Protein 9A4J (pdb70)

Solvent-accessible surface area: 54870 Å² total; per-residue (Å²): 197,85,93,121,141,164,42,72,82,139,23,72,22,156,0,64,99,72,22,100,22,65,79,89,70,11,33,13,18,3,4,136,10,0,51,101,70,68,30,17,142,4,71,72,5,0,13,0,0,15,6,0,0,2,3,1,6,52,41,13,82,53,164,32,1,89,90,76,16,0,66,10,2,1,61,17,44,71,118,112,59,135,144,50,28,2,0,0,47,8,10,7,0,2,0,7,0,19,4,0,2,3,0,0,5,3,0,1,3,0,0,88,15,0,35,88,83,73,19,69,25,80,78,0,20,3,95,34,63,1,14,0,0,1,1,17,8,5,47,1,38,72,22,35,56,125,62,0,52,54,50,0,60,66,51,6,21,140,86,5,58,62,2,0,111,0,0,9,6,0,67,113,13,7,102,76,9,89,0,1,0,0,14,7,0,3,4,9,0,0,0,1,6,64,28,3,25,4,1,24,39,70,126,93,136,63,64,50,8,0,16,9,0,4,0,4,0,2,22,11,15,0,2,0,3,0,1,1,4,0,0,0,3,3,0,0,0,0,10,0,0,3,8,0,5,18,26,7,19,43,24,57,28,8,76,0,6,0,0,60,0,29,39,126,51,48,127,28,8,12,5,5,1,0,2,2,60,0,0,48,37,0,72,148,78,40,1,109,42,46,2,0,2,0,10,8,87,0,4,75,81,4,34,1,4,11,2,0,0,0,0,0,4,0,35,8,1,18,8,17,0,0,3,0,7,9,13,83,46,0,0,67,15,1,103,62,4,11,35,86,91,75,45,7,58,4,0,48,26,0,3,123,48,5,38,8,19,20,42,106,133,37,133,75,13,103,25,65,67,71,20,108,8,55,0,56,130,6,93,20,3,0,0,0,0,23,63,1,43,15,30,6,47,4,55,31,0,44,133,35,0,75,151,13,1,76,26,118,86,37,78,101,0,23,42,52,118,74,150,38,56,128,56,86,13,140,28,129,16,155,106,45,80,122,12,57,0,116,1,0,2,0,0,3,0,0,1,1,0,11,2,0,1,5,0,17,53,5,0,0,0,0,0,9,0,0,63,46,0,25,85,62,30,11,173,20,39,96,23,11,30,7,3,0,1,0,0,3,50,3,2,22,13,5,0,85,95,22,35,4,12,82,58,0,61,123,6,15,0,6,20,0,3,18,0,5,1,2,4,33,28,20,3,14,73,8,41,95,32,5,53,126,13,4,63,177,60,87,2,4,0,0,0,0,0,0,3,3,11,0,82,55,39,58,0,7,113,52,2,71,0,0,0,0,0,0,0,3,1,0,0,0,0,0,8,19,0,31,0,35,17,31,3,140,89,46,56,12,21,92,7,158,110,55,124,76,6,92,17,128,71,0,38,8,53,66,117,72,14,64,64,36,12,182,140,8,8,43,40,113,16,10,120,143,39,14,147,78,3,51,89,50,12,167,105,8,81,116,35,150,28,72,120,92,28,70,47,159,52,79,122,112,7,18,29,2,29,33,5,39,18,22,123,184,48,62,99,115,50,43,156,5,115,58,20,138,33,4,46,0,1,1,17,10,32,87,51,10,41,4,44,47,0,1,12,14,43,96,12,34,129,106,29,22,0,0,120,21,0,78,153,92,69,23,48,76,227,83,5,34,18,5,2,3,1,10,2,0,21,47,0,3,13,35,2,2,1,15,26,137,124,6,133,6,88,10,1,111,91,47,91,4,13,83,0,11,13,46,87,102,45,79,70,19,15,2,25,55,0,0,46,69,4,102,152,92,192,36,17,1,0,1,0,4,8,104,58,1,1,55,33,21,5,20,2,7,0,0,1,0,0,36,14,0,16,2,124,0,0,0,0,41,33,22,44,72,22,2,15,6,2,0,0,13,7,12,0,0,0,0,43,4,70,190,74,57,37,10,101,91,37,52,5,86,0,82,8,38,0,34,1,66,3,68,72,109,15,162,41,127,50,85,10,51,0,77,1,50,50,130,121,48,98,79,56,82,12,66,0,31,0,38,0,26,9,130,40,6,11,52,5,28,68,27,38,0,2,5,20,13,2,2,16,68,24,33,161,124,99,236,111,157,19,106,88,1,74,42,72,158,42,99,33,67,37,27,87,27,0,28,0,0,22,4,33,4,7,22,1,0,61,18,0,18,66,2,0,14,104,0,0,70,22,0,1,115,98,27,30,190,53,139,49,131,6,46,45,73,58,10,58,1,0,83,58,0,106,114,121,75,48,96,45,35,10,67,123,3,20,79,15,0,100,88,22,41,0,1,1,4,0,4,17,45,48,31,157,81,56,78,72,121,42,4,38,17,29,3,18,62,103,12,56,0,2,0,1,13,20,27,6,108,42,14,99,31,4,26,37,110,44,198,145,10,105,45,5,70,1,4,0,0,4,4,2,27,26,1,70,64,26,17,74,107,90,74,144,58,31,149,93,3,116,165,38,13,52,102,36,68,108,120,98,122,44,135,188,36,199,135,37,150,94,25,46,30,43,66,40,46,23,38,100,144,5,1,18,44,0,0,75,9,0,0,63,40,0,58,148,99,64,50,165,7,0,0,0,0,7,47,8,79,126,72,136,182,32,5,9,12,0,54,72,57,0,12,97,10,0,58,177,76,18,40,113,94,2,6,0,93,26,66,42,88,117,27,26,162,138,120,31,150,124,28,0,74,136,26,37,67,97,6,97,94,79,64,53,10,9,0,26,33,13,38,10,70,80,0,63,112,45,2,102,90,129,11,113,83,20,14,0,0,0,0,2,1,57,18,0,34,124,2,3,91,29,0,7,42,19,6,11,2,137,16,7,12,17,0,0,2,4,3,84,112,65,5,26,0,2,1,5,4,34,41,51,21,37,99,151,59,40,65,102,39,88,25,8,0,0,0,0,0,9,0,0,5,22,0,0,70,47,10,48,3,85,101,0,0,70,25,0,37,127,0,0,55,100,0,1,61,62,89,29,0,0,70,32,8,14,150,117,34,134,76,31,78,94,23,104,0,29,68,0,2,93,33,0,58,131,21,4,143

B-factor: mean 0.92, std 0.07, range [0.31, 0.99]

Foldseek 3Di:
DVVVVVVVVLQPLVQWDWDDDPNAIAIAGFLVSCVVVVLADLLQADLLLLQLLRQLNNPDPCPLRNPCLNSLSRHPPHPPRDFFWRWDQAQEEEEELLLVLLLLLLLLLLLVLCVVVVHHSLLSAFPHAYEYEYFAQFFQQDFLDQCLQVVRVVVSCVLQVVSLLSLLLCCQQHPNYAYFDFQFFERQLCCQLPVALQKDFDQDPNHTYIGGHEYEYCWQLNLLNLLLAHHYGYFFSLQSSCSRLVGTDIDTDAAEEEEEEDAEADWPDDLLLVLLVLLLVLLVVPQAAHHYEYDYDHSVRDASLSSSLNQSLCLQSRHRHHHYFHEVNSLVSCVLSQHDPSSSSVSVRVCVSRVRYDDNPRDHHDGPYYDYDYNHPGAFWKAKQAGSNRIDHLQCLQVQLLVQDCPCPDRSHPNHDNVQQADKFWDADPVGDIDIDHAQFAQEQEAFASRALSPLLLLLQLLLLLVLCVVQPFEFPPNYRAEYAHRRCLSVQLCVVLVSQVSCSRRRHHYNGRHGYLQQQSHHDGPPRSVCRCVVVVGAYEHEYQHNGNHAPRRDVSHGTYMHGGSNVSNLCRRQRGSNDNLQPAFSDAGPVRDGHGNVSSGDTSVVSVVSCVVRSGSVSSCVSCVCSSPPDPVSVPNDHDSDNNDDDDPLDQAAHNDCLCPPADLDFFWKAWFFQAAELFEAEADAALCQQFNWAADDCPFQLNVVCVVSVHDSVSSGTSSRRSNPLSNRLSRGSQDQQTDGLQQPPGGGQWHALLVVRDIDGSQVSLVVCVVVVHAYEYFYEYAHHRDILHLSSQVSCVVSRHQEYEYQYYRDSSLLSNLQQLRWYWHAPVPDGCVNLPPSSRWGKIWPDTNVDAAQDWIWIWTQHPVRDIRIGIITTHPNHPVSSVQNRLSHDSSVSSSVSVVVD/DPDEDAWDDDQLDIDADLEAEAEEECAFFQSVLLVVLQQLLLQLLSCVLPVNSHGYHYDYDYAAPRCCVPPVDRDDPVRLVVLLRRQEYEYEFHDDDPPPPDDDPVLVSLAVNVLQWKKWWFAFQPQQDFPADCSRLATAIETAGRHFFLSVVAKDAQPDPVLLVVLCCCCPVVVDPPPPDSRGDIDTDGDADLVSLLQSLVVLVVVCVVVLNAAEELEFQCVPVVVHRVVSLVSSVVSCCPPPVVQADEVVNLVVCCVVPNNVRSVVVVVVCVVVSHYYYYYDYLVVVLVCCRVPNNVHYYYYYYHPSSLVVNCSSCNRSSNNQAIWIKRADSSSSHIYTYQPHHSPNVCGPVQFGASNHSNLSSLVVCVSSVNPSSSVLLVQLVSVCSVVLAEGPSRVVSDPPHNHDGNNVSSVSSSVSRD

Secondary structure (DSSP, 8-state):
-HHHHHHHHH-TTS-EEEEEETTEEEEEE-HHHHHHTTS--GGGS-HHHHHHHHHHHHT--SSSS-HHHHHHHHTTTSTT--S--EEE--SEEEEEHHHHHHHHHHHHHHHHHHHHTT--GGG-S-SS-EEEE--SS---SS-SSTTHHHHHHHHHHHHHHHHHHHHHHHHHHSTTEEEEPTTSB-HHHHIIIII--SEEEEEETTEEEEEE-EEEESSGGGGGGGGGT-EEEE--HHHHHHHHTTPPEEEPPPPEEEEEEES-PPTT--HHHHHHHHHHHHHHHT-TTSEEEEESGGGGGS-HHHHHHHHHTHHHHT-SEEE--B-HHHHHHHHHTT--HHHHHHHHHHHHHTT-B--TTSPPPPPSEEEEEEGGG---EEE-SS-TT-EEEGGGHHHHHHHHHHSPSBTTB----GGGGG-EEEEE-TTS-EEEEETTBEEEEEE-HHHHTT-HHHHHHHHHHHHHHHHHT----TTSEEEE--SBHHHHHHHHHTT-HHHHHHTT--B--SS-GGGGT---PPPHHHHHHHHHHT---EEEESSS---TTTS-TT--EEEE--HHHHHHHHHH-BSSS-TTTS-SEE-TTSPEE-HHHHPPPHHHHHHHHHHH--HHHHHHHHTTTTT--HHHHT------SS----TT-SS----GGGTT--SS------EEEEEEEEE--S--BHHHHS--SBPPTTSHHHHHHHHTT--GGG--BTTTTTT-HHHHHHHTT--TT---TTSTT--SSEEEETTTTEEEEHHHHHHHHHHTT--EEEE--SSBTBSS--THHHHHHHHTTEEEEEES-B-HHHHHHHHHTT-EEEEEPTT--TTTTT--S-SEEEEE--TT--TT-EEEEEEE-TTS-EEEEEEEE---SHHHHHHHHTTSHHHHHHHHHHHT-/----B--EEETTEEE--SSBEEEEE--STTHHHHHHHHHHHHHHHHHHHHTTS---EEEE---SHHHHHHHS-SS-HHHHHHHHHHSEEEE------SSSS---HHHHHHHHTT--EEEEEEE--TT---SSS-GGG-EEEEEEE-SSSGGG-EEE-TT-HHHHHHHHHHHHTS-----S-TTT--EEE----HHHHHHHHHHHHHHHHHTT--EEEEEE-TTTSTTTHHHHHHHHHHHHHHHHTTTEEEHHHHHHHHHHH-HHHHHHHHHHHHHTTPEEEEEEEHHHHHHHHHH-GGG--EEEE-HHHHHHHHHHHHHHTT-TTT-EEEEEETTTTEEEEEE-S---GGGTTSS-S--HHHHHHHHHHHHHTT-HHHHHHHHHHHHHHHHTTEE-HHHHTTSTT-EE--HHHHHHHHHHH--

Sequence (1332 aa):
MANEQKTAAKDVFQARKTFTTNGKTYHYYSLKALEDSGIGKVSKLPYSIKVLLESVLRQVDGFVIKKEHVENLAKWGTAELKDIDVPFKPSRVILQDFTGVPAVVDLASLRKAMAAVGGDPDKINPEIPVDLVIDHSVQVDKAGTEDALAVNMDLEFERNAERYKFLSWAKKAFNNYQAVPPATGIVHQVNLEFLASVVHAIEEDGELVTYPDTLVGTDSHTTMINGIGVLGWGVGGIEAEAGMLGQPSYFPVPEVIGAKLVGKLPNGTTATDLALKVTQVLREKGVVGKFVEFFGPGIAELPLADRATIANMAPEYGATCGFFPVDEEALNYLRLTGRDPEHIDVVEAYCRSNGLFYTPDAEDPQFTDVVEIDLSQIEANLSGPKRPQDLIPLSAMQETFKKQLVSPAGNQGFGLNAEEENKEIKFKLLNGEETVMKTGAIAIAAITSCTNTSNPYVLIGAGLVAKKAVELGLKVPNYVKTSLAPGSKVVTGYLVNSGLLPYMKELGFNLVGYGCTTCIGNSGPLSPEIEEAVAKNDLLITSVLSGNRNFEGRIHPLVKGNYLASPPLVVAYALAGTVNINLKTDPIGVGKDGQNVYFNDIWPSMDEINALVKQTVTPELFRKEYETVFDDNKRWNEIETTDEALYKWDNDSTYIQNPPFFEEMSVEPGKVEPLKGLRVVGKFGDSVTTDHISPAGAIGKDTPAGKYLQEKGVSPRDFNSYGSRRGNHEVMMRGTFANIRIKNQIAPGTEGGFTTYWPTGEVTSIYDACMKYKEDKTGLVVLAGKDYGMGSSRDWAAKGTNLLGIRTVIAESFERIHRSNLVFMGVLPLQFKQGENADTLGLTGKEVIEVDVDETVRPRDLVTVRAINEDGNVTTFEAVVRFDSEVEIDYYRHGGILQMVLREKMKQSMAQGEKITVSNGVLNVPNNPIIPFIEGDGTGPDIWNAASKVLEAAVEKAYKGEKKITWKEVYAGEKAYNKTGEWLPAETLDVIREYFIAIKGPLTTPVGGGIRSLNVALRQELDLFVCLRPVRYFTGVPSPVKRPEDTDMVIFRENTEDIYAGIEYAKGSEEVQKLISFLQNELNVNKIRFPETSGIGIKPVSEEGTSRLVRAAIDYAIEHGRKSVTLVHKGNIMKFTEGAFKNWGYELAEKEYGDKVFTWAQYDRIAEEQGKDAANKAQSEAEAAGKIIIKDSIADIFLQQILTRPNEFDVVATMNLNGDYISDALAAQVGGIGIAPGANINYETGHAIFEATHGTAPKYAGLDKVNPSSVILSGVLLLEHLGWNEAADLVIKSMEKTIASKVVTYDFARLMDGATEVKCSEFGEELIKNMD

Structure (mmCIF, N/CA/C/O backbone):
data_9A4J
#
_entry.id   9A4J
#
loop_
_entity.id
_entity.type
_entity.pdbx_description
1 POLYMER ACNA_BACSU
2 POLYMER IDH_BACSU
#
loop_
_atom_site.group_PDB
_atom_site.id
_atom_site.type_symbol
_atom_site.label_atom_id
_atom_site.label_alt_id
_atom_site.label_comp_id
_atom_site.label_asym_id
_atom_site.label_entity_id
_atom_site.label_seq_id
_atom_site.pdbx_PDB_ins_code
_atom_site.Cartn_x
_atom_site.Cartn_y
_atom_site.Cartn_z
_atom_site.occupancy
_atom_site.B_iso_or_equiv
_atom_site.auth_seq_id
_atom_site.auth_comp_id
_atom_site.auth_asym_id
_atom_site.auth_atom_id
_atom_site.pdbx_PDB_model_num
ATOM 1 N N . MET A 1 1 ? 18.119 1.363 -47.979 1.000 0.310 1 MET A N 1
ATOM 2 C CA . MET A 1 1 ? 19.401 0.657 -48.198 1.000 0.310 1 MET A CA 1
ATOM 3 C C . MET A 1 1 ? 20.111 0.263 -46.913 1.000 0.310 1 MET A C 1
ATOM 4 O O . MET A 1 1 ? 20.162 -0.925 -46.645 1.000 0.310 1 MET A O 1
ATOM 20 N N . ALA A 1 2 ? 20.664 1.191 -46.119 1.000 0.330 2 ALA A N 1
ATOM 21 C CA . ALA A 1 2 ? 21.391 0.801 -44.900 1.000 0.330 2 ALA A CA 1
ATOM 22 C C . ALA A 1 2 ? 20.472 0.152 -43.840 1.000 0.330 2 ALA A C 1
ATOM 23 O O . ALA A 1 2 ? 20.804 -0.913 -43.328 1.000 0.330 2 ALA A O 1
ATOM 30 N N . ASN A 1 3 ? 19.291 0.735 -43.576 1.000 0.380 3 ASN A N 1
ATOM 31 C CA . ASN A 1 3 ? 18.302 0.141 -42.660 1.000 0.380 3 ASN A CA 1
ATOM 32 C C . ASN A 1 3 ? 17.830 -1.242 -43.127 1.000 0.380 3 ASN A C 1
ATOM 33 O O . ASN A 1 3 ? 17.857 -2.179 -42.340 1.000 0.380 3 ASN A O 1
ATOM 44 N N . GLU A 1 4 ? 17.510 -1.408 -44.415 1.000 0.370 4 GLU A N 1
ATOM 45 C CA . GLU A 1 4 ? 17.123 -2.715 -44.977 1.000 0.370 4 GLU A CA 1
ATOM 46 C C . GLU A 1 4 ? 18.167 -3.812 -44.709 1.000 0.370 4 GLU A C 1
ATOM 47 O O . GLU A 1 4 ? 17.789 -4.947 -44.433 1.000 0.370 4 GLU A O 1
ATOM 59 N N . GLN A 1 5 ? 19.472 -3.498 -44.740 1.000 0.380 5 GLN A N 1
ATOM 60 C CA . GLN A 1 5 ? 20.523 -4.479 -44.433 1.000 0.380 5 GLN A CA 1
ATOM 61 C C . GLN A 1 5 ? 20.555 -4.891 -42.953 1.000 0.380 5 GLN A C 1
ATOM 62 O O . GLN A 1 5 ? 20.773 -6.068 -42.669 1.000 0.380 5 GLN A O 1
ATOM 76 N N . LYS A 1 6 ? 20.327 -3.964 -42.008 1.000 0.480 6 LYS A N 1
ATOM 77 C CA . LYS A 1 6 ? 20.272 -4.288 -40.568 1.000 0.480 6 LYS A CA 1
ATOM 78 C C . LYS A 1 6 ? 19.078 -5.181 -40.246 1.000 0.480 6 LYS A C 1
ATOM 79 O O . LYS A 1 6 ? 19.226 -6.157 -39.516 1.000 0.480 6 LYS A O 1
ATOM 98 N N . THR A 1 7 ? 17.914 -4.869 -40.805 1.000 0.520 7 THR A N 1
ATOM 99 C CA . THR A 1 7 ? 16.690 -5.620 -40.515 1.000 0.520 7 THR A CA 1
ATOM 100 C C . THR A 1 7 ? 16.692 -6.987 -41.191 1.000 0.520 7 THR A C 1
ATOM 101 O O . THR A 1 7 ? 16.353 -7.979 -40.553 1.000 0.520 7 THR A O 1
ATOM 112 N N . ALA A 1 8 ? 17.173 -7.085 -42.435 1.000 0.480 8 ALA A N 1
ATOM 113 C CA . ALA A 1 8 ? 17.338 -8.372 -43.113 1.000 0.480 8 ALA A CA 1
ATOM 114 C C . ALA A 1 8 ? 18.319 -9.303 -42.382 1.000 0.480 8 ALA A C 1
ATOM 115 O O . ALA A 1 8 ? 18.128 -10.515 -42.386 1.000 0.480 8 ALA A O 1
ATOM 122 N N . ALA A 1 9 ? 19.344 -8.752 -41.722 1.000 0.490 9 ALA A N 1
ATOM 123 C CA . ALA A 1 9 ? 20.267 -9.545 -40.915 1.000 0.490 9 ALA A CA 1
ATOM 124 C C . ALA A 1 9 ? 19.608 -10.157 -39.660 1.000 0.490 9 ALA A C 1
ATOM 125 O O . ALA A 1 9 ? 20.102 -11.173 -39.173 1.000 0.490 9 ALA A O 1
ATOM 132 N N . LYS A 1 10 ? 18.504 -9.580 -39.155 1.000 0.620 10 LYS A N 1
ATOM 133 C CA . LYS A 1 10 ? 17.722 -10.128 -38.030 1.000 0.620 10 LYS A CA 1
ATOM 134 C C . LYS A 1 10 ? 16.622 -11.107 -38.465 1.000 0.620 10 LYS A C 1
ATOM 135 O O . LYS A 1 10 ? 16.257 -11.976 -37.681 1.000 0.620 10 LYS A O 1
ATOM 154 N N . ASP A 1 11 ? 16.116 -11.024 -39.699 1.000 0.800 11 ASP A N 1
ATOM 155 C CA . ASP A 1 11 ? 15.037 -11.898 -40.194 1.000 0.800 11 ASP A CA 1
ATOM 156 C C . ASP A 1 11 ? 15.554 -13.241 -40.750 1.000 0.800 11 ASP A C 1
ATOM 157 O O . ASP A 1 11 ? 15.434 -13.562 -41.935 1.000 0.800 11 ASP A O 1
ATOM 166 N N . VAL A 1 12 ? 16.155 -14.045 -39.867 1.000 0.820 12 VAL A N 1
ATOM 167 C CA . VAL A 1 12 ? 16.878 -15.288 -40.211 1.000 0.820 12 VAL A CA 1
ATOM 168 C C . VAL A 1 12 ? 15.995 -16.340 -40.908 1.000 0.820 12 VAL A C 1
ATOM 169 O O . VAL A 1 12 ? 16.512 -17.214 -41.609 1.000 0.820 12 VAL A O 1
ATOM 182 N N . PHE A 1 13 ? 14.674 -16.272 -40.723 1.000 0.900 13 PHE A N 1
ATOM 183 C CA . PHE A 1 13 ? 13.693 -17.198 -41.300 1.000 0.900 13 PHE A CA 1
ATOM 184 C C . PHE A 1 13 ? 12.851 -16.586 -42.432 1.000 0.900 13 PHE A C 1
ATOM 185 O O . PHE A 1 13 ? 11.950 -17.260 -42.925 1.000 0.900 13 PHE A O 1
ATOM 202 N N . GLN A 1 14 ? 13.125 -15.342 -42.855 1.000 0.880 14 GLN A N 1
ATOM 203 C CA . GLN A 1 14 ? 12.260 -14.583 -43.775 1.000 0.880 14 GLN A CA 1
ATOM 204 C C . GLN A 1 14 ? 10.787 -14.556 -43.314 1.000 0.880 14 GLN A C 1
ATOM 205 O O . GLN A 1 14 ? 9.854 -14.708 -44.108 1.000 0.880 14 GLN A O 1
ATOM 219 N N . ALA A 1 15 ? 10.576 -14.420 -42.002 1.000 0.930 15 ALA A N 1
ATOM 220 C CA . ALA A 1 15 ? 9.265 -14.436 -41.371 1.000 0.930 15 ALA A CA 1
ATOM 221 C C . ALA A 1 15 ? 8.612 -13.050 -41.319 1.000 0.930 15 ALA A C 1
ATOM 222 O O . ALA A 1 15 ? 7.403 -12.964 -41.088 1.000 0.930 15 ALA A O 1
ATOM 229 N N . ARG A 1 16 ? 9.360 -11.962 -41.543 1.000 0.920 16 ARG A N 1
ATOM 230 C CA . ARG A 1 16 ? 8.829 -10.600 -41.428 1.000 0.920 16 ARG A CA 1
ATOM 231 C C . ARG A 1 16 ? 7.810 -10.323 -42.539 1.000 0.920 16 ARG A C 1
ATOM 232 O O . ARG A 1 16 ? 8.122 -10.374 -43.727 1.000 0.920 16 ARG A O 1
ATOM 253 N N . LYS A 1 17 ? 6.571 -10.020 -42.147 1.000 0.950 17 LYS A N 1
ATOM 254 C CA . LYS A 1 17 ? 5.435 -9.700 -43.024 1.000 0.950 17 LYS A CA 1
ATOM 255 C C . LYS A 1 17 ? 4.739 -8.421 -42.571 1.000 0.950 17 LYS A C 1
ATOM 256 O O . LYS A 1 17 ? 5.111 -7.816 -41.568 1.000 0.950 17 LYS A O 1
ATOM 275 N N . THR A 1 18 ? 3.737 -8.005 -43.337 1.000 0.960 18 THR A N 1
ATOM 276 C CA . THR A 1 18 ? 2.928 -6.823 -43.051 1.000 0.960 18 THR A CA 1
ATOM 277 C C . THR A 1 18 ? 1.436 -7.105 -43.185 1.000 0.960 18 THR A C 1
ATOM 278 O O . THR A 1 18 ? 1.027 -8.040 -43.879 1.000 0.960 18 THR A O 1
ATOM 289 N N . PHE A 1 19 ? 0.623 -6.286 -42.524 1.000 0.960 19 PHE A N 1
ATOM 290 C CA . PHE A 1 19 ? -0.812 -6.147 -42.771 1.000 0.960 19 PHE A CA 1
ATOM 291 C C . PHE A 1 19 ? -1.190 -4.659 -42.782 1.000 0.960 19 PHE A C 1
ATOM 292 O O . PHE A 1 19 ? -0.422 -3.811 -42.324 1.000 0.960 19 PHE A O 1
ATOM 309 N N . THR A 1 20 ? -2.360 -4.326 -43.330 1.000 0.950 20 THR A N 1
ATOM 310 C CA . THR A 1 20 ? -2.868 -2.946 -43.378 1.000 0.950 20 THR A CA 1
ATOM 311 C C . THR A 1 20 ? -4.221 -2.884 -42.675 1.000 0.950 20 THR A C 1
ATOM 312 O O . THR A 1 20 ? -5.124 -3.637 -43.032 1.000 0.950 20 THR A O 1
ATOM 323 N N . THR A 1 21 ? -4.364 -1.993 -41.693 1.000 0.940 21 THR A N 1
ATOM 324 C CA . THR A 1 21 ? -5.638 -1.668 -41.025 1.000 0.940 21 THR A CA 1
ATOM 325 C C . THR A 1 21 ? -5.678 -0.171 -40.709 1.000 0.940 21 THR A C 1
ATOM 326 O O . THR A 1 21 ? -4.623 0.443 -40.561 1.000 0.940 21 THR A O 1
ATOM 337 N N . ASN A 1 22 ? -6.860 0.453 -40.693 1.000 0.930 22 ASN A N 1
ATOM 338 C CA . ASN A 1 22 ? -7.034 1.902 -40.467 1.000 0.930 22 ASN A CA 1
ATOM 339 C C . ASN A 1 22 ? -6.078 2.809 -41.276 1.000 0.930 22 ASN A C 1
ATOM 340 O O . ASN A 1 22 ? -5.590 3.831 -40.804 1.000 0.930 22 ASN A O 1
ATOM 351 N N . GLY A 1 23 ? -5.772 2.416 -42.521 1.000 0.930 23 GLY A N 1
ATOM 352 C CA . GLY A 1 23 ? -4.867 3.151 -43.417 1.000 0.930 23 GLY A CA 1
ATOM 353 C C . GLY A 1 23 ? -3.381 3.123 -43.025 1.000 0.930 23 GLY A C 1
ATOM 354 O O . GLY A 1 23 ? -2.571 3.730 -43.725 1.000 0.930 23 GLY A O 1
ATOM 358 N N . LYS A 1 24 ? -3.007 2.413 -41.954 1.000 0.950 24 LYS A N 1
ATOM 359 C CA . LYS A 1 24 ? -1.629 2.244 -41.474 1.000 0.950 24 LYS A CA 1
ATOM 360 C C . LYS A 1 24 ? -1.118 0.841 -41.822 1.000 0.950 24 LYS A C 1
ATOM 361 O O . LYS A 1 24 ? -1.865 -0.140 -41.782 1.000 0.950 24 LYS A O 1
ATOM 380 N N . THR A 1 25 ? 0.159 0.746 -42.188 1.000 0.960 25 THR A N 1
ATOM 381 C CA . THR A 1 25 ? 0.844 -0.531 -42.447 1.000 0.960 25 THR A CA 1
ATOM 382 C C . THR A 1 25 ? 1.605 -0.947 -41.197 1.000 0.960 25 THR A C 1
ATOM 383 O O . THR A 1 25 ? 2.423 -0.179 -40.699 1.000 0.960 25 THR A O 1
ATOM 394 N N . TYR A 1 26 ? 1.357 -2.164 -40.722 1.000 0.970 26 TYR A N 1
ATOM 395 C CA . TYR A 1 26 ? 2.001 -2.748 -39.549 1.000 0.970 26 TYR A CA 1
ATOM 396 C C . TYR A 1 26 ? 2.869 -3.932 -39.966 1.000 0.970 26 TYR A C 1
ATOM 397 O O . TYR A 1 26 ? 2.485 -4.711 -40.841 1.000 0.970 26 TYR A O 1
ATOM 415 N N . HIS A 1 27 ? 4.029 -4.074 -39.336 1.000 0.950 27 HIS A N 1
ATOM 416 C CA . HIS A 1 27 ? 4.977 -5.166 -39.523 1.000 0.950 27 HIS A CA 1
ATOM 417 C C . HIS A 1 27 ? 4.831 -6.195 -38.403 1.000 0.950 27 HIS A C 1
ATOM 418 O O . HIS A 1 27 ? 4.590 -5.833 -37.256 1.000 0.950 27 HIS A O 1
ATOM 432 N N . TYR A 1 28 ? 5.013 -7.476 -38.707 1.000 0.960 28 TYR A N 1
ATOM 433 C CA . TYR A 1 28 ? 5.015 -8.558 -37.719 1.000 0.960 28 TYR A CA 1
ATOM 434 C C . TYR A 1 28 ? 5.880 -9.732 -38.184 1.000 0.960 28 TYR A C 1
ATOM 435 O O . TYR A 1 28 ? 6.216 -9.830 -39.366 1.000 0.960 28 TYR A O 1
ATOM 453 N N . TYR A 1 29 ? 6.222 -10.643 -37.274 1.000 0.960 29 TYR A N 1
ATOM 454 C CA . TYR A 1 29 ? 6.886 -11.903 -37.609 1.000 0.960 29 TYR A CA 1
ATOM 455 C C . TYR A 1 29 ? 5.847 -13.016 -37.736 1.000 0.960 29 TYR A C 1
ATOM 456 O O . TYR A 1 29 ? 5.161 -13.374 -36.779 1.000 0.960 29 TYR A O 1
ATOM 474 N N . SER A 1 30 ? 5.708 -13.538 -38.950 1.000 0.970 30 SER A N 1
ATOM 475 C CA . SER A 1 30 ? 4.697 -14.524 -39.296 1.000 0.970 30 SER A CA 1
ATOM 476 C C . SER A 1 30 ? 5.097 -15.917 -38.828 1.000 0.970 30 SER A C 1
ATOM 477 O O . SER A 1 30 ? 6.033 -16.520 -39.354 1.000 0.970 30 SER A O 1
ATOM 485 N N . LEU A 1 31 ? 4.308 -16.478 -37.915 1.000 0.970 31 LEU A N 1
ATOM 486 C CA . LEU A 1 31 ? 4.415 -17.872 -37.485 1.000 0.970 31 LEU A CA 1
ATOM 487 C C . LEU A 1 31 ? 4.220 -18.853 -38.658 1.000 0.970 31 LEU A C 1
ATOM 488 O O . LEU A 1 31 ? 4.870 -19.895 -38.719 1.000 0.970 31 LEU A O 1
ATOM 504 N N . LYS A 1 32 ? 3.385 -18.495 -39.645 1.000 0.950 32 LYS A N 1
ATOM 505 C CA . LYS A 1 32 ? 3.124 -19.316 -40.839 1.000 0.950 32 LYS A CA 1
ATOM 506 C C . LYS A 1 32 ? 4.348 -19.461 -41.747 1.000 0.950 32 LYS A C 1
ATOM 507 O O . LYS A 1 32 ? 4.471 -20.472 -42.427 1.000 0.950 32 LYS A O 1
ATOM 526 N N . ALA A 1 33 ? 5.287 -18.513 -41.715 1.000 0.950 33 ALA A N 1
ATOM 527 C CA . ALA A 1 33 ? 6.524 -18.622 -42.486 1.000 0.950 33 ALA A CA 1
ATOM 528 C C . ALA A 1 33 ? 7.367 -19.839 -42.065 1.000 0.950 33 ALA A C 1
ATOM 529 O O . ALA A 1 33 ? 7.991 -20.463 -42.920 1.000 0.950 33 ALA A O 1
ATOM 536 N N . LEU A 1 34 ? 7.342 -20.221 -40.780 1.000 0.950 34 LEU A N 1
ATOM 537 C CA . LEU A 1 34 ? 8.026 -21.418 -40.273 1.000 0.950 34 LEU A CA 1
ATOM 538 C C . LEU A 1 34 ? 7.376 -22.716 -40.788 1.000 0.950 34 LEU A C 1
ATOM 539 O O . LEU A 1 34 ? 8.076 -23.675 -41.108 1.000 0.950 34 LEU A O 1
ATOM 555 N N . GLU A 1 35 ? 6.045 -22.748 -40.906 1.000 0.940 35 GLU A N 1
ATOM 556 C CA . GLU A 1 35 ? 5.318 -23.891 -41.479 1.000 0.940 35 GLU A CA 1
ATOM 557 C C . GLU A 1 35 ? 5.515 -23.975 -42.996 1.000 0.940 35 GLU A C 1
ATOM 558 O O . GLU A 1 35 ? 5.812 -25.047 -43.524 1.000 0.940 35 GLU A O 1
ATOM 570 N N . ASP A 1 36 ? 5.447 -22.833 -43.684 1.000 0.930 36 ASP A N 1
ATOM 571 C CA . ASP A 1 36 ? 5.671 -22.722 -45.127 1.000 0.930 36 ASP A CA 1
ATOM 572 C C . ASP A 1 36 ? 7.103 -23.144 -45.519 1.000 0.930 36 ASP A C 1
ATOM 573 O O . ASP A 1 36 ? 7.313 -23.694 -46.599 1.000 0.930 36 ASP A O 1
ATOM 582 N N . SER A 1 37 ? 8.090 -22.942 -44.638 1.000 0.930 37 SER A N 1
ATOM 583 C CA . SER A 1 37 ? 9.475 -23.409 -44.825 1.000 0.930 37 SER A CA 1
ATOM 584 C C . SER A 1 37 ? 9.731 -24.829 -44.298 1.000 0.930 37 SER A C 1
ATOM 585 O O . SER A 1 37 ? 10.856 -25.326 -44.369 1.000 0.930 37 SER A O 1
ATOM 593 N N . GLY A 1 38 ? 8.687 -25.521 -43.832 1.000 0.920 38 GLY A N 1
ATOM 594 C CA . GLY A 1 38 ? 8.744 -26.928 -43.439 1.000 0.920 38 GLY A CA 1
ATOM 595 C C . GLY A 1 38 ? 9.455 -27.197 -42.111 1.000 0.920 38 GLY A C 1
ATOM 596 O O . GLY A 1 38 ? 9.888 -28.325 -41.886 1.000 0.920 38 GLY A O 1
ATOM 600 N N . ILE A 1 39 ? 9.590 -26.193 -41.238 1.000 0.920 39 ILE A N 1
ATOM 601 C CA . ILE A 1 39 ? 10.299 -26.316 -39.952 1.000 0.920 39 ILE A CA 1
ATOM 602 C C . ILE A 1 39 ? 9.451 -27.063 -38.911 1.000 0.920 39 ILE A C 1
ATOM 603 O O . ILE A 1 39 ? 9.984 -27.863 -38.142 1.000 0.920 39 ILE A O 1
ATOM 619 N N . GLY A 1 40 ? 8.135 -26.839 -38.902 1.000 0.920 40 GLY A N 1
ATOM 620 C CA . GLY A 1 40 ? 7.193 -27.477 -37.981 1.000 0.920 40 GLY A CA 1
ATOM 621 C C . GLY A 1 40 ? 5.736 -27.155 -38.324 1.000 0.920 40 GLY A C 1
ATOM 622 O O . GLY A 1 40 ? 5.462 -26.237 -39.093 1.000 0.920 40 GLY A O 1
ATOM 626 N N . LYS A 1 41 ? 4.782 -27.912 -37.768 1.000 0.910 41 LYS A N 1
ATOM 627 C CA . LYS A 1 41 ? 3.337 -27.711 -38.001 1.000 0.910 41 LYS A CA 1
ATOM 628 C C . LYS A 1 41 ? 2.762 -26.663 -37.055 1.000 0.910 41 LYS A C 1
ATOM 629 O O . LYS A 1 41 ? 2.034 -26.974 -36.113 1.000 0.910 41 LYS A O 1
ATOM 648 N N . VAL A 1 42 ? 3.101 -25.410 -37.326 1.000 0.940 42 VAL A N 1
ATOM 649 C CA . VAL A 1 42 ? 2.792 -24.285 -36.437 1.000 0.940 42 VAL A CA 1
ATOM 650 C C . VAL A 1 42 ? 1.284 -24.096 -36.235 1.000 0.940 42 VAL A C 1
ATOM 651 O O . VAL A 1 42 ? 0.841 -23.755 -35.140 1.000 0.940 42 VAL A O 1
ATOM 664 N N . SER A 1 43 ? 0.475 -24.401 -37.251 1.000 0.930 43 SER A N 1
ATOM 665 C CA . SER A 1 43 ? -0.990 -24.405 -37.173 1.000 0.930 43 SER A CA 1
ATOM 666 C C . SER A 1 43 ? -1.580 -25.310 -36.076 1.000 0.930 43 SER A C 1
ATOM 667 O O . SER A 1 43 ? -2.603 -24.942 -35.499 1.000 0.930 43 SER A O 1
ATOM 675 N N . LYS A 1 44 ? -0.928 -26.439 -35.749 1.000 0.930 44 LYS A N 1
ATOM 676 C CA . LYS A 1 44 ? -1.382 -27.437 -34.754 1.000 0.930 44 LYS A CA 1
ATOM 677 C C . LYS A 1 44 ? -0.928 -27.149 -33.315 1.000 0.930 44 LYS A C 1
ATOM 678 O O . LYS A 1 44 ? -1.337 -27.872 -32.407 1.000 0.930 44 LYS A O 1
ATOM 697 N N . LEU A 1 45 ? -0.086 -26.136 -33.097 1.000 0.970 45 LEU A N 1
ATOM 698 C CA . LEU A 1 45 ? 0.429 -25.795 -31.767 1.000 0.970 45 LEU A CA 1
ATOM 699 C C . LEU A 1 45 ? -0.662 -25.177 -30.872 1.000 0.970 45 LEU A C 1
ATOM 700 O O . LEU A 1 45 ? -1.478 -24.400 -31.383 1.000 0.970 45 LEU A O 1
ATOM 716 N N . PRO A 1 46 ? -0.648 -25.443 -29.549 1.000 0.980 46 PRO A N 1
ATOM 717 C CA . PRO A 1 46 ? -1.423 -24.668 -28.581 1.000 0.980 46 PRO A CA 1
ATOM 718 C C . PRO A 1 46 ? -1.152 -23.168 -28.727 1.000 0.980 46 PRO A C 1
ATOM 719 O O . PRO A 1 46 ? -0.031 -22.758 -29.042 1.000 0.980 46 PRO A O 1
ATOM 730 N N . TYR A 1 47 ? -2.159 -22.330 -28.498 1.000 0.980 47 TYR A N 1
ATOM 731 C CA . TYR A 1 47 ? -2.052 -20.883 -28.695 1.000 0.980 47 TYR A CA 1
ATOM 732 C C . TYR A 1 47 ? -1.015 -20.247 -27.762 1.000 0.980 47 TYR A C 1
ATOM 733 O O . TYR A 1 47 ? -0.252 -19.383 -28.191 1.000 0.980 47 TYR A O 1
ATOM 751 N N . SER A 1 48 ? -0.917 -20.718 -26.522 1.000 0.980 48 SER A N 1
ATOM 752 C CA . SER A 1 48 ? 0.133 -20.320 -25.578 1.000 0.980 48 SER A CA 1
ATOM 753 C C . SER A 1 48 ? 1.542 -20.625 -26.109 1.000 0.980 48 SER A C 1
ATOM 754 O O . SER A 1 48 ? 2.428 -19.774 -26.014 1.000 0.980 48 SER A O 1
ATOM 762 N N . ILE A 1 49 ? 1.743 -21.788 -26.748 1.000 0.980 49 ILE A N 1
ATOM 763 C CA . ILE A 1 49 ? 3.007 -22.160 -27.411 1.000 0.980 49 ILE A CA 1
ATOM 764 C C . ILE A 1 49 ? 3.252 -21.301 -28.657 1.000 0.980 49 ILE A C 1
ATOM 765 O O . ILE A 1 49 ? 4.395 -20.933 -28.910 1.000 0.980 49 ILE A O 1
ATOM 781 N N . LYS A 1 50 ? 2.211 -20.918 -29.411 1.000 0.980 50 LYS A N 1
ATOM 782 C CA . LYS A 1 50 ? 2.337 -19.980 -30.544 1.000 0.980 50 LYS A CA 1
ATOM 783 C C . LYS A 1 50 ? 2.820 -18.596 -30.101 1.000 0.980 50 LYS A C 1
ATOM 784 O O . LYS A 1 50 ? 3.710 -18.046 -30.741 1.000 0.980 50 LYS A O 1
ATOM 803 N N . VAL A 1 51 ? 2.276 -18.041 -29.015 1.000 0.980 51 VAL A N 1
ATOM 804 C CA . VAL A 1 51 ? 2.733 -16.755 -28.448 1.000 0.980 51 VAL A CA 1
ATOM 805 C C . VAL A 1 51 ? 4.197 -16.845 -28.010 1.000 0.980 51 VAL A C 1
ATOM 806 O O . VAL A 1 51 ? 4.996 -15.958 -28.303 1.000 0.980 51 VAL A O 1
ATOM 819 N N . LEU A 1 52 ? 4.574 -17.953 -27.368 1.000 0.960 52 LEU A N 1
ATOM 820 C CA . LEU A 1 52 ? 5.961 -18.236 -26.996 1.000 0.960 52 LEU A CA 1
ATOM 821 C C . LEU A 1 52 ? 6.879 -18.329 -28.225 1.000 0.960 52 LEU A C 1
ATOM 822 O O . LEU A 1 52 ? 7.938 -17.702 -28.236 1.000 0.960 52 LEU A O 1
ATOM 838 N N . LEU A 1 53 ? 6.447 -19.047 -29.271 1.000 0.970 53 LEU A N 1
ATOM 839 C CA . LEU A 1 53 ? 7.157 -19.178 -30.547 1.000 0.970 53 LEU A CA 1
ATOM 840 C C . LEU A 1 53 ? 7.340 -17.823 -31.236 1.000 0.970 53 LEU A C 1
ATOM 841 O O . LEU A 1 53 ? 8.404 -17.571 -31.791 1.000 0.970 53 LEU A O 1
ATOM 857 N N . GLU A 1 54 ? 6.337 -16.945 -31.182 1.000 0.970 54 GLU A N 1
ATOM 858 C CA . GLU A 1 54 ? 6.429 -15.585 -31.720 1.000 0.970 54 GLU A CA 1
ATOM 859 C C . GLU A 1 54 ? 7.518 -14.789 -31.000 1.000 0.970 54 GLU A C 1
ATOM 860 O O . GLU A 1 54 ? 8.372 -14.201 -31.664 1.000 0.970 54 GLU A O 1
ATOM 872 N N . SER A 1 55 ? 7.555 -14.851 -29.663 1.000 0.950 55 SER A N 1
ATOM 873 C CA . SER A 1 55 ? 8.550 -14.129 -28.867 1.000 0.950 55 SER A CA 1
ATOM 874 C C . SER A 1 55 ? 9.980 -14.559 -29.211 1.000 0.950 55 SER A C 1
ATOM 875 O O . SER A 1 55 ? 10.825 -13.695 -29.464 1.000 0.950 55 SER A O 1
ATOM 883 N N . VAL A 1 56 ? 10.254 -15.871 -29.309 1.000 0.930 56 VAL A N 1
ATOM 884 C CA . VAL A 1 56 ? 11.588 -16.352 -29.722 1.000 0.930 56 VAL A CA 1
ATOM 885 C C . VAL A 1 56 ? 11.884 -16.077 -31.193 1.000 0.930 56 VAL A C 1
ATOM 886 O O . VAL A 1 56 ? 13.027 -15.778 -31.515 1.000 0.930 56 VAL A O 1
ATOM 899 N N . LEU A 1 57 ? 10.894 -16.123 -32.089 1.000 0.950 57 LEU A N 1
ATOM 900 C CA . LEU A 1 57 ? 11.079 -15.808 -33.508 1.000 0.950 57 LEU A CA 1
ATOM 901 C C . LEU A 1 57 ? 11.440 -14.329 -33.724 1.000 0.950 57 LEU A C 1
ATOM 902 O O . LEU A 1 57 ? 12.357 -14.036 -34.490 1.000 0.950 57 LEU A O 1
ATOM 918 N N . ARG A 1 58 ? 10.749 -13.407 -33.039 1.000 0.930 58 ARG A N 1
ATOM 919 C CA . ARG A 1 58 ? 10.959 -11.952 -33.142 1.000 0.930 58 ARG A CA 1
ATOM 920 C C . ARG A 1 58 ? 12.291 -11.508 -32.543 1.000 0.930 58 ARG A C 1
ATOM 921 O O . ARG A 1 58 ? 12.878 -10.535 -33.015 1.000 0.930 58 ARG A O 1
ATOM 942 N N . GLN A 1 59 ? 12.749 -12.195 -31.500 1.000 0.900 59 GLN A N 1
ATOM 943 C CA . GLN A 1 59 ? 13.892 -11.771 -30.692 1.000 0.900 59 GLN A CA 1
ATOM 944 C C . GLN A 1 59 ? 15.177 -12.579 -30.942 1.000 0.900 59 GLN A C 1
ATOM 945 O O . GLN A 1 59 ? 16.124 -12.439 -30.172 1.000 0.900 59 GLN A O 1
ATOM 959 N N . VAL A 1 60 ? 15.253 -13.391 -32.008 1.000 0.890 60 VAL A N 1
ATOM 960 C CA . VAL A 1 60 ? 16.502 -14.073 -32.402 1.000 0.890 60 VAL A CA 1
ATOM 961 C C . VAL A 1 60 ? 17.638 -13.057 -32.561 1.000 0.890 60 VAL A C 1
ATOM 962 O O . VAL A 1 60 ? 17.585 -12.168 -33.409 1.000 0.890 60 VAL A O 1
ATOM 975 N N . ASP A 1 61 ? 18.703 -13.234 -31.783 1.000 0.810 61 ASP A N 1
ATOM 976 C CA . ASP A 1 61 ? 19.926 -12.424 -31.834 1.000 0.810 61 ASP A CA 1
ATOM 977 C C . ASP A 1 61 ? 21.189 -13.267 -32.096 1.000 0.810 61 ASP A C 1
ATOM 978 O O . ASP A 1 61 ? 22.271 -12.722 -32.309 1.000 0.810 61 ASP A O 1
ATOM 987 N N . GLY A 1 62 ? 21.056 -14.599 -32.116 1.000 0.770 62 GLY A N 1
ATOM 988 C CA . GLY A 1 62 ? 22.151 -15.543 -32.340 1.000 0.770 62 GLY A CA 1
ATOM 989 C C . GLY A 1 62 ? 23.017 -15.824 -31.110 1.000 0.770 62 GLY A C 1
ATOM 990 O O . GLY A 1 62 ? 23.903 -16.674 -31.194 1.000 0.770 62 GLY A O 1
ATOM 994 N N . PHE A 1 63 ? 22.754 -15.167 -29.980 1.000 0.730 63 PHE A N 1
ATOM 995 C CA . PHE A 1 63 ? 23.500 -15.336 -28.737 1.000 0.730 63 PHE A CA 1
ATOM 996 C C . PHE A 1 63 ? 22.584 -15.823 -27.612 1.000 0.730 63 PHE A C 1
ATOM 997 O O . PHE A 1 63 ? 22.685 -16.983 -27.212 1.000 0.730 63 PHE A O 1
ATOM 1014 N N . VAL A 1 64 ? 21.651 -14.974 -27.175 1.000 0.720 64 VAL A N 1
ATOM 1015 C CA . VAL A 1 64 ? 20.649 -15.280 -26.147 1.000 0.720 64 VAL A CA 1
ATOM 1016 C C . VAL A 1 64 ? 19.524 -16.119 -26.747 1.000 0.720 64 VAL A C 1
ATOM 1017 O O . VAL A 1 64 ? 19.121 -17.141 -26.197 1.000 0.720 64 VAL A O 1
ATOM 1030 N N . ILE A 1 65 ? 19.042 -15.720 -27.925 1.000 0.850 65 ILE A N 1
ATOM 1031 C CA . ILE A 1 65 ? 17.998 -16.430 -28.657 1.000 0.850 65 ILE A CA 1
ATOM 1032 C C . ILE A 1 65 ? 18.581 -16.883 -29.989 1.000 0.850 65 ILE A C 1
ATOM 1033 O O . ILE A 1 65 ? 18.762 -16.117 -30.936 1.000 0.850 65 ILE A O 1
ATOM 1049 N N . LYS A 1 66 ? 18.905 -18.171 -30.043 1.000 0.850 66 LYS A N 1
ATOM 1050 C CA . LYS A 1 66 ? 19.483 -18.840 -31.201 1.000 0.850 66 LYS A CA 1
ATOM 1051 C C . LYS A 1 66 ? 18.406 -19.432 -32.098 1.000 0.850 66 LYS A C 1
ATOM 1052 O O . LYS A 1 66 ? 17.270 -19.679 -31.698 1.000 0.850 66 LYS A O 1
ATOM 1071 N N . LYS A 1 67 ? 18.832 -19.766 -33.312 1.000 0.900 67 LYS A N 1
ATOM 1072 C CA . LYS A 1 67 ? 18.003 -20.428 -34.321 1.000 0.900 67 LYS A CA 1
ATOM 1073 C C . LYS A 1 67 ? 17.422 -21.763 -33.835 1.000 0.900 67 LYS A C 1
ATOM 1074 O O . LYS A 1 67 ? 16.273 -22.075 -34.135 1.000 0.900 67 LYS A O 1
ATOM 1093 N N . GLU A 1 68 ? 18.194 -22.504 -33.040 1.000 0.890 68 GLU A N 1
ATOM 1094 C CA . GLU A 1 68 ? 17.779 -23.798 -32.489 1.000 0.890 68 GLU A CA 1
ATOM 1095 C C . GLU A 1 68 ? 16.576 -23.689 -31.551 1.000 0.890 68 GLU A C 1
ATOM 1096 O O . GLU A 1 68 ? 15.737 -24.581 -31.561 1.000 0.890 68 GLU A O 1
ATOM 1108 N N . HIS A 1 69 ? 16.431 -22.589 -30.804 1.000 0.910 69 HIS A N 1
ATOM 1109 C CA . HIS A 1 69 ? 15.278 -22.402 -29.923 1.000 0.910 69 HIS A CA 1
ATOM 1110 C C . HIS A 1 69 ? 13.980 -22.295 -30.733 1.000 0.910 69 HIS A C 1
ATOM 1111 O O . HIS A 1 69 ? 12.981 -22.913 -30.378 1.000 0.910 69 HIS A O 1
ATOM 1125 N N . VAL A 1 70 ? 14.007 -21.575 -31.862 1.000 0.950 70 VAL A N 1
ATOM 1126 C CA . VAL A 1 70 ? 12.847 -21.423 -32.756 1.000 0.950 70 VAL A CA 1
ATOM 1127 C C . VAL A 1 70 ? 12.510 -22.743 -33.454 1.000 0.950 70 VAL A C 1
ATOM 1128 O O . VAL A 1 70 ? 11.354 -23.160 -33.452 1.000 0.950 70 VAL A O 1
ATOM 1141 N N . GLU A 1 71 ? 13.507 -23.429 -34.022 1.000 0.950 71 GLU A N 1
ATOM 1142 C CA . GLU A 1 71 ? 13.305 -24.726 -34.686 1.000 0.950 71 GLU A CA 1
ATOM 1143 C C . GLU A 1 71 ? 12.825 -25.807 -33.702 1.000 0.950 71 GLU A C 1
ATOM 1144 O O . GLU A 1 71 ? 11.968 -26.614 -34.062 1.000 0.950 71 GLU A O 1
ATOM 1156 N N . ASN A 1 72 ? 13.335 -25.813 -32.462 1.000 0.930 72 ASN A N 1
ATOM 1157 C CA . ASN A 1 72 ? 12.915 -26.752 -31.420 1.000 0.930 72 ASN A CA 1
ATOM 1158 C C . ASN A 1 72 ? 11.460 -26.502 -31.002 1.000 0.930 72 ASN A C 1
ATOM 1159 O O . ASN A 1 72 ? 10.652 -27.429 -30.996 1.000 0.930 72 ASN A O 1
ATOM 1170 N N . LEU A 1 73 ? 11.098 -25.244 -30.725 1.000 0.940 73 LEU A N 1
ATOM 1171 C CA . LEU A 1 73 ? 9.754 -24.887 -30.267 1.000 0.940 73 LEU A CA 1
ATOM 1172 C C . LEU A 1 73 ? 8.691 -25.043 -31.369 1.000 0.940 73 LEU A C 1
ATOM 1173 O O . LEU A 1 73 ? 7.571 -25.468 -31.095 1.000 0.940 73 LEU A O 1
ATOM 1189 N N . ALA A 1 74 ? 9.043 -24.787 -32.633 1.000 0.960 74 ALA A N 1
ATOM 1190 C CA . ALA A 1 74 ? 8.160 -25.034 -33.777 1.000 0.960 74 ALA A CA 1
ATOM 1191 C C . ALA A 1 74 ? 7.806 -26.526 -33.959 1.000 0.960 74 ALA A C 1
ATOM 1192 O O . ALA A 1 74 ? 6.788 -26.849 -34.576 1.000 0.960 74 ALA A O 1
ATOM 1199 N N . LYS A 1 75 ? 8.625 -27.438 -33.417 1.000 0.950 75 LYS A N 1
ATOM 1200 C CA . LYS A 1 75 ? 8.419 -28.897 -33.422 1.000 0.950 75 LYS A CA 1
ATOM 1201 C C . LYS A 1 75 ? 7.759 -29.427 -32.145 1.000 0.950 75 LYS A C 1
ATOM 1202 O O . LYS A 1 75 ? 7.719 -30.646 -31.946 1.000 0.950 75 LYS A O 1
ATOM 1221 N N . TRP A 1 76 ? 7.250 -28.547 -31.282 1.000 0.950 76 TRP A N 1
ATOM 1222 C CA . TRP A 1 76 ? 6.551 -28.921 -30.052 1.000 0.950 76 TRP A CA 1
ATOM 1223 C C . TRP A 1 76 ? 5.459 -29.975 -30.311 1.000 0.950 76 TRP A C 1
ATOM 1224 O O . TRP A 1 76 ? 4.783 -29.963 -31.341 1.000 0.950 76 TRP A O 1
ATOM 1245 N N . GLY A 1 77 ? 5.324 -30.932 -29.388 1.000 0.910 77 GLY A N 1
ATOM 1246 C CA . GLY A 1 77 ? 4.371 -32.046 -29.491 1.000 0.910 77 GLY A CA 1
ATOM 1247 C C . GLY A 1 77 ? 4.795 -33.198 -30.419 1.000 0.910 77 GLY A C 1
ATOM 1248 O O . GLY A 1 77 ? 4.071 -34.188 -30.525 1.000 0.910 77 GLY A O 1
ATOM 1252 N N . THR A 1 78 ? 5.957 -33.116 -31.079 1.000 0.910 78 THR A N 1
ATOM 1253 C CA . THR A 1 78 ? 6.499 -34.190 -31.933 1.000 0.910 78 THR A CA 1
ATOM 1254 C C . THR A 1 78 ? 7.643 -34.950 -31.255 1.000 0.910 78 THR A C 1
ATOM 1255 O O . THR A 1 78 ? 8.264 -34.456 -30.319 1.000 0.910 78 THR A O 1
ATOM 1266 N N . ALA A 1 79 ? 7.985 -36.138 -31.767 1.000 0.900 79 ALA A N 1
ATOM 1267 C CA . ALA A 1 79 ? 9.137 -36.911 -31.288 1.000 0.900 79 ALA A CA 1
ATOM 1268 C C . ALA A 1 79 ? 10.505 -36.264 -31.610 1.000 0.900 79 ALA A C 1
ATOM 1269 O O . ALA A 1 79 ? 11.526 -36.732 -31.112 1.000 0.900 79 ALA A O 1
ATOM 1276 N N . GLU A 1 80 ? 10.542 -35.223 -32.455 1.000 0.900 80 GLU A N 1
ATOM 1277 C CA . GLU A 1 80 ? 11.760 -34.464 -32.772 1.000 0.900 80 GLU A CA 1
ATOM 1278 C C . GLU A 1 80 ? 12.056 -33.341 -31.764 1.000 0.900 80 GLU A C 1
ATOM 1279 O O . GLU A 1 80 ? 13.144 -32.763 -31.829 1.000 0.900 80 GLU A O 1
ATOM 1291 N N . LEU A 1 81 ? 11.115 -33.022 -30.861 1.000 0.890 81 LEU A N 1
ATOM 1292 C CA . LEU A 1 81 ? 11.309 -32.029 -29.803 1.000 0.890 81 LEU A CA 1
ATOM 1293 C C . LEU A 1 81 ? 12.478 -32.457 -28.908 1.000 0.890 81 LEU A C 1
ATOM 1294 O O . LEU A 1 81 ? 12.475 -33.543 -28.332 1.000 0.890 81 LEU A O 1
ATOM 1310 N N . LYS A 1 82 ? 13.484 -31.596 -28.798 1.000 0.820 82 LYS A N 1
ATOM 1311 C CA . LYS A 1 82 ? 14.652 -31.804 -27.945 1.000 0.820 82 LYS A CA 1
ATOM 1312 C C . LYS A 1 82 ? 14.445 -31.147 -26.589 1.000 0.820 82 LYS A C 1
ATOM 1313 O O . LYS A 1 82 ? 13.729 -30.152 -26.472 1.000 0.820 82 LYS A O 1
ATOM 1332 N N . ASP A 1 83 ? 15.151 -31.677 -25.599 1.000 0.740 83 ASP A N 1
ATOM 1333 C CA . ASP A 1 83 ? 15.202 -31.131 -24.244 1.000 0.740 83 ASP A CA 1
ATOM 1334 C C . ASP A 1 83 ? 16.165 -29.930 -24.210 1.000 0.740 83 ASP A C 1
ATOM 1335 O O . ASP A 1 83 ? 17.329 -30.041 -23.832 1.000 0.740 83 ASP A O 1
ATOM 1344 N N . ILE A 1 84 ? 15.705 -28.805 -24.764 1.000 0.730 84 ILE A N 1
ATOM 1345 C CA . ILE A 1 84 ? 16.421 -27.525 -24.821 1.000 0.730 84 ILE A CA 1
ATOM 1346 C C . ILE A 1 84 ? 15.492 -26.476 -24.230 1.000 0.730 84 ILE A C 1
ATOM 1347 O O . ILE A 1 84 ? 14.357 -26.342 -24.693 1.000 0.730 84 ILE A O 1
ATOM 1363 N N . ASP A 1 85 ? 15.979 -25.731 -23.243 1.000 0.750 85 ASP A N 1
ATOM 1364 C CA . ASP A 1 85 ? 15.202 -24.683 -22.592 1.000 0.750 85 ASP A CA 1
ATOM 1365 C C . ASP A 1 85 ? 14.775 -23.573 -23.554 1.000 0.750 85 ASP A C 1
ATOM 1366 O O . ASP A 1 85 ? 15.413 -23.283 -24.572 1.000 0.750 85 ASP A O 1
ATOM 1375 N N . VAL A 1 86 ? 13.679 -22.917 -23.188 1.000 0.830 86 VAL A N 1
ATOM 1376 C CA . VAL A 1 86 ? 13.104 -21.803 -23.925 1.000 0.830 86 VAL A CA 1
ATOM 1377 C C . VAL A 1 86 ? 13.545 -20.483 -23.295 1.000 0.830 86 VAL A C 1
ATOM 1378 O O . VAL A 1 86 ? 13.191 -20.222 -22.145 1.000 0.830 86 VAL A O 1
ATOM 1391 N N . PRO A 1 87 ? 14.275 -19.621 -24.025 1.000 0.860 87 PRO A N 1
ATOM 1392 C CA . PRO A 1 87 ? 14.571 -18.270 -23.564 1.000 0.860 87 PRO A CA 1
ATOM 1393 C C . PRO A 1 87 ? 13.364 -17.351 -23.765 1.000 0.860 87 PRO A C 1
ATOM 1394 O O . PRO A 1 87 ? 13.041 -16.964 -24.890 1.000 0.860 87 PRO A O 1
ATOM 1405 N N . PHE A 1 88 ? 12.714 -16.953 -22.675 1.000 0.900 88 PHE A N 1
ATOM 1406 C CA . PHE A 1 88 ? 11.573 -16.044 -22.714 1.000 0.900 88 PHE A CA 1
ATOM 1407 C C . PHE A 1 88 ? 11.949 -14.639 -22.247 1.000 0.900 88 PHE A C 1
ATOM 1408 O O . PHE A 1 88 ? 12.307 -14.422 -21.089 1.000 0.900 88 PHE A O 1
ATOM 1425 N N . LYS A 1 89 ? 11.815 -13.667 -23.154 1.000 0.910 89 LYS A N 1
ATOM 1426 C CA . LYS A 1 89 ? 11.836 -12.234 -22.844 1.000 0.910 89 LYS A CA 1
ATOM 1427 C C . LYS A 1 89 ? 10.411 -11.680 -22.946 1.000 0.910 89 LYS A C 1
ATOM 1428 O O . LYS A 1 89 ? 9.906 -11.588 -24.072 1.000 0.910 89 LYS A O 1
ATOM 1447 N N . PRO A 1 90 ? 9.749 -11.349 -21.825 1.000 0.950 90 PRO A N 1
ATOM 1448 C CA . PRO A 1 90 ? 8.414 -10.760 -21.848 1.000 0.950 90 PRO A CA 1
ATOM 1449 C C . PRO A 1 90 ? 8.434 -9.362 -22.480 1.000 0.950 90 PRO A C 1
ATOM 1450 O O . PRO A 1 90 ? 9.471 -8.704 -22.519 1.000 0.950 90 PRO A O 1
ATOM 1461 N N . SER A 1 91 ? 7.280 -8.887 -22.951 1.000 0.960 91 SER A N 1
ATOM 1462 C CA . SER A 1 91 ? 7.158 -7.526 -23.495 1.000 0.960 91 SER A CA 1
ATOM 1463 C C . SER A 1 91 ? 7.099 -6.428 -22.427 1.000 0.960 91 SER A C 1
ATOM 1464 O O . SER A 1 91 ? 7.379 -5.276 -22.743 1.000 0.960 91 SER A O 1
ATOM 1472 N N . ARG A 1 92 ? 6.740 -6.766 -21.181 1.000 0.970 92 ARG A N 1
ATOM 1473 C CA . ARG A 1 92 ? 6.660 -5.837 -20.041 1.000 0.970 92 ARG A CA 1
ATOM 1474 C C . ARG A 1 92 ? 6.732 -6.563 -18.696 1.000 0.970 92 ARG A C 1
ATOM 1475 O O . ARG A 1 92 ? 6.627 -7.791 -18.635 1.000 0.970 92 ARG A O 1
ATOM 1496 N N . VAL A 1 93 ? 6.868 -5.800 -17.616 1.000 0.970 93 VAL A N 1
ATOM 1497 C CA . VAL A 1 93 ? 6.838 -6.298 -16.233 1.000 0.970 93 VAL A CA 1
ATOM 1498 C C . VAL A 1 93 ? 5.766 -5.560 -15.438 1.000 0.970 93 VAL A C 1
ATOM 1499 O O . VAL A 1 93 ? 5.590 -4.358 -15.599 1.000 0.970 93 VAL A O 1
ATOM 1512 N N . ILE A 1 94 ? 5.056 -6.269 -14.558 1.000 0.970 94 ILE A N 1
ATOM 1513 C CA . ILE A 1 94 ? 4.120 -5.645 -13.614 1.000 0.970 94 ILE A CA 1
ATOM 1514 C C . ILE A 1 94 ? 4.526 -5.914 -12.161 1.000 0.970 94 ILE A C 1
ATOM 1515 O O . ILE A 1 94 ? 4.947 -7.014 -11.793 1.000 0.970 94 ILE A O 1
ATOM 1531 N N . LEU A 1 95 ? 4.415 -4.900 -11.313 1.000 0.950 95 LEU A N 1
ATOM 1532 C CA . LEU A 1 95 ? 4.825 -4.934 -9.916 1.000 0.950 95 LEU A CA 1
ATOM 1533 C C . LEU A 1 95 ? 3.674 -4.491 -9.008 1.000 0.950 95 LEU A C 1
ATOM 1534 O O . LEU A 1 95 ? 2.834 -3.681 -9.393 1.000 0.950 95 LEU A O 1
ATOM 1550 N N . GLN A 1 96 ? 3.683 -4.982 -7.772 1.000 0.920 96 GLN A N 1
ATOM 1551 C CA . GLN A 1 96 ? 2.896 -4.426 -6.668 1.000 0.920 96 GLN A CA 1
ATOM 1552 C C . GLN A 1 96 ? 3.832 -3.953 -5.548 1.000 0.920 96 GLN A C 1
ATOM 1553 O O . GLN A 1 96 ? 4.986 -4.373 -5.499 1.000 0.920 96 GLN A O 1
ATOM 1567 N N . ASP A 1 97 ? 3.405 -3.063 -4.656 1.000 0.860 97 ASP A N 1
ATOM 1568 C CA . ASP A 1 97 ? 4.305 -2.319 -3.758 1.000 0.860 97 ASP A CA 1
ATOM 1569 C C . ASP A 1 97 ? 5.100 -3.152 -2.728 1.000 0.860 97 ASP A C 1
ATOM 1570 O O . ASP A 1 97 ? 6.169 -2.716 -2.290 1.000 0.860 97 ASP A O 1
ATOM 1579 N N . PHE A 1 98 ? 4.655 -4.352 -2.342 1.000 0.830 98 PHE A N 1
ATOM 1580 C CA . PHE A 1 98 ? 5.425 -5.250 -1.463 1.000 0.830 98 PHE A CA 1
ATOM 1581 C C . PHE A 1 98 ? 6.620 -5.903 -2.163 1.000 0.830 98 PHE A C 1
ATOM 1582 O O . PHE A 1 98 ? 7.556 -6.341 -1.493 1.000 0.830 98 PHE A O 1
ATOM 1599 N N . THR A 1 99 ? 6.603 -6.047 -3.482 1.000 0.860 99 THR A N 1
ATOM 1600 C CA . THR A 1 99 ? 7.743 -6.567 -4.264 1.000 0.860 99 THR A CA 1
ATOM 1601 C C . THR A 1 99 ? 8.420 -5.479 -5.083 1.000 0.860 99 THR A C 1
ATOM 1602 O O . THR A 1 99 ? 9.607 -5.570 -5.366 1.000 0.860 99 THR A O 1
ATOM 1613 N N . GLY A 1 100 ? 7.705 -4.402 -5.379 1.000 0.900 100 GLY A N 1
ATOM 1614 C CA . GLY A 1 100 ? 8.230 -3.238 -6.063 1.000 0.900 100 GLY A CA 1
ATOM 1615 C C . GLY A 1 100 ? 9.215 -2.441 -5.223 1.000 0.900 100 GLY A C 1
ATOM 1616 O O . GLY A 1 100 ? 10.249 -2.047 -5.743 1.000 0.900 100 GLY A O 1
ATOM 1620 N N . VAL A 1 101 ? 8.969 -2.260 -3.917 1.000 0.920 101 VAL A N 1
ATOM 1621 C CA . VAL A 1 101 ? 9.954 -1.603 -3.035 1.000 0.920 101 VAL A CA 1
ATOM 1622 C C . VAL A 1 101 ? 11.314 -2.319 -3.063 1.000 0.920 101 VAL A C 1
ATOM 1623 O O . VAL A 1 101 ? 12.291 -1.650 -3.385 1.000 0.920 101 VAL A O 1
ATOM 1636 N N . PRO A 1 102 ? 11.434 -3.634 -2.776 1.000 0.920 102 PRO A N 1
ATOM 1637 C CA . PRO A 1 102 ? 12.730 -4.310 -2.856 1.000 0.920 102 PRO A CA 1
ATOM 1638 C C . PRO A 1 102 ? 13.328 -4.314 -4.272 1.000 0.920 102 PRO A C 1
ATOM 1639 O O . PRO A 1 102 ? 14.529 -4.110 -4.386 1.000 0.920 102 PRO A O 1
ATOM 1650 N N . ALA A 1 103 ? 12.525 -4.446 -5.335 1.000 0.910 103 ALA A N 1
ATOM 1651 C CA . ALA A 1 103 ? 13.042 -4.380 -6.706 1.000 0.910 103 ALA A CA 1
ATOM 1652 C C . ALA A 1 103 ? 13.666 -3.017 -7.046 1.000 0.910 103 ALA A C 1
ATOM 1653 O O . ALA A 1 103 ? 14.749 -2.931 -7.623 1.000 0.910 103 ALA A O 1
ATOM 1660 N N . VAL A 1 104 ? 13.017 -1.927 -6.627 1.000 0.930 104 VAL A N 1
ATOM 1661 C CA . VAL A 1 104 ? 13.553 -0.570 -6.784 1.000 0.930 104 VAL A CA 1
ATOM 1662 C C . VAL A 1 104 ? 14.770 -0.344 -5.873 1.000 0.930 104 VAL A C 1
ATOM 1663 O O . VAL A 1 104 ? 15.713 0.326 -6.293 1.000 0.930 104 VAL A O 1
ATOM 1676 N N . VAL A 1 105 ? 14.798 -0.908 -4.654 1.000 0.950 105 VAL A N 1
ATOM 1677 C CA . VAL A 1 105 ? 15.985 -0.874 -3.770 1.000 0.950 105 VAL A CA 1
ATOM 1678 C C . VAL A 1 105 ? 17.184 -1.532 -4.447 1.000 0.950 105 VAL A C 1
ATOM 1679 O O . VAL A 1 105 ? 18.277 -0.965 -4.415 1.000 0.950 105 VAL A O 1
ATOM 1692 N N . ASP A 1 106 ? 16.985 -2.665 -5.113 1.000 0.940 106 ASP A N 1
ATOM 1693 C CA . ASP A 1 106 ? 18.059 -3.393 -5.788 1.000 0.940 106 ASP A CA 1
ATOM 1694 C C . ASP A 1 106 ? 18.558 -2.645 -7.029 1.000 0.940 106 ASP A C 1
ATOM 1695 O O . ASP A 1 106 ? 19.769 -2.515 -7.217 1.000 0.940 106 ASP A O 1
ATOM 1704 N N . LEU A 1 107 ? 17.663 -2.033 -7.813 1.000 0.930 107 LEU A N 1
ATOM 1705 C CA . LEU A 1 107 ? 18.044 -1.135 -8.913 1.000 0.930 107 LEU A CA 1
ATOM 1706 C C . LEU A 1 107 ? 18.813 0.101 -8.422 1.000 0.930 107 LEU A C 1
ATOM 1707 O O . LEU A 1 107 ? 19.828 0.482 -9.011 1.000 0.930 107 LEU A O 1
ATOM 1723 N N . ALA A 1 108 ? 18.370 0.721 -7.326 1.000 0.940 108 ALA A N 1
ATOM 1724 C CA . ALA A 1 108 ? 19.079 1.841 -6.709 1.000 0.940 108 ALA A CA 1
ATOM 1725 C C . ALA A 1 108 ? 20.464 1.415 -6.183 1.000 0.940 108 ALA A C 1
ATOM 1726 O O . ALA A 1 108 ? 21.438 2.165 -6.300 1.000 0.940 108 ALA A O 1
ATOM 1733 N N . SER A 1 109 ? 20.574 0.198 -5.642 1.000 0.940 109 SER A N 1
ATOM 1734 C CA . SER A 1 109 ? 21.834 -0.386 -5.177 1.000 0.940 109 SER A CA 1
ATOM 1735 C C . SER A 1 109 ? 22.785 -0.706 -6.341 1.000 0.940 109 SER A C 1
ATOM 1736 O O . SER A 1 109 ? 23.967 -0.361 -6.274 1.000 0.940 109 SER A O 1
ATOM 1744 N N . LEU A 1 110 ? 22.270 -1.232 -7.461 1.000 0.930 110 LEU A N 1
ATOM 1745 C CA . LEU A 1 110 ? 23.008 -1.413 -8.719 1.000 0.930 110 LEU A CA 1
ATOM 1746 C C . LEU A 1 110 ? 23.564 -0.086 -9.248 1.000 0.930 110 LEU A C 1
ATOM 1747 O O . LEU A 1 110 ? 24.735 -0.023 -9.625 1.000 0.930 110 LEU A O 1
ATOM 1763 N N . ARG A 1 111 ? 22.765 0.992 -9.233 1.000 0.920 111 ARG A N 1
ATOM 1764 C CA . ARG A 1 111 ? 23.234 2.337 -9.619 1.000 0.920 111 ARG A CA 1
ATOM 1765 C C . ARG A 1 111 ? 24.393 2.812 -8.745 1.000 0.920 111 ARG A C 1
ATOM 1766 O O . ARG A 1 111 ? 25.385 3.312 -9.271 1.000 0.920 111 ARG A O 1
ATOM 1787 N N . LYS A 1 112 ? 24.316 2.619 -7.424 1.000 0.930 112 LYS A N 1
ATOM 1788 C CA . LYS A 1 112 ? 25.412 2.953 -6.496 1.000 0.930 112 LYS A CA 1
ATOM 1789 C C . LYS A 1 112 ? 26.667 2.124 -6.776 1.000 0.930 112 LYS A C 1
ATOM 1790 O O . LYS A 1 112 ? 27.761 2.682 -6.787 1.000 0.930 112 LYS A O 1
ATOM 1809 N N . ALA A 1 113 ? 26.517 0.822 -7.013 1.000 0.910 113 ALA A N 1
ATOM 1810 C CA . ALA A 1 113 ? 27.633 -0.065 -7.328 1.000 0.910 113 ALA A CA 1
ATOM 1811 C C . ALA A 1 113 ? 28.304 0.315 -8.661 1.000 0.910 113 ALA A C 1
ATOM 1812 O O . ALA A 1 113 ? 29.530 0.370 -8.732 1.000 0.910 113 ALA A O 1
ATOM 1819 N N . MET A 1 114 ? 27.512 0.670 -9.681 1.000 0.900 114 MET A N 1
ATOM 1820 C CA . MET A 1 114 ? 28.005 1.188 -10.962 1.000 0.900 114 MET A CA 1
ATOM 1821 C C . MET A 1 114 ? 28.769 2.507 -10.780 1.000 0.900 114 MET A C 1
ATOM 1822 O O . MET A 1 114 ? 29.885 2.648 -11.271 1.000 0.900 114 MET A O 1
ATOM 1836 N N . ALA A 1 115 ? 28.225 3.452 -10.010 1.000 0.890 115 ALA A N 1
ATOM 1837 C CA . ALA A 1 115 ? 28.902 4.717 -9.731 1.000 0.890 115 ALA A CA 1
ATOM 1838 C C . ALA A 1 115 ? 30.207 4.530 -8.928 1.000 0.890 115 ALA A C 1
ATOM 1839 O O . ALA A 1 115 ? 31.192 5.220 -9.185 1.000 0.890 115 ALA A O 1
ATOM 1846 N N . ALA A 1 116 ? 30.256 3.579 -7.986 1.000 0.870 116 ALA A N 1
ATOM 1847 C CA . ALA A 1 116 ? 31.426 3.323 -7.137 1.000 0.870 116 ALA A CA 1
ATOM 1848 C C . ALA A 1 116 ? 32.660 2.820 -7.910 1.000 0.870 116 ALA A C 1
ATOM 1849 O O . ALA A 1 116 ? 33.790 3.042 -7.474 1.000 0.870 116 ALA A O 1
ATOM 1856 N N . VAL A 1 117 ? 32.459 2.183 -9.065 1.000 0.840 117 VAL A N 1
ATOM 1857 C CA . VAL A 1 117 ? 33.543 1.763 -9.970 1.000 0.840 117 VAL A CA 1
ATOM 1858 C C . VAL A 1 117 ? 33.819 2.770 -11.094 1.000 0.840 117 VAL A C 1
ATOM 1859 O O . VAL A 1 117 ? 34.624 2.491 -11.980 1.000 0.840 117 VAL A O 1
ATOM 1872 N N . GLY A 1 118 ? 33.150 3.928 -11.082 1.000 0.820 118 GLY A N 1
ATOM 1873 C CA . GLY A 1 118 ? 33.285 4.968 -12.105 1.000 0.820 118 GLY A CA 1
ATOM 1874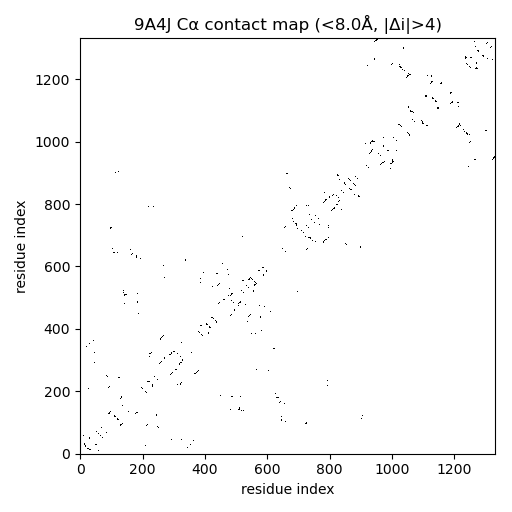 C C . GLY A 1 118 ? 32.485 4.722 -13.389 1.000 0.820 118 GLY A C 1
ATOM 1875 O O . GLY A 1 118 ? 32.760 5.372 -14.395 1.000 0.820 118 GLY A O 1
ATOM 1879 N N . GLY A 1 119 ? 31.524 3.795 -13.371 1.000 0.850 119 GLY A N 1
ATOM 1880 C CA . GLY A 1 119 ? 30.568 3.603 -14.457 1.000 0.850 119 GLY A CA 1
ATOM 1881 C C . GLY A 1 119 ? 29.420 4.613 -14.403 1.000 0.850 119 GLY A C 1
ATOM 1882 O O . GLY A 1 119 ? 29.216 5.299 -13.402 1.000 0.850 119 GLY A O 1
ATOM 1886 N N . ASP A 1 120 ? 28.649 4.684 -15.485 1.000 0.870 120 ASP A N 1
ATOM 1887 C CA . ASP A 1 120 ? 27.494 5.578 -15.596 1.000 0.870 120 ASP A CA 1
ATOM 1888 C C . ASP A 1 120 ? 26.234 4.950 -14.954 1.000 0.870 120 ASP A C 1
ATOM 1889 O O . ASP A 1 120 ? 25.736 3.938 -15.465 1.000 0.870 120 ASP A O 1
ATOM 1898 N N . PRO A 1 121 ? 25.694 5.509 -13.851 1.000 0.910 121 PRO A N 1
ATOM 1899 C CA . PRO A 1 121 ? 24.497 4.976 -13.204 1.000 0.910 121 PRO A CA 1
ATOM 1900 C C . PRO A 1 121 ? 23.235 5.062 -14.080 1.000 0.910 121 PRO A C 1
ATOM 1901 O O . PRO A 1 121 ? 22.349 4.221 -13.911 1.000 0.910 121 PRO A O 1
ATOM 1912 N N . ASP A 1 122 ? 23.147 5.980 -15.053 1.000 0.870 122 ASP A N 1
ATOM 1913 C CA . ASP A 1 122 ? 21.972 6.098 -15.936 1.000 0.870 122 ASP A CA 1
ATOM 1914 C C . ASP A 1 122 ? 21.830 4.920 -16.915 1.000 0.870 122 ASP A C 1
ATOM 1915 O O . ASP A 1 122 ? 20.753 4.686 -17.472 1.000 0.870 122 ASP A O 1
ATOM 1924 N N . LYS A 1 123 ? 22.873 4.093 -17.072 1.000 0.880 123 LYS A N 1
ATOM 1925 C CA . LYS A 1 123 ? 22.778 2.828 -17.818 1.000 0.880 123 LYS A CA 1
ATOM 1926 C C . LYS A 1 123 ? 22.001 1.731 -17.093 1.000 0.880 123 LYS A C 1
ATOM 1927 O O . LYS A 1 123 ? 21.614 0.747 -17.730 1.000 0.880 123 LYS A O 1
ATOM 1946 N N . ILE A 1 124 ? 21.781 1.867 -15.785 1.000 0.900 124 ILE A N 1
ATOM 1947 C CA . ILE A 1 124 ? 20.900 0.973 -15.030 1.000 0.900 124 ILE A CA 1
ATOM 1948 C C . ILE A 1 124 ? 19.478 1.534 -15.126 1.000 0.900 124 ILE A C 1
ATOM 1949 O O . ILE A 1 124 ? 19.088 2.443 -14.385 1.000 0.900 124 ILE A O 1
ATOM 1965 N N . ASN A 1 125 ? 18.716 0.993 -16.072 1.000 0.890 125 ASN A N 1
ATOM 1966 C CA . ASN A 1 125 ? 17.329 1.350 -16.345 1.000 0.890 125 ASN A CA 1
ATOM 1967 C C . ASN A 1 125 ? 16.555 0.135 -16.884 1.000 0.890 125 ASN A C 1
ATOM 1968 O O . ASN A 1 125 ? 17.170 -0.703 -17.550 1.000 0.890 125 ASN A O 1
ATOM 1979 N N . PRO A 1 126 ? 15.231 0.051 -16.649 1.000 0.930 126 PRO A N 1
ATOM 1980 C CA . PRO A 1 126 ? 14.377 -0.919 -17.324 1.000 0.930 126 PRO A CA 1
ATOM 1981 C C . PRO A 1 126 ? 14.417 -0.765 -18.855 1.000 0.930 126 PRO A C 1
ATOM 1982 O O . PRO A 1 126 ? 14.172 0.314 -19.396 1.000 0.930 126 PRO A O 1
ATOM 1993 N N . GLU A 1 127 ? 14.701 -1.851 -19.570 1.000 0.900 127 GLU A N 1
ATOM 1994 C CA . GLU A 1 127 ? 14.739 -1.897 -21.041 1.000 0.900 127 GLU A CA 1
ATOM 1995 C C . GLU A 1 127 ? 13.347 -2.109 -21.662 1.000 0.900 127 GLU A C 1
ATOM 1996 O O . GLU A 1 127 ? 13.155 -1.856 -22.849 1.000 0.900 127 GLU A O 1
ATOM 2008 N N . ILE A 1 128 ? 12.372 -2.527 -20.850 1.000 0.930 128 ILE A N 1
ATOM 2009 C CA . ILE A 1 128 ? 10.968 -2.757 -21.217 1.000 0.930 128 ILE A CA 1
ATOM 2010 C C . ILE A 1 128 ? 10.029 -2.011 -20.256 1.000 0.930 128 ILE A C 1
ATOM 2011 O O . ILE A 1 128 ? 10.460 -1.683 -19.149 1.000 0.930 128 ILE A O 1
ATOM 2027 N N . PRO A 1 129 ? 8.764 -1.746 -20.642 1.000 0.950 129 PRO A N 1
ATOM 2028 C CA . PRO A 1 129 ? 7.784 -1.093 -19.777 1.000 0.950 129 PRO A CA 1
ATOM 2029 C C . PRO A 1 129 ? 7.579 -1.830 -18.450 1.000 0.950 129 PRO A C 1
ATOM 2030 O O . PRO A 1 129 ? 7.454 -3.059 -18.420 1.000 0.950 129 PRO A O 1
ATOM 2041 N N . VAL A 1 130 ? 7.522 -1.062 -17.363 1.000 0.970 130 VAL A N 1
ATOM 2042 C CA . VAL A 1 130 ? 7.302 -1.542 -16.000 1.000 0.970 130 VAL A CA 1
ATOM 2043 C C . VAL A 1 130 ? 6.217 -0.715 -15.329 1.000 0.970 130 VAL A C 1
ATOM 2044 O O . VAL A 1 130 ? 6.396 0.478 -15.086 1.000 0.970 130 VAL A O 1
ATOM 2057 N N . ASP A 1 131 ? 5.125 -1.378 -14.967 1.000 0.960 131 ASP A N 1
ATOM 2058 C CA . ASP A 1 131 ? 4.012 -0.767 -14.245 1.000 0.960 131 ASP A CA 1
ATOM 2059 C C . ASP A 1 131 ? 4.009 -1.245 -12.789 1.000 0.960 131 ASP A C 1
ATOM 2060 O O . ASP A 1 131 ? 3.910 -2.444 -12.526 1.000 0.960 131 ASP A O 1
ATOM 2069 N N . LEU A 1 132 ? 4.090 -0.328 -11.825 1.000 0.960 132 LEU A N 1
ATOM 2070 C CA . LEU A 1 132 ? 3.908 -0.621 -10.403 1.000 0.960 132 LEU A CA 1
ATOM 2071 C C . LEU A 1 132 ? 2.530 -0.154 -9.923 1.000 0.960 132 LEU A C 1
ATOM 2072 O O . LEU A 1 132 ? 2.195 1.014 -10.073 1.000 0.960 132 LEU A O 1
ATOM 2088 N N . VAL A 1 133 ? 1.755 -1.022 -9.273 1.000 0.960 133 VAL A N 1
ATOM 2089 C CA . VAL A 1 133 ? 0.470 -0.662 -8.650 1.000 0.960 133 VAL A CA 1
ATOM 2090 C C . VAL A 1 133 ? 0.574 -0.757 -7.129 1.000 0.960 133 VAL A C 1
ATOM 2091 O O . VAL A 1 133 ? 0.968 -1.790 -6.597 1.000 0.960 133 VAL A O 1
ATOM 2104 N N . ILE A 1 134 ? 0.249 0.323 -6.412 1.000 0.940 134 ILE A N 1
ATOM 2105 C CA . ILE A 1 134 ? 0.296 0.341 -4.941 1.000 0.940 134 ILE A CA 1
ATOM 2106 C C . ILE A 1 134 ? -1.045 -0.133 -4.373 1.000 0.940 134 ILE A C 1
ATOM 2107 O O . ILE A 1 134 ? -2.015 0.624 -4.360 1.000 0.940 134 ILE A O 1
ATOM 2123 N N . ASP A 1 135 ? -1.097 -1.376 -3.892 1.000 0.930 135 ASP A N 1
ATOM 2124 C CA . ASP A 1 135 ? -2.345 -2.034 -3.484 1.000 0.930 135 ASP A CA 1
ATOM 2125 C C . ASP A 1 135 ? -2.234 -2.974 -2.262 1.000 0.930 135 ASP A C 1
ATOM 2126 O O . ASP A 1 135 ? -3.258 -3.394 -1.712 1.000 0.930 135 ASP A O 1
ATOM 2135 N N . HIS A 1 136 ? -1.021 -3.271 -1.783 1.000 0.900 136 HIS A N 1
ATOM 2136 C CA . HIS A 1 136 ? -0.750 -4.133 -0.624 1.000 0.900 136 HIS A CA 1
ATOM 2137 C C . HIS A 1 136 ? -0.571 -3.364 0.697 1.000 0.900 136 HIS A C 1
ATOM 2138 O O . HIS A 1 136 ? -0.398 -3.972 1.758 1.000 0.900 136 HIS A O 1
ATOM 2152 N N . SER A 1 137 ? -0.619 -2.033 0.664 1.000 0.890 137 SER A N 1
ATOM 2153 C CA . SER A 1 137 ? -0.339 -1.184 1.829 1.000 0.890 137 SER A CA 1
ATOM 2154 C C . SER A 1 137 ? -1.557 -0.897 2.718 1.000 0.890 137 SER A C 1
ATOM 2155 O O . SER A 1 137 ? -1.409 -0.839 3.943 1.000 0.890 137 SER A O 1
ATOM 2163 N N . VAL A 1 138 ? -2.757 -0.758 2.141 1.000 0.920 138 VAL A N 1
ATOM 2164 C CA . VAL A 1 138 ? -3.989 -0.449 2.887 1.000 0.920 138 VAL A CA 1
ATOM 2165 C C . VAL A 1 138 ? -4.464 -1.626 3.755 1.000 0.920 138 VAL A C 1
ATOM 2166 O O . VAL A 1 138 ? -4.407 -2.794 3.352 1.000 0.920 138 VAL A O 1
ATOM 2179 N N . GLN A 1 139 ? -4.959 -1.317 4.958 1.000 0.910 139 GLN A N 1
ATOM 2180 C CA . GLN A 1 139 ? -5.516 -2.269 5.927 1.000 0.910 139 GLN A CA 1
ATOM 2181 C C . GLN A 1 139 ? -6.948 -1.892 6.316 1.000 0.910 139 GLN A C 1
ATOM 2182 O O . GLN A 1 139 ? -7.325 -0.724 6.285 1.000 0.910 139 GLN A O 1
ATOM 2196 N N . VAL A 1 140 ? -7.758 -2.884 6.699 1.000 0.960 140 VAL A N 1
ATOM 2197 C CA . VAL A 1 140 ? -9.136 -2.661 7.173 1.000 0.960 140 VAL A CA 1
ATOM 2198 C C . VAL A 1 140 ? -9.134 -2.325 8.669 1.000 0.960 140 VAL A C 1
ATOM 2199 O O . VAL A 1 140 ? -9.691 -3.059 9.489 1.000 0.960 140 VAL A O 1
ATOM 2212 N N . ASP A 1 141 ? -8.468 -1.236 9.050 1.000 0.930 141 ASP A N 1
ATOM 2213 C CA . ASP A 1 141 ? -8.435 -0.760 10.439 1.000 0.930 141 ASP A CA 1
ATOM 2214 C C . ASP A 1 141 ? -9.847 -0.428 10.947 1.000 0.930 141 ASP A C 1
ATOM 2215 O O . ASP A 1 141 ? -10.213 -0.786 12.068 1.000 0.930 141 ASP A O 1
ATOM 2224 N N . LYS A 1 142 ? -10.667 0.181 10.086 1.000 0.950 142 LYS A N 1
ATOM 2225 C CA . LYS A 1 142 ? -12.081 0.487 10.311 1.000 0.950 142 LYS A CA 1
ATOM 2226 C C . LYS A 1 142 ? -12.960 -0.132 9.218 1.000 0.950 142 LYS A C 1
ATOM 2227 O O . LYS A 1 142 ? -12.552 -0.239 8.062 1.000 0.950 142 LYS A O 1
ATOM 2246 N N . ALA A 1 143 ? -14.173 -0.546 9.582 1.000 0.960 143 ALA A N 1
ATOM 2247 C CA . ALA A 1 143 ? -15.162 -1.152 8.686 1.000 0.960 143 ALA A CA 1
ATOM 2248 C C . ALA A 1 143 ? -16.598 -0.858 9.160 1.000 0.960 143 ALA A C 1
ATOM 2249 O O . ALA A 1 143 ? -16.784 -0.391 10.282 1.000 0.960 143 ALA A O 1
ATOM 2256 N N . GLY A 1 144 ? -17.605 -1.135 8.322 1.000 0.920 144 GLY A N 1
ATOM 2257 C CA . GLY A 1 144 ? -19.028 -1.019 8.684 1.000 0.920 144 GLY A CA 1
ATOM 2258 C C . GLY A 1 144 ? -19.585 0.405 8.828 1.000 0.920 144 GLY A C 1
ATOM 2259 O O . GLY A 1 144 ? -20.732 0.569 9.235 1.000 0.920 144 GLY A O 1
ATOM 2263 N N . THR A 1 145 ? -18.802 1.442 8.515 1.000 0.920 145 THR A N 1
ATOM 2264 C CA . THR A 1 145 ? -19.199 2.854 8.654 1.000 0.920 145 THR A CA 1
ATOM 2265 C C . THR A 1 145 ? -18.875 3.666 7.399 1.000 0.920 145 THR A C 1
ATOM 2266 O O . THR A 1 145 ? -18.025 3.283 6.597 1.000 0.920 145 THR A O 1
ATOM 2277 N N . GLU A 1 146 ? -19.552 4.804 7.209 1.000 0.900 146 GLU A N 1
ATOM 2278 C CA . GLU A 1 146 ? -19.338 5.708 6.058 1.000 0.900 146 GLU A CA 1
ATOM 2279 C C . GLU A 1 146 ? -17.912 6.269 5.975 1.000 0.900 146 GLU A C 1
ATOM 2280 O O . GLU A 1 146 ? -17.380 6.454 4.886 1.000 0.900 146 GLU A O 1
ATOM 2292 N N . ASP A 1 147 ? -17.265 6.514 7.113 1.000 0.930 147 ASP A N 1
ATOM 2293 C CA . ASP A 1 147 ? -15.928 7.108 7.178 1.000 0.930 147 ASP A CA 1
ATOM 2294 C C . ASP A 1 147 ? -14.783 6.084 7.082 1.000 0.930 147 ASP A C 1
ATOM 2295 O O . ASP A 1 147 ? -13.616 6.477 7.070 1.000 0.930 147 ASP A O 1
ATOM 2304 N N . ALA A 1 148 ? -15.092 4.783 6.992 1.000 0.950 148 ALA A N 1
ATOM 2305 C CA . ALA A 1 148 ? -14.094 3.713 6.977 1.000 0.950 148 ALA A CA 1
ATOM 2306 C C . ALA A 1 148 ? -13.054 3.890 5.856 1.000 0.950 148 ALA A C 1
ATOM 2307 O O . ALA A 1 148 ? -11.859 3.775 6.118 1.000 0.950 148 ALA A O 1
ATOM 2314 N N . LEU A 1 149 ? -13.490 4.242 4.639 1.000 0.940 149 LEU A N 1
ATOM 2315 C CA . LEU A 1 149 ? -12.603 4.519 3.503 1.000 0.940 149 LEU A CA 1
ATOM 2316 C C . LEU A 1 149 ? -11.577 5.621 3.818 1.000 0.940 149 LEU A C 1
ATOM 2317 O O . LEU A 1 149 ? -10.388 5.438 3.572 1.000 0.940 149 LEU A O 1
ATOM 2333 N N . ALA A 1 150 ? -12.032 6.753 4.364 1.000 0.920 150 ALA A N 1
ATOM 2334 C CA . ALA A 1 150 ? -11.166 7.893 4.660 1.000 0.920 150 ALA A CA 1
ATOM 2335 C C . ALA A 1 150 ? -10.173 7.565 5.785 1.000 0.920 150 ALA A C 1
ATOM 2336 O O . ALA A 1 150 ? -8.979 7.805 5.633 1.000 0.920 150 ALA A O 1
ATOM 2343 N N . VAL A 1 151 ? -10.651 6.939 6.868 1.000 0.940 151 VAL A N 1
ATOM 2344 C CA . VAL A 1 151 ? -9.814 6.552 8.017 1.000 0.940 151 VAL A CA 1
ATOM 2345 C C . VAL A 1 151 ? -8.729 5.550 7.615 1.000 0.940 151 VAL A C 1
ATOM 2346 O O . VAL A 1 151 ? -7.572 5.711 8.000 1.000 0.940 151 VAL A O 1
ATOM 2359 N N . ASN A 1 152 ? -9.075 4.531 6.823 1.000 0.950 152 ASN A N 1
ATOM 2360 C CA . ASN A 1 152 ? -8.107 3.524 6.383 1.000 0.950 152 ASN A CA 1
ATOM 2361 C C . ASN A 1 152 ? -7.049 4.124 5.440 1.000 0.950 152 ASN A C 1
ATOM 2362 O O . ASN A 1 152 ? -5.876 3.770 5.537 1.000 0.950 152 ASN A O 1
ATOM 2373 N N . MET A 1 153 ? -7.442 5.057 4.565 1.000 0.920 153 MET A N 1
ATOM 2374 C CA . MET A 1 153 ? -6.524 5.748 3.651 1.000 0.920 153 MET A CA 1
ATOM 2375 C C . MET A 1 153 ? -5.596 6.732 4.389 1.000 0.920 153 MET A C 1
ATOM 2376 O O . MET A 1 153 ? -4.423 6.860 4.036 1.000 0.920 153 MET A O 1
ATOM 2390 N N . ASP A 1 154 ? -6.087 7.404 5.437 1.000 0.910 154 ASP A N 1
ATOM 2391 C CA . ASP A 1 154 ? -5.258 8.237 6.317 1.000 0.910 154 ASP A CA 1
ATOM 2392 C C . ASP A 1 154 ? -4.164 7.413 7.004 1.000 0.910 154 ASP A C 1
ATOM 2393 O O . ASP A 1 154 ? -2.981 7.744 6.895 1.000 0.910 154 ASP A O 1
ATOM 2402 N N . LEU A 1 155 ? -4.545 6.295 7.628 1.000 0.910 155 LEU A N 1
ATOM 2403 C CA . LEU A 1 155 ? -3.608 5.383 8.290 1.000 0.910 155 LEU A CA 1
ATOM 2404 C C . LEU A 1 155 ? -2.609 4.746 7.313 1.000 0.910 155 LEU A C 1
ATOM 2405 O O . LEU A 1 155 ? -1.453 4.518 7.672 1.000 0.910 155 LEU A O 1
ATOM 2421 N N . GLU A 1 156 ? -3.028 4.458 6.079 1.000 0.900 156 GLU A N 1
ATOM 2422 C CA . GLU A 1 156 ? -2.148 3.937 5.033 1.000 0.900 156 GLU A CA 1
ATOM 2423 C C . GLU A 1 156 ? -1.021 4.923 4.692 1.000 0.900 156 GLU A C 1
ATOM 2424 O O . GLU A 1 156 ? 0.148 4.527 4.689 1.000 0.900 156 GLU A O 1
ATOM 2436 N N . PHE A 1 157 ? -1.352 6.190 4.419 1.000 0.890 157 PHE A N 1
ATOM 2437 C CA . PHE A 1 157 ? -0.356 7.213 4.080 1.000 0.890 157 PHE A CA 1
ATOM 2438 C C . PHE A 1 157 ? 0.591 7.496 5.246 1.000 0.890 157 PHE A C 1
ATOM 2439 O O . PHE A 1 157 ? 1.797 7.622 5.035 1.000 0.890 157 PHE A O 1
ATOM 2456 N N . GLU A 1 158 ? 0.066 7.548 6.471 1.000 0.880 158 GLU A N 1
ATOM 2457 C CA . GLU A 1 158 ? 0.866 7.804 7.669 1.000 0.880 158 GLU A CA 1
ATOM 2458 C C . GLU A 1 158 ? 1.885 6.674 7.915 1.000 0.880 158 GLU A C 1
ATOM 2459 O O . GLU A 1 158 ? 3.070 6.933 8.125 1.000 0.880 158 GLU A O 1
ATOM 2471 N N . ARG A 1 159 ? 1.464 5.405 7.787 1.000 0.860 159 ARG A N 1
ATOM 2472 C CA . ARG A 1 159 ? 2.334 4.229 7.996 1.000 0.860 159 ARG A CA 1
ATOM 2473 C C . ARG A 1 159 ? 3.366 4.002 6.888 1.000 0.860 159 ARG A C 1
ATOM 2474 O O . ARG A 1 159 ? 4.378 3.351 7.146 1.000 0.860 159 ARG A O 1
ATOM 2495 N N . ASN A 1 160 ? 3.110 4.468 5.663 1.000 0.910 160 ASN A N 1
ATOM 2496 C CA . ASN A 1 160 ? 3.913 4.130 4.478 1.000 0.910 160 ASN A CA 1
ATOM 2497 C C . ASN A 1 160 ? 4.633 5.327 3.835 1.000 0.910 160 ASN A C 1
ATOM 2498 O O . ASN A 1 160 ? 5.221 5.168 2.765 1.000 0.910 160 ASN A O 1
ATOM 2509 N N . ALA A 1 161 ? 4.644 6.494 4.488 1.000 0.890 161 ALA A N 1
ATOM 2510 C CA . ALA A 1 161 ? 5.202 7.738 3.953 1.000 0.890 161 ALA A CA 1
ATOM 2511 C C . ALA A 1 161 ? 6.612 7.584 3.346 1.000 0.890 161 ALA A C 1
ATOM 2512 O O . ALA A 1 161 ? 6.856 8.027 2.225 1.000 0.890 161 ALA A O 1
ATOM 2519 N N . GLU A 1 162 ? 7.531 6.908 4.042 1.000 0.900 162 GLU A N 1
ATOM 2520 C CA . GLU A 1 162 ? 8.916 6.728 3.583 1.000 0.900 162 GLU A CA 1
ATOM 2521 C C . GLU A 1 162 ? 9.009 5.828 2.334 1.000 0.900 162 GLU A C 1
ATOM 2522 O O . GLU A 1 162 ? 9.714 6.149 1.376 1.000 0.900 162 GLU A O 1
ATOM 2534 N N . ARG A 1 163 ? 8.220 4.743 2.290 1.000 0.930 163 ARG A N 1
ATOM 2535 C CA . ARG A 1 163 ? 8.113 3.850 1.121 1.000 0.930 163 ARG A CA 1
ATOM 2536 C C . ARG A 1 163 ? 7.508 4.581 -0.078 1.000 0.930 163 ARG A C 1
ATOM 2537 O O . ARG A 1 163 ? 7.980 4.411 -1.197 1.000 0.930 163 ARG A O 1
ATOM 2558 N N . TYR A 1 164 ? 6.479 5.397 0.146 1.000 0.920 164 TYR A N 1
ATOM 2559 C CA . TYR A 1 164 ? 5.814 6.161 -0.914 1.000 0.920 164 TYR A CA 1
ATOM 2560 C C . TYR A 1 164 ? 6.721 7.251 -1.472 1.000 0.920 164 TYR A C 1
ATOM 2561 O O . TYR A 1 164 ? 6.785 7.429 -2.685 1.000 0.920 164 TYR A O 1
ATOM 2579 N N . LYS A 1 165 ? 7.511 7.902 -0.613 1.000 0.910 165 LYS A N 1
ATOM 2580 C CA . LYS A 1 165 ? 8.564 8.826 -1.040 1.000 0.910 165 LYS A CA 1
ATOM 2581 C C . LYS A 1 165 ? 9.613 8.136 -1.911 1.000 0.910 165 LYS A C 1
ATOM 2582 O O . LYS A 1 165 ? 9.990 8.671 -2.950 1.000 0.910 165 LYS A O 1
ATOM 2601 N N . PHE A 1 166 ? 10.023 6.926 -1.541 1.000 0.940 166 PHE A N 1
ATOM 2602 C CA . PHE A 1 166 ? 10.957 6.126 -2.330 1.000 0.940 166 PHE A CA 1
ATOM 2603 C C . PHE A 1 166 ? 10.389 5.705 -3.700 1.000 0.940 166 PHE A C 1
ATOM 2604 O O . PHE A 1 166 ? 11.044 5.892 -4.724 1.000 0.940 166 PHE A O 1
ATOM 2621 N N . LEU A 1 167 ? 9.149 5.204 -3.748 1.000 0.940 167 LEU A N 1
ATOM 2622 C CA . LEU A 1 167 ? 8.483 4.829 -5.004 1.000 0.940 167 LEU A CA 1
ATOM 2623 C C . LEU A 1 167 ? 8.198 6.045 -5.905 1.000 0.940 167 LEU A C 1
ATOM 2624 O O . LEU A 1 167 ? 8.296 5.939 -7.127 1.000 0.940 167 LEU A O 1
ATOM 2640 N N . SER A 1 168 ? 7.895 7.205 -5.313 1.000 0.900 168 SER A N 1
ATOM 2641 C CA . SER A 1 168 ? 7.725 8.471 -6.037 1.000 0.900 168 SER A CA 1
ATOM 2642 C C . SER A 1 168 ? 9.044 8.957 -6.662 1.000 0.900 168 SER A C 1
ATOM 2643 O O . SER A 1 168 ? 9.050 9.394 -7.812 1.000 0.900 168 SER A O 1
ATOM 2651 N N . TRP A 1 169 ? 10.185 8.793 -5.974 1.000 0.930 169 TRP A N 1
ATOM 2652 C CA . TRP A 1 169 ? 11.512 9.045 -6.561 1.000 0.930 169 TRP A CA 1
ATOM 2653 C C . TRP A 1 169 ? 11.772 8.130 -7.766 1.000 0.930 169 TRP A C 1
ATOM 2654 O O . TRP A 1 169 ? 12.168 8.611 -8.827 1.000 0.930 169 TRP A O 1
ATOM 2675 N N . ALA A 1 170 ? 11.473 6.834 -7.646 1.000 0.930 170 ALA A N 1
ATOM 2676 C CA . ALA A 1 170 ? 11.678 5.870 -8.726 1.000 0.930 170 ALA A CA 1
ATOM 2677 C C . ALA A 1 170 ? 10.885 6.207 -10.003 1.000 0.930 170 ALA A C 1
ATOM 2678 O O . ALA A 1 170 ? 11.434 6.079 -11.096 1.000 0.930 170 ALA A O 1
ATOM 2685 N N . LYS A 1 171 ? 9.646 6.721 -9.866 1.000 0.890 171 LYS A N 1
ATOM 2686 C CA . LYS A 1 171 ? 8.808 7.217 -10.985 1.000 0.890 171 LYS A CA 1
ATOM 2687 C C . LYS A 1 171 ? 9.499 8.312 -11.809 1.000 0.890 171 LYS A C 1
ATOM 2688 O O . LYS A 1 171 ? 9.208 8.445 -12.990 1.000 0.890 171 LYS A O 1
ATOM 2707 N N . LYS A 1 172 ? 10.388 9.105 -11.203 1.000 0.870 172 LYS A N 1
ATOM 2708 C CA . LYS A 1 172 ? 11.121 10.186 -11.886 1.000 0.870 172 LYS A CA 1
ATOM 2709 C C . LYS A 1 172 ? 12.505 9.757 -12.362 1.000 0.870 172 LYS A C 1
ATOM 2710 O O . LYS A 1 172 ? 12.966 10.221 -13.398 1.000 0.870 172 LYS A O 1
ATOM 2729 N N . ALA A 1 173 ? 13.175 8.914 -11.582 1.000 0.900 173 ALA A N 1
ATOM 2730 C CA . ALA A 1 173 ? 14.578 8.573 -11.788 1.000 0.900 173 ALA A CA 1
ATOM 2731 C C . ALA A 1 173 ? 14.812 7.444 -12.809 1.000 0.900 173 ALA A C 1
ATOM 2732 O O . ALA A 1 173 ? 15.919 7.344 -13.350 1.000 0.900 173 ALA A O 1
ATOM 2739 N N . PHE A 1 174 ? 13.827 6.570 -13.047 1.000 0.930 174 PHE A N 1
ATOM 2740 C CA . PHE A 1 174 ? 13.942 5.460 -13.997 1.000 0.930 174 PHE A CA 1
ATOM 2741 C C . PHE A 1 174 ? 13.109 5.696 -15.260 1.000 0.930 174 PHE A C 1
ATOM 2742 O O . PHE A 1 174 ? 11.958 6.120 -15.200 1.000 0.930 174 PHE A O 1
ATOM 2759 N N . ASN A 1 175 ? 13.683 5.354 -16.411 1.000 0.910 175 ASN A N 1
ATOM 2760 C CA . ASN A 1 175 ? 12.971 5.293 -17.686 1.000 0.910 175 ASN A CA 1
ATOM 2761 C C . ASN A 1 175 ? 12.097 4.029 -17.746 1.000 0.910 175 ASN A C 1
ATOM 2762 O O . ASN A 1 175 ? 12.372 3.054 -17.050 1.000 0.910 175 ASN A O 1
ATOM 2773 N N . ASN A 1 176 ? 11.060 4.026 -18.594 1.000 0.910 176 ASN A N 1
ATOM 2774 C CA . ASN A 1 176 ? 10.116 2.905 -18.750 1.000 0.910 176 ASN A CA 1
ATOM 2775 C C . ASN A 1 176 ? 9.424 2.456 -17.448 1.000 0.910 176 ASN A C 1
ATOM 2776 O O . ASN A 1 176 ? 8.905 1.346 -17.392 1.000 0.910 176 ASN A O 1
ATOM 2787 N N . TYR A 1 177 ? 9.398 3.294 -16.410 1.000 0.920 177 TYR A N 1
ATOM 2788 C CA . TYR A 1 177 ? 8.823 2.959 -15.112 1.000 0.920 177 TYR A CA 1
ATOM 2789 C C . TYR A 1 177 ? 7.652 3.889 -14.781 1.000 0.920 177 TYR A C 1
ATOM 2790 O O . TYR A 1 177 ? 7.806 5.109 -14.734 1.000 0.920 177 TYR A O 1
ATOM 2808 N N . GLN A 1 178 ? 6.480 3.314 -14.524 1.000 0.920 178 GLN A N 1
ATOM 2809 C CA . GLN A 1 178 ? 5.280 4.039 -14.107 1.000 0.920 178 GLN A CA 1
ATOM 2810 C C . GLN A 1 178 ? 4.750 3.493 -12.779 1.000 0.920 178 GLN A C 1
ATOM 2811 O O . GLN A 1 178 ? 4.977 2.339 -12.423 1.000 0.920 178 GLN A O 1
ATOM 2825 N N . ALA A 1 179 ? 4.039 4.337 -12.027 1.000 0.930 179 ALA A N 1
ATOM 2826 C CA . ALA A 1 179 ? 3.435 3.958 -10.754 1.000 0.930 179 ALA A CA 1
ATOM 2827 C C . ALA A 1 179 ? 1.979 4.436 -10.678 1.000 0.930 179 ALA A C 1
ATOM 2828 O O . ALA A 1 179 ? 1.719 5.639 -10.769 1.000 0.930 179 ALA A O 1
ATOM 2835 N N . VAL A 1 180 ? 1.050 3.496 -10.488 1.000 0.930 180 VAL A N 1
ATOM 2836 C CA . VAL A 1 180 ? -0.354 3.747 -10.150 1.000 0.930 180 VAL A CA 1
ATOM 2837 C C . VAL A 1 180 ? -0.446 3.997 -8.636 1.000 0.930 180 VAL A C 1
ATOM 2838 O O . VAL A 1 180 ? -0.036 3.132 -7.851 1.000 0.930 180 VAL A O 1
ATOM 2851 N N . PRO A 1 181 ? -0.951 5.168 -8.208 1.000 0.920 181 PRO A N 1
ATOM 2852 C CA . PRO A 1 181 ? -0.922 5.598 -6.815 1.000 0.920 181 PRO A CA 1
ATOM 2853 C C . PRO A 1 181 ? -1.890 4.812 -5.907 1.000 0.920 181 PRO A C 1
ATOM 2854 O O . PRO A 1 181 ? -2.784 4.117 -6.405 1.000 0.920 181 PRO A O 1
ATOM 2865 N N . PRO A 1 182 ? -1.763 4.947 -4.568 1.000 0.910 182 PRO A N 1
ATOM 2866 C CA . PRO A 1 182 ? -2.659 4.298 -3.611 1.000 0.910 182 PRO A CA 1
ATOM 2867 C C . PRO A 1 182 ? -4.116 4.742 -3.799 1.000 0.910 182 PRO A C 1
ATOM 2868 O O . PRO A 1 182 ? -4.380 5.841 -4.291 1.000 0.910 182 PRO A O 1
ATOM 2879 N N . ALA A 1 183 ? -5.061 3.925 -3.327 1.000 0.830 183 ALA A N 1
ATOM 2880 C CA . ALA A 1 183 ? -6.507 4.169 -3.416 1.000 0.830 183 ALA A CA 1
ATOM 2881 C C . ALA A 1 183 ? -7.085 4.224 -4.851 1.000 0.830 183 ALA A C 1
ATOM 2882 O O . ALA A 1 183 ? -8.160 4.792 -5.069 1.000 0.830 183 ALA A O 1
ATOM 2889 N N . THR A 1 184 ? -6.408 3.588 -5.811 1.000 0.860 184 THR A N 1
ATOM 2890 C CA . THR A 1 184 ? -6.845 3.510 -7.217 1.000 0.860 184 THR A CA 1
ATOM 2891 C C . THR A 1 184 ? -7.468 2.152 -7.554 1.000 0.860 184 THR A C 1
ATOM 2892 O O . THR A 1 184 ? -8.564 2.080 -8.112 1.000 0.860 184 THR A O 1
ATOM 2903 N N . GLY A 1 185 ? -6.796 1.059 -7.185 1.000 0.910 185 GLY A N 1
ATOM 2904 C CA . GLY A 1 185 ? -7.224 -0.302 -7.499 1.000 0.910 185 GLY A CA 1
ATOM 2905 C C . GLY A 1 185 ? -6.168 -1.346 -7.141 1.000 0.910 185 GLY A C 1
ATOM 2906 O O . GLY A 1 185 ? -5.157 -1.012 -6.534 1.000 0.910 185 GLY A O 1
ATOM 2910 N N . ILE A 1 186 ? -6.407 -2.602 -7.523 1.000 0.940 186 ILE A N 1
ATOM 2911 C CA . ILE A 1 186 ? -5.430 -3.699 -7.392 1.000 0.940 186 ILE A CA 1
ATOM 2912 C C . ILE A 1 186 ? -4.727 -3.993 -8.714 1.000 0.940 186 ILE A C 1
ATOM 2913 O O . ILE A 1 186 ? -5.311 -3.838 -9.789 1.000 0.940 186 ILE A O 1
ATOM 2929 N N . VAL A 1 187 ? -3.505 -4.511 -8.624 1.000 0.940 187 VAL A N 1
ATOM 2930 C CA . VAL A 1 187 ? -2.600 -4.742 -9.752 1.000 0.940 187 VAL A CA 1
ATOM 2931 C C . VAL A 1 187 ? -3.256 -5.517 -10.899 1.000 0.940 187 VAL A C 1
ATOM 2932 O O . VAL A 1 187 ? -3.234 -5.055 -12.036 1.000 0.940 187 VAL A O 1
ATOM 2945 N N . HIS A 1 188 ? -3.937 -6.634 -10.624 1.000 0.940 188 HIS A N 1
ATOM 2946 C CA . HIS A 1 188 ? -4.484 -7.503 -11.677 1.000 0.940 188 HIS A CA 1
ATOM 2947 C C . HIS A 1 188 ? -5.777 -6.977 -12.299 1.000 0.940 188 HIS A C 1
ATOM 2948 O O . HIS A 1 188 ? -6.000 -7.179 -13.491 1.000 0.940 188 HIS A O 1
ATOM 2962 N N . GLN A 1 189 ? -6.605 -6.266 -11.528 1.000 0.950 189 GLN A N 1
ATOM 2963 C CA . GLN A 1 189 ? -7.819 -5.642 -12.058 1.000 0.950 189 GLN A CA 1
ATOM 2964 C C . GLN A 1 189 ? -7.463 -4.411 -12.895 1.000 0.950 189 GLN A C 1
ATOM 2965 O O . GLN A 1 189 ? -7.941 -4.297 -14.015 1.000 0.950 189 GLN A O 1
ATOM 2979 N N . VAL A 1 190 ? -6.544 -3.558 -12.425 1.000 0.950 190 VAL A N 1
ATOM 2980 C CA . VAL A 1 190 ? -6.009 -2.432 -13.212 1.000 0.950 190 VAL A CA 1
ATOM 2981 C C . VAL A 1 190 ? -5.278 -2.927 -14.467 1.000 0.950 190 VAL A C 1
ATOM 2982 O O . VAL A 1 190 ? -5.398 -2.318 -15.527 1.000 0.950 190 VAL A O 1
ATOM 2995 N N . ASN A 1 191 ? -4.583 -4.067 -14.401 1.000 0.960 191 ASN A N 1
ATOM 2996 C CA . ASN A 1 191 ? -3.955 -4.676 -15.574 1.000 0.960 191 ASN A CA 1
ATOM 2997 C C . ASN A 1 191 ? -4.988 -5.114 -16.624 1.000 0.960 191 ASN A C 1
ATOM 2998 O O . ASN A 1 191 ? -4.872 -4.746 -17.791 1.000 0.960 191 ASN A O 1
ATOM 3009 N N . LEU A 1 192 ? -6.020 -5.854 -16.204 1.000 0.970 192 LEU A N 1
ATOM 3010 C CA . LEU A 1 192 ? -7.087 -6.351 -17.080 1.000 0.970 192 LEU A CA 1
ATOM 3011 C C . LEU A 1 192 ? -7.932 -5.202 -17.655 1.000 0.970 192 LEU A C 1
ATOM 3012 O O . LEU A 1 192 ? -8.263 -5.190 -18.837 1.000 0.970 192 LEU A O 1
ATOM 3028 N N . GLU A 1 193 ? -8.300 -4.240 -16.808 1.000 0.960 193 GLU A N 1
ATOM 3029 C CA . GLU A 1 193 ? -9.212 -3.143 -17.134 1.000 0.960 193 GLU A CA 1
ATOM 3030 C C . GLU A 1 193 ? -8.523 -1.950 -17.782 1.000 0.960 193 GLU A C 1
ATOM 3031 O O . GLU A 1 193 ? -9.227 -1.186 -18.432 1.000 0.960 193 GLU A O 1
ATOM 3043 N N . PHE A 1 194 ? -7.192 -1.800 -17.711 1.000 0.960 194 PHE A N 1
ATOM 3044 C CA . PHE A 1 194 ? -6.478 -0.645 -18.284 1.000 0.960 194 PHE A CA 1
ATOM 3045 C C . PHE A 1 194 ? -5.120 -0.960 -18.941 1.000 0.960 194 PHE A C 1
ATOM 3046 O O . PHE A 1 194 ? -4.963 -0.679 -20.128 1.000 0.960 194 PHE A O 1
ATOM 3063 N N . LEU A 1 195 ? -4.158 -1.551 -18.218 1.000 0.960 195 LEU A N 1
ATOM 3064 C CA . LEU A 1 195 ? -2.748 -1.602 -18.666 1.000 0.960 195 LEU A CA 1
ATOM 3065 C C . LEU A 1 195 ? -2.476 -2.568 -19.834 1.000 0.960 195 LEU A C 1
ATOM 3066 O O . LEU A 1 195 ? -1.550 -2.343 -20.609 1.000 0.960 195 LEU A O 1
ATOM 3082 N N . ALA A 1 196 ? -3.233 -3.659 -19.966 1.000 0.970 196 ALA A N 1
ATOM 3083 C CA . ALA A 1 196 ? -3.005 -4.639 -21.027 1.000 0.970 196 ALA A CA 1
ATOM 3084 C C . ALA A 1 196 ? -3.425 -4.120 -22.411 1.000 0.970 196 ALA A C 1
ATOM 3085 O O . ALA A 1 196 ? -4.560 -3.674 -22.607 1.000 0.970 196 ALA A O 1
ATOM 3092 N N . SER A 1 197 ? -2.523 -4.258 -23.388 1.000 0.970 197 SER A N 1
ATOM 3093 C CA . SER A 1 197 ? -2.765 -3.917 -24.795 1.000 0.970 197 SER A CA 1
ATOM 3094 C C . SER A 1 197 ? -3.251 -5.114 -25.618 1.000 0.970 197 SER A C 1
ATOM 3095 O O . SER A 1 197 ? -3.821 -4.907 -26.688 1.000 0.970 197 SER A O 1
ATOM 3103 N N . VAL A 1 198 ? -3.067 -6.353 -25.130 1.000 0.980 198 VAL A N 1
ATOM 3104 C CA . VAL A 1 198 ? -3.306 -7.641 -25.832 1.000 0.980 198 VAL A CA 1
ATOM 3105 C C . VAL A 1 198 ? -2.371 -7.858 -27.030 1.000 0.980 198 VAL A C 1
ATOM 3106 O O . VAL A 1 198 ? -1.772 -8.923 -27.173 1.000 0.980 198 VAL A O 1
ATOM 3119 N N . VAL A 1 199 ? -2.188 -6.834 -27.858 1.000 0.990 199 VAL A N 1
ATOM 3120 C CA . VAL A 1 199 ? -1.201 -6.742 -28.933 1.000 0.990 199 VAL A CA 1
ATOM 3121 C C . VAL A 1 199 ? -0.511 -5.392 -28.801 1.000 0.990 199 VAL A C 1
ATOM 3122 O O . VAL A 1 199 ? -1.174 -4.363 -28.710 1.000 0.990 199 VAL A O 1
ATOM 3135 N N . HIS A 1 200 ? 0.817 -5.378 -28.812 1.000 0.970 200 HIS A N 1
ATOM 3136 C CA . HIS A 1 200 ? 1.597 -4.145 -28.894 1.000 0.970 200 HIS A CA 1
ATOM 3137 C C . HIS A 1 200 ? 1.675 -3.657 -30.339 1.000 0.970 200 HIS A C 1
ATOM 3138 O O . HIS A 1 200 ? 1.778 -4.468 -31.256 1.000 0.970 200 HIS A O 1
ATOM 3152 N N . ALA A 1 201 ? 1.669 -2.339 -30.538 1.000 0.960 201 ALA A N 1
ATOM 3153 C CA . ALA A 1 201 ? 1.903 -1.686 -31.824 1.000 0.960 201 ALA A CA 1
ATOM 3154 C C . ALA A 1 201 ? 2.860 -0.506 -31.610 1.000 0.960 201 ALA A C 1
ATOM 3155 O O . ALA A 1 201 ? 2.432 0.586 -31.242 1.000 0.960 201 ALA A O 1
ATOM 3162 N N . ILE A 1 202 ? 4.160 -0.748 -31.776 1.000 0.920 202 ILE A N 1
ATOM 3163 C CA . ILE A 1 202 ? 5.218 0.183 -31.360 1.000 0.920 202 ILE A CA 1
ATOM 3164 C C . ILE A 1 202 ? 5.960 0.705 -32.581 1.000 0.920 202 ILE A C 1
ATOM 3165 O O . ILE A 1 202 ? 6.212 -0.042 -33.524 1.000 0.920 202 ILE A O 1
ATOM 3181 N N . GLU A 1 203 ? 6.309 1.986 -32.563 1.000 0.890 203 GLU A N 1
ATOM 3182 C CA . GLU A 1 203 ? 7.152 2.583 -33.589 1.000 0.890 203 GLU A CA 1
ATOM 3183 C C . GLU A 1 203 ? 8.630 2.298 -33.280 1.000 0.890 203 GLU A C 1
ATOM 3184 O O . GLU A 1 203 ? 9.190 2.810 -32.312 1.000 0.890 203 GLU A O 1
ATOM 3196 N N . GLU A 1 204 ? 9.263 1.467 -34.105 1.000 0.830 204 GLU A N 1
ATOM 3197 C CA . GLU A 1 204 ? 10.695 1.163 -34.052 1.000 0.830 204 GLU A CA 1
ATOM 3198 C C . GLU A 1 204 ? 11.330 1.554 -35.388 1.000 0.830 204 GLU A C 1
ATOM 3199 O O . GLU A 1 204 ? 10.885 1.114 -36.447 1.000 0.830 204 GLU A O 1
ATOM 3211 N N . ASP A 1 205 ? 12.367 2.399 -35.359 1.000 0.810 205 ASP A N 1
ATOM 3212 C CA . ASP A 1 205 ? 13.076 2.880 -36.559 1.000 0.810 205 ASP A CA 1
ATOM 3213 C C . ASP A 1 205 ? 12.147 3.467 -37.659 1.000 0.810 205 ASP A C 1
ATOM 3214 O O . ASP A 1 205 ? 12.466 3.419 -38.850 1.000 0.810 205 ASP A O 1
ATOM 3223 N N . GLY A 1 206 ? 11.006 4.052 -37.265 1.000 0.850 206 GLY A N 1
ATOM 3224 C CA . GLY A 1 206 ? 10.004 4.654 -38.159 1.000 0.850 206 GLY A CA 1
ATOM 3225 C C . GLY A 1 206 ? 9.024 3.664 -38.805 1.000 0.850 206 GLY A C 1
ATOM 3226 O O . GLY A 1 206 ? 8.231 4.060 -39.660 1.000 0.850 206 GLY A O 1
ATOM 3230 N N . GLU A 1 207 ? 9.069 2.384 -38.428 1.000 0.900 207 GLU A N 1
ATOM 3231 C CA . GLU A 1 207 ? 8.093 1.364 -38.822 1.000 0.900 207 GLU A CA 1
ATOM 3232 C C . GLU A 1 207 ? 7.231 0.968 -37.612 1.000 0.900 207 GLU A C 1
ATOM 3233 O O . GLU A 1 207 ? 7.731 0.810 -36.500 1.000 0.900 207 GLU A O 1
ATOM 3245 N N . LEU A 1 208 ? 5.928 0.760 -37.822 1.000 0.940 208 LEU A N 1
ATOM 3246 C CA . LEU A 1 208 ? 5.042 0.220 -36.788 1.000 0.940 208 LEU A CA 1
ATOM 3247 C C . LEU A 1 208 ? 5.183 -1.302 -36.743 1.000 0.940 208 LEU A C 1
ATOM 3248 O O . LEU A 1 208 ? 4.816 -1.986 -37.698 1.000 0.940 208 LEU A O 1
ATOM 3264 N N . VAL A 1 209 ? 5.692 -1.839 -35.639 1.000 0.950 209 VAL A N 1
ATOM 3265 C CA . VAL A 1 209 ? 5.876 -3.276 -35.411 1.000 0.950 209 VAL A CA 1
ATOM 3266 C C . VAL A 1 209 ? 4.826 -3.780 -34.422 1.000 0.950 209 VAL A C 1
ATOM 3267 O O . VAL A 1 209 ? 4.528 -3.126 -33.427 1.000 0.950 209 VAL A O 1
ATOM 3280 N N . THR A 1 210 ? 4.265 -4.957 -34.699 1.000 0.970 210 THR A N 1
ATOM 3281 C CA . THR A 1 210 ? 3.191 -5.592 -33.928 1.000 0.970 210 THR A CA 1
ATOM 3282 C C . THR A 1 210 ? 3.568 -6.990 -33.463 1.000 0.970 210 THR A C 1
ATOM 3283 O O . THR A 1 210 ? 4.157 -7.768 -34.220 1.000 0.970 210 THR A O 1
ATOM 3294 N N . TYR A 1 211 ? 3.239 -7.290 -32.206 1.000 0.980 211 TYR A N 1
ATOM 3295 C CA . TYR A 1 211 ? 3.508 -8.562 -31.528 1.000 0.980 211 TYR A CA 1
ATOM 3296 C C . TYR A 1 211 ? 2.610 -8.713 -30.282 1.000 0.980 211 TYR A C 1
ATOM 3297 O O . TYR A 1 211 ? 2.021 -7.724 -29.841 1.000 0.980 211 TYR A O 1
ATOM 3315 N N . PRO A 1 212 ? 2.457 -9.915 -29.699 1.000 0.990 212 PRO A N 1
ATOM 3316 C CA . PRO A 1 212 ? 1.530 -10.149 -28.597 1.000 0.990 212 PRO A CA 1
ATOM 3317 C C . PRO A 1 212 ? 1.999 -9.465 -27.308 1.000 0.990 212 PRO A C 1
ATOM 3318 O O . PRO A 1 212 ? 3.198 -9.435 -27.013 1.000 0.990 212 PRO A O 1
ATOM 3329 N N . ASP A 1 213 ? 1.053 -8.979 -26.505 1.000 0.980 213 ASP A N 1
ATOM 3330 C CA . ASP A 1 213 ? 1.338 -8.593 -25.124 1.000 0.980 213 ASP A CA 1
ATOM 3331 C C . ASP A 1 213 ? 1.651 -9.848 -24.299 1.000 0.980 213 ASP A C 1
ATOM 3332 O O . ASP A 1 213 ? 0.942 -10.859 -24.331 1.000 0.980 213 ASP A O 1
ATOM 3341 N N . THR A 1 214 ? 2.763 -9.781 -23.578 1.000 0.980 214 THR A N 1
ATOM 3342 C CA . THR A 1 214 ? 3.268 -10.821 -22.687 1.000 0.980 214 THR A CA 1
ATOM 3343 C C . THR A 1 214 ? 3.980 -10.187 -21.505 1.000 0.980 214 THR A C 1
ATOM 3344 O O . THR A 1 214 ? 4.639 -9.152 -21.643 1.000 0.980 214 THR A O 1
ATOM 3355 N N . LEU A 1 215 ? 3.895 -10.806 -20.334 1.000 0.970 215 LEU A N 1
ATOM 3356 C CA . LEU A 1 215 ? 4.460 -10.214 -19.128 1.000 0.970 215 LEU A CA 1
ATOM 3357 C C . LEU A 1 215 ? 4.923 -11.248 -18.112 1.000 0.970 215 LEU A C 1
ATOM 3358 O O . LEU A 1 215 ? 4.460 -12.386 -18.080 1.000 0.970 215 LEU A O 1
ATOM 3374 N N . VAL A 1 216 ? 5.780 -10.791 -17.213 1.000 0.950 216 VAL A N 1
ATOM 3375 C CA . VAL A 1 216 ? 5.957 -11.413 -15.903 1.000 0.950 216 VAL A CA 1
ATOM 3376 C C . VAL A 1 216 ? 5.551 -10.415 -14.832 1.000 0.950 216 VAL A C 1
ATOM 3377 O O . VAL A 1 216 ? 5.672 -9.204 -15.024 1.000 0.950 216 VAL A O 1
ATOM 3390 N N . GLY A 1 217 ? 5.053 -10.911 -13.706 1.000 0.940 217 GLY A N 1
ATOM 3391 C CA . GLY A 1 217 ? 4.688 -10.053 -12.588 1.000 0.940 217 GLY A CA 1
ATOM 3392 C C . GLY A 1 217 ? 5.240 -10.554 -11.271 1.000 0.940 217 GLY A C 1
ATOM 3393 O O . GLY A 1 217 ? 5.359 -11.756 -11.052 1.000 0.940 217 GLY A O 1
ATOM 3397 N N . THR A 1 218 ? 5.548 -9.640 -10.356 1.000 0.920 218 THR A N 1
ATOM 3398 C CA . THR A 1 218 ? 6.048 -10.001 -9.013 1.000 0.920 218 THR A CA 1
ATOM 3399 C C . THR A 1 218 ? 4.932 -10.383 -8.040 1.000 0.920 218 THR A C 1
ATOM 3400 O O . THR A 1 218 ? 5.040 -10.236 -6.823 1.000 0.920 218 THR A O 1
ATOM 3411 N N . ASP A 1 219 ? 3.854 -10.931 -8.584 1.000 0.890 219 ASP A N 1
ATOM 3412 C CA . ASP A 1 219 ? 2.722 -11.465 -7.855 1.000 0.890 219 ASP A CA 1
ATOM 3413 C C . ASP A 1 219 ? 2.307 -12.800 -8.483 1.000 0.890 219 ASP A C 1
ATOM 3414 O O . ASP A 1 219 ? 2.249 -12.937 -9.709 1.000 0.890 219 ASP A O 1
ATOM 3423 N N . SER A 1 220 ? 2.032 -13.804 -7.648 1.000 0.850 220 SER A N 1
ATOM 3424 C CA . SER A 1 220 ? 1.676 -15.151 -8.108 1.000 0.850 220 SER A CA 1
ATOM 3425 C C . SER A 1 220 ? 0.434 -15.165 -9.001 1.000 0.850 220 SER A C 1
ATOM 3426 O O . SER A 1 220 ? 0.352 -15.980 -9.912 1.000 0.850 220 SER A O 1
ATOM 3434 N N . HIS A 1 221 ? -0.496 -14.241 -8.777 1.000 0.930 221 HIS A N 1
ATOM 3435 C CA . HIS A 1 221 ? -1.791 -14.155 -9.445 1.000 0.930 221 HIS A CA 1
ATOM 3436 C C . HIS A 1 221 ? -1.753 -13.351 -10.751 1.000 0.930 221 HIS A C 1
ATOM 3437 O O . HIS A 1 221 ? -2.788 -13.129 -11.373 1.000 0.930 221 HIS A O 1
ATOM 3451 N N . THR A 1 222 ? -0.555 -12.990 -11.234 1.000 0.960 222 THR A N 1
ATOM 3452 C CA . THR A 1 222 ? -0.357 -12.356 -12.557 1.000 0.960 222 THR A CA 1
ATOM 3453 C C . THR A 1 222 ? -1.020 -13.149 -13.691 1.000 0.960 222 THR A C 1
ATOM 3454 O O . THR A 1 222 ? -1.415 -12.574 -14.702 1.000 0.960 222 THR A O 1
ATOM 3465 N N . THR A 1 223 ? -1.220 -14.457 -13.507 1.000 0.970 223 THR A N 1
ATOM 3466 C CA . THR A 1 223 ? -1.933 -15.341 -14.439 1.000 0.970 223 THR A CA 1
ATOM 3467 C C . THR A 1 223 ? -3.384 -14.929 -14.706 1.000 0.970 223 THR A C 1
ATOM 3468 O O . THR A 1 223 ? -3.949 -15.349 -15.708 1.000 0.970 223 THR A O 1
ATOM 3479 N N . MET A 1 224 ? -3.996 -14.062 -13.891 1.000 0.980 224 MET A N 1
ATOM 3480 C CA . MET A 1 224 ? -5.331 -13.506 -14.156 1.000 0.980 224 MET A CA 1
ATOM 3481 C C . MET A 1 224 ? -5.462 -12.900 -15.561 1.000 0.980 224 MET A C 1
ATOM 3482 O O . MET A 1 224 ? -6.489 -13.066 -16.221 1.000 0.980 224 MET A O 1
ATOM 3496 N N . ILE A 1 225 ? -4.401 -12.251 -16.049 1.000 0.980 225 ILE A N 1
ATOM 3497 C CA . ILE A 1 225 ? -4.360 -11.619 -17.373 1.000 0.980 225 ILE A CA 1
ATOM 3498 C C . ILE A 1 225 ? -4.386 -12.641 -18.523 1.000 0.980 225 ILE A C 1
ATOM 3499 O O . ILE A 1 225 ? -4.718 -12.296 -19.652 1.000 0.980 225 ILE A O 1
ATOM 3515 N N . ASN A 1 226 ? -4.132 -13.927 -18.252 1.000 0.990 226 ASN A N 1
ATOM 3516 C CA . ASN A 1 226 ? -4.289 -14.975 -19.258 1.000 0.990 226 ASN A CA 1
ATOM 3517 C C . ASN A 1 226 ? -5.750 -15.143 -19.706 1.000 0.990 226 ASN A C 1
ATOM 3518 O O . ASN A 1 226 ? -5.988 -15.681 -20.784 1.000 0.990 226 ASN A O 1
ATOM 3529 N N . GLY A 1 227 ? -6.716 -14.648 -18.918 1.000 0.980 227 GLY A N 1
ATOM 3530 C CA . GLY A 1 227 ? -8.134 -14.630 -19.276 1.000 0.980 227 GLY A CA 1
ATOM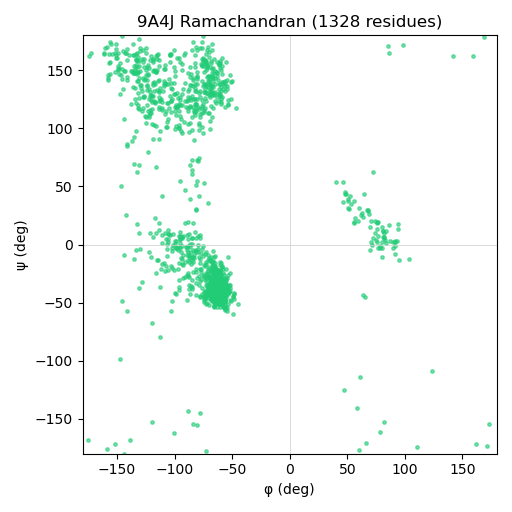 3531 C C . GLY A 1 227 ? -8.474 -13.762 -20.495 1.000 0.980 227 GLY A C 1
ATOM 3532 O O . GLY A 1 227 ? -9.510 -14.001 -21.110 1.000 0.980 227 GLY A O 1
ATOM 3536 N N . ILE A 1 228 ? -7.612 -12.795 -20.859 1.000 0.980 228 ILE A N 1
ATOM 3537 C CA . ILE A 1 228 ? -7.750 -11.948 -22.064 1.000 0.980 228 ILE A CA 1
ATOM 3538 C C . ILE A 1 228 ? -6.787 -12.344 -23.199 1.000 0.980 228 ILE A C 1
ATOM 3539 O O . ILE A 1 228 ? -6.653 -11.626 -24.186 1.000 0.980 228 ILE A O 1
ATOM 3555 N N . GLY A 1 229 ? -6.092 -13.477 -23.073 1.000 0.980 229 GLY A N 1
ATOM 3556 C CA . GLY A 1 229 ? -5.143 -13.946 -24.089 1.000 0.980 229 GLY A CA 1
ATOM 3557 C C . GLY A 1 229 ? -3.744 -13.343 -24.015 1.000 0.980 229 GLY A C 1
ATOM 3558 O O . GLY A 1 229 ? -2.940 -13.577 -24.913 1.000 0.980 229 GLY A O 1
ATOM 3562 N N . VAL A 1 230 ? -3.409 -12.634 -22.934 1.000 0.990 230 VAL A N 1
ATOM 3563 C CA . VAL A 1 230 ? -2.037 -12.187 -22.650 1.000 0.990 230 VAL A CA 1
ATOM 3564 C C . VAL A 1 230 ? -1.297 -13.289 -21.903 1.000 0.990 230 VAL A C 1
ATOM 3565 O O . VAL A 1 230 ? -1.690 -13.690 -20.803 1.000 0.990 230 VAL A O 1
ATOM 3578 N N . LEU A 1 231 ? -0.212 -13.799 -22.484 1.000 0.980 231 LEU A N 1
ATOM 3579 C CA . LEU A 1 231 ? 0.584 -14.840 -21.840 1.000 0.980 231 LEU A CA 1
ATOM 3580 C C . LEU A 1 231 ? 1.500 -14.215 -20.782 1.000 0.980 231 LEU A C 1
ATOM 3581 O O . LEU A 1 231 ? 2.385 -13.418 -21.091 1.000 0.980 231 LEU A O 1
ATOM 3597 N N . GLY A 1 232 ? 1.310 -14.609 -19.529 1.000 0.960 232 GLY A N 1
ATOM 3598 C CA . GLY A 1 232 ? 2.149 -14.158 -18.428 1.000 0.960 232 GLY A CA 1
ATOM 3599 C C . GLY A 1 232 ? 1.836 -14.830 -17.103 1.000 0.960 232 GLY A C 1
ATOM 3600 O O . GLY A 1 232 ? 0.783 -15.444 -16.939 1.000 0.960 232 GLY A O 1
ATOM 3604 N N . TRP A 1 233 ? 2.770 -14.746 -16.164 1.000 0.940 233 TRP A N 1
ATOM 3605 C CA . TRP A 1 233 ? 2.705 -15.463 -14.890 1.000 0.940 233 TRP A CA 1
ATOM 3606 C C . TRP A 1 233 ? 3.519 -14.769 -13.799 1.000 0.940 233 TRP A C 1
ATOM 3607 O O . TRP A 1 233 ? 4.252 -13.809 -14.047 1.000 0.940 233 TRP A O 1
ATOM 3628 N N . GLY A 1 234 ? 3.379 -15.269 -12.571 1.000 0.900 234 GLY A N 1
ATOM 3629 C CA . GLY A 1 234 ? 4.134 -14.785 -11.422 1.000 0.900 234 GLY A CA 1
ATOM 3630 C C . GLY A 1 234 ? 5.592 -15.255 -11.413 1.000 0.900 234 GLY A C 1
ATOM 3631 O O . GLY A 1 234 ? 5.871 -16.437 -11.639 1.000 0.900 234 GLY A O 1
ATOM 3635 N N . VAL A 1 235 ? 6.509 -14.344 -11.092 1.000 0.880 235 VAL A N 1
ATOM 3636 C CA . VAL A 1 235 ? 7.947 -14.591 -10.895 1.000 0.880 235 VAL A CA 1
ATOM 3637 C C . VAL A 1 235 ? 8.442 -13.936 -9.603 1.000 0.880 235 VAL A C 1
ATOM 3638 O O . VAL A 1 235 ? 7.755 -13.098 -9.012 1.000 0.880 235 VAL A O 1
ATOM 3651 N N . GLY A 1 236 ? 9.629 -14.332 -9.136 1.000 0.830 236 GLY A N 1
ATOM 3652 C CA . GLY A 1 236 ? 10.291 -13.657 -8.018 1.000 0.830 236 GLY A CA 1
ATOM 3653 C C . GLY A 1 236 ? 10.769 -12.248 -8.380 1.000 0.830 236 GLY A C 1
ATOM 3654 O O . GLY A 1 236 ? 10.990 -11.961 -9.552 1.000 0.830 236 GLY A O 1
ATOM 3658 N N . GLY A 1 237 ? 10.962 -11.383 -7.376 1.000 0.860 237 GLY A N 1
ATOM 3659 C CA . GLY A 1 237 ? 11.478 -10.016 -7.571 1.000 0.860 237 GLY A CA 1
ATOM 3660 C C . GLY A 1 237 ? 12.772 -9.978 -8.385 1.000 0.860 237 GLY A C 1
ATOM 3661 O O . GLY A 1 237 ? 12.826 -9.300 -9.400 1.000 0.860 237 GLY A O 1
ATOM 3665 N N . ILE A 1 238 ? 13.738 -10.827 -8.041 1.000 0.850 238 ILE A N 1
ATOM 3666 C CA . ILE A 1 238 ? 15.017 -10.947 -8.760 1.000 0.850 238 ILE A CA 1
ATOM 3667 C C . ILE A 1 238 ? 14.844 -11.363 -10.231 1.000 0.850 238 ILE A C 1
ATOM 3668 O O . ILE A 1 238 ? 15.533 -10.855 -11.112 1.000 0.850 238 ILE A O 1
ATOM 3684 N N . GLU A 1 239 ? 13.938 -12.300 -10.518 1.000 0.840 239 GLU A N 1
ATOM 3685 C CA . GLU A 1 239 ? 13.669 -12.731 -11.897 1.000 0.840 239 GLU A CA 1
ATOM 3686 C C . GLU A 1 239 ? 12.987 -11.612 -12.696 1.000 0.840 239 GLU A C 1
ATOM 3687 O O . GLU A 1 239 ? 13.313 -11.390 -13.861 1.000 0.840 239 GLU A O 1
ATOM 3699 N N . ALA A 1 240 ? 12.081 -10.863 -12.057 1.000 0.900 240 ALA A N 1
ATOM 3700 C CA . ALA A 1 240 ? 11.487 -9.672 -12.650 1.000 0.900 240 ALA A CA 1
ATOM 3701 C C . ALA A 1 240 ? 12.536 -8.580 -12.900 1.000 0.900 240 ALA A C 1
ATOM 3702 O O . ALA A 1 240 ? 12.566 -8.038 -13.996 1.000 0.900 240 ALA A O 1
ATOM 3709 N N . GLU A 1 241 ? 13.421 -8.293 -11.942 1.000 0.880 241 GLU A N 1
ATOM 3710 C CA . GLU A 1 241 ? 14.534 -7.344 -12.087 1.000 0.880 241 GLU A CA 1
ATOM 3711 C C . GLU A 1 241 ? 15.454 -7.733 -13.251 1.000 0.880 241 GLU A C 1
ATOM 3712 O O . GLU A 1 241 ? 15.832 -6.886 -14.059 1.000 0.880 241 GLU A O 1
ATOM 3724 N N . ALA A 1 242 ? 15.772 -9.020 -13.390 1.000 0.830 242 ALA A N 1
ATOM 3725 C CA . ALA A 1 242 ? 16.537 -9.523 -14.523 1.000 0.830 242 ALA A CA 1
ATOM 3726 C C . ALA A 1 242 ? 15.798 -9.287 -15.852 1.000 0.830 242 ALA A C 1
ATOM 3727 O O . ALA A 1 242 ? 16.387 -8.754 -16.795 1.000 0.830 242 ALA A O 1
ATOM 3734 N N . GLY A 1 243 ? 14.497 -9.594 -15.903 1.000 0.870 243 GLY A N 1
ATOM 3735 C CA . GLY A 1 243 ? 13.636 -9.294 -17.050 1.000 0.870 243 GLY A CA 1
ATOM 3736 C C . GLY A 1 243 ? 13.597 -7.802 -17.395 1.000 0.870 243 GLY A C 1
ATOM 3737 O O . GLY A 1 243 ? 13.719 -7.436 -18.563 1.000 0.870 243 GLY A O 1
ATOM 3741 N N . MET A 1 244 ? 13.512 -6.933 -16.382 1.000 0.920 244 MET A N 1
ATOM 3742 C CA . MET A 1 244 ? 13.575 -5.475 -16.537 1.000 0.920 244 MET A CA 1
ATOM 3743 C C . MET A 1 244 ? 14.906 -5.037 -17.151 1.000 0.920 244 MET A C 1
ATOM 3744 O O . MET A 1 244 ? 14.931 -4.109 -17.949 1.000 0.920 244 MET A O 1
ATOM 3758 N N . LEU A 1 245 ? 16.007 -5.706 -16.815 1.000 0.860 245 LEU A N 1
ATOM 3759 C CA . LEU A 1 245 ? 17.356 -5.387 -17.289 1.000 0.860 245 LEU A CA 1
ATOM 3760 C C . LEU A 1 245 ? 17.744 -6.141 -18.575 1.000 0.860 245 LEU A C 1
ATOM 3761 O O . LEU A 1 245 ? 18.929 -6.248 -18.891 1.000 0.860 245 LEU A O 1
ATOM 3777 N N . GLY A 1 246 ? 16.763 -6.665 -19.316 1.000 0.810 246 GLY A N 1
ATOM 3778 C CA . GLY A 1 246 ? 16.977 -7.270 -20.631 1.000 0.810 246 GLY A CA 1
ATOM 3779 C C . GLY A 1 246 ? 17.485 -8.714 -20.599 1.000 0.810 246 GLY A C 1
ATOM 3780 O O . GLY A 1 246 ? 17.875 -9.239 -21.648 1.000 0.810 246 GLY A O 1
ATOM 3784 N N . GLN A 1 247 ? 17.468 -9.381 -19.441 1.000 0.780 247 GLN A N 1
ATOM 3785 C CA . GLN A 1 247 ? 17.795 -10.804 -19.334 1.000 0.780 247 GLN A CA 1
ATOM 3786 C C . GLN A 1 247 ? 16.556 -11.677 -19.594 1.000 0.780 247 GLN A C 1
ATOM 3787 O O . GLN A 1 247 ? 15.463 -11.359 -19.125 1.000 0.780 247 GLN A O 1
ATOM 3801 N N . PRO A 1 248 ? 16.684 -12.774 -20.359 1.000 0.800 248 PRO A N 1
ATOM 3802 C CA . PRO A 1 248 ? 15.602 -13.743 -20.515 1.000 0.800 248 PRO A CA 1
ATOM 3803 C C . PRO A 1 248 ? 15.406 -14.564 -19.232 1.000 0.800 248 PRO A C 1
ATOM 3804 O O . PRO A 1 248 ? 16.351 -14.809 -18.482 1.000 0.800 248 PRO A O 1
ATOM 3815 N N . SER A 1 249 ? 14.201 -15.095 -19.050 1.000 0.780 249 SER A N 1
ATOM 3816 C CA . SER A 1 249 ? 13.976 -16.238 -18.167 1.000 0.780 249 SER A CA 1
ATOM 3817 C C . SER A 1 249 ? 14.031 -17.522 -18.999 1.000 0.780 249 SER A C 1
ATOM 3818 O O . SER A 1 249 ? 13.269 -17.676 -19.955 1.000 0.780 249 SER A O 1
ATOM 3826 N N . TYR A 1 250 ? 14.963 -18.419 -18.679 1.000 0.740 250 TYR A N 1
ATOM 3827 C CA . TYR A 1 250 ? 15.058 -19.741 -19.302 1.000 0.740 250 TYR A CA 1
ATOM 3828 C C . TYR A 1 250 ? 14.193 -20.736 -18.531 1.000 0.740 250 TYR A C 1
ATOM 3829 O O . TYR A 1 250 ? 14.289 -20.820 -17.306 1.000 0.740 250 TYR A O 1
ATOM 3847 N N . PHE A 1 251 ? 13.371 -21.515 -19.230 1.000 0.750 251 PHE A N 1
ATOM 3848 C CA . PHE A 1 251 ? 12.617 -22.606 -18.614 1.000 0.750 251 PHE A CA 1
ATOM 3849 C C . PHE A 1 251 ? 12.409 -23.779 -19.580 1.000 0.750 251 PHE A C 1
ATOM 3850 O O . PHE A 1 251 ? 12.401 -23.567 -20.795 1.000 0.750 251 PHE A O 1
ATOM 3867 N N . PRO A 1 252 ? 12.192 -25.004 -19.066 1.000 0.740 252 PRO A N 1
ATOM 3868 C CA . PRO A 1 252 ? 11.951 -26.170 -19.904 1.000 0.740 252 PRO A CA 1
ATOM 3869 C C . PRO A 1 252 ? 10.732 -25.967 -20.792 1.000 0.740 252 PRO A C 1
ATOM 3870 O O . PRO A 1 252 ? 9.749 -25.349 -20.377 1.000 0.740 252 PRO A O 1
ATOM 3881 N N . VAL A 1 253 ? 10.760 -26.535 -21.994 1.000 0.840 253 VAL A N 1
ATOM 3882 C CA . VAL A 1 253 ? 9.602 -26.504 -22.891 1.000 0.840 253 VAL A CA 1
ATOM 3883 C C . VAL A 1 253 ? 8.372 -27.060 -22.154 1.000 0.840 253 VAL A C 1
ATOM 3884 O O . VAL A 1 253 ? 8.394 -28.216 -21.725 1.000 0.840 253 VAL A O 1
ATOM 3897 N N . PRO A 1 254 ? 7.295 -26.274 -21.988 1.000 0.890 254 PRO A N 1
ATOM 3898 C CA . PRO A 1 254 ? 6.191 -26.687 -21.140 1.000 0.890 254 PRO A CA 1
ATOM 3899 C C . PRO A 1 254 ? 5.317 -27.735 -21.832 1.000 0.890 254 PRO A C 1
ATOM 3900 O O . PRO A 1 254 ? 4.997 -27.636 -23.021 1.000 0.890 254 PRO A O 1
ATOM 3911 N N . GLU A 1 255 ? 4.864 -28.713 -21.051 1.000 0.940 255 GLU A N 1
ATOM 3912 C CA . GLU A 1 255 ? 3.679 -29.496 -21.397 1.000 0.940 255 GLU A CA 1
ATOM 3913 C C . GLU A 1 255 ? 2.438 -28.593 -21.328 1.000 0.940 255 GLU A C 1
ATOM 3914 O O . GLU A 1 255 ? 2.344 -27.728 -20.452 1.000 0.940 255 GLU A O 1
ATOM 3926 N N . VAL A 1 256 ? 1.466 -28.821 -22.213 1.000 0.980 256 VAL A N 1
ATOM 3927 C CA . VAL A 1 256 ? 0.203 -28.072 -22.241 1.000 0.980 256 VAL A CA 1
ATOM 3928 C C . VAL A 1 256 ? -0.954 -29.046 -22.069 1.000 0.980 256 VAL A C 1
ATOM 3929 O O . VAL A 1 256 ? -1.210 -29.882 -22.938 1.000 0.980 256 VAL A O 1
ATOM 3942 N N . ILE A 1 257 ? -1.654 -28.943 -20.941 1.000 0.980 257 ILE A N 1
ATOM 3943 C CA . ILE A 1 257 ? -2.872 -29.703 -20.662 1.000 0.980 257 ILE A CA 1
ATOM 3944 C C . ILE A 1 257 ? -4.061 -28.913 -21.204 1.000 0.980 257 ILE A C 1
ATOM 3945 O O . ILE A 1 257 ? -4.339 -27.806 -20.743 1.000 0.980 257 ILE A O 1
ATOM 3961 N N . GLY A 1 258 ? -4.770 -29.487 -22.172 1.000 0.980 258 GLY A N 1
ATOM 3962 C CA . GLY A 1 258 ? -5.994 -28.898 -22.699 1.000 0.980 258 GLY A CA 1
ATOM 3963 C C . GLY A 1 258 ? -7.141 -29.088 -21.710 1.000 0.980 258 GLY A C 1
ATOM 3964 O O . GLY A 1 258 ? -7.506 -30.223 -21.403 1.000 0.980 258 GLY A O 1
ATOM 3968 N N . ALA A 1 259 ? -7.745 -28.000 -21.240 1.000 0.980 259 ALA A N 1
ATOM 3969 C CA . ALA A 1 259 ? -8.942 -28.033 -20.405 1.000 0.980 259 ALA A CA 1
ATOM 3970 C C . ALA A 1 259 ? -10.188 -27.745 -21.257 1.000 0.980 259 ALA A C 1
ATOM 3971 O O . ALA A 1 259 ? -10.491 -26.594 -21.576 1.000 0.980 259 ALA A O 1
ATOM 3978 N N . LYS A 1 260 ? -10.910 -28.801 -21.641 1.000 0.970 260 LYS A N 1
ATOM 3979 C CA . LYS A 1 260 ? -12.097 -28.713 -22.490 1.000 0.970 260 LYS A CA 1
ATOM 3980 C C . LYS A 1 260 ? -13.328 -28.362 -21.665 1.000 0.970 260 LYS A C 1
ATOM 3981 O O . LYS A 1 260 ? -13.784 -29.172 -20.861 1.000 0.970 260 LYS A O 1
ATOM 4000 N N . LEU A 1 261 ? -13.894 -27.184 -21.890 1.000 0.970 261 LEU A N 1
ATOM 4001 C CA . LEU A 1 261 ? -15.144 -26.759 -21.268 1.000 0.970 261 LEU A CA 1
ATOM 4002 C C . LEU A 1 261 ? -16.326 -27.095 -22.179 1.000 0.970 261 LEU A C 1
ATOM 4003 O O . LEU A 1 261 ? -16.335 -26.754 -23.367 1.000 0.970 261 LEU A O 1
ATOM 4019 N N . VAL A 1 262 ? -17.340 -27.750 -21.620 1.000 0.960 262 VAL A N 1
ATOM 4020 C CA . VAL A 1 262 ? -18.569 -28.142 -22.329 1.000 0.960 262 VAL A CA 1
ATOM 4021 C C . VAL A 1 262 ? -19.810 -27.784 -21.508 1.000 0.960 262 VAL A C 1
ATOM 4022 O O . VAL A 1 262 ? -19.725 -27.601 -20.298 1.000 0.960 262 VAL A O 1
ATOM 4035 N N . GLY A 1 263 ? -20.972 -27.680 -22.157 1.000 0.940 263 GLY A N 1
ATOM 4036 C CA . GLY A 1 263 ? -22.234 -27.343 -21.486 1.000 0.940 263 GLY A CA 1
ATOM 4037 C C . GLY A 1 263 ? -22.389 -25.850 -21.169 1.000 0.940 263 GLY A C 1
ATOM 4038 O O . GLY A 1 263 ? -21.731 -25.002 -21.767 1.000 0.940 263 GLY A O 1
ATOM 4042 N N . LYS A 1 264 ? -23.302 -25.535 -20.243 1.000 0.920 264 LYS A N 1
ATOM 4043 C CA . LYS A 1 264 ? -23.566 -24.180 -19.729 1.000 0.920 264 LYS A CA 1
ATOM 4044 C C . LYS A 1 264 ? -23.673 -24.215 -18.210 1.000 0.920 264 LYS A C 1
ATOM 4045 O O . LYS A 1 264 ? -24.179 -25.195 -17.665 1.000 0.920 264 LYS A O 1
ATOM 4064 N N . LEU A 1 265 ? -23.253 -23.132 -17.555 1.000 0.900 265 LEU A N 1
ATOM 4065 C CA . LEU A 1 265 ? -23.429 -22.950 -16.114 1.000 0.900 265 LEU A CA 1
ATOM 4066 C C . LEU A 1 265 ? -24.927 -22.946 -15.740 1.000 0.900 265 LEU A C 1
ATOM 4067 O O . LEU A 1 265 ? -25.721 -22.272 -16.405 1.000 0.900 265 LEU A O 1
ATOM 4083 N N . PRO A 1 266 ? -25.345 -23.674 -14.691 1.000 0.890 266 PRO A N 1
ATOM 4084 C CA . PRO A 1 266 ? -26.722 -23.659 -14.222 1.000 0.890 266 PRO A CA 1
ATOM 4085 C C . PRO A 1 266 ? -27.112 -22.322 -13.603 1.000 0.890 266 PRO A C 1
ATOM 4086 O O . PRO A 1 266 ? -26.293 -21.600 -13.030 1.000 0.890 266 PRO A O 1
ATOM 4097 N N . ASN A 1 267 ? -28.413 -22.045 -13.600 1.000 0.820 267 ASN A N 1
ATOM 4098 C CA . ASN A 1 267 ? -28.951 -20.914 -12.854 1.000 0.820 267 ASN A CA 1
ATOM 4099 C C . ASN A 1 267 ? -28.604 -21.034 -11.356 1.000 0.820 267 ASN A C 1
ATOM 4100 O O . ASN A 1 267 ? -28.790 -22.092 -10.755 1.000 0.820 267 ASN A O 1
ATOM 4111 N N . GLY A 1 268 ? -28.129 -19.938 -10.758 1.000 0.800 268 GLY A N 1
ATOM 4112 C CA . GLY A 1 268 ? -27.727 -19.881 -9.348 1.000 0.800 268 GLY A CA 1
ATOM 4113 C C . GLY A 1 268 ? -26.252 -20.196 -9.076 1.000 0.800 268 GLY A C 1
ATOM 4114 O O . GLY A 1 268 ? -25.841 -20.118 -7.921 1.000 0.800 268 GLY A O 1
ATOM 4118 N N . THR A 1 269 ? -25.462 -20.509 -10.106 1.000 0.880 269 THR A N 1
ATOM 4119 C CA . THR A 1 269 ? -23.999 -20.638 -9.998 1.000 0.880 269 THR A CA 1
ATOM 4120 C C . THR A 1 269 ? -23.287 -19.348 -10.398 1.000 0.880 269 THR A C 1
ATOM 4121 O O . THR A 1 269 ? -23.834 -18.503 -11.106 1.000 0.880 269 THR A O 1
ATOM 4132 N N . THR A 1 270 ? -22.063 -19.180 -9.907 1.000 0.910 270 THR A N 1
ATOM 4133 C CA . THR A 1 270 ? -21.212 -18.007 -10.122 1.000 0.910 270 THR A CA 1
ATOM 4134 C C . THR A 1 270 ? -19.852 -18.398 -10.703 1.000 0.910 270 THR A C 1
ATOM 4135 O O . THR A 1 270 ? -19.425 -19.549 -10.606 1.000 0.910 270 THR A O 1
ATOM 4146 N N . ALA A 1 271 ? -19.115 -17.420 -11.238 1.000 0.920 271 ALA A N 1
ATOM 4147 C CA . ALA A 1 271 ? -17.732 -17.614 -11.683 1.000 0.920 271 ALA A CA 1
ATOM 4148 C C . ALA A 1 271 ? -16.813 -18.151 -10.572 1.000 0.920 271 ALA A C 1
ATOM 4149 O O . ALA A 1 271 ? -15.887 -18.915 -10.843 1.000 0.920 271 ALA A O 1
ATOM 4156 N N . THR A 1 272 ? -17.083 -17.788 -9.312 1.000 0.940 272 THR A N 1
ATOM 4157 C CA . THR A 1 272 ? -16.348 -18.309 -8.156 1.000 0.940 272 THR A CA 1
ATOM 4158 C C . THR A 1 272 ? -16.562 -19.815 -8.001 1.000 0.940 272 THR A C 1
ATOM 4159 O O . THR A 1 272 ? -15.595 -20.544 -7.804 1.000 0.940 272 THR A O 1
ATOM 4170 N N . ASP A 1 273 ? -17.798 -20.304 -8.153 1.000 0.950 273 ASP A N 1
ATOM 4171 C CA . ASP A 1 273 ? -18.119 -21.736 -8.044 1.000 0.950 273 ASP A CA 1
ATOM 4172 C C . ASP A 1 273 ? -17.385 -22.559 -9.107 1.000 0.950 273 ASP A C 1
ATOM 4173 O O . ASP A 1 273 ? -16.826 -23.621 -8.814 1.000 0.950 273 ASP A O 1
ATOM 4182 N N . LEU A 1 274 ? -17.345 -22.028 -10.333 1.000 0.950 274 LEU A N 1
ATOM 4183 C CA . LEU A 1 274 ? -16.608 -22.613 -11.444 1.000 0.950 274 LEU A CA 1
ATOM 4184 C C . LEU A 1 274 ? -15.099 -22.627 -11.176 1.000 0.950 274 LEU A C 1
ATOM 4185 O O . LEU A 1 274 ? -14.475 -23.677 -11.300 1.000 0.950 274 LEU A O 1
ATOM 4201 N N . ALA A 1 275 ? -14.503 -21.499 -10.785 1.000 0.950 275 ALA A N 1
ATOM 4202 C CA . ALA A 1 275 ? -13.062 -21.409 -10.546 1.000 0.950 275 ALA A CA 1
ATOM 4203 C C . ALA A 1 275 ? -12.587 -22.350 -9.425 1.000 0.950 275 ALA A C 1
ATOM 4204 O O . ALA A 1 275 ? -11.555 -23.015 -9.570 1.000 0.950 275 ALA A O 1
ATOM 4211 N N . LEU A 1 276 ? -13.364 -22.481 -8.343 1.000 0.950 276 LEU A N 1
ATOM 4212 C CA . LEU A 1 276 ? -13.084 -23.446 -7.276 1.000 0.950 276 LEU A CA 1
ATOM 4213 C C . LEU A 1 276 ? -13.189 -24.895 -7.784 1.000 0.950 276 LEU A C 1
ATOM 4214 O O . LEU A 1 276 ? -12.333 -25.725 -7.462 1.000 0.950 276 LEU A O 1
ATOM 4230 N N . LYS A 1 277 ? -14.184 -25.204 -8.631 1.000 0.940 277 LYS A N 1
ATOM 4231 C CA . LYS A 1 277 ? -14.316 -26.539 -9.232 1.000 0.940 277 LYS A CA 1
ATOM 4232 C C . LYS A 1 277 ? -13.171 -26.865 -10.193 1.000 0.940 277 LYS A C 1
ATOM 4233 O O . LYS A 1 277 ? -12.608 -27.955 -10.115 1.000 0.940 277 LYS A O 1
ATOM 4252 N N . VAL A 1 278 ? -12.791 -25.926 -11.059 1.000 0.960 278 VAL A N 1
ATOM 4253 C CA . VAL A 1 278 ? -11.629 -26.053 -11.954 1.000 0.960 278 VAL A CA 1
ATOM 4254 C C . VAL A 1 278 ? -10.363 -26.293 -11.134 1.000 0.960 278 VAL A C 1
ATOM 4255 O O . VAL A 1 278 ? -9.575 -27.176 -11.468 1.000 0.960 278 VAL A O 1
ATOM 4268 N N . THR A 1 279 ? -10.205 -25.575 -10.018 1.000 0.930 279 THR A N 1
ATOM 4269 C CA . THR A 1 279 ? -9.056 -25.736 -9.125 1.000 0.930 279 THR A CA 1
ATOM 4270 C C . THR A 1 279 ? -8.995 -27.143 -8.545 1.000 0.930 279 THR A C 1
ATOM 4271 O O . THR A 1 279 ? -7.938 -27.764 -8.602 1.000 0.930 279 THR A O 1
ATOM 4282 N N . GLN A 1 280 ? -10.113 -27.683 -8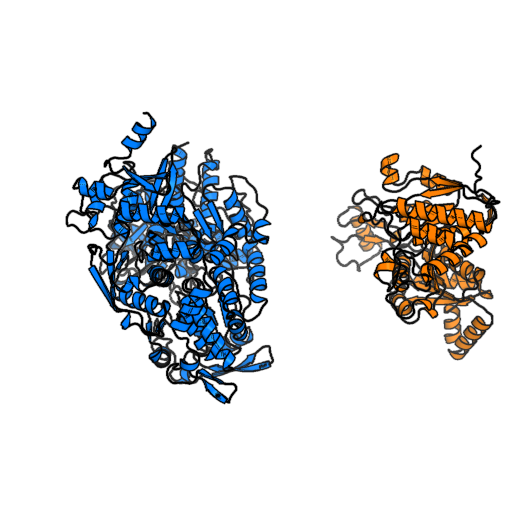.050 1.000 0.910 280 GLN A N 1
ATOM 4283 C CA . GLN A 1 280 ? -10.184 -29.067 -7.572 1.000 0.910 280 GLN A CA 1
ATOM 4284 C C . GLN A 1 280 ? -9.734 -30.067 -8.655 1.000 0.910 280 GLN A C 1
ATOM 4285 O O . GLN A 1 280 ? -8.824 -30.861 -8.413 1.000 0.910 280 GLN A O 1
ATOM 4299 N N . VAL A 1 281 ? -10.339 -30.007 -9.849 1.000 0.940 281 VAL A N 1
ATOM 4300 C CA . VAL A 1 281 ? -10.094 -30.966 -10.945 1.000 0.940 281 VAL A CA 1
ATOM 4301 C C . VAL A 1 281 ? -8.654 -30.887 -11.456 1.000 0.940 281 VAL A C 1
ATOM 4302 O O . VAL A 1 281 ? -7.997 -31.915 -11.624 1.000 0.940 281 VAL A O 1
ATOM 4315 N N . LEU A 1 282 ? -8.130 -29.677 -11.679 1.000 0.950 282 LEU A N 1
ATOM 4316 C CA . LEU A 1 282 ? -6.759 -29.487 -12.159 1.000 0.950 282 LEU A CA 1
ATOM 4317 C C . LEU A 1 282 ? -5.716 -29.872 -11.098 1.000 0.950 282 LEU A C 1
ATOM 4318 O O . LEU A 1 282 ? -4.650 -30.380 -11.452 1.000 0.950 282 LEU A O 1
ATOM 4334 N N . ARG A 1 283 ? -6.025 -29.710 -9.800 1.000 0.850 283 ARG A N 1
ATOM 4335 C CA . ARG A 1 283 ? -5.153 -30.185 -8.713 1.000 0.850 283 ARG A CA 1
ATOM 4336 C C . ARG A 1 283 ? -5.105 -31.717 -8.656 1.000 0.850 283 ARG A C 1
ATOM 4337 O O . ARG A 1 283 ? -4.011 -32.255 -8.532 1.000 0.850 283 ARG A O 1
ATOM 4358 N N . GLU A 1 284 ? -6.241 -32.416 -8.791 1.000 0.890 284 GLU A N 1
ATOM 4359 C CA . GLU A 1 284 ? -6.287 -33.892 -8.887 1.000 0.890 284 GLU A CA 1
ATOM 4360 C C . GLU A 1 284 ? -5.585 -34.417 -10.147 1.000 0.890 284 GLU A C 1
ATOM 4361 O O . GLU A 1 284 ? -4.918 -35.450 -10.094 1.000 0.890 284 GLU A O 1
ATOM 4373 N N . LYS A 1 285 ? -5.676 -33.683 -11.268 1.000 0.910 285 LYS A N 1
ATOM 4374 C CA . LYS A 1 285 ? -4.963 -34.008 -12.514 1.000 0.910 285 LYS A CA 1
ATOM 4375 C C . LYS A 1 285 ? -3.441 -33.865 -12.395 1.000 0.910 285 LYS A C 1
ATOM 4376 O O . LYS A 1 285 ? -2.722 -34.524 -13.142 1.000 0.910 285 LYS A O 1
ATOM 4395 N N . GLY A 1 286 ? -2.944 -33.021 -11.488 1.000 0.880 286 GLY A N 1
ATOM 4396 C CA . GLY A 1 286 ? -1.511 -32.800 -11.293 1.000 0.880 286 GLY A CA 1
ATOM 4397 C C . GLY A 1 286 ? -0.866 -32.000 -12.428 1.000 0.880 286 GLY A C 1
ATOM 4398 O O . GLY A 1 286 ? 0.028 -32.486 -13.117 1.000 0.880 286 GLY A O 1
ATOM 4402 N N . VAL A 1 287 ? -1.300 -30.752 -12.618 1.000 0.900 287 VAL A N 1
ATOM 4403 C CA . VAL A 1 287 ? -0.775 -29.837 -13.656 1.000 0.900 287 VAL A CA 1
ATOM 4404 C C . VAL A 1 287 ? 0.432 -28.998 -13.202 1.000 0.900 287 VAL A C 1
ATOM 4405 O O . VAL A 1 287 ? 0.734 -27.965 -13.796 1.000 0.900 287 VAL A O 1
ATOM 4418 N N . VAL A 1 288 ? 1.127 -29.428 -12.142 1.000 0.770 288 VAL A N 1
ATOM 4419 C CA . VAL A 1 288 ? 2.262 -28.691 -11.561 1.000 0.770 288 VAL A CA 1
ATOM 4420 C C . VAL A 1 288 ? 3.375 -28.504 -12.592 1.000 0.770 288 VAL A C 1
ATOM 4421 O O . VAL A 1 288 ? 3.849 -29.476 -13.175 1.000 0.770 288 VAL A O 1
ATOM 4434 N N . GLY A 1 289 ? 3.790 -27.252 -12.805 1.000 0.740 289 GLY A N 1
ATOM 4435 C CA . GLY A 1 289 ? 4.846 -26.895 -13.761 1.000 0.740 289 GLY A CA 1
ATOM 4436 C C . GLY A 1 289 ? 4.429 -26.942 -15.237 1.000 0.740 289 GLY A C 1
ATOM 4437 O O . GLY A 1 289 ? 5.266 -26.706 -16.104 1.000 0.740 289 GLY A O 1
ATOM 4441 N N . LYS A 1 290 ? 3.153 -27.218 -15.533 1.000 0.910 290 LYS A N 1
ATOM 4442 C CA . LYS A 1 290 ? 2.602 -27.286 -16.893 1.000 0.910 290 LYS A CA 1
ATOM 4443 C C . LYS A 1 290 ? 1.810 -26.027 -17.222 1.000 0.910 290 LYS A C 1
ATOM 4444 O O . LYS A 1 290 ? 1.420 -25.260 -16.338 1.000 0.910 290 LYS A O 1
ATOM 4463 N N . PHE A 1 291 ? 1.550 -25.820 -18.502 1.000 0.970 291 PHE A N 1
ATOM 4464 C CA . PHE A 1 291 ? 0.567 -24.846 -18.954 1.000 0.970 291 PHE A CA 1
ATOM 4465 C C . PHE A 1 291 ? -0.806 -25.512 -18.990 1.000 0.970 291 PHE A C 1
ATOM 4466 O O . PHE A 1 291 ? -0.929 -26.694 -19.320 1.000 0.970 291 PHE A O 1
ATOM 4483 N N . VAL A 1 292 ? -1.842 -24.749 -18.658 1.000 0.980 292 VAL A N 1
ATOM 4484 C CA . VAL A 1 292 ? -3.227 -25.137 -18.914 1.000 0.980 292 VAL A CA 1
ATOM 4485 C C . VAL A 1 292 ? -3.774 -24.176 -19.946 1.000 0.980 292 VAL A C 1
ATOM 4486 O O . VAL A 1 292 ? -3.692 -22.965 -19.765 1.000 0.980 292 VAL A O 1
ATOM 4499 N N . GLU A 1 293 ? -4.327 -24.712 -21.024 1.000 0.980 293 GLU A N 1
ATOM 4500 C CA . GLU A 1 293 ? -4.990 -23.923 -22.055 1.000 0.980 293 GLU A CA 1
ATOM 4501 C C . GLU A 1 293 ? -6.442 -24.378 -22.147 1.000 0.980 293 GLU A C 1
ATOM 4502 O O . GLU A 1 293 ? -6.730 -25.564 -22.327 1.000 0.980 293 GLU A O 1
ATOM 4514 N N . PHE A 1 294 ? -7.365 -23.444 -21.955 1.000 0.980 294 PHE A N 1
ATOM 4515 C CA . PHE A 1 294 ? -8.789 -23.726 -21.989 1.000 0.980 294 PHE A CA 1
ATOM 4516 C C . PHE A 1 294 ? -9.282 -23.700 -23.434 1.000 0.980 294 PHE A C 1
ATOM 4517 O O . PHE A 1 294 ? -8.958 -22.791 -24.198 1.000 0.980 294 PHE A O 1
ATOM 4534 N N . PHE A 1 295 ? -10.111 -24.680 -23.794 1.000 0.970 295 PHE A N 1
ATOM 4535 C CA . PHE A 1 295 ? -10.741 -24.764 -25.112 1.000 0.970 295 PHE A CA 1
ATOM 4536 C C . PHE A 1 295 ? -12.153 -25.361 -25.038 1.000 0.970 295 PHE A C 1
ATOM 4537 O O . PHE A 1 295 ? -12.640 -25.735 -23.968 1.000 0.970 295 PHE A O 1
ATOM 4554 N N . GLY A 1 296 ? -12.815 -25.471 -26.189 1.000 0.950 296 GLY A N 1
ATOM 4555 C CA . GLY A 1 296 ? -14.118 -26.121 -26.317 1.000 0.950 296 GLY A CA 1
ATOM 4556 C C . GLY A 1 296 ? -15.315 -25.160 -26.321 1.000 0.950 296 GLY A C 1
ATOM 4557 O O . GLY A 1 296 ? -15.172 -23.955 -26.098 1.000 0.950 296 GLY A O 1
ATOM 4561 N N . PRO A 1 297 ? -16.523 -25.682 -26.604 1.000 0.930 297 PRO A N 1
ATOM 4562 C CA . PRO A 1 297 ? -17.720 -24.873 -26.839 1.000 0.930 297 PRO A CA 1
ATOM 4563 C C . PRO A 1 297 ? -18.213 -24.107 -25.603 1.000 0.930 297 PRO A C 1
ATOM 4564 O O . PRO A 1 297 ? -18.861 -23.077 -25.759 1.000 0.930 297 PRO A O 1
ATOM 4575 N N . GLY A 1 298 ? -17.888 -24.561 -24.386 1.000 0.930 298 GLY A N 1
ATOM 4576 C CA . GLY A 1 298 ? -18.253 -23.869 -23.146 1.000 0.930 298 GLY A CA 1
ATOM 4577 C C . GLY A 1 298 ? -17.554 -22.516 -22.964 1.000 0.930 298 GLY A C 1
ATOM 4578 O O . GLY A 1 298 ? -18.028 -21.693 -22.188 1.000 0.930 298 GLY A O 1
ATOM 4582 N N . ILE A 1 299 ? -16.466 -22.244 -23.699 1.000 0.920 299 ILE A N 1
ATOM 4583 C CA . ILE A 1 299 ? -15.747 -20.960 -23.620 1.000 0.920 299 ILE A CA 1
ATOM 4584 C C . ILE A 1 299 ? -16.572 -19.794 -24.160 1.000 0.920 299 ILE A C 1
ATOM 4585 O O . ILE A 1 299 ? -16.511 -18.697 -23.607 1.000 0.920 299 ILE A O 1
ATOM 4601 N N . ALA A 1 300 ? -17.373 -20.022 -25.203 1.000 0.880 300 ALA A N 1
ATOM 4602 C CA . ALA A 1 300 ? -18.216 -18.982 -25.795 1.000 0.880 300 ALA A CA 1
ATOM 4603 C C . ALA A 1 300 ? -19.355 -18.522 -24.861 1.000 0.880 300 ALA A C 1
ATOM 4604 O O . ALA A 1 300 ? -19.964 -17.485 -25.096 1.000 0.880 300 ALA A O 1
ATOM 4611 N N . GLU A 1 301 ? -19.642 -19.287 -23.804 1.000 0.880 301 GLU A N 1
ATOM 4612 C CA . GLU A 1 301 ? -20.666 -18.977 -22.801 1.000 0.880 301 GLU A CA 1
ATOM 4613 C C . GLU A 1 301 ? -20.096 -18.215 -21.597 1.000 0.880 301 GLU A C 1
ATOM 4614 O O . GLU A 1 301 ? -20.859 -17.754 -20.749 1.000 0.880 301 GLU A O 1
ATOM 4626 N N . LEU A 1 302 ? -18.766 -18.087 -21.512 1.000 0.930 302 LEU A N 1
ATOM 4627 C CA . LEU A 1 302 ? -18.083 -17.437 -20.401 1.000 0.930 302 LEU A CA 1
ATOM 4628 C C . LEU A 1 302 ? -17.721 -15.987 -20.750 1.000 0.930 302 LEU A C 1
ATOM 4629 O O . LEU A 1 302 ? -16.884 -15.785 -21.641 1.000 0.930 302 LEU A O 1
ATOM 4645 N N . PRO A 1 303 ? -18.255 -14.996 -20.006 1.000 0.930 303 PRO A N 1
ATOM 4646 C CA . PRO A 1 303 ? -17.760 -13.630 -20.067 1.000 0.930 303 PRO A CA 1
ATOM 4647 C C . PRO A 1 303 ? -16.278 -13.575 -19.694 1.000 0.930 303 PRO A C 1
ATOM 4648 O O . PRO A 1 303 ? -15.790 -14.388 -18.902 1.000 0.930 303 PRO A O 1
ATOM 4659 N N . LEU A 1 304 ? -15.558 -12.569 -20.189 1.000 0.960 304 LEU A N 1
ATOM 4660 C CA . LEU A 1 304 ? -14.123 -12.446 -19.923 1.000 0.960 304 LEU A CA 1
ATOM 4661 C C . LEU A 1 304 ? -13.775 -12.413 -18.425 1.000 0.960 304 LEU A C 1
ATOM 4662 O O . LEU A 1 304 ? -12.764 -12.969 -17.997 1.000 0.960 304 LEU A O 1
ATOM 4678 N N . ALA A 1 305 ? -14.631 -11.792 -17.613 1.000 0.950 305 ALA A N 1
ATOM 4679 C CA . ALA A 1 305 ? -14.445 -11.729 -16.168 1.000 0.950 305 ALA A CA 1
ATOM 4680 C C . ALA A 1 305 ? -14.435 -13.121 -15.508 1.000 0.950 305 ALA A C 1
ATOM 4681 O O . ALA A 1 305 ? -13.702 -13.349 -14.542 1.000 0.950 305 ALA A O 1
ATOM 4688 N N . ASP A 1 306 ? -15.199 -14.072 -16.043 1.000 0.960 306 ASP A N 1
ATOM 4689 C CA . ASP A 1 306 ? -15.235 -15.450 -15.558 1.000 0.960 306 ASP A CA 1
ATOM 4690 C C . ASP A 1 306 ? -13.939 -16.173 -15.940 1.000 0.960 306 ASP A C 1
ATOM 4691 O O . ASP A 1 306 ? -13.312 -16.816 -15.097 1.000 0.960 306 ASP A O 1
ATOM 4700 N N . ARG A 1 307 ? -13.471 -15.983 -17.180 1.000 0.980 307 ARG A N 1
ATOM 4701 C CA . ARG A 1 307 ? -12.184 -16.512 -17.667 1.000 0.980 307 ARG A CA 1
ATOM 4702 C C . ARG A 1 307 ? -11.019 -16.005 -16.821 1.000 0.980 307 ARG A C 1
ATOM 4703 O O . ARG A 1 307 ? -10.191 -16.794 -16.369 1.000 0.980 307 ARG A O 1
ATOM 4724 N N . ALA A 1 308 ? -11.000 -14.702 -16.535 1.000 0.970 308 ALA A N 1
ATOM 4725 C CA . ALA A 1 308 ? -10.009 -14.077 -15.666 1.000 0.970 308 ALA A CA 1
ATOM 4726 C C . ALA A 1 308 ? -10.069 -14.646 -14.239 1.000 0.970 308 ALA A C 1
ATOM 4727 O O . ALA A 1 308 ? -9.027 -14.898 -13.642 1.000 0.970 308 ALA A O 1
ATOM 4734 N N . THR A 1 309 ? -11.266 -14.933 -13.713 1.000 0.970 309 THR A N 1
ATOM 4735 C CA . THR A 1 309 ? -11.448 -15.559 -12.389 1.000 0.970 309 THR A CA 1
ATOM 4736 C C . THR A 1 309 ? -10.822 -16.963 -12.329 1.000 0.970 309 THR A C 1
ATOM 4737 O O . THR A 1 309 ? -10.147 -17.296 -11.354 1.000 0.970 309 THR A O 1
ATOM 4748 N N . ILE A 1 310 ? -10.977 -17.769 -13.386 1.000 0.970 310 ILE A N 1
ATOM 4749 C CA . ILE A 1 310 ? -10.370 -19.109 -13.502 1.000 0.970 310 ILE A CA 1
ATOM 4750 C C . ILE A 1 310 ? -8.844 -19.018 -13.664 1.000 0.970 310 ILE A C 1
ATOM 4751 O O . ILE A 1 310 ? -8.096 -19.730 -12.989 1.000 0.970 310 ILE A O 1
ATOM 4767 N N . ALA A 1 311 ? -8.369 -18.134 -14.543 1.000 0.980 311 ALA A N 1
ATOM 4768 C CA . ALA A 1 311 ? -6.947 -17.937 -14.819 1.000 0.980 311 ALA A CA 1
ATOM 4769 C C . ALA A 1 311 ? -6.182 -17.396 -13.597 1.000 0.980 311 ALA A C 1
ATOM 4770 O O . ALA A 1 311 ? -5.050 -17.804 -13.325 1.000 0.980 311 ALA A O 1
ATOM 4777 N N . ASN A 1 312 ? -6.832 -16.535 -12.807 1.000 0.960 312 ASN A N 1
ATOM 4778 C CA . ASN A 1 312 ? -6.299 -16.004 -11.555 1.000 0.960 312 ASN A CA 1
ATOM 4779 C C . ASN A 1 312 ? -5.879 -17.122 -10.595 1.000 0.960 312 ASN A C 1
ATOM 4780 O O . ASN A 1 312 ? -4.845 -17.028 -9.951 1.000 0.960 312 ASN A O 1
ATOM 4791 N N . MET A 1 313 ? -6.647 -18.211 -10.526 1.000 0.940 313 MET A N 1
ATOM 4792 C CA . MET A 1 313 ? -6.397 -19.312 -9.592 1.000 0.940 313 MET A CA 1
ATOM 4793 C C . MET A 1 313 ? -5.291 -20.292 -10.023 1.000 0.940 313 MET A C 1
ATOM 4794 O O . MET A 1 313 ? -5.084 -21.301 -9.348 1.000 0.940 313 MET A O 1
ATOM 4808 N N . ALA A 1 314 ? -4.547 -20.019 -11.103 1.000 0.920 314 ALA A N 1
ATOM 4809 C CA . ALA A 1 314 ? -3.479 -20.903 -11.588 1.000 0.920 314 ALA A CA 1
ATOM 4810 C C . ALA A 1 314 ? -2.464 -21.372 -10.542 1.000 0.920 314 ALA A C 1
ATOM 4811 O O . ALA A 1 314 ? -2.216 -22.581 -10.472 1.000 0.920 314 ALA A O 1
ATOM 4818 N N . PRO A 1 315 ? -1.956 -20.511 -9.648 1.000 0.840 315 PRO A N 1
ATOM 4819 C CA . PRO A 1 315 ? -1.063 -20.947 -8.576 1.000 0.840 315 PRO A CA 1
ATOM 4820 C C . PRO A 1 315 ? -1.738 -21.938 -7.614 1.000 0.840 315 PRO A C 1
ATOM 4821 O O . PRO A 1 315 ? -1.120 -22.897 -7.133 1.000 0.840 315 PRO A O 1
ATOM 4832 N N . GLU A 1 316 ? -3.030 -21.741 -7.345 1.000 0.830 316 GLU A N 1
ATOM 4833 C CA . GLU A 1 316 ? -3.832 -22.587 -6.464 1.000 0.830 316 GLU A CA 1
ATOM 4834 C C . GLU A 1 316 ? -4.193 -23.945 -7.076 1.000 0.830 316 GLU A C 1
ATOM 4835 O O . GLU A 1 316 ? -4.429 -24.879 -6.310 1.000 0.830 316 GLU A O 1
ATOM 4847 N N . TYR A 1 317 ? -4.110 -24.139 -8.397 1.000 0.880 317 TYR A N 1
ATOM 4848 C CA . TYR A 1 317 ? -4.073 -25.477 -9.021 1.000 0.880 317 TYR A CA 1
ATOM 4849 C C . TYR A 1 317 ? -2.681 -25.946 -9.474 1.000 0.880 317 TYR A C 1
ATOM 4850 O O . TYR A 1 317 ? -2.508 -27.117 -9.804 1.000 0.880 317 TYR A O 1
ATOM 4868 N N . GLY A 1 318 ? -1.669 -25.083 -9.376 1.000 0.810 318 GLY A N 1
ATOM 4869 C CA . GLY A 1 318 ? -0.256 -25.402 -9.583 1.000 0.810 318 GLY A CA 1
ATOM 4870 C C . GLY A 1 318 ? 0.247 -25.210 -11.015 1.000 0.810 318 GLY A C 1
ATOM 4871 O O . GLY A 1 318 ? 1.414 -25.497 -11.277 1.000 0.810 318 GLY A O 1
ATOM 4875 N N . ALA A 1 319 ? -0.591 -24.729 -11.935 1.000 0.910 319 ALA A N 1
ATOM 4876 C CA . ALA A 1 319 ? -0.159 -24.459 -13.301 1.000 0.910 319 ALA A CA 1
ATOM 4877 C C . ALA A 1 319 ? 0.702 -23.194 -13.369 1.000 0.910 319 ALA A C 1
ATOM 4878 O O . ALA A 1 319 ? 0.543 -22.268 -12.572 1.000 0.910 319 ALA A O 1
ATOM 4885 N N . THR A 1 320 ? 1.574 -23.130 -14.373 1.000 0.890 320 THR A N 1
ATOM 4886 C CA . THR A 1 320 ? 2.343 -21.913 -14.660 1.000 0.890 320 THR A CA 1
ATOM 4887 C C . THR A 1 320 ? 1.444 -20.807 -15.218 1.000 0.890 320 THR A C 1
ATOM 4888 O O . THR A 1 320 ? 1.665 -19.639 -14.921 1.000 0.890 320 THR A O 1
ATOM 4899 N N . CYS A 1 321 ? 0.415 -21.161 -15.992 1.000 0.950 321 CYS A N 1
ATOM 4900 C CA . CYS A 1 321 ? -0.583 -20.239 -16.534 1.000 0.950 321 CYS A CA 1
ATOM 4901 C C . CYS A 1 321 ? -1.937 -20.947 -16.731 1.000 0.950 321 CYS A C 1
ATOM 4902 O O . CYS A 1 321 ? -1.995 -22.180 -16.801 1.000 0.950 321 CYS A O 1
ATOM 4910 N N . GLY A 1 322 ? -3.011 -20.158 -16.823 1.000 0.980 322 GLY A N 1
ATOM 4911 C CA . GLY A 1 322 ? -4.364 -20.617 -17.156 1.000 0.980 322 GLY A CA 1
ATOM 4912 C C . GLY A 1 322 ? -4.884 -19.879 -18.385 1.000 0.980 322 GLY A C 1
ATOM 4913 O O . GLY A 1 322 ? -5.603 -18.894 -18.259 1.000 0.980 322 GLY A O 1
ATOM 4917 N N . PHE A 1 323 ? -4.458 -20.311 -19.567 1.000 0.990 323 PHE A N 1
ATOM 4918 C CA . PHE A 1 323 ? -4.544 -19.540 -20.801 1.000 0.990 323 PHE A CA 1
ATOM 4919 C C . PHE A 1 323 ? -5.887 -19.668 -21.520 1.000 0.990 323 PHE A C 1
ATOM 4920 O O . PHE A 1 323 ? -6.337 -20.774 -21.816 1.000 0.990 323 PHE A O 1
ATOM 4937 N N . PHE A 1 324 ? -6.495 -18.524 -21.840 1.000 0.980 324 PHE A N 1
ATOM 4938 C CA . PHE A 1 324 ? -7.643 -18.406 -22.736 1.000 0.980 324 PHE A CA 1
ATOM 4939 C C . PHE A 1 324 ? -7.194 -17.648 -23.992 1.000 0.980 324 PHE A C 1
ATOM 4940 O O . PHE A 1 324 ? -6.770 -16.504 -23.860 1.000 0.980 324 PHE A O 1
ATOM 4957 N N . PRO A 1 325 ? -7.255 -18.239 -25.197 1.000 0.980 325 PRO A N 1
ATOM 4958 C CA . PRO A 1 325 ? -6.846 -17.553 -26.424 1.000 0.980 325 PRO A CA 1
ATOM 4959 C C . PRO A 1 325 ? -7.662 -16.280 -26.715 1.000 0.980 325 PRO A C 1
ATOM 4960 O O . PRO A 1 325 ? -8.816 -16.170 -26.301 1.000 0.980 325 PRO A O 1
ATOM 4971 N N . VAL A 1 326 ? -7.089 -15.347 -27.488 1.000 0.980 326 VAL A N 1
ATOM 4972 C CA . VAL A 1 326 ? -7.815 -14.159 -27.977 1.000 0.980 326 VAL A CA 1
ATOM 4973 C C . VAL A 1 326 ? -8.934 -14.607 -28.917 1.000 0.980 326 VAL A C 1
ATOM 4974 O O . VAL A 1 326 ? -8.675 -15.277 -29.915 1.000 0.980 326 VAL A O 1
ATOM 4987 N N . ASP A 1 327 ? -10.168 -14.224 -28.611 1.000 0.980 327 ASP A N 1
ATOM 4988 C CA . ASP A 1 327 ? -11.368 -14.525 -29.392 1.000 0.980 327 ASP A CA 1
ATOM 4989 C C . ASP A 1 327 ? -12.294 -13.296 -29.472 1.000 0.980 327 ASP A C 1
ATOM 4990 O O . ASP A 1 327 ? -11.923 -12.176 -29.109 1.000 0.980 327 ASP A O 1
ATOM 4999 N N . GLU A 1 328 ? -13.522 -13.496 -29.948 1.000 0.970 328 GLU A N 1
ATOM 5000 C CA . GLU A 1 328 ? -14.502 -12.413 -30.068 1.000 0.970 328 GLU A CA 1
ATOM 5001 C C . GLU A 1 328 ? -14.906 -11.818 -28.708 1.000 0.970 328 GLU A C 1
ATOM 5002 O O . GLU A 1 328 ? -15.198 -10.627 -28.612 1.000 0.970 328 GLU A O 1
ATOM 5014 N N . GLU A 1 329 ? -14.885 -12.612 -27.635 1.000 0.970 329 GLU A N 1
ATOM 5015 C CA . GLU A 1 329 ? -15.162 -12.114 -26.286 1.000 0.970 329 GLU A CA 1
ATOM 5016 C C . GLU A 1 329 ? -14.023 -11.229 -25.773 1.000 0.970 329 GLU A C 1
ATOM 5017 O O . GLU A 1 329 ? -14.284 -10.195 -25.158 1.000 0.970 329 GLU A O 1
ATOM 5029 N N . ALA A 1 330 ? -12.767 -11.557 -26.091 1.000 0.980 330 ALA A N 1
ATOM 5030 C CA . ALA A 1 330 ? -11.643 -10.660 -25.826 1.000 0.980 330 ALA A CA 1
ATOM 5031 C C . ALA A 1 330 ? -11.830 -9.297 -26.521 1.000 0.980 330 ALA A C 1
ATOM 5032 O O . ALA A 1 330 ? -11.694 -8.258 -25.870 1.000 0.980 330 ALA A O 1
ATOM 5039 N N . LEU A 1 331 ? -12.231 -9.274 -27.801 1.000 0.980 331 LEU A N 1
ATOM 5040 C CA . LEU A 1 331 ? -12.526 -8.022 -28.520 1.000 0.980 331 LEU A CA 1
ATOM 5041 C C . LEU A 1 331 ? -13.719 -7.262 -27.914 1.000 0.980 331 LEU A C 1
ATOM 5042 O O . LEU A 1 331 ? -13.675 -6.036 -27.778 1.000 0.980 331 LEU A O 1
ATOM 5058 N N . ASN A 1 332 ? -14.781 -7.968 -27.518 1.000 0.970 332 ASN A N 1
ATOM 5059 C CA . ASN A 1 332 ? -15.940 -7.364 -26.856 1.000 0.970 332 ASN A CA 1
ATOM 5060 C C . ASN A 1 332 ? -15.580 -6.759 -25.499 1.000 0.970 332 ASN A C 1
ATOM 5061 O O . ASN A 1 332 ? -16.059 -5.672 -25.175 1.000 0.970 332 ASN A O 1
ATOM 5072 N N . TYR A 1 333 ? -14.701 -7.405 -24.734 1.000 0.970 333 TYR A N 1
ATOM 5073 C CA . TYR A 1 333 ? -14.214 -6.867 -23.472 1.000 0.970 333 TYR A CA 1
ATOM 5074 C C . TYR A 1 333 ? -13.333 -5.627 -23.667 1.000 0.970 333 TYR A C 1
ATOM 5075 O O . TYR A 1 333 ? -13.472 -4.657 -22.921 1.000 0.970 333 TYR A O 1
ATOM 5093 N N . LEU A 1 334 ? -12.479 -5.595 -24.697 1.000 0.980 334 LEU A N 1
ATOM 5094 C CA . LEU A 1 334 ? -11.715 -4.389 -25.046 1.000 0.980 334 LEU A CA 1
ATOM 5095 C C . LEU A 1 334 ? -12.647 -3.217 -25.407 1.000 0.980 334 LEU A C 1
ATOM 5096 O O . LEU A 1 334 ? -12.424 -2.092 -24.956 1.000 0.980 334 LEU A O 1
ATOM 5112 N N . ARG A 1 335 ? -13.739 -3.471 -26.147 1.000 0.970 335 ARG A N 1
ATOM 5113 C CA . ARG A 1 335 ? -14.788 -2.458 -26.386 1.000 0.970 335 ARG A CA 1
ATOM 5114 C C . ARG A 1 335 ? -15.468 -2.026 -25.087 1.000 0.970 335 ARG A C 1
ATOM 5115 O O . ARG A 1 335 ? -15.632 -0.828 -24.862 1.000 0.970 335 ARG A O 1
ATOM 5136 N N . LEU A 1 336 ? -15.855 -2.981 -24.236 1.000 0.960 336 LEU A N 1
ATOM 5137 C CA . LEU A 1 336 ? -16.542 -2.728 -22.964 1.000 0.960 336 LEU A CA 1
ATOM 5138 C C . LEU A 1 336 ? -15.695 -1.872 -22.019 1.000 0.960 336 LEU A C 1
ATOM 5139 O O . LEU A 1 336 ? -16.224 -0.964 -21.391 1.000 0.960 336 LEU A O 1
ATOM 5155 N N . THR A 1 337 ? -14.390 -2.132 -21.962 1.000 0.960 337 THR A N 1
ATOM 5156 C CA . THR A 1 337 ? -13.415 -1.389 -21.148 1.000 0.960 337 THR A CA 1
ATOM 5157 C C . THR A 1 337 ? -12.926 -0.097 -21.811 1.000 0.960 337 THR A C 1
ATOM 5158 O O . THR A 1 337 ? -11.988 0.543 -21.337 1.000 0.960 337 THR A O 1
ATOM 5169 N N . GLY A 1 338 ? -13.570 0.327 -22.903 1.000 0.960 338 GLY A N 1
ATOM 5170 C CA . GLY A 1 338 ? -13.386 1.651 -23.487 1.000 0.960 338 GLY A CA 1
ATOM 5171 C C . GLY A 1 338 ? -12.101 1.844 -24.289 1.000 0.960 338 GLY A C 1
ATOM 5172 O O . GLY A 1 338 ? -11.723 2.999 -24.505 1.000 0.960 338 GLY A O 1
ATOM 5176 N N . ARG A 1 339 ? -11.449 0.763 -24.746 1.000 0.970 339 ARG A N 1
ATOM 5177 C CA . ARG A 1 339 ? -10.250 0.856 -25.594 1.000 0.970 339 ARG A CA 1
ATOM 5178 C C . ARG A 1 339 ? -10.512 1.552 -26.919 1.000 0.970 339 ARG A C 1
ATOM 5179 O O . ARG A 1 339 ? -11.646 1.619 -27.396 1.000 0.970 339 ARG A O 1
ATOM 5200 N N . ASP A 1 340 ? -9.438 2.100 -27.477 1.000 0.960 340 ASP A N 1
ATOM 5201 C CA . ASP A 1 340 ? -9.474 2.808 -28.750 1.000 0.960 340 ASP A CA 1
ATOM 5202 C C . ASP A 1 340 ? -9.948 1.862 -29.877 1.000 0.960 340 ASP A C 1
ATOM 5203 O O . ASP A 1 340 ? -9.397 0.763 -30.005 1.000 0.960 340 ASP A O 1
ATOM 5212 N N . PRO A 1 341 ? -10.958 2.244 -30.688 1.000 0.960 341 PRO A N 1
ATOM 5213 C CA . PRO A 1 341 ? -11.415 1.446 -31.823 1.000 0.960 341 PRO A CA 1
ATOM 5214 C C . PRO A 1 341 ? -10.304 1.094 -32.819 1.000 0.960 341 PRO A C 1
ATOM 5215 O O . PRO A 1 341 ? -10.271 -0.046 -33.277 1.000 0.960 341 PRO A O 1
ATOM 5226 N N . GLU A 1 342 ? -9.367 2.013 -33.108 1.000 0.960 342 GLU A N 1
ATOM 5227 C CA . GLU A 1 342 ? -8.242 1.707 -34.000 1.000 0.960 342 GLU A CA 1
ATOM 5228 C C . GLU A 1 342 ? -7.362 0.598 -33.416 1.000 0.960 342 GLU A C 1
ATOM 5229 O O . GLU A 1 342 ? -6.903 -0.271 -34.157 1.000 0.960 342 GLU A O 1
ATOM 5241 N N . HIS A 1 343 ? -7.143 0.607 -32.095 1.000 0.970 343 HIS A N 1
ATOM 5242 C CA . HIS A 1 343 ? -6.352 -0.416 -31.405 1.000 0.970 343 HIS A CA 1
ATOM 5243 C C . HIS A 1 343 ? -7.044 -1.782 -31.416 1.000 0.970 343 HIS A C 1
ATOM 5244 O O . HIS A 1 343 ? -6.393 -2.804 -31.616 1.000 0.970 343 HIS A O 1
ATOM 5258 N N . ILE A 1 344 ? -8.371 -1.817 -31.264 1.000 0.980 344 ILE A N 1
ATOM 5259 C CA . ILE A 1 344 ? -9.152 -3.062 -31.341 1.000 0.980 344 ILE A CA 1
ATOM 5260 C C . ILE A 1 344 ? -9.048 -3.681 -32.748 1.000 0.980 344 ILE A C 1
ATOM 5261 O O . ILE A 1 344 ? -8.838 -4.890 -32.863 1.000 0.980 344 ILE A O 1
ATOM 5277 N N . ASP A 1 345 ? -9.101 -2.869 -33.810 1.000 0.980 345 ASP A N 1
ATOM 5278 C CA . ASP A 1 345 ? -8.906 -3.347 -35.188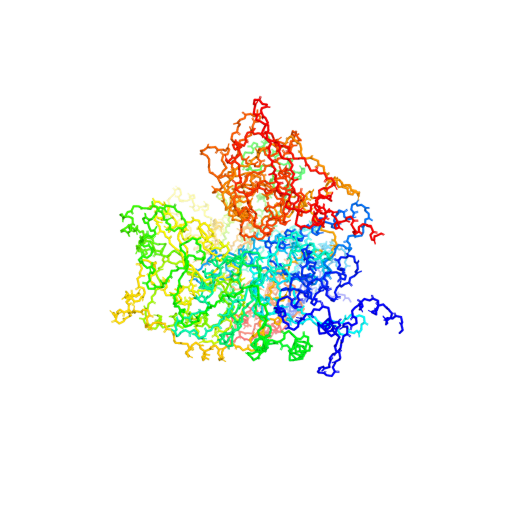 1.000 0.980 345 ASP A CA 1
ATOM 5279 C C . ASP A 1 345 ? -7.478 -3.873 -35.425 1.000 0.980 345 ASP A C 1
ATOM 5280 O O . ASP A 1 345 ? -7.280 -4.810 -36.203 1.000 0.980 345 ASP A O 1
ATOM 5289 N N . VAL A 1 346 ? -6.470 -3.291 -34.757 1.000 0.980 346 VAL A N 1
ATOM 5290 C CA . VAL A 1 346 ? -5.082 -3.789 -34.776 1.000 0.980 346 VAL A CA 1
ATOM 5291 C C . VAL A 1 346 ? -4.984 -5.147 -34.088 1.000 0.980 346 VAL A C 1
ATOM 5292 O O . VAL A 1 346 ? -4.372 -6.055 -34.652 1.000 0.980 346 VAL A O 1
ATOM 5305 N N . VAL A 1 347 ? -5.608 -5.315 -32.917 1.000 0.980 347 VAL A N 1
ATOM 5306 C CA . VAL A 1 347 ? -5.638 -6.595 -32.191 1.000 0.980 347 VAL A CA 1
ATOM 5307 C C . VAL A 1 347 ? -6.266 -7.686 -33.062 1.000 0.980 347 VAL A C 1
ATOM 5308 O O . VAL A 1 347 ? -5.662 -8.743 -33.248 1.000 0.980 347 VAL A O 1
ATOM 5321 N N . GLU A 1 348 ? -7.433 -7.427 -33.660 1.000 0.980 348 GLU A N 1
ATOM 5322 C CA . GLU A 1 348 ? -8.105 -8.405 -34.522 1.000 0.980 348 GLU A CA 1
ATOM 5323 C C . GLU A 1 348 ? -7.275 -8.738 -35.772 1.000 0.980 348 GLU A C 1
ATOM 5324 O O . GLU A 1 348 ? -7.030 -9.915 -36.066 1.000 0.980 348 GLU A O 1
ATOM 5336 N N . ALA A 1 349 ? -6.812 -7.719 -36.504 1.000 0.980 349 ALA A N 1
ATOM 5337 C CA . ALA A 1 349 ? -6.054 -7.912 -37.735 1.000 0.980 349 ALA A CA 1
ATOM 5338 C C . ALA A 1 349 ? -4.740 -8.667 -37.484 1.000 0.980 349 ALA A C 1
ATOM 5339 O O . ALA A 1 349 ? -4.414 -9.583 -38.248 1.000 0.980 349 ALA A O 1
ATOM 5346 N N . TYR A 1 350 ? -4.021 -8.338 -36.404 1.000 0.980 350 TYR A N 1
ATOM 5347 C CA . TYR A 1 350 ? -2.803 -9.037 -35.996 1.000 0.980 350 TYR A CA 1
ATOM 5348 C C . TYR A 1 350 ? -3.096 -10.497 -35.635 1.000 0.980 350 TYR A C 1
ATOM 5349 O O . TYR A 1 350 ? -2.504 -11.407 -36.225 1.000 0.980 350 TYR A O 1
ATOM 5367 N N . CYS A 1 351 ? -4.044 -10.746 -34.722 1.000 0.980 351 CYS A N 1
ATOM 5368 C CA . CYS A 1 351 ? -4.341 -12.093 -34.238 1.000 0.980 351 CYS A CA 1
ATOM 5369 C C . CYS A 1 351 ? -4.848 -13.012 -35.361 1.000 0.980 351 CYS A C 1
ATOM 5370 O O . CYS A 1 351 ? -4.460 -14.181 -35.408 1.000 0.980 351 CYS A O 1
ATOM 5378 N N . ARG A 1 352 ? -5.655 -12.511 -36.309 1.000 0.960 352 ARG A N 1
ATOM 5379 C CA . ARG A 1 352 ? -6.077 -13.290 -37.489 1.000 0.960 352 ARG A CA 1
ATOM 5380 C C . ARG A 1 352 ? -4.927 -13.528 -38.469 1.000 0.960 352 ARG A C 1
ATOM 5381 O O . ARG A 1 352 ? -4.763 -14.650 -38.945 1.000 0.960 352 ARG A O 1
ATOM 5402 N N . SER A 1 353 ? -4.111 -12.507 -38.748 1.000 0.960 353 SER A N 1
ATOM 5403 C CA . SER A 1 353 ? -2.979 -12.614 -39.687 1.000 0.960 353 SER A CA 1
ATOM 5404 C C . SER A 1 353 ? -1.885 -13.562 -39.187 1.000 0.960 353 SER A C 1
ATOM 5405 O O . SER A 1 353 ? -1.258 -14.244 -39.999 1.000 0.960 353 SER A O 1
ATOM 5413 N N . ASN A 1 354 ? -1.673 -13.633 -37.866 1.000 0.970 354 ASN A N 1
ATOM 5414 C CA . ASN A 1 354 ? -0.642 -14.469 -37.247 1.000 0.970 354 ASN A CA 1
ATOM 5415 C C . ASN A 1 354 ? -1.164 -15.788 -36.640 1.000 0.970 354 ASN A C 1
ATOM 5416 O O . ASN A 1 354 ? -0.416 -16.497 -35.972 1.000 0.970 354 ASN A O 1
ATOM 5427 N N . GLY A 1 355 ? -2.435 -16.145 -36.873 1.000 0.960 355 GLY A N 1
ATOM 5428 C CA . GLY A 1 355 ? -3.009 -17.425 -36.428 1.000 0.960 355 GLY A CA 1
ATOM 5429 C C . GLY A 1 355 ? -3.160 -17.576 -34.905 1.000 0.960 355 GLY A C 1
ATOM 5430 O O . GLY A 1 355 ? -3.072 -18.697 -34.394 1.000 0.960 355 GLY A O 1
ATOM 5434 N N . LEU A 1 356 ? -3.368 -16.454 -34.205 1.000 0.970 356 LEU A N 1
ATOM 5435 C CA . LEU A 1 356 ? -3.548 -16.326 -32.752 1.000 0.970 356 LEU A CA 1
ATOM 5436 C C . LEU A 1 356 ? -5.000 -16.019 -32.334 1.000 0.970 356 LEU A C 1
ATOM 5437 O O . LEU A 1 356 ? -5.282 -15.960 -31.142 1.000 0.970 356 LEU A O 1
ATOM 5453 N N . PHE A 1 357 ? -5.909 -15.821 -33.294 1.000 0.970 357 PHE A N 1
ATOM 5454 C CA . PHE A 1 357 ? -7.335 -15.604 -33.040 1.000 0.970 357 PHE A CA 1
ATOM 5455 C C . PHE A 1 357 ? -8.095 -16.936 -33.025 1.000 0.970 357 PHE A C 1
ATOM 5456 O O . PHE A 1 357 ? -8.126 -17.641 -34.036 1.000 0.970 357 PHE A O 1
ATOM 5473 N N . TYR A 1 358 ? -8.709 -17.277 -31.898 1.000 0.960 358 TYR A N 1
ATOM 5474 C CA . TYR A 1 358 ? -9.499 -18.492 -31.727 1.000 0.960 358 TYR A CA 1
ATOM 5475 C C . TYR A 1 358 ? -10.934 -18.298 -32.225 1.000 0.960 358 TYR A C 1
ATOM 5476 O O . TYR A 1 358 ? -11.540 -17.239 -32.071 1.000 0.960 358 TYR A O 1
ATOM 5494 N N . THR A 1 359 ? -11.492 -19.349 -32.821 1.000 0.910 359 THR A N 1
ATOM 5495 C CA . THR A 1 359 ? -12.897 -19.413 -33.250 1.000 0.910 359 THR A CA 1
ATOM 5496 C C . THR A 1 359 ? -13.467 -20.788 -32.889 1.000 0.910 359 THR A C 1
ATOM 5497 O O . THR A 1 359 ? -12.703 -21.752 -32.870 1.000 0.910 359 THR A O 1
ATOM 5508 N N . PRO A 1 360 ? -14.776 -20.922 -32.592 1.000 0.840 360 PRO A N 1
ATOM 5509 C CA . PRO A 1 360 ? -15.376 -22.191 -32.142 1.000 0.840 360 PRO A CA 1
ATOM 5510 C C . PRO A 1 360 ? -15.269 -23.337 -33.156 1.000 0.840 360 PRO A C 1
ATOM 5511 O O . PRO A 1 360 ? -15.379 -24.509 -32.808 1.000 0.840 360 PRO A O 1
ATOM 5522 N N . ASP A 1 361 ? -15.121 -22.966 -34.419 1.000 0.850 361 ASP A N 1
ATOM 5523 C CA . ASP A 1 361 ? -15.003 -23.810 -35.595 1.000 0.850 361 ASP A CA 1
ATOM 5524 C C . ASP A 1 361 ? -13.544 -24.055 -36.021 1.000 0.850 361 ASP A C 1
ATOM 5525 O O . ASP A 1 361 ? -13.306 -24.820 -36.959 1.000 0.850 361 ASP A O 1
ATOM 5534 N N . ALA A 1 362 ? -12.563 -23.459 -35.331 1.000 0.840 362 ALA A N 1
ATOM 5535 C CA . ALA A 1 362 ? -11.151 -23.748 -35.556 1.000 0.840 362 ALA A CA 1
ATOM 5536 C C . ALA A 1 362 ? -10.817 -25.210 -35.225 1.000 0.840 362 ALA A C 1
ATOM 5537 O O . ALA A 1 362 ? -11.399 -25.818 -34.328 1.000 0.840 362 ALA A O 1
ATOM 5544 N N . GLU A 1 363 ? -9.838 -25.771 -35.941 1.000 0.880 363 GLU A N 1
ATOM 5545 C CA . GLU A 1 363 ? -9.308 -27.093 -35.608 1.000 0.880 363 GLU A CA 1
ATOM 5546 C C . GLU A 1 363 ? -8.619 -27.038 -34.235 1.000 0.880 363 GLU A C 1
ATOM 5547 O O . GLU A 1 363 ? -7.803 -26.145 -33.985 1.000 0.880 363 GLU A O 1
ATOM 5559 N N . ASP A 1 364 ? -8.947 -27.994 -33.361 1.000 0.920 364 ASP A N 1
ATOM 5560 C CA . ASP A 1 364 ? -8.366 -28.071 -32.021 1.000 0.920 364 ASP A CA 1
ATOM 5561 C C . ASP A 1 364 ? -6.832 -28.220 -32.103 1.000 0.920 364 ASP A C 1
ATOM 5562 O O . ASP A 1 364 ? -6.326 -29.045 -32.883 1.000 0.920 364 ASP A O 1
ATOM 5571 N N . PRO A 1 365 ? -6.073 -27.474 -31.280 1.000 0.950 365 PRO A N 1
ATOM 5572 C CA . PRO A 1 365 ? -4.647 -27.702 -31.122 1.000 0.950 365 PRO A CA 1
ATOM 5573 C C . PRO A 1 365 ? -4.349 -29.121 -30.642 1.000 0.950 365 PRO A C 1
ATOM 5574 O O . PRO A 1 365 ? -5.184 -29.807 -30.050 1.000 0.950 365 PRO A O 1
ATOM 5585 N N . GLN A 1 366 ? -3.111 -29.555 -30.838 1.000 0.940 366 GLN A N 1
ATOM 5586 C CA . GLN A 1 366 ? -2.642 -30.791 -30.237 1.000 0.940 366 GLN A CA 1
ATOM 5587 C C . GLN A 1 366 ? -2.174 -30.500 -28.809 1.000 0.940 366 GLN A C 1
ATOM 5588 O O . GLN A 1 366 ? -1.245 -29.728 -28.616 1.000 0.940 366 GLN A O 1
ATOM 5602 N N . PHE A 1 367 ? -2.807 -31.102 -27.805 1.000 0.970 367 PHE A N 1
ATOM 5603 C CA . PHE A 1 367 ? -2.390 -30.971 -26.406 1.000 0.970 367 PHE A CA 1
ATOM 5604 C C . PHE A 1 367 ? -1.549 -32.164 -25.963 1.000 0.970 367 PHE A C 1
ATOM 5605 O O . PHE A 1 367 ? -1.602 -33.237 -26.566 1.000 0.970 367 PHE A O 1
ATOM 5622 N N . THR A 1 368 ? -0.787 -31.981 -24.886 1.000 0.960 368 THR A N 1
ATOM 5623 C CA . THR A 1 368 ? -0.049 -33.076 -24.253 1.000 0.960 368 THR A CA 1
ATOM 5624 C C . THR A 1 368 ? -1.007 -34.126 -23.688 1.000 0.960 368 THR A C 1
ATOM 5625 O O . THR A 1 368 ? -0.810 -35.321 -23.880 1.000 0.960 368 THR A O 1
ATOM 5636 N N . ASP A 1 369 ? -2.062 -33.673 -23.016 1.000 0.970 369 ASP A N 1
ATOM 5637 C CA . ASP A 1 369 ? -3.195 -34.479 -22.564 1.000 0.970 369 ASP A CA 1
ATOM 5638 C C . ASP A 1 369 ? -4.421 -33.557 -22.433 1.000 0.970 369 ASP A C 1
ATOM 5639 O O . ASP A 1 369 ? -4.275 -32.331 -22.412 1.000 0.970 369 ASP A O 1
ATOM 5648 N N . VAL A 1 370 ? -5.624 -34.123 -22.348 1.000 0.970 370 VAL A N 1
ATOM 5649 C CA . VAL A 1 370 ? -6.884 -33.372 -22.263 1.000 0.970 370 VAL A CA 1
ATOM 5650 C C . VAL A 1 370 ? -7.668 -33.779 -21.015 1.000 0.970 370 VAL A C 1
ATOM 5651 O O . VAL A 1 370 ? -7.809 -34.959 -20.698 1.000 0.970 370 VAL A O 1
ATOM 5664 N N . VAL A 1 371 ? -8.211 -32.791 -20.306 1.000 0.970 371 VAL A N 1
ATOM 5665 C CA . VAL A 1 371 ? -9.224 -32.954 -19.253 1.000 0.970 371 VAL A CA 1
ATOM 5666 C C . VAL A 1 371 ? -10.494 -32.243 -19.693 1.000 0.970 371 VAL A C 1
ATOM 5667 O O . VAL A 1 371 ? -10.430 -31.133 -20.208 1.000 0.970 371 VAL A O 1
ATOM 5680 N N . GLU A 1 372 ? -11.649 -32.862 -19.470 1.000 0.960 372 GLU A N 1
ATOM 5681 C CA . GLU A 1 372 ? -12.953 -32.273 -19.780 1.000 0.960 372 GLU A CA 1
ATOM 5682 C C . GLU A 1 372 ? -13.680 -31.863 -18.493 1.000 0.960 372 GLU A C 1
ATOM 5683 O O . GLU A 1 372 ? -13.650 -32.586 -17.496 1.000 0.960 372 GLU A O 1
ATOM 5695 N N . ILE A 1 373 ? -14.314 -30.690 -18.508 1.000 0.960 373 ILE A N 1
ATOM 5696 C CA . ILE A 1 373 ? -15.085 -30.132 -17.393 1.000 0.960 373 ILE A CA 1
ATOM 5697 C C . ILE A 1 373 ? -16.465 -29.738 -17.931 1.000 0.960 373 ILE A C 1
ATOM 5698 O O . ILE A 1 373 ? -16.591 -28.833 -18.760 1.000 0.960 373 ILE A O 1
ATOM 5714 N N . ASP A 1 374 ? -17.503 -30.421 -17.448 1.000 0.960 374 ASP A N 1
ATOM 5715 C CA . ASP A 1 374 ? -18.897 -30.132 -17.786 1.000 0.960 374 ASP A CA 1
ATOM 5716 C C . ASP A 1 374 ? -19.447 -29.025 -16.882 1.000 0.960 374 ASP A C 1
ATOM 5717 O O . ASP A 1 374 ? -19.686 -29.222 -15.687 1.000 0.960 374 ASP A O 1
ATOM 5726 N N . LEU A 1 375 ? -19.670 -27.852 -17.473 1.000 0.950 375 LEU A N 1
ATOM 5727 C CA . LEU A 1 375 ? -20.198 -26.677 -16.791 1.000 0.950 375 LEU A CA 1
ATOM 5728 C C . LEU A 1 375 ? -21.594 -26.922 -16.201 1.000 0.950 375 LEU A C 1
ATOM 5729 O O . LEU A 1 375 ? -21.943 -26.281 -15.216 1.000 0.950 375 LEU A O 1
ATOM 5745 N N . SER A 1 376 ? -22.380 -27.858 -16.747 1.000 0.940 376 SER A N 1
ATOM 5746 C CA . SER A 1 376 ? -23.729 -28.164 -16.247 1.000 0.940 376 SER A CA 1
ATOM 5747 C C . SER A 1 376 ? -23.737 -28.920 -14.912 1.000 0.940 376 SER A C 1
ATOM 5748 O O . SER A 1 376 ? -24.767 -28.968 -14.241 1.000 0.940 376 SER A O 1
ATOM 5756 N N . GLN A 1 377 ? -22.590 -29.482 -14.513 1.000 0.920 377 GLN A N 1
ATOM 5757 C CA . GLN A 1 377 ? -22.386 -30.172 -13.234 1.000 0.920 377 GLN A CA 1
ATOM 5758 C C . GLN A 1 377 ? -21.901 -29.229 -12.121 1.000 0.920 377 GLN A C 1
ATOM 5759 O O . GLN A 1 377 ? -21.677 -29.674 -10.996 1.000 0.920 377 GLN A O 1
ATOM 5773 N N . ILE A 1 378 ? -21.683 -27.942 -12.418 1.000 0.920 378 ILE A N 1
ATOM 5774 C CA . ILE A 1 378 ? -21.279 -26.957 -11.412 1.000 0.920 378 ILE A CA 1
ATOM 5775 C C . ILE A 1 378 ? -22.474 -26.646 -10.511 1.000 0.920 378 ILE A C 1
ATOM 5776 O O . ILE A 1 378 ? -23.590 -26.421 -10.970 1.000 0.920 378 ILE A O 1
ATOM 5792 N N . GLU A 1 379 ? -22.227 -26.587 -9.214 1.000 0.910 379 GLU A N 1
ATOM 5793 C CA . GLU A 1 379 ? -23.190 -26.189 -8.193 1.000 0.910 379 GLU A CA 1
ATOM 5794 C C . GLU A 1 379 ? -22.566 -25.120 -7.288 1.000 0.910 379 GLU A C 1
ATOM 5795 O O . GLU A 1 379 ? -21.377 -24.833 -7.404 1.000 0.910 379 GLU A O 1
ATOM 5807 N N . ALA A 1 380 ? -23.369 -24.480 -6.435 1.000 0.910 380 ALA A N 1
ATOM 5808 C CA . ALA A 1 380 ? -22.864 -23.470 -5.508 1.000 0.910 380 ALA A CA 1
ATOM 5809 C C . ALA A 1 380 ? -21.959 -24.122 -4.454 1.000 0.910 380 ALA A C 1
ATOM 5810 O O . ALA A 1 380 ? -22.370 -25.085 -3.800 1.000 0.910 380 ALA A O 1
ATOM 5817 N N . ASN A 1 381 ? -20.757 -23.583 -4.267 1.000 0.930 381 ASN A N 1
ATOM 5818 C CA . ASN A 1 381 ? -19.701 -24.192 -3.466 1.000 0.930 381 ASN A CA 1
ATOM 5819 C C . ASN A 1 381 ? -19.009 -23.165 -2.562 1.000 0.930 381 ASN A C 1
ATOM 5820 O O . ASN A 1 381 ? -19.061 -21.955 -2.776 1.000 0.930 381 ASN A O 1
ATOM 5831 N N . LEU A 1 382 ? -18.291 -23.681 -1.571 1.000 0.960 382 LEU A N 1
ATOM 5832 C CA . LEU A 1 382 ? -17.252 -22.968 -0.838 1.000 0.960 382 LEU A CA 1
ATOM 5833 C C . LEU A 1 382 ? -15.953 -23.773 -0.905 1.000 0.960 382 LEU A C 1
ATOM 5834 O O . LEU A 1 382 ? -15.967 -24.947 -1.269 1.000 0.960 382 LEU A O 1
ATOM 5850 N N . SER A 1 383 ? -14.843 -23.171 -0.487 1.000 0.950 383 SER A N 1
ATOM 5851 C CA . SER A 1 383 ? -13.603 -23.907 -0.216 1.000 0.950 383 SER A CA 1
ATOM 5852 C C . SER A 1 383 ? -13.028 -23.568 1.149 1.000 0.950 383 SER A C 1
ATOM 5853 O O . SER A 1 383 ? -12.924 -22.396 1.508 1.000 0.950 383 SER A O 1
ATOM 5861 N N . GLY A 1 384 ? -12.606 -24.578 1.908 1.000 0.930 384 GLY A N 1
ATOM 5862 C CA . GLY A 1 384 ? -12.011 -24.400 3.232 1.000 0.930 384 GLY A CA 1
ATOM 5863 C C . GLY A 1 384 ? -12.012 -25.665 4.089 1.000 0.930 384 GLY A C 1
ATOM 5864 O O . GLY A 1 384 ? -12.310 -26.748 3.596 1.000 0.930 384 GLY A O 1
ATOM 5868 N N . PRO A 1 385 ? -11.640 -25.570 5.378 1.000 0.930 385 PRO A N 1
ATOM 5869 C CA . PRO A 1 385 ? -11.420 -24.341 6.146 1.000 0.930 385 PRO A CA 1
ATOM 5870 C C . PRO A 1 385 ? -10.016 -23.741 6.015 1.000 0.930 385 PRO A C 1
ATOM 5871 O O . PRO A 1 385 ? -9.756 -22.692 6.601 1.000 0.930 385 PRO A O 1
ATOM 5882 N N . LYS A 1 386 ? -9.082 -24.430 5.350 1.000 0.870 386 LYS A N 1
ATOM 5883 C CA . LYS A 1 386 ? -7.656 -24.060 5.380 1.000 0.870 386 LYS A CA 1
ATOM 5884 C C . LYS A 1 386 ? -6.964 -24.079 4.024 1.000 0.870 386 LYS A C 1
ATOM 5885 O O . LYS A 1 386 ? -5.825 -23.625 3.941 1.000 0.870 386 LYS A O 1
ATOM 5904 N N . ARG A 1 387 ? -7.586 -24.646 2.984 1.000 0.830 387 ARG A N 1
ATOM 5905 C CA . ARG A 1 387 ? -6.992 -24.700 1.642 1.000 0.830 387 ARG A CA 1
ATOM 5906 C C . ARG A 1 387 ? -8.016 -24.367 0.549 1.000 0.830 387 ARG A C 1
ATOM 5907 O O . ARG A 1 387 ? -9.193 -24.693 0.716 1.000 0.830 387 ARG A O 1
ATOM 5928 N N . PRO A 1 388 ? -7.584 -23.769 -0.577 1.000 0.870 388 PRO A N 1
ATOM 5929 C CA . PRO A 1 388 ? -8.475 -23.404 -1.685 1.000 0.870 388 PRO A CA 1
ATOM 5930 C C . PRO A 1 388 ? -9.059 -24.601 -2.445 1.000 0.870 388 PRO A C 1
ATOM 5931 O O . PRO A 1 388 ? -10.165 -24.527 -2.969 1.000 0.870 388 PRO A O 1
ATOM 5942 N N . GLN A 1 389 ? -8.330 -25.713 -2.501 1.000 0.870 389 GLN A N 1
ATOM 5943 C CA . GLN A 1 389 ? -8.749 -26.928 -3.204 1.000 0.870 389 GLN A CA 1
ATOM 5944 C C . GLN A 1 389 ? -9.682 -27.837 -2.385 1.000 0.870 389 GLN A C 1
ATOM 5945 O O . GLN A 1 389 ? -10.212 -28.803 -2.929 1.000 0.870 389 GLN A O 1
ATOM 5959 N N . ASP A 1 390 ? -9.879 -27.559 -1.089 1.000 0.920 390 ASP A N 1
ATOM 5960 C CA . ASP A 1 390 ? -10.817 -28.304 -0.238 1.000 0.920 390 ASP A CA 1
ATOM 5961 C C . ASP A 1 390 ? -12.253 -27.807 -0.501 1.000 0.920 390 ASP A C 1
ATOM 5962 O O . ASP A 1 390 ? -12.833 -27.085 0.310 1.000 0.920 390 ASP A O 1
ATOM 5971 N N . LEU A 1 391 ? -12.786 -28.154 -1.679 1.000 0.950 391 LEU A N 1
ATOM 5972 C CA . LEU A 1 391 ? -14.125 -27.786 -2.152 1.000 0.950 391 LEU A CA 1
ATOM 5973 C C . LEU A 1 391 ? -15.221 -28.448 -1.297 1.000 0.950 391 LEU A C 1
ATOM 5974 O O . LEU A 1 391 ? -15.171 -29.650 -1.031 1.000 0.950 391 LEU A O 1
ATOM 5990 N N . ILE A 1 392 ? -16.243 -27.681 -0.923 1.000 0.960 392 ILE A N 1
ATOM 5991 C CA . ILE A 1 392 ? -17.401 -28.115 -0.138 1.000 0.960 392 ILE A CA 1
ATOM 5992 C C . ILE A 1 392 ? -18.674 -27.632 -0.851 1.000 0.960 392 ILE A C 1
ATOM 5993 O O . ILE A 1 392 ? -18.879 -26.420 -0.957 1.000 0.960 392 ILE A O 1
ATOM 6009 N N . PRO A 1 393 ? -19.550 -28.535 -1.323 1.000 0.950 393 PRO A N 1
ATOM 6010 C CA . PRO A 1 393 ? -20.849 -28.141 -1.862 1.000 0.950 393 PRO A CA 1
ATOM 6011 C C . PRO A 1 393 ? -21.669 -27.381 -0.815 1.000 0.950 393 PRO A C 1
ATOM 6012 O O . PRO A 1 393 ? -21.703 -27.774 0.354 1.000 0.950 393 PRO A O 1
ATOM 6023 N N . LEU A 1 394 ? -22.384 -26.329 -1.223 1.000 0.950 394 LEU A N 1
ATOM 6024 C CA . LEU A 1 394 ? -23.164 -25.475 -0.316 1.000 0.950 394 LEU A CA 1
ATOM 6025 C C . LEU A 1 394 ? -24.155 -26.276 0.545 1.000 0.950 394 LEU A C 1
ATOM 6026 O O . LEU A 1 394 ? -24.303 -26.027 1.740 1.000 0.950 394 LEU A O 1
ATOM 6042 N N . SER A 1 395 ? -24.809 -27.273 -0.053 1.000 0.920 395 SER A N 1
ATOM 6043 C CA . SER A 1 395 ? -25.760 -28.176 0.610 1.000 0.920 395 SER A CA 1
ATOM 6044 C C . SER A 1 395 ? -25.130 -29.050 1.704 1.000 0.920 395 SER A C 1
ATOM 6045 O O . SER A 1 395 ? -25.848 -29.521 2.584 1.000 0.920 395 SER A O 1
ATOM 6053 N N . ALA A 1 396 ? -23.808 -29.249 1.664 1.000 0.960 396 ALA A N 1
ATOM 6054 C CA . ALA A 1 396 ? -23.034 -30.070 2.594 1.000 0.960 396 ALA A CA 1
ATOM 6055 C C . ALA A 1 396 ? -22.197 -29.241 3.585 1.000 0.960 396 ALA A C 1
ATOM 6056 O O . ALA A 1 396 ? -21.462 -29.816 4.392 1.000 0.960 396 ALA A O 1
ATOM 6063 N N . MET A 1 397 ? -22.286 -27.905 3.545 1.000 0.970 397 MET A N 1
ATOM 6064 C CA . MET A 1 397 ? -21.406 -27.018 4.308 1.000 0.970 397 MET A CA 1
ATOM 6065 C C . MET A 1 397 ? -21.501 -27.240 5.826 1.000 0.970 397 MET A C 1
ATOM 6066 O O . MET A 1 397 ? -20.480 -27.423 6.491 1.000 0.970 397 MET A O 1
ATOM 6080 N N . GLN A 1 398 ? -22.723 -27.304 6.369 1.000 0.960 398 GLN A N 1
ATOM 6081 C CA . GLN A 1 398 ? -22.956 -27.530 7.801 1.000 0.960 398 GLN A CA 1
ATOM 6082 C C . GLN A 1 398 ? -22.422 -28.892 8.259 1.000 0.960 398 GLN A C 1
ATOM 6083 O O . GLN A 1 398 ? -21.718 -28.994 9.262 1.000 0.960 398 GLN A O 1
ATOM 6097 N N . GLU A 1 399 ? -22.752 -29.948 7.517 1.000 0.960 399 GLU A N 1
ATOM 6098 C CA . GLU A 1 399 ? -22.363 -31.316 7.857 1.000 0.960 399 GLU A CA 1
ATOM 6099 C C . GLU A 1 399 ? -20.839 -31.496 7.778 1.000 0.960 399 GLU A C 1
ATOM 6100 O O . GLU A 1 399 ? -20.219 -32.082 8.669 1.000 0.960 399 GLU A O 1
ATOM 6112 N N . THR A 1 400 ? -20.217 -30.905 6.755 1.000 0.960 400 THR A N 1
ATOM 6113 C CA . THR A 1 400 ? -18.763 -30.901 6.575 1.000 0.960 400 THR A CA 1
ATOM 6114 C C . THR A 1 400 ? -18.066 -30.141 7.705 1.000 0.960 400 THR A C 1
ATOM 6115 O O . THR A 1 400 ? -17.131 -30.686 8.291 1.000 0.960 400 THR A O 1
ATOM 6126 N N . PHE A 1 401 ? -18.548 -28.950 8.090 1.000 0.960 401 PHE A N 1
ATOM 6127 C CA . PHE A 1 401 ? -18.013 -28.192 9.231 1.000 0.960 401 PHE A CA 1
ATOM 6128 C C . PHE A 1 401 ? -18.060 -29.004 10.537 1.000 0.960 401 PHE A C 1
ATOM 6129 O O . PHE A 1 401 ? -17.050 -29.105 11.238 1.000 0.960 401 PHE A O 1
ATOM 6146 N N . LYS A 1 402 ? -19.194 -29.659 10.834 1.000 0.950 402 LYS A N 1
ATOM 6147 C CA . LYS A 1 402 ? -19.341 -30.531 12.015 1.000 0.950 402 LYS A CA 1
ATOM 6148 C C . LYS A 1 402 ? -18.372 -31.716 11.994 1.000 0.950 402 LYS A C 1
ATOM 6149 O O . LYS A 1 402 ? -17.745 -32.020 13.006 1.000 0.950 402 LYS A O 1
ATOM 6168 N N . LYS A 1 403 ? -18.184 -32.362 10.838 1.000 0.950 403 LYS A N 1
ATOM 6169 C CA . LYS A 1 403 ? -17.199 -33.445 10.682 1.000 0.950 403 LYS A CA 1
ATOM 6170 C C . LYS A 1 403 ? -15.761 -32.942 10.883 1.000 0.950 403 LYS A C 1
ATOM 6171 O O . LYS A 1 403 ? -14.956 -33.628 11.514 1.000 0.950 403 LYS A O 1
ATOM 6190 N N . GLN A 1 404 ? -15.434 -31.749 10.382 1.000 0.940 404 GLN A N 1
ATOM 6191 C CA . GLN A 1 404 ? -14.107 -31.128 10.505 1.000 0.940 404 GLN A CA 1
ATOM 6192 C C . GLN A 1 404 ? -13.789 -30.668 11.938 1.000 0.940 404 GLN A C 1
ATOM 6193 O O . GLN A 1 404 ? -12.625 -30.672 12.333 1.000 0.940 404 GLN A O 1
ATOM 6207 N N . LEU A 1 405 ? -14.798 -30.323 12.744 1.000 0.950 405 LEU A N 1
ATOM 6208 C CA . LEU A 1 405 ? -14.648 -29.997 14.170 1.000 0.950 405 LEU A CA 1
ATOM 6209 C C . LEU A 1 405 ? -13.918 -31.107 14.943 1.000 0.950 405 LEU A C 1
ATOM 6210 O O . LEU A 1 405 ? -12.908 -30.841 15.595 1.000 0.950 405 LEU A O 1
ATOM 6226 N N . VAL A 1 406 ? -14.386 -32.350 14.800 1.000 0.940 406 VAL A N 1
ATOM 6227 C CA . VAL A 1 406 ? -13.872 -33.524 15.535 1.000 0.940 406 VAL A CA 1
ATOM 6228 C C . VAL A 1 406 ? -12.788 -34.313 14.799 1.000 0.940 406 VAL A C 1
ATOM 6229 O O . VAL A 1 406 ? -12.140 -35.178 15.388 1.000 0.940 406 VAL A O 1
ATOM 6242 N N . SER A 1 407 ? -12.580 -34.050 13.507 1.000 0.940 407 SER A N 1
ATOM 6243 C CA . SER A 1 407 ? -11.531 -34.720 12.729 1.000 0.940 407 SER A CA 1
ATOM 6244 C C . SER A 1 407 ? -10.130 -34.363 13.254 1.000 0.940 407 SER A C 1
ATOM 6245 O O . SER A 1 407 ? -9.947 -33.243 13.741 1.000 0.940 407 SER A O 1
ATOM 6253 N N . PRO A 1 408 ? -9.128 -35.265 13.136 1.000 0.900 408 PRO A N 1
ATOM 6254 C CA . PRO A 1 408 ? -7.771 -35.024 13.631 1.000 0.900 408 PRO A CA 1
ATOM 6255 C C . PRO A 1 408 ? -7.204 -33.690 13.146 1.000 0.900 408 PRO A C 1
ATOM 6256 O O . PRO A 1 408 ? -7.397 -33.319 11.986 1.000 0.900 408 PRO A O 1
ATOM 6267 N N . ALA A 1 409 ? -6.493 -32.985 14.028 1.000 0.830 409 ALA A N 1
ATOM 6268 C CA . ALA A 1 409 ? -5.910 -31.688 13.709 1.000 0.830 409 ALA A CA 1
ATOM 6269 C C . ALA A 1 409 ? -5.038 -31.773 12.443 1.000 0.830 409 ALA A C 1
ATOM 6270 O O . ALA A 1 409 ? -4.113 -32.580 12.357 1.000 0.830 409 ALA A O 1
ATOM 6277 N N . GLY A 1 410 ? -5.350 -30.937 11.453 1.000 0.750 410 GLY A N 1
ATOM 6278 C CA . GLY A 1 410 ? -4.682 -30.939 10.155 1.000 0.750 410 GLY A CA 1
ATOM 6279 C C . GLY A 1 410 ? -5.362 -30.001 9.162 1.000 0.750 410 GLY A C 1
ATOM 6280 O O . GLY A 1 410 ? -6.031 -29.044 9.555 1.000 0.750 410 GLY A O 1
ATOM 6284 N N . ASN A 1 411 ? -5.208 -30.281 7.867 1.000 0.720 411 ASN A N 1
ATOM 6285 C CA . ASN A 1 411 ? -5.806 -29.472 6.797 1.000 0.720 411 ASN A CA 1
ATOM 6286 C C . ASN A 1 411 ? -7.343 -29.554 6.765 1.000 0.720 411 ASN A C 1
ATOM 6287 O O . ASN A 1 411 ? -7.998 -28.573 6.435 1.000 0.720 411 ASN A O 1
ATOM 6298 N N . GLN A 1 412 ? -7.907 -30.706 7.145 1.000 0.820 412 GLN A N 1
ATOM 6299 C CA . GLN A 1 412 ? -9.351 -30.981 7.133 1.000 0.820 412 GLN A CA 1
ATOM 6300 C C . GLN A 1 412 ? -9.909 -31.253 8.542 1.000 0.820 412 GLN A C 1
ATOM 6301 O O . GLN A 1 412 ? -10.931 -31.917 8.693 1.000 0.820 412 GLN A O 1
ATOM 6315 N N . GLY A 1 413 ? -9.232 -30.779 9.590 1.000 0.880 413 GLY A N 1
ATOM 6316 C CA . GLY A 1 413 ? -9.670 -31.029 10.958 1.000 0.880 413 GLY A CA 1
ATOM 6317 C C . GLY A 1 413 ? -9.130 -30.025 11.967 1.000 0.880 413 GLY A C 1
ATOM 6318 O O . GLY A 1 413 ? -8.004 -29.531 11.841 1.000 0.880 413 GLY A O 1
ATOM 6322 N N . PHE A 1 414 ? -9.947 -29.723 12.972 1.000 0.910 414 PHE A N 1
ATOM 6323 C CA . PHE A 1 414 ? -9.578 -28.865 14.097 1.000 0.910 414 PHE A CA 1
ATOM 6324 C C . PHE A 1 414 ? -9.111 -29.664 15.322 1.000 0.910 414 PHE A C 1
ATOM 6325 O O . PHE A 1 414 ? -8.456 -29.091 16.187 1.000 0.910 414 PHE A O 1
ATOM 6342 N N . GLY A 1 415 ? -9.384 -30.973 15.378 1.000 0.920 415 GLY A N 1
ATOM 6343 C CA . GLY A 1 415 ? -8.980 -31.847 16.481 1.000 0.920 415 GLY A CA 1
ATOM 6344 C C . GLY A 1 415 ? -9.677 -31.539 17.807 1.000 0.920 415 GLY A C 1
ATOM 6345 O O . GLY A 1 415 ? -9.068 -31.727 18.855 1.000 0.920 415 GLY A O 1
ATOM 6349 N N . LEU A 1 416 ? -10.910 -31.025 17.771 1.000 0.920 416 LEU A N 1
ATOM 6350 C CA . LEU A 1 416 ? -11.685 -30.652 18.958 1.000 0.920 416 LEU A CA 1
ATOM 6351 C C . LEU A 1 416 ? -12.570 -31.815 19.444 1.000 0.920 416 LEU A C 1
ATOM 6352 O O . LEU A 1 416 ? -12.834 -32.768 18.713 1.000 0.920 416 LEU A O 1
ATOM 6368 N N . ASN A 1 417 ? -13.053 -31.737 20.687 1.000 0.920 417 ASN A N 1
ATOM 6369 C CA . ASN A 1 417 ? -14.001 -32.713 21.235 1.000 0.920 417 ASN A CA 1
ATOM 6370 C C . ASN A 1 417 ? -15.422 -32.476 20.696 1.000 0.920 417 ASN A C 1
ATOM 6371 O O . ASN A 1 417 ? -15.791 -31.351 20.370 1.000 0.920 417 ASN A O 1
ATOM 6382 N N . ALA A 1 418 ? -16.258 -33.520 20.672 1.000 0.890 418 ALA A N 1
ATOM 6383 C CA . ALA A 1 418 ? -17.643 -33.419 20.192 1.000 0.890 418 ALA A CA 1
ATOM 6384 C C . ALA A 1 418 ? -18.510 -32.414 20.986 1.000 0.890 418 ALA A C 1
ATOM 6385 O O . ALA A 1 418 ? -19.433 -31.831 20.427 1.000 0.890 418 ALA A O 1
ATOM 6392 N N . GLU A 1 419 ? -18.206 -32.173 22.267 1.000 0.900 419 GLU A N 1
ATOM 6393 C CA . GLU A 1 419 ? -18.903 -31.179 23.103 1.000 0.900 419 GLU A CA 1
ATOM 6394 C C . GLU A 1 419 ? -18.709 -29.736 22.607 1.000 0.900 419 GLU A C 1
ATOM 6395 O O . GLU A 1 419 ? -19.575 -28.887 22.827 1.000 0.900 419 GLU A O 1
ATOM 6407 N N . GLU A 1 420 ? -17.623 -29.470 21.874 1.000 0.910 420 GLU A N 1
ATOM 6408 C CA . GLU A 1 420 ? -17.261 -28.133 21.402 1.000 0.910 420 GLU A CA 1
ATOM 6409 C C . GLU A 1 420 ? -18.255 -27.587 20.368 1.000 0.910 420 GLU A C 1
ATOM 6410 O O . GLU A 1 420 ? -18.385 -26.372 20.221 1.000 0.910 420 GLU A O 1
ATOM 6422 N N . GLU A 1 421 ? -19.008 -28.464 19.690 1.000 0.910 421 GLU A N 1
ATOM 6423 C CA . GLU A 1 421 ? -20.071 -28.081 18.749 1.000 0.910 421 GLU A CA 1
ATOM 6424 C C . GLU A 1 421 ? -21.133 -27.192 19.414 1.000 0.910 421 GLU A C 1
ATOM 6425 O O . GLU A 1 421 ? -21.624 -26.248 18.797 1.000 0.910 421 GLU A O 1
ATOM 6437 N N . ASN A 1 422 ? -21.464 -27.465 20.680 1.000 0.920 422 ASN A N 1
ATOM 6438 C CA . ASN A 1 422 ? -22.533 -26.777 21.411 1.000 0.920 422 ASN A CA 1
ATOM 6439 C C . ASN A 1 422 ? -22.031 -25.608 22.271 1.000 0.920 422 ASN A C 1
ATOM 6440 O O . ASN A 1 422 ? -22.810 -25.017 23.021 1.000 0.920 422 ASN A O 1
ATOM 6451 N N . LYS A 1 423 ? -20.739 -25.275 22.193 1.000 0.950 423 LYS A N 1
ATOM 6452 C CA . LYS A 1 423 ? -20.139 -24.195 22.978 1.000 0.950 423 LYS A CA 1
ATOM 6453 C C . LYS A 1 423 ? -20.664 -22.832 22.521 1.000 0.950 423 LYS A C 1
ATOM 6454 O O . LYS A 1 423 ? -20.697 -22.519 21.328 1.000 0.950 423 LYS A O 1
ATOM 6473 N N . GLU A 1 424 ? -21.036 -21.999 23.488 1.000 0.950 424 GLU A N 1
ATOM 6474 C CA . GLU A 1 424 ? -21.425 -20.605 23.275 1.000 0.950 424 GLU A CA 1
ATOM 6475 C C . GLU A 1 424 ? -20.771 -19.690 24.311 1.000 0.950 424 GLU A C 1
ATOM 6476 O O . GLU A 1 424 ? -20.463 -20.112 25.427 1.000 0.950 424 GLU A O 1
ATOM 6488 N N . ILE A 1 425 ? -20.580 -18.426 23.946 1.000 0.950 425 ILE A N 1
ATOM 6489 C CA . ILE A 1 425 ? -20.096 -17.375 24.841 1.000 0.950 425 ILE A CA 1
ATOM 6490 C C . ILE A 1 425 ? -21.051 -16.188 24.812 1.000 0.950 425 ILE A C 1
ATOM 6491 O O . ILE A 1 425 ? -21.570 -15.813 23.759 1.000 0.950 425 ILE A O 1
ATOM 6507 N N . LYS A 1 426 ? -21.258 -15.589 25.986 1.000 0.940 426 LYS A N 1
ATOM 6508 C CA . LYS A 1 426 ? -22.043 -14.368 26.174 1.000 0.940 426 LYS A CA 1
ATOM 6509 C C . LYS A 1 426 ? -21.147 -13.234 26.627 1.000 0.940 426 LYS A C 1
ATOM 6510 O O . LYS A 1 426 ? -20.368 -13.396 27.566 1.000 0.940 426 LYS A O 1
ATOM 6529 N N . PHE A 1 427 ? -21.284 -12.094 25.968 1.000 0.920 427 PHE A N 1
ATOM 6530 C CA . PHE A 1 427 ? -20.556 -10.872 26.288 1.000 0.920 427 PHE A CA 1
ATOM 6531 C C . PHE A 1 427 ? -21.333 -9.649 25.790 1.000 0.920 427 PHE A C 1
ATOM 6532 O O . PHE A 1 427 ? -22.373 -9.778 25.140 1.000 0.920 427 PHE A O 1
ATOM 6549 N N . LYS A 1 428 ? -20.845 -8.453 26.126 1.000 0.890 428 LYS A N 1
ATOM 6550 C CA . LYS A 1 428 ? -21.428 -7.187 25.677 1.000 0.890 428 LYS A CA 1
ATOM 6551 C C . LYS A 1 428 ? -20.519 -6.502 24.673 1.000 0.890 428 LYS A C 1
ATOM 6552 O O . LYS A 1 428 ? -19.313 -6.428 24.896 1.000 0.890 428 LYS A O 1
ATOM 6571 N N . LEU A 1 429 ? -21.125 -5.979 23.614 1.000 0.870 429 LEU A N 1
ATOM 6572 C CA . LEU A 1 429 ? -20.472 -5.077 22.671 1.000 0.870 429 LEU A CA 1
ATOM 6573 C C . LEU A 1 429 ? -20.330 -3.672 23.280 1.000 0.870 429 LEU A C 1
ATOM 6574 O O . LEU A 1 429 ? -21.059 -3.319 24.212 1.000 0.870 429 LEU A O 1
ATOM 6590 N N . LEU A 1 430 ? -19.428 -2.843 22.741 1.000 0.760 430 LEU A N 1
ATOM 6591 C CA . LEU A 1 430 ? -19.220 -1.448 23.177 1.000 0.760 430 LEU A CA 1
ATOM 6592 C C . LEU A 1 430 ? -20.499 -0.587 23.185 1.000 0.760 430 LEU A C 1
ATOM 6593 O O . LEU A 1 430 ? -20.596 0.367 23.954 1.000 0.760 430 LEU A O 1
ATOM 6609 N N . ASN A 1 431 ? -21.495 -0.927 22.361 1.000 0.750 431 ASN A N 1
ATOM 6610 C CA . ASN A 1 431 ? -22.799 -0.254 22.301 1.000 0.750 431 ASN A CA 1
ATOM 6611 C C . ASN A 1 431 ? -23.780 -0.681 23.423 1.000 0.750 431 ASN A C 1
ATOM 6612 O O . ASN A 1 431 ? -24.878 -0.135 23.514 1.000 0.750 431 ASN A O 1
ATOM 6623 N N . GLY A 1 432 ? -23.406 -1.651 24.265 1.000 0.810 432 GLY A N 1
ATOM 6624 C CA . GLY A 1 432 ? -24.210 -2.181 25.369 1.000 0.810 432 GLY A CA 1
ATOM 6625 C C . GLY A 1 432 ? -25.085 -3.390 25.026 1.000 0.810 432 GLY A C 1
ATOM 6626 O O . GLY A 1 432 ? -25.651 -3.992 25.943 1.000 0.810 432 GLY A O 1
ATOM 6630 N N . GLU A 1 433 ? -25.183 -3.766 23.751 1.000 0.870 433 GLU A N 1
ATOM 6631 C CA . GLU A 1 433 ? -25.947 -4.925 23.301 1.000 0.870 433 GLU A CA 1
ATOM 6632 C C . GLU A 1 433 ? -25.301 -6.226 23.788 1.000 0.870 433 GLU A C 1
ATOM 6633 O O . GLU A 1 433 ? -24.091 -6.436 23.671 1.000 0.870 433 GLU A O 1
ATOM 6645 N N . GLU A 1 434 ? -26.121 -7.104 24.360 1.000 0.900 434 GLU A N 1
ATOM 6646 C CA . GLU A 1 434 ? -25.690 -8.429 24.789 1.000 0.900 434 GLU A CA 1
ATOM 6647 C C . GLU A 1 434 ? -25.703 -9.371 23.576 1.000 0.900 434 GLU A C 1
ATOM 6648 O O . GLU A 1 434 ? -26.732 -9.544 22.927 1.000 0.900 434 GLU A O 1
ATOM 6660 N N . THR A 1 435 ? -24.551 -9.956 23.249 1.000 0.900 435 THR A N 1
ATOM 6661 C CA . THR A 1 435 ? -24.344 -10.802 22.064 1.000 0.900 435 THR A CA 1
ATOM 6662 C C . THR A 1 435 ? -23.989 -12.232 22.471 1.000 0.900 435 THR A C 1
ATOM 6663 O O . THR A 1 435 ? -23.347 -12.469 23.499 1.000 0.900 435 THR A O 1
ATOM 6674 N N . VAL A 1 436 ? -24.404 -13.195 21.641 1.000 0.940 436 VAL A N 1
ATOM 6675 C CA . VAL A 1 436 ? -24.045 -14.614 21.755 1.000 0.940 436 VAL A CA 1
ATOM 6676 C C . VAL A 1 436 ? -23.264 -15.026 20.513 1.000 0.940 436 VAL A C 1
ATOM 6677 O O . VAL A 1 436 ? -23.782 -14.934 19.402 1.000 0.940 436 VAL A O 1
ATOM 6690 N N . MET A 1 437 ? -22.049 -15.536 20.700 1.000 0.960 437 MET A N 1
ATOM 6691 C CA . MET A 1 437 ? -21.305 -16.225 19.642 1.000 0.960 437 MET A CA 1
ATOM 6692 C C . MET A 1 437 ? -21.235 -17.715 19.962 1.000 0.960 437 MET A C 1
ATOM 6693 O O . MET A 1 437 ? -21.007 -18.105 21.107 1.000 0.960 437 MET A O 1
ATOM 6707 N N . LYS A 1 438 ? -21.430 -18.550 18.942 1.000 0.970 438 LYS A N 1
ATOM 6708 C CA . LYS A 1 438 ? -21.352 -20.014 19.031 1.000 0.970 438 LYS A CA 1
ATOM 6709 C C . LYS A 1 438 ? -20.179 -20.528 18.211 1.000 0.970 438 LYS A C 1
ATOM 6710 O O . LYS A 1 438 ? -19.668 -19.813 17.349 1.000 0.970 438 LYS A O 1
ATOM 6729 N N . THR A 1 439 ? -19.772 -21.768 18.446 1.000 0.970 439 THR A N 1
ATOM 6730 C CA . THR A 1 439 ? -18.804 -22.451 17.579 1.000 0.970 439 THR A CA 1
ATOM 6731 C C . THR A 1 439 ? -19.240 -22.362 16.110 1.000 0.970 439 THR A C 1
ATOM 6732 O O . THR A 1 439 ? -20.363 -22.726 15.760 1.000 0.970 439 THR A O 1
ATOM 6743 N N . GLY A 1 440 ? -18.354 -21.854 15.247 1.000 0.970 440 GLY A N 1
ATOM 6744 C CA . GLY A 1 440 ? -18.648 -21.599 13.831 1.000 0.970 440 GLY A CA 1
ATOM 6745 C C . GLY A 1 440 ? -19.205 -20.208 13.518 1.000 0.970 440 GLY A C 1
ATOM 6746 O O . GLY A 1 440 ? -19.484 -19.928 12.354 1.000 0.970 440 GLY A O 1
ATOM 6750 N N . ALA A 1 441 ? -19.337 -19.322 14.510 1.000 0.980 441 ALA A N 1
ATOM 6751 C CA . ALA A 1 441 ? -19.702 -17.927 14.273 1.000 0.980 441 ALA A CA 1
ATOM 6752 C C . ALA A 1 441 ? -18.723 -17.255 13.296 1.000 0.980 441 ALA A C 1
ATOM 6753 O O . ALA A 1 441 ? -17.511 -17.496 13.342 1.000 0.980 441 ALA A O 1
ATOM 6760 N N . ILE A 1 442 ? -19.246 -16.413 12.409 1.000 0.980 442 ILE A N 1
ATOM 6761 C CA . ILE A 1 442 ? -18.464 -15.653 11.433 1.000 0.980 442 ILE A CA 1
ATOM 6762 C C . ILE A 1 442 ? -18.037 -14.342 12.082 1.000 0.980 442 ILE A C 1
ATOM 6763 O O . ILE A 1 442 ? -18.867 -13.497 12.389 1.000 0.980 442 ILE A O 1
ATOM 6779 N N . ALA A 1 443 ? -16.737 -14.158 12.281 1.000 0.970 443 ALA A N 1
ATOM 6780 C CA . ALA A 1 443 ? -16.183 -12.906 12.788 1.000 0.970 443 ALA A CA 1
ATOM 6781 C C . ALA A 1 443 ? -15.837 -11.921 11.659 1.000 0.970 443 ALA A C 1
ATOM 6782 O O . ALA A 1 443 ? -15.830 -10.715 11.883 1.000 0.970 443 ALA A O 1
ATOM 6789 N N . ILE A 1 444 ? -15.547 -12.413 10.448 1.000 0.980 444 ILE A N 1
ATOM 6790 C CA . ILE A 1 444 ? -15.171 -11.591 9.285 1.000 0.980 444 ILE A CA 1
ATOM 6791 C C . ILE A 1 444 ? -15.953 -12.063 8.055 1.000 0.980 444 ILE A C 1
ATOM 6792 O O . ILE A 1 444 ? -15.868 -13.235 7.688 1.000 0.980 444 ILE A O 1
ATOM 6808 N N . ALA A 1 445 ? -16.659 -11.145 7.395 1.000 0.990 445 ALA A N 1
ATOM 6809 C CA . ALA A 1 445 ? -17.321 -11.364 6.111 1.000 0.990 445 ALA A CA 1
ATOM 6810 C C . ALA A 1 445 ? -16.843 -10.310 5.100 1.000 0.990 445 ALA A C 1
ATOM 6811 O O . ALA A 1 445 ? -17.233 -9.146 5.177 1.000 0.990 445 ALA A O 1
ATOM 6818 N N . ALA A 1 446 ? -15.969 -10.690 4.168 1.000 0.980 446 ALA A N 1
ATOM 6819 C CA . ALA A 1 446 ? -15.242 -9.720 3.347 1.000 0.980 446 ALA A CA 1
ATOM 6820 C C . ALA A 1 446 ? -15.440 -9.941 1.842 1.000 0.980 446 ALA A C 1
ATOM 6821 O O . ALA A 1 446 ? -15.064 -10.982 1.297 1.000 0.980 446 ALA A O 1
ATOM 6828 N N . ILE A 1 447 ? -15.975 -8.932 1.150 1.000 0.980 447 ILE A N 1
ATOM 6829 C CA . ILE A 1 447 ? -15.957 -8.870 -0.315 1.000 0.980 447 ILE A CA 1
ATOM 6830 C C . ILE A 1 447 ? -14.636 -8.212 -0.720 1.000 0.980 447 ILE A C 1
ATOM 6831 O O . ILE A 1 447 ? -14.452 -7.006 -0.555 1.000 0.980 447 ILE A O 1
ATOM 6847 N N . THR A 1 448 ? -13.697 -9.025 -1.201 1.000 0.910 448 THR A N 1
ATOM 6848 C CA . THR A 1 448 ? -12.298 -8.637 -1.450 1.000 0.910 448 THR A CA 1
ATOM 6849 C C . THR A 1 448 ? -11.936 -8.691 -2.924 1.000 0.910 448 THR A C 1
ATOM 6850 O O . THR A 1 448 ? -12.550 -9.431 -3.698 1.000 0.910 448 THR A O 1
ATOM 6861 N N . SER A 1 449 ? -10.872 -7.976 -3.273 1.000 0.710 449 SER A N 1
ATOM 6862 C CA . SER A 1 449 ? -10.578 -7.571 -4.638 1.000 0.710 449 SER A CA 1
ATOM 6863 C C . SER A 1 449 ? -9.831 -8.579 -5.505 1.000 0.710 449 SER A C 1
ATOM 6864 O O . SER A 1 449 ? -10.144 -8.695 -6.683 1.000 0.710 449 SER A O 1
ATOM 6872 N N . CYS A 1 450 ? -8.892 -9.350 -4.952 1.000 0.700 450 CYS A N 1
ATOM 6873 C CA . CYS A 1 450 ? -7.907 -10.146 -5.709 1.000 0.700 450 CYS A CA 1
ATOM 6874 C C . CYS A 1 450 ? -8.448 -11.121 -6.773 1.000 0.700 450 CYS A C 1
ATOM 6875 O O . CYS A 1 450 ? -7.663 -11.774 -7.452 1.000 0.700 450 CYS A O 1
ATOM 6882 N N . THR A 1 451 ? -9.751 -11.383 -6.826 1.000 0.830 451 THR A N 1
ATOM 6883 C CA . THR A 1 451 ? -10.325 -12.435 -7.675 1.000 0.830 451 THR A CA 1
ATOM 6884 C C . THR A 1 451 ? -11.694 -12.056 -8.207 1.000 0.830 451 THR A C 1
ATOM 6885 O O . THR A 1 451 ? -11.938 -12.186 -9.396 1.000 0.830 451 THR A O 1
ATOM 6896 N N . ASN A 1 452 ? -12.592 -11.592 -7.334 1.000 0.870 452 ASN A N 1
ATOM 6897 C CA . ASN A 1 452 ? -14.011 -11.501 -7.669 1.000 0.870 452 ASN A CA 1
ATOM 6898 C C . ASN A 1 452 ? -14.487 -10.079 -8.003 1.000 0.870 452 ASN A C 1
ATOM 6899 O O . ASN A 1 452 ? -15.538 -9.943 -8.618 1.000 0.870 452 ASN A O 1
ATOM 6910 N N . THR A 1 453 ? -13.765 -9.011 -7.635 1.000 0.830 453 THR A N 1
ATOM 6911 C CA . THR A 1 453 ? -14.255 -7.632 -7.871 1.000 0.830 453 THR A CA 1
ATOM 6912 C C . THR A 1 453 ? -14.094 -7.140 -9.297 1.000 0.830 453 THR A C 1
ATOM 6913 O O . THR A 1 453 ? -14.750 -6.174 -9.674 1.000 0.830 453 THR A O 1
ATOM 6924 N N . SER A 1 454 ? -13.275 -7.811 -10.098 1.000 0.900 454 SER A N 1
ATOM 6925 C CA . SER A 1 454 ? -13.218 -7.637 -11.553 1.000 0.900 454 SER A CA 1
ATOM 6926 C C . SER A 1 454 ? -14.451 -8.192 -12.260 1.000 0.900 454 SER A C 1
ATOM 6927 O O . SER A 1 454 ? -14.619 -7.980 -13.457 1.000 0.900 454 SER A O 1
ATOM 6935 N N . ASN A 1 455 ? -15.314 -8.918 -11.545 1.000 0.950 455 ASN A N 1
ATOM 6936 C CA . ASN A 1 455 ? -16.473 -9.568 -12.118 1.000 0.950 455 ASN A CA 1
ATOM 6937 C C . ASN A 1 455 ? -17.772 -8.841 -11.717 1.000 0.950 455 ASN A C 1
ATOM 6938 O O . ASN A 1 455 ? -18.284 -9.031 -10.607 1.000 0.950 455 ASN A O 1
ATOM 6949 N N . PRO A 1 456 ? -18.342 -8.011 -12.614 1.000 0.960 456 PRO A N 1
ATOM 6950 C CA . PRO A 1 456 ? -19.547 -7.252 -12.303 1.000 0.960 456 PRO A CA 1
ATOM 6951 C C . PRO A 1 456 ? -20.769 -8.140 -12.043 1.000 0.960 456 PRO A C 1
ATOM 6952 O O . PRO A 1 456 ? -21.650 -7.733 -11.288 1.000 0.960 456 PRO A O 1
ATOM 6963 N N . TYR A 1 457 ? -20.826 -9.361 -12.588 1.000 0.950 457 TYR A N 1
ATOM 6964 C CA . TYR A 1 457 ? -21.964 -10.264 -12.391 1.000 0.950 457 TYR A CA 1
ATOM 6965 C C . TYR A 1 457 ? -22.105 -10.686 -10.923 1.000 0.950 457 TYR A C 1
ATOM 6966 O O . TYR A 1 457 ? -23.200 -10.636 -10.361 1.000 0.950 457 TYR A O 1
ATOM 6984 N N . VAL A 1 458 ? -20.998 -11.025 -10.254 1.000 0.960 458 VAL A N 1
ATOM 6985 C CA . VAL A 1 458 ? -21.036 -11.407 -8.832 1.000 0.960 458 VAL A CA 1
ATOM 6986 C C . VAL A 1 458 ? -21.183 -10.210 -7.893 1.000 0.960 458 VAL A C 1
ATOM 6987 O O . VAL A 1 458 ? -21.802 -10.345 -6.837 1.000 0.960 458 VAL A O 1
ATOM 7000 N N . LEU A 1 459 ? -20.676 -9.032 -8.267 1.000 0.970 459 LEU A N 1
ATOM 7001 C CA . LEU A 1 459 ? -20.821 -7.812 -7.462 1.000 0.970 459 LEU A CA 1
ATOM 7002 C C . LEU A 1 459 ? -22.247 -7.248 -7.527 1.000 0.970 459 LEU A C 1
ATOM 7003 O O . LEU A 1 459 ? -22.818 -6.933 -6.483 1.000 0.970 459 LEU A O 1
ATOM 7019 N N . ILE A 1 460 ? -22.864 -7.198 -8.713 1.000 0.970 460 ILE A N 1
ATOM 7020 C CA . ILE A 1 460 ? -24.292 -6.871 -8.867 1.000 0.970 460 ILE A CA 1
ATOM 7021 C C . ILE A 1 460 ? -25.159 -7.927 -8.171 1.000 0.970 460 ILE A C 1
ATOM 7022 O O . ILE A 1 460 ? -26.112 -7.570 -7.480 1.000 0.970 460 ILE A O 1
ATOM 7038 N N . GLY A 1 461 ? -24.810 -9.214 -8.284 1.000 0.970 461 GLY A N 1
ATOM 7039 C CA . GLY A 1 461 ? -25.481 -10.292 -7.556 1.000 0.970 461 GLY A CA 1
ATOM 7040 C C . GLY A 1 461 ? -25.468 -10.075 -6.039 1.000 0.970 461 GLY A C 1
ATOM 7041 O O . GLY A 1 461 ? -26.514 -10.160 -5.399 1.000 0.970 461 GLY A O 1
ATOM 7045 N N . ALA A 1 462 ? -24.319 -9.715 -5.460 1.000 0.980 462 ALA A N 1
ATOM 7046 C CA . ALA A 1 462 ? -24.205 -9.403 -4.034 1.000 0.980 462 ALA A CA 1
ATOM 7047 C C . ALA A 1 462 ? -25.036 -8.174 -3.640 1.000 0.980 462 ALA A C 1
ATOM 7048 O O . ALA A 1 462 ? -25.726 -8.197 -2.620 1.000 0.980 462 ALA A O 1
ATOM 7055 N N . GLY A 1 463 ? -25.022 -7.128 -4.473 1.000 0.980 463 GLY A N 1
ATOM 7056 C CA . GLY A 1 463 ? -25.867 -5.949 -4.290 1.000 0.980 463 GLY A CA 1
ATOM 7057 C C . GLY A 1 463 ? -27.367 -6.274 -4.319 1.000 0.980 463 GLY A C 1
ATOM 7058 O O . GLY A 1 463 ? -28.121 -5.763 -3.493 1.000 0.980 463 GLY A O 1
ATOM 7062 N N . LEU A 1 464 ? -27.810 -7.166 -5.213 1.000 0.980 464 LEU A N 1
ATOM 7063 C CA . LEU A 1 464 ? -29.196 -7.644 -5.283 1.000 0.980 464 LEU A CA 1
ATOM 7064 C C . LEU A 1 464 ? -29.587 -8.502 -4.068 1.000 0.980 464 LEU A C 1
ATOM 7065 O O . LEU A 1 464 ? -30.690 -8.321 -3.547 1.000 0.980 464 LEU A O 1
ATOM 7081 N N . VAL A 1 465 ? -28.695 -9.381 -3.585 1.000 0.980 465 VAL A N 1
ATOM 7082 C CA . VAL A 1 465 ? -28.901 -10.129 -2.327 1.000 0.980 465 VAL A CA 1
ATOM 7083 C C . VAL A 1 465 ? -29.073 -9.158 -1.162 1.000 0.980 465 VAL A C 1
ATOM 7084 O O . VAL A 1 465 ? -30.028 -9.284 -0.394 1.000 0.980 465 VAL A O 1
ATOM 7097 N N . ALA A 1 466 ? -28.197 -8.151 -1.062 1.000 0.980 466 ALA A N 1
ATOM 7098 C CA . ALA A 1 466 ? -28.278 -7.130 -0.024 1.000 0.980 466 ALA A CA 1
ATOM 7099 C C . ALA A 1 466 ? -29.607 -6.360 -0.078 1.000 0.980 466 ALA A C 1
ATOM 7100 O O . ALA A 1 466 ? -30.278 -6.215 0.943 1.000 0.980 466 ALA A O 1
ATOM 7107 N N . LYS A 1 467 ? -30.037 -5.937 -1.275 1.000 0.980 467 LYS A N 1
ATOM 7108 C CA . LYS A 1 467 ? -31.319 -5.251 -1.484 1.000 0.980 467 LYS A CA 1
ATOM 7109 C C . LYS A 1 467 ? -32.505 -6.078 -0.996 1.000 0.980 467 LYS A C 1
ATOM 7110 O O . LYS A 1 467 ? -33.283 -5.589 -0.180 1.000 0.980 467 LYS A O 1
ATOM 7129 N N . LYS A 1 468 ? -32.634 -7.324 -1.462 1.000 0.980 468 LYS A N 1
ATOM 7130 C CA . LYS A 1 468 ? -33.755 -8.199 -1.082 1.000 0.980 468 LYS A CA 1
ATOM 7131 C C . LYS A 1 468 ? -33.756 -8.479 0.423 1.000 0.980 468 LYS A C 1
ATOM 7132 O O . LYS A 1 468 ? -34.807 -8.424 1.053 1.000 0.980 468 LYS A O 1
ATOM 7151 N N . ALA A 1 469 ? -32.586 -8.703 1.023 1.000 0.980 469 ALA A N 1
ATOM 7152 C CA . ALA A 1 469 ? -32.462 -8.909 2.464 1.000 0.980 469 ALA A CA 1
ATOM 7153 C C . ALA A 1 469 ? -32.955 -7.696 3.278 1.000 0.980 469 ALA A C 1
ATOM 7154 O O . ALA A 1 469 ? -33.750 -7.865 4.205 1.000 0.980 469 ALA A O 1
ATOM 7161 N N . VAL A 1 470 ? -32.555 -6.478 2.898 1.000 0.980 470 VAL A N 1
ATOM 7162 C CA . VAL A 1 470 ? -33.006 -5.229 3.539 1.000 0.980 470 VAL A CA 1
ATOM 7163 C C . VAL A 1 470 ? -34.506 -5.001 3.329 1.000 0.980 470 VAL A C 1
ATOM 7164 O O . VAL A 1 470 ? -35.229 -4.681 4.275 1.000 0.980 470 VAL A O 1
ATOM 7177 N N . GLU A 1 471 ? -35.016 -5.224 2.114 1.000 0.970 471 GLU A N 1
ATOM 7178 C CA . GLU A 1 471 ? -36.449 -5.122 1.812 1.000 0.970 471 GLU A CA 1
ATOM 7179 C C . GLU A 1 471 ? -37.289 -6.122 2.621 1.000 0.970 471 GLU A C 1
ATOM 7180 O O . GLU A 1 471 ? -38.436 -5.810 2.941 1.000 0.970 471 GLU A O 1
ATOM 7192 N N . LEU A 1 472 ? -36.720 -7.262 3.028 1.000 0.970 472 LEU A N 1
ATOM 7193 C CA . LEU A 1 472 ? -37.336 -8.241 3.934 1.000 0.970 472 LEU A CA 1
ATOM 7194 C C . LEU A 1 472 ? -37.087 -7.951 5.426 1.000 0.970 472 LEU A C 1
ATOM 7195 O O . LEU A 1 472 ? -37.737 -8.539 6.288 1.000 0.970 472 LEU A O 1
ATOM 7211 N N . GLY A 1 473 ? -36.219 -6.993 5.752 1.000 0.960 473 GLY A N 1
ATOM 7212 C CA . GLY A 1 473 ? -35.921 -6.575 7.124 1.000 0.960 473 GLY A CA 1
ATOM 7213 C C . GLY A 1 473 ? -34.836 -7.391 7.829 1.000 0.960 473 GLY A C 1
ATOM 7214 O O . GLY A 1 473 ? -34.739 -7.319 9.054 1.000 0.960 473 GLY A O 1
ATOM 7218 N N . LEU A 1 474 ? -34.023 -8.151 7.090 1.000 0.970 474 LEU A N 1
ATOM 7219 C CA . LEU A 1 474 ? -32.871 -8.847 7.656 1.000 0.970 474 LEU A CA 1
ATOM 7220 C C . LEU A 1 474 ? -31.746 -7.868 8.006 1.000 0.970 474 LEU A C 1
ATOM 7221 O O . LEU A 1 474 ? -31.563 -6.838 7.358 1.000 0.970 474 LEU A O 1
ATOM 7237 N N . LYS A 1 475 ? -30.966 -8.228 9.025 1.000 0.950 475 LYS A N 1
ATOM 7238 C CA . LYS A 1 475 ? -29.778 -7.493 9.463 1.000 0.950 475 LYS A CA 1
ATOM 7239 C C . LYS A 1 475 ? -28.636 -8.465 9.719 1.000 0.950 475 LYS A C 1
ATOM 7240 O O . LYS A 1 475 ? -28.872 -9.585 10.162 1.000 0.950 475 LYS A O 1
ATOM 7259 N N . VAL A 1 476 ? -27.411 -8.015 9.465 1.000 0.970 476 VAL A N 1
ATOM 7260 C CA . VAL A 1 476 ? -26.188 -8.741 9.829 1.000 0.970 476 VAL A CA 1
ATOM 7261 C C . VAL A 1 476 ? -25.974 -8.635 11.350 1.000 0.970 476 VAL A C 1
ATOM 7262 O O . VAL A 1 476 ? -26.164 -7.547 11.898 1.000 0.970 476 VAL A O 1
ATOM 7275 N N . PRO A 1 477 ? -25.594 -9.717 12.061 1.000 0.950 477 PRO A N 1
ATOM 7276 C CA . PRO A 1 477 ? -25.262 -9.639 13.481 1.000 0.950 477 PRO A CA 1
ATOM 7277 C C . PRO A 1 477 ? -24.074 -8.707 13.747 1.000 0.950 477 PRO A C 1
ATOM 7278 O O . PRO A 1 477 ? -23.056 -8.770 13.063 1.000 0.950 477 PRO A O 1
ATOM 7289 N N . ASN A 1 478 ? -24.163 -7.895 14.801 1.000 0.920 478 ASN A N 1
ATOM 7290 C CA . ASN A 1 478 ? -23.196 -6.821 15.066 1.000 0.920 478 ASN A CA 1
ATOM 7291 C C . ASN A 1 478 ? -21.762 -7.285 15.403 1.000 0.920 478 ASN A C 1
ATOM 7292 O O . ASN A 1 478 ? -20.856 -6.457 15.430 1.000 0.920 478 ASN A O 1
ATOM 7303 N N . TYR A 1 479 ? -21.524 -8.580 15.650 1.000 0.940 479 TYR A N 1
ATOM 7304 C CA . TYR A 1 479 ? -20.172 -9.132 15.833 1.000 0.940 479 TYR A CA 1
ATOM 7305 C C . TYR A 1 479 ? -19.461 -9.476 14.513 1.000 0.940 479 TYR A C 1
ATOM 7306 O O . TYR A 1 479 ? -18.271 -9.794 14.524 1.000 0.940 479 TYR A O 1
ATOM 7324 N N . VAL A 1 480 ? -20.176 -9.457 13.382 1.000 0.970 480 VAL A N 1
ATOM 7325 C CA . VAL A 1 480 ? -19.611 -9.766 12.066 1.000 0.970 480 VAL A CA 1
ATOM 7326 C C . VAL A 1 480 ? -18.941 -8.512 11.511 1.000 0.970 480 VAL A C 1
ATOM 7327 O O . VAL A 1 480 ? -19.605 -7.525 11.197 1.000 0.970 480 VAL A O 1
ATOM 7340 N N . LYS A 1 481 ? -17.620 -8.547 11.321 1.000 0.970 481 LYS A N 1
ATOM 7341 C CA . LYS A 1 481 ? -16.892 -7.486 10.619 1.000 0.970 481 LYS A CA 1
ATOM 7342 C C . LYS A 1 481 ? -17.117 -7.612 9.111 1.000 0.970 481 LYS A C 1
ATOM 7343 O O . LYS A 1 481 ? -16.484 -8.441 8.455 1.000 0.970 481 LYS A O 1
ATOM 7362 N N . THR A 1 482 ? -18.005 -6.788 8.566 1.000 0.980 482 THR A N 1
ATOM 7363 C CA . THR A 1 482 ? -18.310 -6.715 7.130 1.000 0.980 482 THR A CA 1
ATOM 7364 C C . THR A 1 482 ? -17.431 -5.695 6.408 1.000 0.980 482 THR A C 1
ATOM 7365 O O . THR A 1 482 ? -17.197 -4.599 6.919 1.000 0.980 482 THR A O 1
ATOM 7376 N N . SER A 1 483 ? -16.948 -6.015 5.205 1.000 0.980 483 SER A N 1
ATOM 7377 C CA . SER A 1 483 ? -16.162 -5.071 4.395 1.000 0.980 483 SER A CA 1
ATOM 7378 C C . SER A 1 483 ? -16.345 -5.254 2.888 1.000 0.980 483 SER A C 1
ATOM 7379 O O . SER A 1 483 ? -16.506 -6.374 2.399 1.000 0.980 483 SER A O 1
ATOM 7387 N N . LEU A 1 484 ? -16.281 -4.140 2.150 1.000 0.980 484 LEU A N 1
ATOM 7388 C CA . LEU A 1 484 ? -16.202 -4.105 0.690 1.000 0.980 484 LEU A CA 1
ATOM 7389 C C . LEU A 1 484 ? -14.916 -3.389 0.263 1.000 0.980 484 LEU A C 1
ATOM 7390 O O . LEU A 1 484 ? -14.771 -2.181 0.466 1.000 0.980 484 LEU A O 1
ATOM 7406 N N . ALA A 1 485 ? -13.997 -4.135 -0.344 1.000 0.970 485 ALA A N 1
ATOM 7407 C CA . ALA A 1 485 ? -12.749 -3.619 -0.898 1.000 0.970 485 ALA A CA 1
ATOM 7408 C C . ALA A 1 485 ? -12.706 -3.890 -2.411 1.000 0.970 485 ALA A C 1
ATOM 7409 O O . ALA A 1 485 ? -12.281 -4.976 -2.813 1.000 0.970 485 ALA A O 1
ATOM 7416 N N . PRO A 1 486 ? -13.194 -2.963 -3.257 1.000 0.960 486 PRO A N 1
ATOM 7417 C CA . PRO A 1 486 ? -13.199 -3.131 -4.703 1.000 0.960 486 PRO A CA 1
ATOM 7418 C C . PRO A 1 486 ? -11.799 -3.020 -5.298 1.000 0.960 486 PRO A C 1
ATOM 7419 O O . PRO A 1 486 ? -10.940 -2.310 -4.778 1.000 0.960 486 PRO A O 1
ATOM 7430 N N . GLY A 1 487 ? -11.583 -3.685 -6.429 1.000 0.930 487 GLY A N 1
ATOM 7431 C CA . GLY A 1 487 ? -10.309 -3.632 -7.135 1.000 0.930 487 GLY A CA 1
ATOM 7432 C C . GLY A 1 487 ? -10.157 -2.512 -8.166 1.000 0.930 487 GLY A C 1
ATOM 7433 O O . GLY A 1 487 ? -9.060 -2.346 -8.690 1.000 0.930 487 GLY A O 1
ATOM 7437 N N . SER A 1 488 ? -11.204 -1.728 -8.431 1.000 0.910 488 SER A N 1
ATOM 7438 C CA . SER A 1 488 ? -11.125 -0.446 -9.147 1.000 0.910 488 SER A CA 1
ATOM 7439 C C . SER A 1 488 ? -12.324 0.441 -8.793 1.000 0.910 488 SER A C 1
ATOM 7440 O O . SER A 1 488 ? -13.340 -0.037 -8.270 1.000 0.910 488 SER A O 1
ATOM 7448 N N . LYS A 1 489 ? -12.232 1.741 -9.091 1.000 0.910 489 LYS A N 1
ATOM 7449 C CA . LYS A 1 489 ? -13.341 2.692 -8.900 1.000 0.910 489 LYS A CA 1
ATOM 7450 C C . LYS A 1 489 ? -14.537 2.423 -9.821 1.000 0.910 489 LYS A C 1
ATOM 7451 O O . LYS A 1 489 ? -15.659 2.775 -9.457 1.000 0.910 489 LYS A O 1
ATOM 7470 N N . VAL A 1 490 ? -14.343 1.702 -10.932 1.000 0.950 490 VAL A N 1
ATOM 7471 C CA . VAL A 1 490 ? -15.427 1.267 -11.836 1.000 0.950 490 VAL A CA 1
ATOM 7472 C C . VAL A 1 490 ? -16.475 0.447 -11.076 1.000 0.950 490 VAL A C 1
ATOM 7473 O O . VAL A 1 490 ? -17.675 0.630 -11.290 1.000 0.950 490 VAL A O 1
ATOM 7486 N N . VAL A 1 491 ? -16.037 -0.387 -10.122 1.000 0.950 491 VAL A N 1
ATOM 7487 C CA . VAL A 1 491 ? -16.925 -1.175 -9.254 1.000 0.950 491 VAL A CA 1
ATOM 7488 C C . VAL A 1 491 ? -17.846 -0.293 -8.432 1.000 0.950 491 VAL A C 1
ATOM 7489 O O . VAL A 1 491 ? -19.065 -0.461 -8.446 1.000 0.950 491 VAL A O 1
ATOM 7502 N N . THR A 1 492 ? -17.270 0.692 -7.751 1.000 0.950 492 THR A N 1
ATOM 7503 C CA . THR A 1 492 ? -18.045 1.680 -7.002 1.000 0.950 492 THR A CA 1
ATOM 7504 C C . THR A 1 492 ? -18.995 2.438 -7.926 1.000 0.950 492 THR A C 1
ATOM 7505 O O . THR A 1 492 ? -20.163 2.623 -7.582 1.000 0.950 492 THR A O 1
ATOM 7516 N N . GLY A 1 493 ? -18.528 2.808 -9.120 1.000 0.950 493 GLY A N 1
ATOM 7517 C CA . GLY A 1 493 ? -19.316 3.484 -10.144 1.000 0.950 493 GLY A CA 1
ATOM 7518 C C . GLY A 1 493 ? -20.601 2.738 -10.515 1.000 0.950 493 GLY A C 1
ATOM 7519 O O . GLY A 1 493 ? -21.690 3.305 -10.404 1.000 0.950 493 GLY A O 1
ATOM 7523 N N . TYR A 1 494 ? -20.524 1.457 -10.895 1.000 0.960 494 TYR A N 1
ATOM 7524 C CA . TYR A 1 494 ? -21.731 0.704 -11.267 1.000 0.960 494 TYR A CA 1
ATOM 7525 C C . TYR A 1 494 ? -22.597 0.324 -10.059 1.000 0.960 494 TYR A C 1
ATOM 7526 O O . TYR A 1 494 ? -23.819 0.227 -10.193 1.000 0.960 494 TYR A O 1
ATOM 7544 N N . LEU A 1 495 ? -22.018 0.150 -8.864 1.000 0.960 495 LEU A N 1
ATOM 7545 C CA . LEU A 1 495 ? -22.794 -0.076 -7.637 1.000 0.960 495 LEU A CA 1
ATOM 7546 C C . LEU A 1 495 ? -23.622 1.161 -7.252 1.000 0.960 495 LEU A C 1
ATOM 7547 O O . LEU A 1 495 ? -24.733 1.024 -6.733 1.000 0.960 495 LEU A O 1
ATOM 7563 N N . VAL A 1 496 ? -23.116 2.367 -7.535 1.000 0.950 496 VAL A N 1
ATOM 7564 C CA . VAL A 1 496 ? -23.870 3.623 -7.397 1.000 0.950 496 VAL A CA 1
ATOM 7565 C C . VAL A 1 496 ? -24.933 3.744 -8.491 1.000 0.950 496 VAL A C 1
ATOM 7566 O O . VAL A 1 496 ? -26.102 3.954 -8.172 1.000 0.950 496 VAL A O 1
ATOM 7579 N N . ASN A 1 497 ? -24.565 3.552 -9.762 1.000 0.950 497 ASN A N 1
ATOM 7580 C CA . ASN A 1 497 ? -25.484 3.704 -10.902 1.000 0.950 497 ASN A CA 1
ATOM 7581 C C . ASN A 1 497 ? -26.647 2.696 -10.889 1.000 0.950 497 ASN A C 1
ATOM 7582 O O . ASN A 1 497 ? -27.731 3.001 -11.380 1.000 0.950 497 ASN A O 1
ATOM 7593 N N . SER A 1 498 ? -26.441 1.508 -10.314 1.000 0.960 498 SER A N 1
ATOM 7594 C CA . SER A 1 498 ? -27.487 0.494 -10.106 1.000 0.960 498 SER A CA 1
ATOM 7595 C C . SER A 1 498 ? -28.408 0.784 -8.918 1.000 0.960 498 SER A C 1
ATOM 7596 O O . SER A 1 498 ? -29.434 0.122 -8.762 1.000 0.960 498 SER A O 1
ATOM 7604 N N . GLY A 1 499 ? -28.047 1.738 -8.053 1.000 0.960 499 GLY A N 1
ATOM 7605 C CA . GLY A 1 499 ? -28.757 2.006 -6.803 1.000 0.960 499 GLY A CA 1
ATOM 7606 C C . GLY A 1 499 ? -28.598 0.905 -5.749 1.000 0.960 499 GLY A C 1
ATOM 7607 O O . GLY A 1 499 ? -29.367 0.879 -4.791 1.000 0.960 499 GLY A O 1
ATOM 7611 N N . LEU A 1 500 ? -27.629 -0.007 -5.903 1.000 0.980 500 LEU A N 1
ATOM 7612 C CA . LEU A 1 500 ? -27.435 -1.147 -4.998 1.000 0.980 500 LEU A CA 1
ATOM 7613 C C . LEU A 1 500 ? -26.529 -0.823 -3.804 1.000 0.980 500 LEU A C 1
ATOM 7614 O O . LEU A 1 500 ? -26.696 -1.409 -2.733 1.000 0.980 500 LEU A O 1
ATOM 7630 N N . LEU A 1 501 ? -25.606 0.136 -3.954 1.000 0.970 501 LEU A N 1
ATOM 7631 C CA . LEU A 1 501 ? -24.657 0.504 -2.898 1.000 0.970 501 LEU A CA 1
ATOM 7632 C C . LEU A 1 501 ? -25.316 0.873 -1.548 1.000 0.970 501 LEU A C 1
ATOM 7633 O O . LEU A 1 501 ? -24.801 0.432 -0.520 1.000 0.970 501 LEU A O 1
ATOM 7649 N N . PRO A 1 502 ? -26.436 1.626 -1.491 1.000 0.970 502 PRO A N 1
ATOM 7650 C CA . PRO A 1 502 ? -27.103 1.937 -0.224 1.000 0.970 502 PRO A CA 1
ATOM 7651 C C . PRO A 1 502 ? -27.538 0.690 0.558 1.000 0.970 502 PRO A C 1
ATOM 7652 O O . PRO A 1 502 ? -27.327 0.627 1.764 1.000 0.970 502 PRO A O 1
ATOM 7663 N N . TYR A 1 503 ? -28.068 -0.329 -0.124 1.000 0.980 503 TYR A N 1
ATOM 7664 C CA . TYR A 1 503 ? -28.490 -1.576 0.519 1.000 0.980 503 TYR A CA 1
ATOM 7665 C C . TYR A 1 503 ? -27.300 -2.379 1.054 1.000 0.980 503 TYR A C 1
ATOM 7666 O O . TYR A 1 503 ? -27.378 -2.969 2.127 1.000 0.980 503 TYR A O 1
ATOM 7684 N N . MET A 1 504 ? -26.167 -2.367 0.342 1.000 0.980 504 MET A N 1
ATOM 7685 C CA . MET A 1 504 ? -24.927 -2.971 0.844 1.000 0.980 504 MET A CA 1
ATOM 7686 C C . MET A 1 504 ? -24.429 -2.257 2.107 1.000 0.980 504 MET A C 1
ATOM 7687 O O . MET A 1 504 ? -24.059 -2.919 3.076 1.000 0.980 504 MET A O 1
ATOM 7701 N N . LYS A 1 505 ? -24.479 -0.917 2.130 1.000 0.970 505 LYS A N 1
ATOM 7702 C CA . LYS A 1 505 ? -24.124 -0.108 3.309 1.000 0.970 505 LYS A CA 1
ATOM 7703 C C . LYS A 1 505 ? -25.035 -0.388 4.503 1.000 0.970 505 LYS A C 1
ATOM 7704 O O . LYS A 1 505 ? -24.551 -0.458 5.625 1.000 0.970 505 LYS A O 1
ATOM 7723 N N . GLU A 1 506 ? -26.329 -0.596 4.277 1.000 0.970 506 GLU A N 1
ATOM 7724 C CA . GLU A 1 506 ? -27.281 -0.916 5.350 1.000 0.970 506 GLU A CA 1
ATOM 7725 C C . GLU A 1 506 ? -26.994 -2.277 6.018 1.000 0.970 506 GLU A C 1
ATOM 7726 O O . GLU A 1 506 ? -27.312 -2.469 7.190 1.000 0.970 506 GLU A O 1
ATOM 7738 N N . LEU A 1 507 ? -26.303 -3.186 5.316 1.000 0.980 507 LEU A N 1
ATOM 7739 C CA . LEU A 1 507 ? -25.777 -4.448 5.855 1.000 0.980 507 LEU A CA 1
ATOM 7740 C C . LEU A 1 507 ? -24.323 -4.360 6.358 1.000 0.980 507 LEU A C 1
ATOM 7741 O O . LEU A 1 507 ? -23.734 -5.385 6.691 1.000 0.980 507 LEU A O 1
ATOM 7757 N N . GLY A 1 508 ? -23.727 -3.165 6.387 1.000 0.970 508 GLY A N 1
ATOM 7758 C CA . GLY A 1 508 ? -22.353 -2.934 6.838 1.000 0.970 508 GLY A CA 1
ATOM 7759 C C . GLY A 1 508 ? -21.266 -3.189 5.784 1.000 0.970 508 GLY A C 1
ATOM 7760 O O . GLY A 1 508 ? -20.077 -3.071 6.091 1.000 0.970 508 GLY A O 1
ATOM 7764 N N . PHE A 1 509 ? -21.616 -3.509 4.534 1.000 0.980 509 PHE A N 1
ATOM 7765 C CA . PHE A 1 509 ? -20.660 -3.649 3.424 1.000 0.980 509 PHE A CA 1
ATOM 7766 C C . PHE A 1 509 ? -20.271 -2.282 2.840 1.000 0.980 509 PHE A C 1
ATOM 7767 O O . PHE A 1 509 ? -20.394 -2.018 1.643 1.000 0.980 509 PHE A O 1
ATOM 7784 N N . ASN A 1 510 ? -19.800 -1.392 3.710 1.000 0.970 510 ASN A N 1
ATOM 7785 C CA . ASN A 1 510 ? -19.254 -0.097 3.334 1.000 0.970 510 ASN A CA 1
ATOM 7786 C C . ASN A 1 510 ? -17.912 -0.264 2.609 1.000 0.970 510 ASN A C 1
ATOM 7787 O O . ASN A 1 510 ? -17.163 -1.215 2.853 1.000 0.970 510 ASN A O 1
ATOM 7798 N N . LEU A 1 511 ? -17.599 0.704 1.746 1.000 0.960 511 LEU A N 1
ATOM 7799 C CA . LEU A 1 511 ? -16.285 0.820 1.120 1.000 0.960 511 LEU A CA 1
ATOM 7800 C C . LEU A 1 511 ? -15.216 1.019 2.198 1.000 0.960 511 LEU A C 1
ATOM 7801 O O . LEU A 1 511 ? -15.304 1.965 2.981 1.000 0.960 511 LEU A O 1
ATOM 7817 N N . VAL A 1 512 ? -14.210 0.141 2.222 1.000 0.970 512 VAL A N 1
ATOM 7818 C CA . VAL A 1 512 ? -13.097 0.213 3.189 1.000 0.970 512 VAL A CA 1
ATOM 7819 C C . VAL A 1 512 ? -11.762 0.614 2.564 1.000 0.970 512 VAL A C 1
ATOM 7820 O O . VAL A 1 512 ? -10.849 0.978 3.296 1.000 0.970 512 VAL A O 1
ATOM 7833 N N . GLY A 1 513 ? -11.630 0.552 1.239 1.000 0.950 513 GLY A N 1
ATOM 7834 C CA . GLY A 1 513 ? -10.392 0.865 0.522 1.000 0.950 513 GLY A CA 1
ATOM 7835 C C . GLY A 1 513 ? -10.352 0.239 -0.870 1.000 0.950 513 GLY A C 1
ATOM 7836 O O . GLY A 1 513 ? -11.095 -0.703 -1.143 1.000 0.950 513 GLY A O 1
ATOM 7840 N N . TYR A 1 514 ? -9.466 0.748 -1.728 1.000 0.940 514 TYR A N 1
ATOM 7841 C CA . TYR A 1 514 ? -9.129 0.143 -3.020 1.000 0.940 514 TYR A CA 1
ATOM 7842 C C . TYR A 1 514 ? -7.739 -0.481 -2.914 1.000 0.940 514 TYR A C 1
ATOM 7843 O O . TYR A 1 514 ? -6.738 0.228 -2.912 1.000 0.940 514 TYR A O 1
ATOM 7861 N N . GLY A 1 515 ? -7.696 -1.799 -2.748 1.000 0.930 515 GLY A N 1
ATOM 7862 C CA . GLY A 1 515 ? -6.470 -2.558 -2.513 1.000 0.930 515 GLY A CA 1
ATOM 7863 C C . GLY A 1 515 ? -6.778 -3.989 -2.082 1.000 0.930 515 GLY A C 1
ATOM 7864 O O . GLY A 1 515 ? -7.946 -4.370 -1.945 1.000 0.930 515 GLY A O 1
ATOM 7868 N N . CYS A 1 516 ? -5.748 -4.802 -1.859 1.000 0.910 5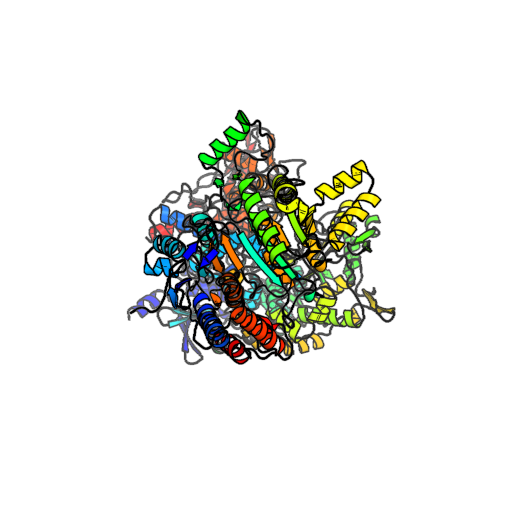16 CYS A N 1
ATOM 7869 C CA . CYS A 1 516 ? -5.913 -6.226 -1.564 1.000 0.910 516 CYS A CA 1
ATOM 7870 C C . CYS A 1 516 ? -6.595 -6.491 -0.212 1.000 0.910 516 CYS A C 1
ATOM 7871 O O . CYS A 1 516 ? -7.408 -7.411 -0.103 1.000 0.910 516 CYS A O 1
ATOM 7879 N N . THR A 1 517 ? -6.306 -5.680 0.813 1.000 0.940 517 THR A N 1
ATOM 7880 C CA . THR A 1 517 ? -6.944 -5.732 2.146 1.000 0.940 517 THR A CA 1
ATOM 7881 C C . THR A 1 517 ? -7.026 -7.159 2.738 1.000 0.940 517 THR A C 1
ATOM 7882 O O . THR A 1 517 ? -6.018 -7.862 2.833 1.000 0.940 517 THR A O 1
ATOM 7893 N N . THR A 1 518 ? -8.216 -7.632 3.131 1.000 0.930 518 THR A N 1
ATOM 7894 C CA . THR A 1 518 ? -8.443 -8.931 3.788 1.000 0.930 518 THR A CA 1
ATOM 7895 C C . THR A 1 518 ? -7.890 -10.119 2.988 1.000 0.930 518 THR A C 1
ATOM 7896 O O . THR A 1 518 ? -7.449 -11.095 3.590 1.000 0.930 518 THR A O 1
ATOM 7907 N N . CYS A 1 519 ? -7.830 -10.037 1.653 1.000 0.850 519 CYS A N 1
ATOM 7908 C CA . CYS A 1 519 ? -7.289 -11.100 0.792 1.000 0.850 519 CYS A CA 1
ATOM 7909 C C . CYS A 1 519 ? -5.823 -11.466 1.118 1.000 0.850 519 CYS A C 1
ATOM 7910 O O . CYS A 1 519 ? -5.424 -12.634 1.052 1.000 0.850 519 CYS A O 1
ATOM 7917 N N . ILE A 1 520 ? -5.006 -10.478 1.493 1.000 0.850 520 ILE A N 1
ATOM 7918 C CA . ILE A 1 520 ? -3.580 -10.678 1.804 1.000 0.850 520 ILE A CA 1
ATOM 7919 C C . ILE A 1 520 ? -3.300 -10.785 3.307 1.000 0.850 520 ILE A C 1
ATOM 7920 O O . ILE A 1 520 ? -2.141 -10.910 3.693 1.000 0.850 520 ILE A O 1
ATOM 7936 N N . GLY A 1 521 ? -4.345 -10.758 4.141 1.000 0.850 521 GLY A N 1
ATOM 7937 C CA . GLY A 1 521 ? -4.229 -10.714 5.602 1.000 0.850 521 GLY A CA 1
ATOM 7938 C C . GLY A 1 521 ? -4.253 -9.310 6.204 1.000 0.850 521 GLY A C 1
ATOM 7939 O O . GLY A 1 521 ? -4.184 -9.164 7.421 1.000 0.850 521 GLY A O 1
ATOM 7943 N N . ASN A 1 522 ? -4.434 -8.268 5.389 1.000 0.900 522 ASN A N 1
ATOM 7944 C CA . ASN A 1 522 ? -4.617 -6.889 5.849 1.000 0.900 522 ASN A CA 1
ATOM 7945 C C . ASN A 1 522 ? -6.067 -6.649 6.334 1.000 0.900 522 ASN A C 1
ATOM 7946 O O . ASN A 1 522 ? -6.683 -5.624 6.039 1.000 0.900 522 ASN A O 1
ATOM 7957 N N . SER A 1 523 ? -6.642 -7.610 7.065 1.000 0.930 523 SER A N 1
ATOM 7958 C CA . SER A 1 523 ? -8.029 -7.582 7.548 1.000 0.930 523 SER A CA 1
ATOM 7959 C C . SER A 1 523 ? -8.263 -6.607 8.704 1.000 0.930 523 SER A C 1
ATOM 7960 O O . SER A 1 523 ? -9.409 -6.435 9.120 1.000 0.930 523 SER A O 1
ATOM 7968 N N . GLY A 1 524 ? -7.195 -6.025 9.259 1.000 0.890 524 GLY A N 1
ATOM 7969 C CA . GLY A 1 524 ? -7.214 -5.214 10.477 1.000 0.890 524 GLY A CA 1
ATOM 7970 C C . GLY A 1 524 ? -7.725 -5.972 11.715 1.000 0.890 524 GLY A C 1
ATOM 7971 O O . GLY A 1 524 ? -8.027 -7.165 11.622 1.000 0.890 524 GLY A O 1
ATOM 7975 N N . PRO A 1 525 ? -7.838 -5.286 12.864 1.000 0.900 525 PRO A N 1
ATOM 7976 C CA . PRO A 1 525 ? -8.245 -5.893 14.132 1.000 0.900 525 PRO A CA 1
ATOM 7977 C C . PRO A 1 525 ? -9.744 -6.220 14.169 1.000 0.900 525 PRO A C 1
ATOM 7978 O O . PRO A 1 525 ? -10.545 -5.599 13.455 1.000 0.900 525 PRO A O 1
ATOM 7989 N N . LEU A 1 526 ? -10.142 -7.164 15.022 1.000 0.930 526 LEU A N 1
ATOM 7990 C CA . LEU A 1 526 ? -11.535 -7.266 15.472 1.000 0.930 526 LEU A CA 1
ATOM 7991 C C . LEU A 1 526 ? -11.774 -6.249 16.602 1.000 0.930 526 LEU A C 1
ATOM 7992 O O . LEU A 1 526 ? -10.835 -5.621 17.094 1.000 0.930 526 LEU A O 1
ATOM 8008 N N . SER A 1 527 ? -13.029 -6.035 17.012 1.000 0.890 527 SER A N 1
ATOM 8009 C CA . SER A 1 527 ? -13.277 -5.162 18.164 1.000 0.890 527 SER A CA 1
ATOM 8010 C C . SER A 1 527 ? -12.690 -5.781 19.446 1.000 0.890 527 SER A C 1
ATOM 8011 O O . SER A 1 527 ? -12.741 -7.007 19.602 1.000 0.890 527 SER A O 1
ATOM 8019 N N . PRO A 1 528 ? -12.133 -4.969 20.370 1.000 0.890 528 PRO A N 1
ATOM 8020 C CA . PRO A 1 528 ? -11.406 -5.468 21.542 1.000 0.890 528 PRO A CA 1
ATOM 8021 C C . PRO A 1 528 ? -12.205 -6.471 22.378 1.000 0.890 528 PRO A C 1
ATOM 8022 O O . PRO A 1 528 ? -11.678 -7.497 22.797 1.000 0.890 528 PRO A O 1
ATOM 8033 N N . GLU A 1 529 ? -13.496 -6.210 22.575 1.000 0.910 529 GLU A N 1
ATOM 8034 C CA . GLU A 1 529 ? -14.411 -7.077 23.313 1.000 0.910 529 GLU A CA 1
ATOM 8035 C C . GLU A 1 529 ? -14.616 -8.451 22.655 1.000 0.910 529 GLU A C 1
ATOM 8036 O O . GLU A 1 529 ? -14.774 -9.449 23.362 1.000 0.910 529 GLU A O 1
ATOM 8048 N N . ILE A 1 530 ? -14.580 -8.527 21.319 1.000 0.940 530 ILE A N 1
ATOM 8049 C CA . ILE A 1 530 ? -14.665 -9.791 20.582 1.000 0.940 530 ILE A CA 1
ATOM 8050 C C . ILE A 1 530 ? -13.345 -10.542 20.727 1.000 0.940 530 ILE A C 1
ATOM 8051 O O . ILE A 1 530 ? -13.360 -11.729 21.047 1.000 0.940 530 ILE A O 1
ATOM 8067 N N . GLU A 1 531 ? -12.208 -9.868 20.533 1.000 0.910 531 GLU A N 1
ATOM 8068 C CA . GLU A 1 531 ? -10.892 -10.497 20.682 1.000 0.910 531 GLU A CA 1
ATOM 8069 C C . GLU A 1 531 ? -10.696 -11.068 22.089 1.000 0.910 531 GLU A C 1
ATOM 8070 O O . GLU A 1 531 ? -10.302 -12.228 22.231 1.000 0.910 531 GLU A O 1
ATOM 8082 N N . GLU A 1 532 ? -11.035 -10.298 23.128 1.000 0.910 532 GLU A N 1
ATOM 8083 C CA . GLU A 1 532 ? -10.899 -10.716 24.523 1.000 0.910 532 GLU A CA 1
ATOM 8084 C C . GLU A 1 532 ? -11.826 -11.899 24.851 1.000 0.910 532 GLU A C 1
ATOM 8085 O O . GLU A 1 532 ? -11.378 -12.896 25.426 1.000 0.910 532 GLU A O 1
ATOM 8097 N N . ALA A 1 533 ? -13.101 -11.848 24.444 1.000 0.930 533 ALA A N 1
ATOM 8098 C CA . ALA A 1 533 ? -14.056 -12.930 24.685 1.000 0.930 533 ALA A CA 1
ATOM 8099 C C . ALA A 1 533 ? -13.688 -14.221 23.932 1.000 0.930 533 ALA A C 1
ATOM 8100 O O . ALA A 1 533 ? -13.785 -15.310 24.507 1.000 0.930 533 ALA A O 1
ATOM 8107 N N . VAL A 1 534 ? -13.239 -14.116 22.676 1.000 0.940 534 VAL A N 1
ATOM 8108 C CA . VAL A 1 534 ? -12.823 -15.264 21.856 1.000 0.940 534 VAL A CA 1
ATOM 8109 C C . VAL A 1 534 ? -11.538 -15.883 22.395 1.000 0.940 534 VAL A C 1
ATOM 8110 O O . VAL A 1 534 ? -11.491 -17.101 22.561 1.000 0.940 534 VAL A O 1
ATOM 8123 N N . ALA A 1 535 ? -10.522 -15.076 22.718 1.000 0.900 535 ALA A N 1
ATOM 8124 C CA . ALA A 1 535 ? -9.243 -15.571 23.224 1.000 0.900 535 ALA A CA 1
ATOM 8125 C C . ALA A 1 535 ? -9.381 -16.213 24.612 1.000 0.900 535 ALA A C 1
ATOM 8126 O O . ALA A 1 535 ? -8.852 -17.297 24.848 1.000 0.900 535 ALA A O 1
ATOM 8133 N N . LYS A 1 536 ? -10.136 -15.586 25.526 1.000 0.920 536 LYS A N 1
ATOM 8134 C CA . LYS A 1 536 ? -10.321 -16.084 26.900 1.000 0.920 536 LYS A CA 1
ATOM 8135 C C . LYS A 1 536 ? -11.058 -17.421 26.962 1.000 0.920 536 LYS A C 1
ATOM 8136 O O . LYS A 1 536 ? -10.808 -18.211 27.869 1.000 0.920 536 LYS A O 1
ATOM 8155 N N . ASN A 1 537 ? -11.980 -17.659 26.033 1.000 0.930 537 ASN A N 1
ATOM 8156 C CA . ASN A 1 537 ? -12.776 -18.883 25.994 1.000 0.930 537 ASN A CA 1
ATOM 8157 C C . ASN A 1 537 ? -12.286 -19.885 24.938 1.000 0.930 537 ASN A C 1
ATOM 8158 O O . ASN A 1 537 ? -12.864 -20.964 24.852 1.000 0.930 537 ASN A O 1
ATOM 8169 N N . ASP A 1 538 ? -11.269 -19.541 24.139 1.000 0.910 538 ASP A N 1
ATOM 8170 C CA . ASP A 1 538 ? -10.781 -20.307 22.981 1.000 0.910 538 ASP A CA 1
ATOM 8171 C C . ASP A 1 538 ? -11.941 -20.776 22.072 1.000 0.910 538 ASP A C 1
ATOM 8172 O O . ASP A 1 538 ? -12.148 -21.969 21.838 1.000 0.910 538 ASP A O 1
ATOM 8181 N N . LEU A 1 539 ? -12.793 -19.834 21.638 1.000 0.950 539 LEU A N 1
ATOM 8182 C CA . LEU A 1 539 ? -13.928 -20.131 20.751 1.000 0.950 539 LEU A CA 1
ATOM 8183 C C . LEU A 1 539 ? -13.446 -20.312 19.304 1.000 0.950 539 LEU A C 1
ATOM 8184 O O . LEU A 1 539 ? -12.737 -19.463 18.761 1.000 0.950 539 LEU A O 1
ATOM 8200 N N . LEU A 1 540 ? -13.890 -21.381 18.636 1.000 0.950 540 LEU A N 1
ATOM 8201 C CA . LEU A 1 540 ? -13.635 -21.566 17.209 1.000 0.950 540 LEU A CA 1
ATOM 8202 C C . LEU A 1 540 ? -14.531 -20.640 16.367 1.000 0.950 540 LEU A C 1
ATOM 8203 O O . LEU A 1 540 ? -15.674 -20.975 16.047 1.000 0.950 540 LEU A O 1
ATOM 8219 N N . ILE A 1 541 ? -13.976 -19.492 15.982 1.000 0.960 541 ILE A N 1
ATOM 8220 C CA . ILE A 1 541 ? -14.586 -18.531 15.055 1.000 0.960 541 ILE A CA 1
ATOM 8221 C C . ILE A 1 541 ? -14.095 -18.726 13.615 1.000 0.960 541 ILE A C 1
ATOM 8222 O O . ILE A 1 541 ? -13.038 -19.319 13.364 1.000 0.960 541 ILE A O 1
ATOM 8238 N N . THR A 1 542 ? -14.871 -18.202 12.667 1.000 0.970 542 THR A N 1
ATOM 8239 C CA . THR A 1 542 ? -14.656 -18.380 11.227 1.000 0.970 542 THR A CA 1
ATOM 8240 C C . THR A 1 542 ? -14.674 -17.066 10.446 1.000 0.970 542 THR A C 1
ATOM 8241 O O . THR A 1 542 ? -15.076 -16.021 10.962 1.000 0.970 542 THR A O 1
ATOM 8252 N N . SER A 1 543 ? -14.223 -17.111 9.194 1.000 0.980 543 SER A N 1
ATOM 8253 C CA . SER A 1 543 ? -14.416 -16.042 8.215 1.000 0.980 543 SER A CA 1
ATOM 8254 C C . SER A 1 543 ? -14.942 -16.593 6.893 1.000 0.980 543 SER A C 1
ATOM 8255 O O . SER A 1 543 ? -14.686 -17.750 6.547 1.000 0.980 543 SER A O 1
ATOM 8263 N N . VAL A 1 544 ? -15.653 -15.750 6.146 1.000 0.980 544 VAL A N 1
ATOM 8264 C CA . VAL A 1 544 ? -16.077 -16.023 4.768 1.000 0.980 544 VAL A CA 1
ATOM 8265 C C . VAL A 1 544 ? -15.646 -14.848 3.898 1.000 0.980 544 VAL A C 1
ATOM 8266 O O . VAL A 1 544 ? -15.924 -13.693 4.219 1.000 0.980 544 VAL A O 1
ATOM 8279 N N . LEU A 1 545 ? -14.931 -15.120 2.811 1.000 0.970 545 LEU A N 1
ATOM 8280 C CA . LEU A 1 545 ? -14.368 -14.069 1.970 1.000 0.970 545 LEU A CA 1
ATOM 8281 C C . LEU A 1 545 ? -14.348 -14.436 0.488 1.000 0.970 545 LEU A C 1
ATOM 8282 O O . LEU A 1 545 ? -14.182 -15.597 0.123 1.000 0.970 545 LEU A O 1
ATOM 8298 N N . SER A 1 546 ? -14.432 -13.425 -0.375 1.000 0.970 546 SER A N 1
ATOM 8299 C CA . SER A 1 546 ? -14.341 -13.593 -1.832 1.000 0.970 546 SER A CA 1
ATOM 8300 C C . SER A 1 546 ? -12.909 -13.464 -2.365 1.000 0.970 546 SER A C 1
ATOM 8301 O O . SER A 1 546 ? -12.656 -12.734 -3.329 1.000 0.970 546 SER A O 1
ATOM 8309 N N . GLY A 1 547 ? -11.962 -14.137 -1.709 1.000 0.930 547 GLY A N 1
ATOM 8310 C CA . GLY A 1 547 ? -10.549 -14.197 -2.104 1.000 0.930 547 GLY A CA 1
ATOM 8311 C C . GLY A 1 547 ? -10.182 -15.489 -2.843 1.000 0.930 547 GLY A C 1
ATOM 8312 O O . GLY A 1 547 ? -11.049 -16.231 -3.294 1.000 0.930 547 GLY A O 1
ATOM 8316 N N . ASN A 1 548 ? -8.882 -15.774 -2.908 1.000 0.900 548 ASN A N 1
ATOM 8317 C CA . ASN A 1 548 ? -8.297 -16.976 -3.526 1.000 0.900 548 ASN A CA 1
ATOM 8318 C C . ASN A 1 548 ? -7.469 -17.829 -2.544 1.000 0.900 548 ASN A C 1
ATOM 8319 O O . ASN A 1 548 ? -7.119 -18.966 -2.854 1.000 0.900 548 ASN A O 1
ATOM 8330 N N . ARG A 1 549 ? -7.171 -17.320 -1.339 1.000 0.850 549 ARG A N 1
ATOM 8331 C CA . ARG A 1 549 ? -6.392 -18.021 -0.308 1.000 0.850 549 ARG A CA 1
ATOM 8332 C C . ARG A 1 549 ? -7.062 -17.945 1.053 1.000 0.850 549 ARG A C 1
ATOM 8333 O O . ARG A 1 549 ? -7.561 -16.901 1.447 1.000 0.850 549 ARG A O 1
ATOM 8354 N N . ASN A 1 550 ? -7.006 -19.049 1.789 1.000 0.860 550 ASN A N 1
ATOM 8355 C CA . ASN A 1 550 ? -7.652 -19.224 3.092 1.000 0.860 550 ASN A CA 1
ATOM 8356 C C . ASN A 1 550 ? -6.790 -20.033 4.080 1.000 0.860 550 ASN A C 1
ATOM 8357 O O . ASN A 1 550 ? -7.313 -20.657 5.001 1.000 0.860 550 ASN A O 1
ATOM 8368 N N . PHE A 1 551 ? -5.466 -20.028 3.894 1.000 0.770 551 PHE A N 1
ATOM 8369 C CA . PHE A 1 551 ? -4.537 -20.694 4.807 1.000 0.770 551 PHE A CA 1
ATOM 8370 C C . PHE A 1 551 ? -4.703 -20.190 6.245 1.000 0.770 551 PHE A C 1
ATOM 8371 O O . PHE A 1 551 ? -4.882 -18.992 6.485 1.000 0.770 551 PHE A O 1
ATOM 8388 N N . GLU A 1 552 ? -4.638 -21.111 7.207 1.000 0.740 552 GLU A N 1
ATOM 8389 C CA . GLU A 1 552 ? -4.790 -20.797 8.628 1.000 0.740 552 GLU A CA 1
ATOM 8390 C C . GLU A 1 552 ? -3.766 -19.734 9.065 1.000 0.740 552 GLU A C 1
ATOM 8391 O O . GLU A 1 552 ? -2.584 -19.825 8.739 1.000 0.740 552 GLU A O 1
ATOM 8403 N N . GLY A 1 553 ? -4.224 -18.705 9.782 1.000 0.690 553 GLY A N 1
ATOM 8404 C CA . GLY A 1 553 ? -3.387 -17.588 10.231 1.000 0.690 553 GLY A CA 1
ATOM 8405 C C . GLY A 1 553 ? -3.099 -16.510 9.179 1.000 0.690 553 GLY A C 1
ATOM 8406 O O . GLY A 1 553 ? -2.618 -15.446 9.554 1.000 0.690 553 GLY A O 1
ATOM 8410 N N . ARG A 1 554 ? -3.424 -16.724 7.893 1.000 0.720 554 ARG A N 1
ATOM 8411 C CA . ARG A 1 554 ? -3.246 -15.697 6.851 1.000 0.720 554 ARG A CA 1
ATOM 8412 C C . ARG A 1 554 ? -4.304 -14.601 6.927 1.000 0.720 554 ARG A C 1
ATOM 8413 O O . ARG A 1 554 ? -3.955 -13.440 6.794 1.000 0.720 554 ARG A O 1
ATOM 8434 N N . ILE A 1 555 ? -5.578 -14.970 7.088 1.000 0.850 555 ILE A N 1
ATOM 8435 C CA . ILE A 1 555 ? -6.690 -14.004 7.036 1.000 0.850 555 ILE A CA 1
ATOM 8436 C C . ILE A 1 555 ? -6.719 -13.134 8.285 1.000 0.850 555 ILE A C 1
ATOM 8437 O O . ILE A 1 555 ? -6.760 -11.919 8.167 1.000 0.850 555 ILE A O 1
ATOM 8453 N N . HIS A 1 556 ? -6.696 -13.757 9.462 1.000 0.860 556 HIS A N 1
ATOM 8454 C CA . HIS A 1 556 ? -6.656 -13.076 10.751 1.000 0.860 556 HIS A CA 1
ATOM 8455 C C . HIS A 1 556 ? -6.101 -14.034 11.823 1.000 0.860 556 HIS A C 1
ATOM 8456 O O . HIS A 1 556 ? -6.468 -15.213 11.810 1.000 0.860 556 HIS A O 1
ATOM 8470 N N . PRO A 1 557 ? -5.268 -13.578 12.780 1.000 0.770 557 PRO A N 1
ATOM 8471 C CA . PRO A 1 557 ? -4.600 -14.451 13.755 1.000 0.770 557 PRO A CA 1
ATOM 8472 C C . PRO A 1 557 ? -5.545 -15.235 14.683 1.000 0.770 557 PRO A C 1
ATOM 8473 O O . PRO A 1 557 ? -5.214 -16.351 15.077 1.000 0.770 557 PRO A O 1
ATOM 8484 N N . LEU A 1 558 ? -6.723 -14.690 15.010 1.000 0.870 558 LEU A N 1
ATOM 8485 C CA . LEU A 1 558 ? -7.730 -15.366 15.850 1.000 0.870 558 LEU A CA 1
ATOM 8486 C C . LEU A 1 558 ? -8.692 -16.285 15.071 1.000 0.870 558 LEU A C 1
ATOM 8487 O O . LEU A 1 558 ? -9.430 -17.054 15.684 1.000 0.870 558 LEU A O 1
ATOM 8503 N N . VAL A 1 559 ? -8.714 -16.222 13.733 1.000 0.920 559 VAL A N 1
ATOM 8504 C CA . VAL A 1 559 ? -9.667 -16.992 12.918 1.000 0.920 559 VAL A CA 1
ATOM 8505 C C . VAL A 1 559 ? -9.032 -18.298 12.448 1.000 0.920 559 VAL A C 1
ATOM 8506 O O . VAL A 1 559 ? -8.143 -18.313 11.594 1.000 0.920 559 VAL A O 1
ATOM 8519 N N . LYS A 1 560 ? -9.527 -19.417 12.987 1.000 0.880 560 LYS A N 1
ATOM 8520 C CA . LYS A 1 560 ? -8.997 -20.760 12.695 1.000 0.880 560 LYS A CA 1
ATOM 8521 C C . LYS A 1 560 ? -9.594 -21.376 11.422 1.000 0.880 560 LYS A C 1
ATOM 8522 O O . LYS A 1 560 ? -8.918 -22.165 10.768 1.000 0.880 560 LYS A O 1
ATOM 8541 N N . GLY A 1 561 ? -10.842 -21.046 11.072 1.000 0.940 561 GLY A N 1
ATOM 8542 C CA . GLY A 1 561 ? -11.517 -21.565 9.875 1.000 0.940 561 GLY A CA 1
ATOM 8543 C C . GLY A 1 561 ? -11.866 -20.466 8.876 1.000 0.940 561 GLY A C 1
ATOM 8544 O O . GLY A 1 561 ? -12.593 -19.540 9.217 1.000 0.940 561 GLY A O 1
ATOM 8548 N N . ASN A 1 562 ? -11.371 -20.566 7.646 1.000 0.960 562 ASN A N 1
ATOM 8549 C CA . ASN A 1 562 ? -11.541 -19.542 6.618 1.000 0.960 562 ASN A CA 1
ATOM 8550 C C . ASN A 1 562 ? -12.123 -20.165 5.344 1.000 0.960 562 ASN A C 1
ATOM 8551 O O . ASN A 1 562 ? -11.585 -21.144 4.818 1.000 0.960 562 ASN A O 1
ATOM 8562 N N . TYR A 1 563 ? -13.204 -19.582 4.831 1.000 0.970 563 TYR A N 1
ATOM 8563 C CA . TYR A 1 563 ? -13.914 -20.117 3.673 1.000 0.970 563 TYR A CA 1
ATOM 8564 C C . TYR A 1 563 ? -13.925 -19.134 2.509 1.000 0.970 563 TYR A C 1
ATOM 8565 O O . TYR A 1 563 ? -14.315 -17.977 2.657 1.000 0.970 563 TYR A O 1
ATOM 8583 N N . LEU A 1 564 ? -13.510 -19.616 1.341 1.000 0.970 564 LEU A N 1
ATOM 8584 C CA . LEU A 1 564 ? -13.650 -18.894 0.084 1.000 0.970 564 LEU A CA 1
ATOM 8585 C C . LEU A 1 564 ? -15.065 -19.095 -0.449 1.000 0.970 564 LEU A C 1
ATOM 8586 O O . LEU A 1 564 ? -15.541 -20.229 -0.497 1.000 0.970 564 LEU A O 1
ATOM 8602 N N . ALA A 1 565 ? -15.720 -18.009 -0.844 1.000 0.970 565 ALA A N 1
ATOM 8603 C CA . ALA A 1 565 ? -17.070 -18.030 -1.393 1.000 0.970 565 ALA A CA 1
ATOM 8604 C C . ALA A 1 565 ? -17.284 -16.872 -2.376 1.000 0.970 565 ALA A C 1
ATOM 8605 O O . ALA A 1 565 ? -16.537 -15.894 -2.381 1.000 0.970 565 ALA A O 1
ATOM 8612 N N . SER A 1 566 ? -18.328 -16.955 -3.198 1.000 0.970 566 SER A N 1
ATOM 8613 C CA . SER A 1 566 ? -18.714 -15.848 -4.076 1.000 0.970 566 SER A CA 1
ATOM 8614 C C . SER A 1 566 ? -19.212 -14.634 -3.272 1.000 0.970 566 SER A C 1
ATOM 8615 O O . SER A 1 566 ? -19.762 -14.804 -2.182 1.000 0.970 566 SER A O 1
ATOM 8623 N N . PRO A 1 567 ? -19.080 -13.396 -3.782 1.000 0.980 567 PRO A N 1
ATOM 8624 C CA . PRO A 1 567 ? -19.597 -12.201 -3.111 1.000 0.980 567 PRO A CA 1
ATOM 8625 C C . PRO A 1 567 ? -21.062 -12.288 -2.623 1.000 0.980 567 PRO A C 1
ATOM 8626 O O . PRO A 1 567 ? -21.308 -11.903 -1.480 1.000 0.980 567 PRO A O 1
ATOM 8637 N N . PRO A 1 568 ? -22.040 -12.830 -3.383 1.000 0.980 568 PRO A N 1
ATOM 8638 C CA . PRO A 1 568 ? -23.407 -12.968 -2.879 1.000 0.980 568 PRO A CA 1
ATOM 8639 C C . PRO A 1 568 ? -23.521 -14.006 -1.745 1.000 0.980 568 PRO A C 1
ATOM 8640 O O . PRO A 1 568 ? -24.311 -13.815 -0.821 1.000 0.980 568 PRO A O 1
ATOM 8651 N N . LEU A 1 569 ? -22.690 -15.060 -1.749 1.000 0.970 569 LEU A N 1
ATOM 8652 C CA . LEU A 1 569 ? -22.579 -15.988 -0.616 1.000 0.970 569 LEU A CA 1
ATOM 8653 C C . LEU A 1 569 ? -21.928 -15.332 0.607 1.000 0.970 569 LEU A C 1
ATOM 8654 O O . LEU A 1 569 ? -22.386 -15.584 1.717 1.000 0.970 569 LEU A O 1
ATOM 8670 N N . VAL A 1 570 ? -20.916 -14.471 0.434 1.000 0.980 570 VAL A N 1
ATOM 8671 C CA . VAL A 1 570 ? -20.335 -13.686 1.542 1.000 0.980 570 VAL A CA 1
ATOM 8672 C C . VAL A 1 570 ? -21.431 -12.872 2.247 1.000 0.980 570 VAL A C 1
ATOM 8673 O O . VAL A 1 570 ? -21.485 -12.870 3.476 1.000 0.980 570 VAL A O 1
ATOM 8686 N N . VAL A 1 571 ? -22.350 -12.246 1.496 1.000 0.980 571 VAL A N 1
ATOM 8687 C CA . VAL A 1 571 ? -23.501 -11.509 2.063 1.000 0.980 571 VAL A CA 1
ATOM 8688 C C . VAL A 1 571 ? -24.485 -12.450 2.764 1.000 0.980 571 VAL A C 1
ATOM 8689 O O . VAL A 1 571 ? -24.890 -12.179 3.893 1.000 0.980 571 VAL A O 1
ATOM 8702 N N . ALA A 1 572 ? -24.853 -13.571 2.140 1.000 0.980 572 ALA A N 1
ATOM 8703 C CA . ALA A 1 572 ? -25.774 -14.539 2.739 1.000 0.980 572 ALA A CA 1
ATOM 8704 C C . ALA A 1 572 ? -25.234 -15.121 4.061 1.000 0.980 572 ALA A C 1
ATOM 8705 O O . ALA A 1 572 ? -25.966 -15.213 5.047 1.000 0.980 572 ALA A O 1
ATOM 8712 N N . TYR A 1 573 ? -23.940 -15.453 4.111 1.000 0.980 573 TYR A N 1
ATOM 8713 C CA . TYR A 1 573 ? -23.279 -15.927 5.326 1.000 0.980 573 TYR A CA 1
ATOM 8714 C C . TYR A 1 573 ? -23.134 -14.834 6.387 1.000 0.980 573 TYR A C 1
ATOM 8715 O O . TYR A 1 573 ? -23.279 -15.129 7.572 1.000 0.980 573 TYR A O 1
ATOM 8733 N N . ALA A 1 574 ? -22.926 -13.574 5.993 1.000 0.980 574 ALA A N 1
ATOM 8734 C CA . ALA A 1 574 ? -22.955 -12.456 6.933 1.000 0.980 574 ALA A CA 1
ATOM 8735 C C . ALA A 1 574 ? -24.330 -12.322 7.606 1.000 0.980 574 ALA A C 1
ATOM 8736 O O . ALA A 1 574 ? -24.397 -12.169 8.821 1.000 0.980 574 ALA A O 1
ATOM 8743 N N . LEU A 1 575 ? -25.423 -12.448 6.843 1.000 0.980 575 LEU A N 1
ATOM 8744 C CA . LEU A 1 575 ? -26.788 -12.409 7.380 1.000 0.980 575 LEU A CA 1
ATOM 8745 C C . LEU A 1 575 ? -27.058 -13.561 8.360 1.000 0.980 575 LEU A C 1
ATOM 8746 O O . LEU A 1 575 ? -27.643 -13.336 9.415 1.000 0.980 575 LEU A O 1
ATOM 8762 N N . ALA A 1 576 ? -26.594 -14.774 8.045 1.000 0.980 576 ALA A N 1
ATOM 8763 C CA . ALA A 1 576 ? -26.732 -15.931 8.933 1.000 0.980 576 ALA A CA 1
ATOM 8764 C C . ALA A 1 576 ? -25.829 -15.856 10.186 1.000 0.980 576 ALA A C 1
ATOM 8765 O O . ALA A 1 576 ? -26.142 -16.453 11.216 1.000 0.980 576 ALA A O 1
ATOM 8772 N N . GLY A 1 577 ? -24.682 -15.170 10.104 1.000 0.970 577 GLY A N 1
ATOM 8773 C CA . GLY A 1 577 ? -23.724 -14.988 11.204 1.000 0.970 577 GLY A CA 1
ATOM 8774 C C . GLY A 1 577 ? -22.920 -16.234 11.595 1.000 0.970 577 GLY A C 1
ATOM 8775 O O . GLY A 1 577 ? -22.085 -16.181 12.497 1.000 0.970 577 GLY A O 1
ATOM 8779 N N . THR A 1 578 ? -23.135 -17.371 10.939 1.000 0.980 578 THR A N 1
ATOM 8780 C CA . THR A 1 578 ? -22.470 -18.641 11.251 1.000 0.980 578 THR A CA 1
ATOM 8781 C C . THR A 1 578 ? -22.303 -19.491 10.001 1.000 0.980 578 THR A C 1
ATOM 8782 O O . THR A 1 578 ? -23.134 -19.442 9.097 1.000 0.980 578 THR A O 1
ATOM 8793 N N . VAL A 1 579 ? -21.250 -20.309 9.964 1.000 0.970 579 VAL A N 1
ATOM 8794 C CA . VAL A 1 579 ? -21.113 -21.371 8.953 1.000 0.970 579 VAL A CA 1
ATOM 8795 C C . VAL A 1 579 ? -21.831 -22.667 9.357 1.000 0.970 579 VAL A C 1
ATOM 8796 O O . VAL A 1 579 ? -22.038 -23.535 8.514 1.000 0.970 579 VAL A O 1
ATOM 8809 N N . ASN A 1 580 ? -22.252 -22.811 10.624 1.000 0.970 580 ASN A N 1
ATOM 8810 C CA . ASN A 1 580 ? -22.976 -23.986 11.135 1.000 0.970 580 ASN A CA 1
ATOM 8811 C C . ASN A 1 580 ? -24.482 -23.935 10.802 1.000 0.970 580 ASN A C 1
ATOM 8812 O O . ASN A 1 580 ? -25.340 -24.088 11.672 1.000 0.970 580 ASN A O 1
ATOM 8823 N N . ILE A 1 581 ? -24.802 -23.706 9.531 1.000 0.960 581 ILE A N 1
ATOM 8824 C CA . ILE A 1 581 ? -26.162 -23.551 9.008 1.000 0.960 581 ILE A CA 1
ATOM 8825 C C . ILE A 1 581 ? -26.269 -24.226 7.646 1.000 0.960 581 ILE A C 1
ATOM 8826 O O . ILE A 1 581 ? -25.345 -24.145 6.832 1.000 0.960 581 ILE A O 1
ATOM 8842 N N . ASN A 1 582 ? -27.397 -24.878 7.375 1.000 0.960 582 ASN A N 1
ATOM 8843 C CA . ASN A 1 582 ? -27.696 -25.343 6.033 1.000 0.960 582 ASN A CA 1
ATOM 8844 C C . ASN A 1 582 ? -28.556 -24.309 5.298 1.000 0.960 582 ASN A C 1
ATOM 8845 O O . ASN A 1 582 ? -29.777 -24.302 5.427 1.000 0.960 582 ASN A O 1
ATOM 8856 N N . LEU A 1 583 ? -27.931 -23.464 4.472 1.000 0.940 583 LEU A N 1
ATOM 8857 C CA . LEU A 1 583 ? -28.637 -22.423 3.712 1.000 0.940 583 LEU A CA 1
ATOM 8858 C C . LEU A 1 583 ? -29.706 -22.973 2.742 1.000 0.940 583 LEU A C 1
ATOM 8859 O O . LEU A 1 583 ? -30.582 -22.222 2.325 1.000 0.940 583 LEU A O 1
ATOM 8875 N N . LYS A 1 584 ? -29.686 -24.269 2.384 1.000 0.900 584 LYS A N 1
ATOM 8876 C CA . LYS A 1 584 ? -30.728 -24.882 1.535 1.000 0.900 584 LYS A CA 1
ATOM 8877 C C . LYS A 1 584 ? -32.020 -25.199 2.288 1.000 0.900 584 LYS A C 1
ATOM 8878 O O . LYS A 1 584 ? -33.044 -25.381 1.632 1.000 0.900 584 LYS A O 1
ATOM 8897 N N . THR A 1 585 ? -31.980 -25.319 3.614 1.000 0.940 585 THR A N 1
ATOM 8898 C CA . THR A 1 585 ? -33.116 -25.822 4.407 1.000 0.940 585 THR A CA 1
ATOM 8899 C C . THR A 1 585 ? -33.469 -24.941 5.593 1.000 0.940 585 THR A C 1
ATOM 8900 O O . THR A 1 585 ? -34.648 -24.782 5.902 1.000 0.940 585 THR A O 1
ATOM 8911 N N . ASP A 1 586 ? -32.472 -24.374 6.255 1.000 0.950 586 ASP A N 1
ATOM 8912 C CA . ASP A 1 586 ? -32.653 -23.583 7.460 1.000 0.950 586 ASP A CA 1
ATOM 8913 C C . ASP A 1 586 ? -32.962 -22.123 7.084 1.000 0.950 586 ASP A C 1
ATOM 8914 O O . ASP A 1 586 ? -32.457 -21.616 6.076 1.000 0.950 586 ASP A O 1
ATOM 8923 N N . PRO A 1 587 ? -33.787 -21.413 7.868 1.000 0.960 587 PRO A N 1
ATOM 8924 C CA . PRO A 1 587 ? -34.018 -19.991 7.651 1.000 0.960 587 PRO A CA 1
ATOM 8925 C C . PRO A 1 587 ? -32.750 -19.185 7.956 1.000 0.960 587 PRO A C 1
ATOM 8926 O O . PRO A 1 587 ? -32.106 -19.391 8.984 1.000 0.960 587 PRO A O 1
ATOM 8937 N N . ILE A 1 588 ? -32.422 -18.225 7.088 1.000 0.950 588 ILE A N 1
ATOM 8938 C CA . ILE A 1 588 ? -31.321 -17.272 7.315 1.000 0.950 588 ILE A CA 1
ATOM 8939 C C . ILE A 1 588 ? -31.659 -16.333 8.474 1.000 0.950 588 ILE A C 1
ATOM 8940 O O . ILE A 1 588 ? -30.779 -15.933 9.231 1.000 0.950 588 ILE A O 1
ATOM 8956 N N . GLY A 1 589 ? -32.937 -15.977 8.615 1.000 0.940 589 GLY A N 1
ATOM 8957 C CA . GLY A 1 589 ? -33.411 -15.107 9.678 1.000 0.940 589 GLY A CA 1
ATOM 8958 C C . GLY A 1 589 ? -34.925 -14.957 9.675 1.000 0.940 589 GLY A C 1
ATOM 8959 O O . GLY A 1 589 ? -35.645 -15.681 8.984 1.000 0.940 589 GLY A O 1
ATOM 8963 N N . VAL A 1 590 ? -35.398 -13.996 10.462 1.000 0.940 590 VAL A N 1
ATOM 8964 C CA . VAL A 1 590 ? -36.817 -13.656 10.574 1.000 0.940 590 VAL A CA 1
ATOM 8965 C C . VAL A 1 590 ? -37.021 -12.264 9.991 1.000 0.940 590 VAL A C 1
ATOM 8966 O O . VAL A 1 590 ? -36.348 -11.315 10.395 1.000 0.940 590 VAL A O 1
ATOM 8979 N N . GLY A 1 591 ? -37.924 -12.160 9.022 1.000 0.930 591 GLY A N 1
ATOM 8980 C CA . GLY A 1 591 ? -38.283 -10.911 8.370 1.000 0.930 591 GLY A CA 1
ATOM 8981 C C . GLY A 1 591 ? -39.089 -9.986 9.279 1.000 0.930 591 GLY A C 1
ATOM 8982 O O . GLY A 1 591 ? -39.570 -10.358 10.351 1.000 0.930 591 GLY A O 1
ATOM 8986 N N . LYS A 1 592 ? -39.275 -8.748 8.827 1.000 0.900 592 LYS A N 1
ATOM 8987 C CA . LYS A 1 592 ? -40.038 -7.714 9.555 1.000 0.900 592 LYS A CA 1
ATOM 8988 C C . LYS A 1 592 ? -41.527 -8.036 9.752 1.000 0.900 592 LYS A C 1
ATOM 8989 O O . LYS A 1 592 ? -42.163 -7.464 10.631 1.000 0.900 592 LYS A O 1
ATOM 9008 N N . ASP A 1 593 ? -42.086 -8.928 8.943 1.000 0.920 593 ASP A N 1
ATOM 9009 C CA . ASP A 1 593 ? -43.445 -9.471 9.064 1.000 0.920 593 ASP A CA 1
ATOM 9010 C C . ASP A 1 593 ? -43.531 -10.675 10.025 1.000 0.920 593 ASP A C 1
ATOM 9011 O O . ASP A 1 593 ? -44.614 -11.222 10.237 1.000 0.920 593 ASP A O 1
ATOM 9020 N N . GLY A 1 594 ? -42.406 -11.075 10.630 1.000 0.920 594 GLY A N 1
ATOM 9021 C CA . GLY A 1 594 ? -42.296 -12.218 11.533 1.000 0.920 594 GLY A CA 1
ATOM 9022 C C . GLY A 1 594 ? -42.193 -13.569 10.822 1.000 0.920 594 GLY A C 1
ATOM 9023 O O . GLY A 1 594 ? -42.154 -14.596 11.500 1.000 0.920 594 GLY A O 1
ATOM 9027 N N . GLN A 1 595 ? -42.160 -13.595 9.485 1.000 0.940 595 GLN A N 1
ATOM 9028 C CA . GLN A 1 595 ? -41.978 -14.826 8.721 1.000 0.940 595 GLN A CA 1
ATOM 9029 C C . GLN A 1 595 ? -40.503 -15.213 8.625 1.000 0.940 595 GLN A C 1
ATOM 9030 O O . GLN A 1 595 ? -39.605 -14.374 8.666 1.000 0.940 595 GLN A O 1
ATOM 9044 N N . ASN A 1 596 ? -40.252 -16.508 8.474 1.000 0.960 596 ASN A N 1
ATOM 9045 C CA . ASN A 1 596 ? -38.916 -17.011 8.189 1.000 0.960 596 ASN A CA 1
ATOM 9046 C C . ASN A 1 596 ? -38.500 -16.612 6.767 1.000 0.960 596 ASN A C 1
ATOM 9047 O O . ASN A 1 596 ? -39.258 -16.843 5.828 1.000 0.960 596 ASN A O 1
ATOM 9058 N N . VAL A 1 597 ? -37.290 -16.070 6.618 1.000 0.970 597 VAL A N 1
ATOM 9059 C CA . VAL A 1 597 ? -36.677 -15.763 5.318 1.000 0.970 597 VAL A CA 1
ATOM 9060 C C . VAL A 1 597 ? -35.641 -16.838 4.994 1.000 0.970 597 VAL A C 1
ATOM 9061 O O . VAL A 1 597 ? -34.729 -17.096 5.785 1.000 0.970 597 VAL A O 1
ATOM 9074 N N . TYR A 1 598 ? -35.770 -17.463 3.829 1.000 0.960 598 TYR A N 1
ATOM 9075 C CA . TYR A 1 598 ? -34.908 -18.530 3.327 1.000 0.960 598 TYR A CA 1
ATOM 9076 C C . TYR A 1 598 ? -33.946 -18.013 2.247 1.000 0.960 598 TYR A C 1
ATOM 9077 O O . TYR A 1 598 ? -34.145 -16.957 1.648 1.000 0.960 598 TYR A O 1
ATOM 9095 N N . PHE A 1 599 ? -32.891 -18.781 1.955 1.000 0.930 599 PHE A N 1
ATOM 9096 C CA . PHE A 1 599 ? -31.879 -18.424 0.948 1.000 0.930 599 PHE A CA 1
ATOM 9097 C C . PHE A 1 599 ? -32.481 -18.083 -0.428 1.000 0.930 599 PHE A C 1
ATOM 9098 O O . PHE A 1 599 ? -32.089 -17.093 -1.043 1.000 0.930 599 PHE A O 1
ATOM 9115 N N . ASN A 1 600 ? -33.488 -18.841 -0.879 1.000 0.920 600 ASN A N 1
ATOM 9116 C CA . ASN A 1 600 ? -34.152 -18.619 -2.170 1.000 0.920 600 ASN A CA 1
ATOM 9117 C C . ASN A 1 600 ? -34.954 -17.309 -2.243 1.000 0.920 600 ASN A C 1
ATOM 9118 O O . ASN A 1 600 ? -35.244 -16.854 -3.346 1.000 0.920 600 ASN A O 1
ATOM 9129 N N . ASP A 1 601 ? -35.289 -16.697 -1.105 1.000 0.950 601 ASP A N 1
ATOM 9130 C CA . ASP A 1 601 ? -36.079 -15.462 -1.070 1.000 0.950 601 ASP A CA 1
ATOM 9131 C C . ASP A 1 601 ? -35.218 -14.228 -1.384 1.000 0.950 601 ASP A C 1
ATOM 9132 O O . ASP A 1 601 ? -35.712 -13.226 -1.901 1.000 0.950 601 ASP A O 1
ATOM 9141 N N . ILE A 1 602 ? -33.912 -14.301 -1.104 1.000 0.950 602 ILE A N 1
ATOM 9142 C CA . ILE A 1 602 ? -32.962 -13.200 -1.323 1.000 0.950 602 ILE A CA 1
ATOM 9143 C C . ILE A 1 602 ? -32.030 -13.432 -2.511 1.000 0.950 602 ILE A C 1
ATOM 9144 O O . ILE A 1 602 ? -31.336 -12.507 -2.928 1.000 0.950 602 ILE A O 1
ATOM 9160 N N . TRP A 1 603 ? -32.009 -14.636 -3.086 1.000 0.940 603 TRP A N 1
ATOM 9161 C CA . TRP A 1 603 ? -31.110 -14.946 -4.193 1.000 0.940 603 TRP A CA 1
ATOM 9162 C C . TRP A 1 603 ? -31.627 -14.376 -5.531 1.000 0.940 603 TRP A C 1
ATOM 9163 O O . TRP A 1 603 ? -32.786 -14.592 -5.896 1.000 0.940 603 TRP A O 1
ATOM 9184 N N . PRO A 1 604 ? -30.819 -13.605 -6.282 1.000 0.940 604 PRO A N 1
ATOM 9185 C CA . PRO A 1 604 ? -31.213 -13.069 -7.583 1.000 0.940 604 PRO A CA 1
ATOM 9186 C C . PRO A 1 604 ? -31.173 -14.111 -8.705 1.000 0.940 604 PRO A C 1
ATOM 9187 O O . PRO A 1 604 ? -30.416 -15.081 -8.660 1.000 0.940 604 PRO A O 1
ATOM 9198 N N . SER A 1 605 ? -31.979 -13.877 -9.744 1.000 0.900 605 SER A N 1
ATOM 9199 C CA . SER A 1 605 ? -31.903 -14.650 -10.991 1.000 0.900 605 SER A CA 1
ATOM 9200 C C . SER A 1 605 ? -30.796 -14.123 -11.909 1.000 0.900 605 SER A C 1
ATOM 9201 O O . SER A 1 605 ? -30.436 -12.945 -11.845 1.000 0.900 605 SER A O 1
ATOM 9209 N N . MET A 1 606 ? -30.287 -14.968 -12.811 1.000 0.880 606 MET A N 1
ATOM 9210 C CA . MET A 1 606 ? -29.259 -14.530 -13.760 1.000 0.880 606 MET A CA 1
ATOM 9211 C C . MET A 1 606 ? -29.786 -13.481 -14.752 1.000 0.880 606 MET A C 1
ATOM 9212 O O . MET A 1 606 ? -29.034 -12.596 -15.147 1.000 0.880 606 MET A O 1
ATOM 9226 N N . ASP A 1 607 ? -31.083 -13.504 -15.085 1.000 0.900 607 ASP A N 1
ATOM 9227 C CA . ASP A 1 607 ? -31.725 -12.474 -15.915 1.000 0.900 607 ASP A CA 1
ATOM 9228 C C . ASP A 1 607 ? -31.770 -11.106 -15.208 1.000 0.900 607 ASP A C 1
ATOM 9229 O O . ASP A 1 607 ? -31.487 -10.084 -15.837 1.000 0.900 607 ASP A O 1
ATOM 9238 N N . GLU A 1 608 ? -32.054 -11.074 -13.895 1.000 0.930 608 GLU A N 1
ATOM 9239 C CA . GLU A 1 608 ? -31.977 -9.841 -13.088 1.000 0.930 608 GLU A CA 1
ATOM 9240 C C . GLU A 1 608 ? -30.551 -9.273 -13.069 1.000 0.930 608 GLU A C 1
ATOM 9241 O O . GLU A 1 608 ? -30.371 -8.071 -13.278 1.000 0.930 608 GLU A O 1
ATOM 9253 N N . ILE A 1 609 ? -29.539 -10.125 -12.849 1.000 0.940 609 ILE A N 1
ATOM 9254 C CA . ILE A 1 609 ? -28.127 -9.710 -12.826 1.000 0.940 609 ILE A CA 1
ATOM 9255 C C . ILE A 1 609 ? -27.713 -9.174 -14.202 1.000 0.940 609 ILE A C 1
ATOM 9256 O O . ILE A 1 609 ? -27.185 -8.066 -14.295 1.000 0.940 609 ILE A O 1
ATOM 9272 N N . ASN A 1 610 ? -27.992 -9.921 -15.274 1.000 0.920 610 ASN A N 1
ATOM 9273 C CA . ASN A 1 610 ? -27.603 -9.564 -16.639 1.000 0.920 610 ASN A CA 1
ATOM 9274 C C . ASN A 1 610 ? -28.205 -8.231 -17.087 1.000 0.920 610 ASN A C 1
ATOM 9275 O O . ASN A 1 610 ? -27.508 -7.416 -17.691 1.000 0.920 610 ASN A O 1
ATOM 9286 N N . ALA A 1 611 ? -29.481 -7.985 -16.785 1.000 0.940 611 ALA A N 1
ATOM 9287 C CA . ALA A 1 611 ? -30.135 -6.728 -17.130 1.000 0.940 611 ALA A CA 1
ATOM 9288 C C . ALA A 1 611 ? -29.440 -5.527 -16.468 1.000 0.940 611 ALA A C 1
ATOM 9289 O O . ALA A 1 611 ? -29.134 -4.541 -17.140 1.000 0.940 611 ALA A O 1
ATOM 9296 N N . LEU A 1 612 ? -29.138 -5.638 -15.172 1.000 0.950 612 LEU A N 1
ATOM 9297 C CA . LEU A 1 612 ? -28.464 -4.591 -14.405 1.000 0.950 612 LEU A CA 1
ATOM 9298 C C . LEU A 1 612 ? -27.019 -4.366 -14.855 1.000 0.950 612 LEU A C 1
ATOM 9299 O O . LEU A 1 612 ? -26.604 -3.217 -15.008 1.000 0.950 612 LEU A O 1
ATOM 9315 N N . VAL A 1 613 ? -26.266 -5.438 -15.115 1.000 0.940 613 VAL A N 1
ATOM 9316 C CA . VAL A 1 613 ? -24.897 -5.345 -15.647 1.000 0.940 613 VAL A CA 1
ATOM 9317 C C . VAL A 1 613 ? -24.908 -4.604 -16.980 1.000 0.940 613 VAL A C 1
ATOM 9318 O O . VAL A 1 613 ? -24.210 -3.602 -17.128 1.000 0.940 613 VAL A O 1
ATOM 9331 N N . LYS A 1 614 ? -25.771 -5.022 -17.916 1.000 0.930 614 LYS A N 1
ATOM 9332 C CA . LYS A 1 614 ? -25.875 -4.430 -19.259 1.000 0.930 614 LYS A CA 1
ATOM 9333 C C . LYS A 1 614 ? -26.290 -2.957 -19.235 1.000 0.930 614 LYS A C 1
ATOM 9334 O O . LYS A 1 614 ? -26.004 -2.222 -20.174 1.000 0.930 614 LYS A O 1
ATOM 9353 N N . GLN A 1 615 ? -26.979 -2.533 -18.180 1.000 0.940 615 GLN A N 1
ATOM 9354 C CA . GLN A 1 615 ? -27.436 -1.160 -18.015 1.000 0.940 615 GLN A CA 1
ATOM 9355 C C . GLN A 1 615 ? -26.402 -0.249 -17.334 1.000 0.940 615 GLN A C 1
ATOM 9356 O O . GLN A 1 615 ? -26.425 0.958 -17.562 1.000 0.940 615 GLN A O 1
ATOM 9370 N N . THR A 1 616 ? -25.527 -0.792 -16.482 1.000 0.950 616 THR A N 1
ATOM 9371 C CA . THR A 1 616 ? -24.690 0.015 -15.567 1.000 0.950 616 THR A CA 1
ATOM 9372 C C . THR A 1 616 ? -23.187 -0.082 -15.819 1.000 0.950 616 THR A C 1
ATOM 9373 O O . THR A 1 616 ? -22.466 0.865 -15.501 1.000 0.950 616 THR A O 1
ATOM 9384 N N . VAL A 1 617 ? -22.712 -1.170 -16.429 1.000 0.960 617 VAL A N 1
ATOM 9385 C CA . VAL A 1 617 ? -21.302 -1.384 -16.784 1.000 0.960 617 VAL A CA 1
ATOM 9386 C C . VAL A 1 617 ? -21.099 -0.971 -18.241 1.000 0.960 617 VAL A C 1
ATOM 9387 O O . VAL A 1 617 ? -21.514 -1.676 -19.157 1.000 0.960 617 VAL A O 1
ATOM 9400 N N . THR A 1 618 ? -20.507 0.205 -18.459 1.000 0.960 618 THR A N 1
ATOM 9401 C CA . THR A 1 618 ? -20.470 0.876 -19.773 1.000 0.960 618 THR A CA 1
ATOM 9402 C C . THR A 1 618 ? -19.067 1.385 -20.131 1.000 0.960 618 THR A C 1
ATOM 9403 O O . THR A 1 618 ? -18.315 1.734 -19.217 1.000 0.960 618 THR A O 1
ATOM 9414 N N . PRO A 1 619 ? -18.711 1.499 -21.430 1.000 0.960 619 PRO A N 1
ATOM 9415 C CA . PRO A 1 619 ? -17.414 2.028 -21.871 1.000 0.960 619 PRO A CA 1
ATOM 9416 C C . PRO A 1 619 ? -17.107 3.434 -21.345 1.000 0.960 619 PRO A C 1
ATOM 9417 O O . PRO A 1 619 ? -15.956 3.753 -21.055 1.000 0.960 619 PRO A O 1
ATOM 9428 N N . GLU A 1 620 ? -18.130 4.276 -21.191 1.000 0.950 620 GLU A N 1
ATOM 9429 C CA . GLU A 1 620 ? -18.003 5.628 -20.641 1.000 0.950 620 GLU A CA 1
ATOM 9430 C C . GLU A 1 620 ? -17.556 5.613 -19.175 1.000 0.950 620 GLU A C 1
ATOM 9431 O O . GLU A 1 620 ? -16.765 6.466 -18.773 1.000 0.950 620 GLU A O 1
ATOM 9443 N N . LEU A 1 621 ? -18.021 4.637 -18.383 1.000 0.950 621 LEU A N 1
ATOM 9444 C CA . LEU A 1 621 ? -17.612 4.490 -16.987 1.000 0.950 621 LEU A CA 1
ATOM 9445 C C . LEU A 1 621 ? -16.127 4.122 -16.889 1.000 0.950 621 LEU A C 1
ATOM 9446 O O . LEU A 1 621 ? -15.404 4.732 -16.107 1.000 0.950 621 LEU A O 1
ATOM 9462 N N . PHE A 1 622 ? -15.663 3.182 -17.719 1.000 0.950 622 PHE A N 1
ATOM 9463 C CA . PHE A 1 622 ? -14.246 2.813 -17.769 1.000 0.950 622 PHE A CA 1
ATOM 9464 C C . PHE A 1 622 ? -13.365 3.982 -18.208 1.000 0.950 622 PHE A C 1
ATOM 9465 O O . PHE A 1 622 ? -12.389 4.280 -17.525 1.000 0.950 622 PHE A O 1
ATOM 9482 N N . ARG A 1 623 ? -13.719 4.683 -19.299 1.000 0.950 623 ARG A N 1
ATOM 9483 C CA . ARG A 1 623 ? -12.943 5.848 -19.760 1.000 0.950 623 ARG A CA 1
ATOM 9484 C C . ARG A 1 623 ? -12.828 6.910 -18.678 1.000 0.950 623 ARG A C 1
ATOM 9485 O O . ARG A 1 623 ? -11.732 7.393 -18.443 1.000 0.950 623 ARG A O 1
ATOM 9506 N N . LYS A 1 624 ? -13.936 7.232 -18.008 1.000 0.920 624 LYS A N 1
ATOM 9507 C CA . LYS A 1 624 ? -13.965 8.254 -16.962 1.000 0.920 624 LYS A CA 1
ATOM 9508 C C . LYS A 1 624 ? -13.077 7.897 -15.765 1.000 0.920 624 LYS A C 1
ATOM 9509 O O . LYS A 1 624 ? -12.346 8.756 -15.293 1.000 0.920 624 LYS A O 1
ATOM 9528 N N . GLU A 1 625 ? -13.155 6.666 -15.259 1.000 0.910 625 GLU A N 1
ATOM 9529 C CA . GLU A 1 625 ? -12.393 6.275 -14.061 1.000 0.910 625 GLU A CA 1
ATOM 9530 C C . GLU A 1 625 ? -10.894 6.068 -14.347 1.000 0.910 625 GLU A C 1
ATOM 9531 O O . GLU A 1 625 ? -10.075 6.261 -13.452 1.000 0.910 625 GLU A O 1
ATOM 9543 N N . TYR A 1 626 ? -10.512 5.711 -15.580 1.000 0.920 626 TYR A N 1
ATOM 9544 C CA . TYR A 1 626 ? -9.106 5.512 -15.953 1.000 0.920 626 TYR A CA 1
ATOM 9545 C C . TYR A 1 626 ? -8.419 6.736 -16.585 1.000 0.920 626 TYR A C 1
ATOM 9546 O O . TYR A 1 626 ? -7.192 6.745 -16.676 1.000 0.920 626 TYR A O 1
ATOM 9564 N N . GLU A 1 627 ? -9.157 7.785 -16.973 1.000 0.880 627 GLU A N 1
ATOM 9565 C CA . GLU A 1 627 ? -8.610 9.002 -17.607 1.000 0.880 627 GLU A CA 1
ATOM 9566 C C . GLU A 1 627 ? -7.483 9.661 -16.789 1.000 0.880 627 GLU A C 1
ATOM 9567 O O . GLU A 1 627 ? -6.506 10.139 -17.361 1.000 0.880 627 GLU A O 1
ATOM 9579 N N . THR A 1 628 ? -7.577 9.648 -15.455 1.000 0.840 628 THR A N 1
ATOM 9580 C CA . THR A 1 628 ? -6.596 10.271 -14.546 1.000 0.840 628 THR A CA 1
ATOM 9581 C C . THR A 1 628 ? -5.824 9.266 -13.688 1.000 0.840 628 THR A C 1
ATOM 9582 O O . THR A 1 628 ? -5.232 9.656 -12.686 1.000 0.840 628 THR A O 1
ATOM 9593 N N . VAL A 1 629 ? -5.799 7.977 -14.056 1.000 0.850 629 VAL A N 1
ATOM 9594 C CA . VAL A 1 629 ? -5.343 6.869 -13.186 1.000 0.850 629 VAL A CA 1
ATOM 9595 C C . VAL A 1 629 ? -3.962 7.073 -12.539 1.000 0.850 629 VAL A C 1
ATOM 9596 O O . VAL A 1 629 ? -3.761 6.667 -11.399 1.000 0.850 629 VAL A O 1
ATOM 9609 N N . PHE A 1 630 ? -3.014 7.724 -13.220 1.000 0.860 630 PHE A N 1
ATOM 9610 C CA . PHE A 1 630 ? -1.646 7.927 -12.721 1.000 0.860 630 PHE A CA 1
ATOM 9611 C C . PHE A 1 630 ? -1.475 9.127 -11.776 1.000 0.860 630 PHE A C 1
ATOM 9612 O O . PHE A 1 630 ? -0.431 9.223 -11.122 1.000 0.860 630 PHE A O 1
ATOM 9629 N N . ASP A 1 631 ? -2.485 10.000 -11.690 1.000 0.830 631 ASP A N 1
ATOM 9630 C CA . ASP A 1 631 ? -2.469 11.252 -10.921 1.000 0.830 631 ASP A CA 1
ATOM 9631 C C . ASP A 1 631 ? -3.723 11.414 -10.023 1.000 0.830 631 ASP A C 1
ATOM 9632 O O . ASP A 1 631 ? -3.937 12.469 -9.423 1.000 0.830 631 ASP A O 1
ATOM 9641 N N . ASP A 1 632 ? -4.550 10.371 -9.874 1.000 0.790 632 ASP A N 1
ATOM 9642 C CA . ASP A 1 632 ? -5.835 10.380 -9.144 1.000 0.790 632 ASP A CA 1
ATOM 9643 C C . ASP A 1 632 ? -5.692 10.228 -7.611 1.000 0.790 632 ASP A C 1
ATOM 9644 O O . ASP A 1 632 ? -6.544 9.673 -6.910 1.000 0.790 632 ASP A O 1
ATOM 9653 N N . ASN A 1 633 ? -4.584 10.721 -7.056 1.000 0.850 633 ASN A N 1
ATOM 9654 C CA . ASN A 1 633 ? -4.381 10.804 -5.617 1.000 0.850 633 ASN A CA 1
ATOM 9655 C C . ASN A 1 633 ? -3.609 12.076 -5.256 1.000 0.850 633 ASN A C 1
ATOM 9656 O O . ASN A 1 633 ? -2.402 12.194 -5.463 1.000 0.850 633 ASN A O 1
ATOM 9667 N N . LYS A 1 634 ? -4.319 13.036 -4.661 1.000 0.830 634 LYS A N 1
ATOM 9668 C CA . LYS A 1 634 ? -3.766 14.358 -4.352 1.000 0.830 634 LYS A CA 1
ATOM 9669 C C . LYS A 1 634 ? -2.577 14.297 -3.387 1.000 0.830 634 LYS A C 1
ATOM 9670 O O . LYS A 1 634 ? -1.566 14.938 -3.641 1.000 0.830 634 LYS A O 1
ATOM 9689 N N . ARG A 1 635 ? -2.667 13.470 -2.336 1.000 0.870 635 ARG A N 1
ATOM 9690 C CA . ARG A 1 635 ? -1.574 13.284 -1.368 1.000 0.870 635 ARG A CA 1
ATOM 9691 C C . ARG A 1 635 ? -0.338 12.666 -2.003 1.000 0.870 635 ARG A C 1
ATOM 9692 O O . ARG A 1 635 ? 0.766 13.024 -1.622 1.000 0.870 635 ARG A O 1
ATOM 9713 N N . TRP A 1 636 ? -0.517 11.743 -2.946 1.000 0.890 636 TRP A N 1
ATOM 9714 C CA . TRP A 1 636 ? 0.593 11.162 -3.700 1.000 0.890 636 TRP A CA 1
ATOM 9715 C C . TRP A 1 636 ? 1.309 12.216 -4.552 1.000 0.890 636 TRP A C 1
ATOM 9716 O O . TRP A 1 636 ? 2.534 12.306 -4.521 1.000 0.890 636 TRP A O 1
ATOM 9737 N N . ASN A 1 637 ? 0.546 13.056 -5.254 1.000 0.860 637 ASN A N 1
ATOM 9738 C CA . ASN A 1 637 ? 1.093 14.113 -6.108 1.000 0.860 637 ASN A CA 1
ATOM 9739 C C . ASN A 1 637 ? 1.840 15.203 -5.312 1.000 0.860 637 ASN A C 1
ATOM 9740 O O . ASN A 1 637 ? 2.691 15.891 -5.868 1.000 0.860 637 ASN A O 1
ATOM 9751 N N . GLU A 1 638 ? 1.530 15.356 -4.021 1.000 0.850 638 GLU A N 1
ATOM 9752 C CA . GLU A 1 638 ? 2.165 16.307 -3.096 1.000 0.850 638 GLU A CA 1
ATOM 9753 C C . GLU A 1 638 ? 3.491 15.792 -2.496 1.000 0.850 638 GLU A C 1
ATOM 9754 O O . GLU A 1 638 ? 4.183 16.534 -1.799 1.000 0.850 638 GLU A O 1
ATOM 9766 N N . ILE A 1 639 ? 3.878 14.536 -2.750 1.000 0.860 639 ILE A N 1
ATOM 9767 C CA . ILE A 1 639 ? 5.129 13.969 -2.231 1.000 0.860 639 ILE A CA 1
ATOM 9768 C C . ILE A 1 639 ? 6.334 14.597 -2.946 1.000 0.860 639 ILE A C 1
ATOM 9769 O O . ILE A 1 639 ? 6.595 14.327 -4.120 1.000 0.860 639 ILE A O 1
ATOM 9785 N N . GLU A 1 640 ? 7.134 15.373 -2.212 1.000 0.790 640 GLU A N 1
ATOM 9786 C CA . GLU A 1 640 ? 8.389 15.935 -2.724 1.000 0.790 640 GLU A CA 1
ATOM 9787 C C . GLU A 1 640 ? 9.539 14.916 -2.729 1.000 0.790 640 GLU A C 1
ATOM 9788 O O . GLU A 1 640 ? 9.854 14.276 -1.720 1.000 0.790 640 GLU A O 1
ATOM 9800 N N . THR A 1 641 ? 10.221 14.818 -3.870 1.000 0.820 641 THR A N 1
ATOM 9801 C CA . THR A 1 641 ? 11.391 13.957 -4.106 1.000 0.820 641 THR A CA 1
ATOM 9802 C C . THR A 1 641 ? 12.396 14.669 -5.012 1.000 0.820 641 THR A C 1
ATOM 9803 O O . THR A 1 641 ? 12.041 15.655 -5.655 1.000 0.820 641 THR A O 1
ATOM 9814 N N . THR A 1 642 ? 13.635 14.169 -5.079 1.000 0.770 642 THR A N 1
ATOM 9815 C CA . THR A 1 642 ? 14.661 14.668 -6.012 1.000 0.770 642 THR A CA 1
ATOM 9816 C C . THR A 1 642 ? 14.537 14.017 -7.391 1.000 0.770 642 THR A C 1
ATOM 9817 O O . THR A 1 642 ? 13.867 12.990 -7.540 1.000 0.770 642 THR A O 1
ATOM 9828 N N . ASP A 1 643 ? 15.250 14.592 -8.360 1.000 0.770 643 ASP A N 1
ATOM 9829 C CA . ASP A 1 643 ? 15.364 14.097 -9.739 1.000 0.770 643 ASP A CA 1
ATOM 9830 C C . ASP A 1 643 ? 16.747 13.447 -9.979 1.000 0.770 643 ASP A C 1
ATOM 9831 O O . ASP A 1 643 ? 17.136 13.167 -11.109 1.000 0.770 643 ASP A O 1
ATOM 9840 N N . GLU A 1 644 ? 17.537 13.252 -8.912 1.000 0.810 644 GLU A N 1
ATOM 9841 C CA . GLU A 1 644 ? 18.895 12.703 -8.993 1.000 0.810 644 GLU A CA 1
ATOM 9842 C C . GLU A 1 644 ? 18.872 11.206 -9.344 1.000 0.810 644 GLU A C 1
ATOM 9843 O O . GLU A 1 644 ? 18.101 10.430 -8.771 1.000 0.810 644 GLU A O 1
ATOM 9855 N N . ALA A 1 645 ? 19.782 10.784 -10.230 1.000 0.870 645 ALA A N 1
ATOM 9856 C CA . ALA A 1 645 ? 19.901 9.391 -10.665 1.000 0.870 645 ALA A CA 1
ATOM 9857 C C . ALA A 1 645 ? 20.285 8.428 -9.525 1.000 0.870 645 ALA A C 1
ATOM 9858 O O . ALA A 1 645 ? 19.858 7.269 -9.521 1.000 0.870 645 ALA A O 1
ATOM 9865 N N . LEU A 1 646 ? 21.088 8.895 -8.560 1.000 0.920 646 LEU A N 1
ATOM 9866 C CA . LEU A 1 646 ? 21.495 8.137 -7.377 1.000 0.920 646 LEU A CA 1
ATOM 9867 C C . LEU A 1 646 ? 20.578 8.451 -6.194 1.000 0.920 646 LEU A C 1
ATOM 9868 O O . LEU A 1 646 ? 20.432 9.605 -5.798 1.000 0.920 646 LEU A O 1
ATOM 9884 N N . TYR A 1 647 ? 20.022 7.408 -5.578 1.000 0.930 647 TYR A N 1
ATOM 9885 C CA . TYR A 1 647 ? 19.236 7.565 -4.359 1.000 0.930 647 TYR A CA 1
ATOM 9886 C C . TYR A 1 647 ? 20.112 7.977 -3.167 1.000 0.930 647 TYR A C 1
ATOM 9887 O O . TYR A 1 647 ? 21.184 7.407 -2.930 1.000 0.930 647 TYR A O 1
ATOM 9905 N N . LYS A 1 648 ? 19.621 8.933 -2.371 1.000 0.900 648 LYS A N 1
ATOM 9906 C CA . LYS A 1 648 ? 20.242 9.345 -1.107 1.000 0.900 648 LYS A CA 1
ATOM 9907 C C . LYS A 1 648 ? 19.791 8.430 0.031 1.000 0.900 648 LYS A C 1
ATOM 9908 O O . LYS A 1 648 ? 18.720 8.612 0.601 1.000 0.900 648 LYS A O 1
ATOM 9927 N N . TRP A 1 649 ? 20.639 7.458 0.356 1.000 0.930 649 TRP A N 1
ATOM 9928 C CA . TRP A 1 649 ? 20.422 6.532 1.467 1.000 0.930 649 TRP A CA 1
ATOM 9929 C C . TRP A 1 649 ? 20.464 7.254 2.816 1.000 0.930 649 TRP A C 1
ATOM 9930 O O . TRP A 1 649 ? 21.432 7.956 3.113 1.000 0.930 649 TRP A O 1
ATOM 9951 N N . ASP A 1 650 ? 19.437 7.036 3.633 1.000 0.890 650 ASP A N 1
ATOM 9952 C CA . ASP A 1 650 ? 19.388 7.468 5.027 1.000 0.890 650 ASP A CA 1
ATOM 9953 C C . ASP A 1 650 ? 19.738 6.283 5.938 1.000 0.890 650 ASP A C 1
ATOM 9954 O O . ASP A 1 650 ? 19.046 5.265 5.956 1.000 0.890 650 ASP A O 1
ATOM 9963 N N . ASN A 1 651 ? 20.827 6.411 6.696 1.000 0.860 651 ASN A N 1
ATOM 9964 C CA . ASN A 1 651 ? 21.317 5.354 7.583 1.000 0.860 651 ASN A CA 1
ATOM 9965 C C . ASN A 1 651 ? 20.415 5.124 8.806 1.000 0.860 651 ASN A C 1
ATOM 9966 O O . ASN A 1 651 ? 20.490 4.055 9.424 1.000 0.860 651 ASN A O 1
ATOM 9977 N N . ASP A 1 652 ? 19.573 6.099 9.152 1.000 0.890 652 ASP A N 1
ATOM 9978 C CA . ASP A 1 652 ? 18.607 5.981 10.242 1.000 0.890 652 ASP A CA 1
ATOM 9979 C C . ASP A 1 652 ? 17.265 5.410 9.768 1.000 0.890 652 ASP A C 1
ATOM 9980 O O . ASP A 1 652 ? 16.439 5.005 10.594 1.000 0.890 652 ASP A O 1
ATOM 9989 N N . SER A 1 653 ? 17.068 5.274 8.450 1.000 0.930 653 SER A N 1
ATOM 9990 C CA . SER A 1 653 ? 15.864 4.660 7.901 1.000 0.930 653 SER A CA 1
ATOM 9991 C C . SER A 1 653 ? 15.707 3.226 8.394 1.000 0.930 653 SER A C 1
ATOM 9992 O O . SER A 1 653 ? 16.617 2.387 8.330 1.000 0.930 653 SER A O 1
ATOM 10000 N N . THR A 1 654 ? 14.494 2.926 8.853 1.000 0.940 654 THR A N 1
ATOM 10001 C CA . THR A 1 654 ? 14.094 1.575 9.251 1.000 0.940 654 THR A CA 1
ATOM 10002 C C . THR A 1 654 ? 13.256 0.876 8.174 1.000 0.940 654 THR A C 1
ATOM 10003 O O . THR A 1 654 ? 12.902 -0.294 8.359 1.000 0.940 654 THR A O 1
ATOM 10014 N N . TYR A 1 655 ? 12.986 1.539 7.041 1.000 0.950 655 TYR A N 1
ATOM 10015 C CA . TYR A 1 655 ? 12.258 0.982 5.896 1.000 0.950 655 TYR A CA 1
ATOM 10016 C C . TYR A 1 655 ? 13.121 0.793 4.643 1.000 0.950 655 TYR A C 1
ATOM 10017 O O . TYR A 1 655 ? 12.913 -0.209 3.959 1.000 0.950 655 TYR A O 1
ATOM 10035 N N . ILE A 1 656 ? 14.069 1.695 4.349 1.000 0.950 656 ILE A N 1
ATOM 10036 C CA . ILE A 1 656 ? 14.875 1.690 3.115 1.000 0.950 656 ILE A CA 1
ATOM 10037 C C . ILE A 1 656 ? 16.373 1.717 3.453 1.000 0.950 656 ILE A C 1
ATOM 10038 O O . ILE A 1 656 ? 16.896 2.726 3.911 1.000 0.950 656 ILE A O 1
ATOM 10054 N N . GLN A 1 657 ? 17.084 0.620 3.199 1.000 0.950 657 GLN A N 1
ATOM 10055 C CA . GLN A 1 657 ? 18.522 0.474 3.457 1.000 0.950 657 GLN A CA 1
ATOM 10056 C C . GLN A 1 657 ? 19.225 -0.089 2.224 1.000 0.950 657 GLN A C 1
ATOM 10057 O O . GLN A 1 657 ? 18.687 -0.974 1.563 1.000 0.950 657 GLN A O 1
ATOM 10071 N N . ASN A 1 658 ? 20.450 0.369 1.950 1.000 0.950 658 ASN A N 1
ATOM 10072 C CA . ASN A 1 658 ? 21.252 -0.191 0.864 1.000 0.950 658 ASN A CA 1
ATOM 10073 C C . ASN A 1 658 ? 21.621 -1.641 1.210 1.000 0.950 658 ASN A C 1
ATOM 10074 O O . ASN A 1 658 ? 22.317 -1.842 2.206 1.000 0.950 658 ASN A O 1
ATOM 10085 N N . PRO A 1 659 ? 21.185 -2.646 0.437 1.000 0.950 659 PRO A N 1
ATOM 10086 C CA . PRO A 1 659 ? 21.524 -4.027 0.722 1.000 0.950 659 PRO A CA 1
ATOM 10087 C C . PRO A 1 659 ? 23.007 -4.308 0.411 1.000 0.950 659 PRO A C 1
ATOM 10088 O O . PRO A 1 659 ? 23.590 -3.668 -0.470 1.000 0.950 659 PRO A O 1
ATOM 10099 N N . PRO A 1 660 ? 23.628 -5.293 1.080 1.000 0.920 660 PRO A N 1
ATOM 10100 C CA . PRO A 1 660 ? 25.051 -5.597 0.926 1.000 0.920 660 PRO A CA 1
ATOM 10101 C C . PRO A 1 660 ? 25.351 -6.514 -0.278 1.000 0.920 660 PRO A C 1
ATOM 10102 O O . PRO A 1 660 ? 26.411 -7.128 -0.338 1.000 0.920 660 PRO A O 1
ATOM 10113 N N . PHE A 1 661 ? 24.441 -6.639 -1.254 1.000 0.910 661 PHE A N 1
ATOM 10114 C CA . PHE A 1 661 ? 24.564 -7.597 -2.370 1.000 0.910 661 PHE A CA 1
ATOM 10115 C C . PHE A 1 661 ? 25.795 -7.377 -3.270 1.000 0.910 661 PHE A C 1
ATOM 10116 O O . PHE A 1 661 ? 26.221 -8.311 -3.954 1.000 0.910 661 PHE A O 1
ATOM 10133 N N . PHE A 1 662 ? 26.358 -6.165 -3.271 1.000 0.900 662 PHE A N 1
ATOM 10134 C CA . PHE A 1 662 ? 27.495 -5.758 -4.108 1.000 0.900 662 PHE A CA 1
ATOM 10135 C C . PHE A 1 662 ? 28.724 -5.322 -3.299 1.000 0.900 662 PHE A C 1
ATOM 10136 O O . PHE A 1 662 ? 29.694 -4.822 -3.872 1.000 0.900 662 PHE A O 1
ATOM 10153 N N . GLU A 1 663 ? 28.695 -5.476 -1.973 1.000 0.840 663 GLU A N 1
ATOM 10154 C CA . GLU A 1 663 ? 29.879 -5.228 -1.152 1.000 0.840 663 GLU A CA 1
ATOM 10155 C C . GLU A 1 663 ? 30.962 -6.261 -1.472 1.000 0.840 663 GLU A C 1
ATOM 10156 O O . GLU A 1 663 ? 30.677 -7.429 -1.727 1.000 0.840 663 GLU A O 1
ATOM 10168 N N . GLU A 1 664 ? 32.217 -5.811 -1.506 1.000 0.770 664 GLU A N 1
ATOM 10169 C CA . GLU A 1 664 ? 33.385 -6.654 -1.804 1.000 0.770 664 GLU A CA 1
ATOM 10170 C C . GLU A 1 664 ? 33.324 -7.400 -3.157 1.000 0.770 664 GLU A C 1
ATOM 10171 O O . GLU A 1 664 ? 34.021 -8.395 -3.368 1.000 0.770 664 GLU A O 1
ATOM 10183 N N . MET A 1 665 ? 32.526 -6.914 -4.116 1.000 0.820 665 MET A N 1
ATOM 10184 C CA . MET A 1 665 ? 32.390 -7.568 -5.415 1.000 0.820 665 MET A CA 1
ATOM 10185 C C . MET A 1 665 ? 33.634 -7.376 -6.298 1.000 0.820 665 MET A C 1
ATOM 10186 O O . MET A 1 665 ? 34.051 -6.263 -6.614 1.000 0.820 665 MET A O 1
ATOM 10200 N N . SER A 1 666 ? 34.180 -8.493 -6.777 1.000 0.820 666 SER A N 1
ATOM 10201 C CA . SER A 1 666 ? 35.201 -8.528 -7.828 1.000 0.820 666 SER A CA 1
ATOM 10202 C C . SER A 1 666 ? 34.629 -8.155 -9.203 1.000 0.820 666 SER A C 1
ATOM 10203 O O . SER A 1 666 ? 33.550 -8.624 -9.585 1.000 0.820 666 SER A O 1
ATOM 10211 N N . VAL A 1 667 ? 35.414 -7.398 -9.982 1.000 0.830 667 VAL A N 1
ATOM 10212 C CA . VAL A 1 667 ? 35.122 -7.066 -11.390 1.000 0.830 667 VAL A CA 1
ATOM 10213 C C . VAL A 1 667 ? 35.078 -8.327 -12.264 1.000 0.830 667 VAL A C 1
ATOM 10214 O O . VAL A 1 667 ? 34.238 -8.438 -13.153 1.000 0.830 667 VAL A O 1
ATOM 10227 N N . GLU A 1 668 ? 35.925 -9.316 -11.971 1.000 0.860 668 GLU A N 1
ATOM 10228 C CA . GLU A 1 668 ? 35.913 -10.618 -12.646 1.000 0.860 668 GLU A CA 1
ATOM 10229 C C . GLU A 1 668 ? 34.946 -11.608 -11.953 1.000 0.860 668 GLU A C 1
ATOM 10230 O O . GLU A 1 668 ? 34.769 -11.538 -10.727 1.000 0.860 668 GLU A O 1
ATOM 10242 N N . PRO A 1 669 ? 34.300 -12.527 -12.703 1.000 0.880 669 PRO A N 1
ATOM 10243 C CA . PRO A 1 669 ? 33.565 -13.663 -12.141 1.000 0.880 669 PRO A CA 1
ATOM 10244 C C . PRO A 1 669 ? 34.420 -14.537 -11.219 1.000 0.880 669 PRO A C 1
ATOM 10245 O O . PRO A 1 669 ? 35.640 -14.604 -11.358 1.000 0.880 669 PRO A O 1
ATOM 10256 N N . GLY A 1 670 ? 33.752 -15.267 -10.321 1.000 0.870 670 GLY A N 1
ATOM 10257 C CA . GLY A 1 670 ? 34.364 -16.361 -9.573 1.000 0.870 670 GLY A CA 1
ATOM 10258 C C . GLY A 1 670 ? 34.441 -17.655 -10.391 1.000 0.870 670 GLY A C 1
ATOM 10259 O O . GLY A 1 670 ? 34.451 -17.645 -11.622 1.000 0.870 670 GLY A O 1
ATOM 10263 N N . LYS A 1 671 ? 34.487 -18.782 -9.682 1.000 0.900 671 LYS A N 1
ATOM 10264 C CA . LYS A 1 671 ? 34.396 -20.135 -10.242 1.000 0.900 671 LYS A CA 1
ATOM 10265 C C . LYS A 1 671 ? 33.406 -20.955 -9.419 1.000 0.900 671 LYS A C 1
ATOM 10266 O O . LYS A 1 671 ? 33.214 -20.668 -8.237 1.000 0.900 671 LYS A O 1
ATOM 10285 N N . VAL A 1 672 ? 32.803 -21.977 -10.018 1.000 0.940 672 VAL A N 1
ATOM 10286 C CA . VAL A 1 672 ? 32.063 -23.007 -9.277 1.000 0.940 672 VAL A CA 1
ATOM 10287 C C . VAL A 1 672 ? 33.069 -23.816 -8.449 1.000 0.940 672 VAL A C 1
ATOM 10288 O O . VAL A 1 672 ? 33.893 -24.541 -9.005 1.000 0.940 672 VAL A O 1
ATOM 10301 N N . GLU A 1 673 ? 33.040 -23.657 -7.124 1.000 0.930 673 GLU A N 1
ATOM 10302 C CA . GLU A 1 673 ? 33.942 -24.345 -6.191 1.000 0.930 673 GLU A CA 1
ATOM 10303 C C . GLU A 1 673 ? 33.193 -25.339 -5.282 1.000 0.930 673 GLU A C 1
ATOM 10304 O O . GLU A 1 673 ? 32.010 -25.127 -4.987 1.000 0.930 673 GLU A O 1
ATOM 10316 N N . PRO A 1 674 ? 33.873 -26.389 -4.778 1.000 0.960 674 PRO A N 1
ATOM 10317 C CA . PRO A 1 674 ? 33.275 -27.343 -3.850 1.000 0.960 674 PRO A CA 1
ATOM 10318 C C . PRO A 1 674 ? 32.852 -26.652 -2.555 1.000 0.960 674 PRO A C 1
ATOM 10319 O O . PRO A 1 674 ? 33.585 -25.822 -2.009 1.000 0.960 674 PRO A O 1
ATOM 10330 N N . LEU A 1 675 ? 31.711 -27.046 -1.996 1.000 0.970 675 LEU A N 1
ATOM 10331 C CA . LEU A 1 675 ? 31.263 -26.530 -0.705 1.000 0.970 675 LEU A CA 1
ATOM 10332 C C . LEU A 1 675 ? 31.817 -27.411 0.413 1.000 0.970 675 LEU A C 1
ATOM 10333 O O . LEU A 1 675 ? 31.577 -28.617 0.430 1.000 0.970 675 LEU A O 1
ATOM 10349 N N . LYS A 1 676 ? 32.551 -26.819 1.358 1.000 0.960 676 LYS A N 1
ATOM 10350 C CA . LYS A 1 676 ? 33.228 -27.555 2.435 1.000 0.960 676 LYS A CA 1
ATOM 10351 C C . LYS A 1 676 ? 32.836 -27.051 3.811 1.000 0.960 676 LYS A C 1
ATOM 10352 O O . LYS A 1 676 ? 32.569 -25.864 3.989 1.000 0.960 676 LYS A O 1
ATOM 10371 N N . GLY A 1 677 ? 32.862 -27.960 4.784 1.000 0.960 677 GLY A N 1
ATOM 10372 C CA . GLY A 1 677 ? 32.694 -27.618 6.193 1.000 0.960 677 GLY A CA 1
ATOM 10373 C C . GLY A 1 677 ? 31.343 -26.987 6.550 1.000 0.960 677 GLY A C 1
ATOM 10374 O O . GLY A 1 677 ? 31.292 -26.232 7.518 1.000 0.960 677 GLY A O 1
ATOM 10378 N N . LEU A 1 678 ? 30.266 -27.236 5.789 1.000 0.980 678 LEU A N 1
ATOM 10379 C CA . LEU A 1 678 ? 28.973 -26.596 6.042 1.000 0.980 678 LEU A CA 1
ATOM 10380 C C . LEU A 1 678 ? 28.299 -27.188 7.285 1.000 0.980 678 LEU A C 1
ATOM 10381 O O . LEU A 1 678 ? 28.268 -28.407 7.460 1.000 0.980 678 LEU A O 1
ATOM 10397 N N . ARG A 1 679 ? 27.701 -26.345 8.128 1.000 0.980 679 ARG A N 1
ATOM 10398 C CA . ARG A 1 679 ? 26.886 -26.792 9.269 1.000 0.980 679 ARG A CA 1
ATOM 10399 C C . ARG A 1 679 ? 25.403 -26.697 8.944 1.000 0.980 679 ARG A C 1
ATOM 10400 O O . ARG A 1 679 ? 24.941 -25.725 8.345 1.000 0.980 679 ARG A O 1
ATOM 10421 N N . VAL A 1 680 ? 24.639 -27.700 9.364 1.000 0.980 680 VAL A N 1
ATOM 10422 C CA . VAL A 1 680 ? 23.181 -27.682 9.214 1.000 0.980 680 VAL A CA 1
ATOM 10423 C C . VAL A 1 680 ? 22.584 -26.689 10.210 1.000 0.980 680 VAL A C 1
ATOM 10424 O O . VAL A 1 680 ? 22.798 -26.816 11.418 1.000 0.980 680 VAL A O 1
ATOM 10437 N N . VAL A 1 681 ? 21.821 -25.718 9.703 1.000 0.970 681 VAL A N 1
ATOM 10438 C CA . VAL A 1 681 ? 21.103 -24.721 10.523 1.000 0.970 681 VAL A CA 1
ATOM 10439 C C . VAL A 1 681 ? 19.590 -24.950 10.548 1.000 0.970 681 VAL A C 1
ATOM 10440 O O . VAL A 1 681 ? 18.900 -24.478 11.452 1.000 0.970 681 VAL A O 1
ATOM 10453 N N . GLY A 1 682 ? 19.063 -25.718 9.595 1.000 0.970 682 GLY A N 1
ATOM 10454 C CA . GLY A 1 682 ? 17.655 -26.096 9.545 1.000 0.970 682 GLY A CA 1
ATOM 10455 C C . GLY A 1 682 ? 17.478 -27.503 8.997 1.000 0.970 682 GLY A C 1
ATOM 10456 O O . GLY A 1 682 ? 18.072 -27.843 7.976 1.000 0.970 682 GLY A O 1
ATOM 10460 N N . LYS A 1 683 ? 16.650 -28.303 9.672 1.000 0.970 683 LYS A N 1
ATOM 10461 C CA . LYS A 1 683 ? 16.138 -29.583 9.175 1.000 0.970 683 LYS A CA 1
ATOM 10462 C C . LYS A 1 683 ? 14.617 -29.540 9.245 1.000 0.970 683 LYS A C 1
ATOM 10463 O O . LYS A 1 683 ? 14.045 -29.537 10.335 1.000 0.970 683 LYS A O 1
ATOM 10482 N N . PHE A 1 684 ? 13.967 -29.472 8.093 1.000 0.950 684 PHE A N 1
ATOM 10483 C CA . PHE A 1 684 ? 12.528 -29.264 7.983 1.000 0.950 684 PHE A CA 1
ATOM 10484 C C . PHE A 1 684 ? 11.830 -30.438 7.298 1.000 0.950 684 PHE A C 1
ATOM 10485 O O . PHE A 1 684 ? 12.450 -31.210 6.572 1.000 0.950 684 PHE A O 1
ATOM 10502 N N . GLY A 1 685 ? 10.524 -30.555 7.541 1.000 0.890 685 GLY A N 1
ATOM 10503 C CA . GLY A 1 685 ? 9.670 -31.530 6.865 1.000 0.890 685 GLY A CA 1
ATOM 10504 C C . GLY A 1 685 ? 9.164 -31.045 5.505 1.000 0.890 685 GLY A C 1
ATOM 10505 O O . GLY A 1 685 ? 9.774 -30.194 4.856 1.000 0.890 685 GLY A O 1
ATOM 10509 N N . ASP A 1 686 ? 8.019 -31.590 5.105 1.000 0.860 686 ASP A N 1
ATOM 10510 C CA . ASP A 1 686 ? 7.342 -31.277 3.846 1.000 0.860 686 ASP A CA 1
ATOM 10511 C C . ASP A 1 686 ? 6.608 -29.927 3.885 1.000 0.860 686 ASP A C 1
ATOM 10512 O O . ASP A 1 686 ? 6.232 -29.417 4.943 1.000 0.860 686 ASP A O 1
ATOM 10521 N N . SER A 1 687 ? 6.326 -29.379 2.700 1.000 0.780 687 SER A N 1
ATOM 10522 C CA . SER A 1 687 ? 5.468 -28.208 2.479 1.000 0.780 687 SER A CA 1
ATOM 10523 C C . SER A 1 687 ? 5.900 -26.959 3.260 1.000 0.780 687 SER A C 1
ATOM 10524 O O . SER A 1 687 ? 5.074 -26.168 3.732 1.000 0.780 687 SER A O 1
ATOM 10532 N N . VAL A 1 688 ? 7.211 -26.744 3.388 1.000 0.860 688 VAL A N 1
ATOM 10533 C CA . VAL A 1 688 ? 7.754 -25.502 3.951 1.000 0.860 688 VAL A CA 1
ATOM 10534 C C . VAL A 1 688 ? 7.490 -24.357 2.972 1.000 0.860 688 VAL A C 1
ATOM 10535 O O . VAL A 1 688 ? 8.198 -24.189 1.986 1.000 0.860 688 VAL A O 1
ATOM 10548 N N . THR A 1 689 ? 6.449 -23.568 3.235 1.000 0.820 689 THR A N 1
ATOM 10549 C CA . THR A 1 689 ? 6.068 -22.429 2.385 1.000 0.820 689 THR A CA 1
ATOM 10550 C C . THR A 1 689 ? 7.052 -21.254 2.437 1.000 0.820 689 THR A C 1
ATOM 10551 O O . THR A 1 689 ? 7.767 -21.071 3.423 1.000 0.820 689 THR A O 1
ATOM 10562 N N . THR A 1 690 ? 7.010 -20.359 1.443 1.000 0.870 690 THR A N 1
ATOM 10563 C CA . THR A 1 690 ? 7.743 -19.080 1.487 1.000 0.870 690 THR A CA 1
ATOM 10564 C C . THR A 1 690 ? 7.331 -18.188 2.656 1.000 0.870 690 THR A C 1
ATOM 10565 O O . THR A 1 690 ? 8.104 -17.319 3.027 1.000 0.870 690 THR A O 1
ATOM 10576 N N . ASP A 1 691 ? 6.136 -18.363 3.236 1.000 0.820 691 ASP A N 1
ATOM 10577 C CA . ASP A 1 691 ? 5.722 -17.627 4.442 1.000 0.820 691 ASP A CA 1
ATOM 10578 C C . ASP A 1 691 ? 6.411 -18.177 5.705 1.000 0.820 691 ASP A C 1
ATOM 10579 O O . ASP A 1 691 ? 6.631 -17.435 6.659 1.000 0.820 691 ASP A O 1
ATOM 10588 N N . HIS A 1 692 ? 6.816 -19.454 5.712 1.000 0.870 692 HIS A N 1
ATOM 10589 C CA . HIS A 1 692 ? 7.676 -20.002 6.766 1.000 0.870 692 HIS A CA 1
ATOM 10590 C C . HIS A 1 692 ? 9.116 -19.492 6.643 1.000 0.870 692 HIS A C 1
ATOM 10591 O O . HIS A 1 692 ? 9.743 -19.171 7.650 1.000 0.870 692 HIS A O 1
ATOM 10605 N N . ILE A 1 693 ? 9.623 -19.403 5.409 1.000 0.940 693 ILE A N 1
ATOM 10606 C CA . ILE A 1 693 ? 10.996 -18.969 5.110 1.000 0.940 693 ILE A CA 1
ATOM 10607 C C . ILE A 1 693 ? 11.134 -17.447 5.245 1.000 0.940 693 ILE A C 1
ATOM 10608 O O . ILE A 1 693 ? 12.105 -16.957 5.806 1.000 0.940 693 ILE A O 1
ATOM 10624 N N . SER A 1 694 ? 10.161 -16.686 4.748 1.000 0.930 694 SER A N 1
ATOM 10625 C CA . SER A 1 694 ? 10.123 -15.223 4.774 1.000 0.930 694 SER A CA 1
ATOM 10626 C C . SER A 1 694 ? 8.686 -14.740 5.049 1.000 0.930 694 SER A C 1
ATOM 10627 O O . SER A 1 694 ? 7.910 -14.480 4.113 1.000 0.930 694 SER A O 1
ATOM 10635 N N . PRO A 1 695 ? 8.288 -14.665 6.333 1.000 0.860 695 PRO A N 1
ATOM 10636 C CA . PRO A 1 695 ? 6.954 -14.228 6.734 1.000 0.860 695 PRO A CA 1
ATOM 10637 C C . PRO A 1 695 ? 6.669 -12.795 6.264 1.000 0.860 695 PRO A C 1
ATOM 10638 O O . PRO A 1 695 ? 7.588 -11.996 6.103 1.000 0.860 695 PRO A O 1
ATOM 10649 N N . ALA A 1 696 ? 5.396 -12.454 6.029 1.000 0.780 696 ALA A N 1
ATOM 10650 C CA . ALA A 1 696 ? 5.000 -11.089 5.631 1.000 0.780 696 ALA A CA 1
ATOM 10651 C C . ALA A 1 696 ? 4.198 -10.323 6.683 1.000 0.780 696 ALA A C 1
ATOM 10652 O O . ALA A 1 696 ? 4.148 -9.103 6.589 1.000 0.780 696 ALA A O 1
ATOM 10659 N N . GLY A 1 697 ? 3.569 -11.013 7.637 1.000 0.760 697 GLY A N 1
ATOM 10660 C CA . GLY A 1 697 ? 2.661 -10.409 8.614 1.000 0.760 697 GLY A CA 1
ATOM 10661 C C . GLY A 1 697 ? 3.365 -9.669 9.756 1.000 0.760 697 GLY A C 1
ATOM 10662 O O . GLY A 1 697 ? 4.410 -9.043 9.576 1.000 0.760 697 GLY A O 1
ATOM 10666 N N . ALA A 1 698 ? 2.763 -9.739 10.943 1.000 0.790 698 ALA A N 1
ATOM 10667 C CA . ALA A 1 698 ? 3.226 -9.040 12.138 1.000 0.790 698 ALA A CA 1
ATOM 10668 C C . ALA A 1 698 ? 4.621 -9.495 12.610 1.000 0.790 698 ALA A C 1
ATOM 10669 O O . ALA A 1 698 ? 4.967 -10.677 12.551 1.000 0.790 698 ALA A O 1
ATOM 10676 N N . ILE A 1 699 ? 5.394 -8.545 13.143 1.000 0.880 699 ILE A N 1
ATOM 10677 C CA . ILE A 1 699 ? 6.716 -8.772 13.737 1.000 0.880 699 ILE A CA 1
ATOM 10678 C C . ILE A 1 699 ? 6.549 -8.932 15.252 1.000 0.880 699 ILE A C 1
ATOM 10679 O O . ILE A 1 699 ? 6.001 -8.058 15.920 1.000 0.880 699 ILE A O 1
ATOM 10695 N N . GLY A 1 700 ? 7.016 -10.044 15.823 1.000 0.860 700 GLY A N 1
ATOM 10696 C CA . GLY A 1 700 ? 6.931 -10.261 17.271 1.000 0.860 700 GLY A CA 1
ATOM 10697 C C . GLY A 1 700 ? 7.947 -9.414 18.046 1.000 0.860 700 GLY A C 1
ATOM 10698 O O . GLY A 1 700 ? 9.113 -9.347 17.664 1.000 0.860 700 GLY A O 1
ATOM 10702 N N . LYS A 1 701 ? 7.540 -8.823 19.176 1.000 0.870 701 LYS A N 1
ATOM 10703 C CA . LYS A 1 701 ? 8.392 -7.995 20.063 1.000 0.870 701 LYS A CA 1
ATOM 10704 C C . LYS A 1 701 ? 9.676 -8.673 20.550 1.000 0.870 701 LYS A C 1
ATOM 10705 O O . LYS A 1 701 ? 10.704 -8.014 20.651 1.000 0.870 701 LYS A O 1
ATOM 10724 N N . ASP A 1 702 ? 9.632 -9.980 20.785 1.000 0.890 702 ASP A N 1
ATOM 10725 C CA . ASP A 1 702 ? 10.771 -10.740 21.312 1.000 0.890 702 ASP A CA 1
ATOM 10726 C C . ASP A 1 702 ? 11.631 -11.375 20.198 1.000 0.890 702 ASP A C 1
ATOM 10727 O O . ASP A 1 702 ? 12.648 -12.010 20.482 1.000 0.890 702 ASP A O 1
ATOM 10736 N N . THR A 1 703 ? 11.247 -11.196 18.926 1.000 0.930 703 THR A N 1
ATOM 10737 C CA . THR A 1 703 ? 11.996 -11.704 17.762 1.000 0.930 703 THR A CA 1
ATOM 10738 C C . THR A 1 703 ? 13.257 -10.871 17.501 1.000 0.930 703 THR A C 1
ATOM 10739 O O . THR A 1 703 ? 13.291 -9.701 17.892 1.000 0.930 703 THR A O 1
ATOM 10750 N N . PRO A 1 704 ? 14.278 -11.401 16.792 1.000 0.960 704 PRO A N 1
ATOM 10751 C CA . PRO A 1 704 ? 15.459 -10.621 16.412 1.000 0.960 704 PRO A CA 1
ATOM 10752 C C . PRO A 1 704 ? 15.096 -9.317 15.686 1.000 0.960 704 PRO A C 1
ATOM 10753 O O . PRO A 1 704 ? 15.649 -8.263 15.989 1.000 0.960 704 PRO A O 1
ATOM 10764 N N . ALA A 1 705 ? 14.103 -9.359 14.789 1.000 0.960 705 ALA A N 1
ATOM 10765 C CA . ALA A 1 705 ? 13.622 -8.182 14.065 1.000 0.960 705 ALA A CA 1
ATOM 10766 C C . ALA A 1 705 ? 12.921 -7.186 15.000 1.000 0.960 705 ALA A C 1
ATOM 10767 O O . ALA A 1 705 ? 13.180 -5.987 14.926 1.000 0.960 705 ALA A O 1
ATOM 10774 N N . GLY A 1 706 ? 12.078 -7.680 15.912 1.000 0.950 706 GLY A N 1
ATOM 10775 C CA . GLY A 1 706 ? 11.420 -6.852 16.923 1.000 0.950 706 GLY A CA 1
ATOM 10776 C C . GLY A 1 706 ? 12.413 -6.166 17.864 1.000 0.950 706 GLY A C 1
ATOM 10777 O O . GLY A 1 706 ? 12.231 -4.994 18.188 1.000 0.950 706 GLY A O 1
ATOM 10781 N N . LYS A 1 707 ? 13.484 -6.856 18.272 1.000 0.940 707 LYS A N 1
ATOM 10782 C CA . LYS A 1 707 ? 14.570 -6.276 19.080 1.000 0.940 707 LYS A CA 1
ATOM 10783 C C . LYS A 1 707 ? 15.346 -5.204 18.309 1.000 0.940 707 LYS A C 1
ATOM 10784 O O . LYS A 1 707 ? 15.510 -4.113 18.838 1.000 0.940 707 LYS A O 1
ATOM 10803 N N . TYR A 1 708 ? 15.726 -5.468 17.054 1.000 0.960 708 TYR A N 1
ATOM 10804 C CA . TYR A 1 708 ? 16.394 -4.481 16.188 1.000 0.960 708 TYR A CA 1
ATOM 10805 C C . TYR A 1 708 ? 15.565 -3.200 16.015 1.000 0.960 708 TYR A C 1
ATOM 10806 O O . TYR A 1 708 ? 16.082 -2.091 16.130 1.000 0.960 708 TYR A O 1
ATOM 10824 N N . LEU A 1 709 ? 14.257 -3.342 15.780 1.000 0.950 709 LEU A N 1
ATOM 10825 C CA . LEU A 1 709 ? 13.351 -2.200 15.661 1.000 0.950 709 LEU A CA 1
ATOM 10826 C C . LEU A 1 709 ? 13.246 -1.413 16.979 1.000 0.950 709 LEU A C 1
ATOM 10827 O O . LEU A 1 709 ? 13.305 -0.186 16.953 1.000 0.950 709 LEU A O 1
ATOM 10843 N N . GLN A 1 710 ? 13.167 -2.093 18.127 1.000 0.930 710 GLN A N 1
ATOM 10844 C CA . GLN A 1 710 ? 13.175 -1.438 19.443 1.000 0.930 710 GLN A CA 1
ATOM 10845 C C . GLN A 1 710 ? 14.496 -0.716 19.740 1.000 0.930 710 GLN A C 1
ATOM 10846 O O . GLN A 1 710 ? 14.464 0.399 20.255 1.000 0.930 710 GLN A O 1
ATOM 10860 N N . GLU A 1 711 ? 15.647 -1.295 19.385 1.000 0.930 711 GLU A N 1
ATOM 10861 C CA . GLU A 1 711 ? 16.961 -0.639 19.514 1.000 0.930 711 GLU A CA 1
ATOM 10862 C C . GLU A 1 711 ? 17.061 0.634 18.664 1.000 0.930 711 GLU A C 1
ATOM 10863 O O . GLU A 1 711 ? 17.693 1.605 19.076 1.000 0.930 711 GLU A O 1
ATOM 10875 N N . LYS A 1 712 ? 16.378 0.667 17.514 1.000 0.930 712 LYS A N 1
ATOM 10876 C CA . LYS A 1 712 ? 16.212 1.858 16.665 1.000 0.930 712 LYS A CA 1
ATOM 10877 C C . LYS A 1 712 ? 15.105 2.814 17.144 1.000 0.930 712 LYS A C 1
ATOM 10878 O O . LYS A 1 712 ? 14.803 3.782 16.455 1.000 0.930 712 LYS A O 1
ATOM 10897 N N . GLY A 1 713 ? 14.493 2.569 18.306 1.000 0.900 713 GLY A N 1
ATOM 10898 C CA . GLY A 1 713 ? 13.470 3.436 18.902 1.000 0.900 713 GLY A CA 1
ATOM 10899 C C . GLY A 1 713 ? 12.053 3.254 18.345 1.000 0.900 713 GLY A C 1
ATOM 10900 O O . GLY A 1 713 ? 11.177 4.063 18.644 1.000 0.900 713 GLY A O 1
ATOM 10904 N N . VAL A 1 714 ? 11.797 2.205 17.558 1.000 0.900 714 VAL A N 1
ATOM 10905 C CA . VAL A 1 714 ? 10.469 1.913 16.999 1.000 0.900 714 VAL A CA 1
ATOM 10906 C C . VAL A 1 714 ? 9.626 1.168 18.037 1.000 0.900 714 VAL A C 1
ATOM 10907 O O . VAL A 1 714 ? 10.026 0.114 18.536 1.000 0.900 714 VAL A O 1
ATOM 10920 N N . SER A 1 715 ? 8.437 1.687 18.361 1.000 0.890 715 SER A N 1
ATOM 10921 C CA . SER A 1 715 ? 7.521 1.009 19.286 1.000 0.890 715 SER A CA 1
ATOM 10922 C C . SER A 1 715 ? 6.900 -0.239 18.635 1.000 0.890 715 SER A C 1
ATOM 10923 O O . SER A 1 715 ? 6.716 -0.260 17.417 1.000 0.890 715 SER A O 1
ATOM 10931 N N . PRO A 1 716 ? 6.484 -1.266 19.406 1.000 0.860 716 PRO A N 1
ATOM 10932 C CA . PRO A 1 716 ? 5.805 -2.440 18.852 1.000 0.860 716 PRO A CA 1
ATOM 10933 C C . PRO A 1 716 ? 4.567 -2.129 18.007 1.000 0.860 716 PRO A C 1
ATOM 10934 O O . PRO A 1 716 ? 4.249 -2.871 17.080 1.000 0.860 716 PRO A O 1
ATOM 10945 N N . ARG A 1 717 ? 3.880 -1.020 18.305 1.000 0.760 717 ARG A N 1
ATOM 10946 C CA . ARG A 1 717 ? 2.716 -0.563 17.539 1.000 0.760 717 ARG A CA 1
ATOM 10947 C C . ARG A 1 717 ? 3.103 -0.042 16.148 1.000 0.760 717 ARG A C 1
ATOM 10948 O O . ARG A 1 717 ? 2.292 -0.114 15.232 1.000 0.760 717 ARG A O 1
ATOM 10969 N N . ASP A 1 718 ? 4.350 0.397 15.992 1.000 0.840 718 ASP A N 1
ATOM 10970 C CA . ASP A 1 718 ? 4.909 0.992 14.773 1.000 0.840 718 ASP A CA 1
ATOM 10971 C C . ASP A 1 718 ? 5.830 0.021 14.015 1.000 0.840 718 ASP A C 1
ATOM 10972 O O . ASP A 1 718 ? 6.488 0.386 13.038 1.000 0.840 718 ASP A O 1
ATOM 10981 N N . PHE A 1 719 ? 5.883 -1.252 14.425 1.000 0.880 719 PHE A N 1
ATOM 10982 C CA . PHE A 1 719 ? 6.642 -2.274 13.699 1.000 0.880 719 PHE A CA 1
ATOM 10983 C C . PHE A 1 719 ? 6.160 -2.452 12.260 1.000 0.880 719 PHE A C 1
ATOM 10984 O O . PHE A 1 719 ? 6.980 -2.770 11.393 1.000 0.880 719 PHE A O 1
ATOM 11001 N N . ASN A 1 720 ? 4.874 -2.180 12.006 1.000 0.840 720 ASN A N 1
ATOM 11002 C CA . ASN A 1 720 ? 4.206 -2.463 10.741 1.000 0.840 720 ASN A CA 1
ATOM 11003 C C . ASN A 1 720 ? 4.300 -3.977 10.441 1.000 0.840 720 ASN A C 1
ATOM 11004 O O . ASN A 1 720 ? 4.169 -4.797 11.354 1.000 0.840 720 ASN A O 1
ATOM 11015 N N . SER A 1 721 ? 4.516 -4.370 9.189 1.000 0.850 721 SER A N 1
ATOM 11016 C CA . SER A 1 721 ? 4.600 -5.773 8.766 1.000 0.850 721 SER A CA 1
ATOM 11017 C C . SER A 1 721 ? 5.969 -6.112 8.170 1.000 0.850 721 SER A C 1
ATOM 11018 O O . SER A 1 721 ? 6.652 -5.233 7.635 1.000 0.850 721 SER A O 1
ATOM 11026 N N . TYR A 1 722 ? 6.367 -7.388 8.174 1.000 0.880 722 TYR A N 1
ATOM 11027 C CA . TYR A 1 722 ? 7.557 -7.816 7.423 1.000 0.880 722 TYR A CA 1
ATOM 11028 C C . TYR A 1 722 ? 7.451 -7.443 5.934 1.000 0.880 722 TYR A C 1
ATOM 11029 O O . TYR A 1 722 ? 8.441 -7.036 5.336 1.000 0.880 722 TYR A O 1
ATOM 11047 N N . GLY A 1 723 ? 6.251 -7.501 5.339 1.000 0.840 723 GLY A N 1
ATOM 11048 C CA . GLY A 1 723 ? 6.010 -7.073 3.956 1.000 0.840 723 GLY A CA 1
ATOM 11049 C C . GLY A 1 723 ? 6.398 -5.614 3.703 1.000 0.840 723 GLY A C 1
ATOM 11050 O O . GLY A 1 723 ? 7.140 -5.323 2.767 1.000 0.840 723 GLY A O 1
ATOM 11054 N N . SER A 1 724 ? 5.985 -4.710 4.594 1.000 0.870 724 SER A N 1
ATOM 11055 C CA . SER A 1 724 ? 6.326 -3.284 4.506 1.000 0.870 724 SER A CA 1
ATOM 11056 C C . SER A 1 724 ? 7.815 -2.982 4.738 1.000 0.870 724 SER A C 1
ATOM 11057 O O . SER A 1 724 ? 8.312 -1.958 4.281 1.000 0.870 724 SER A O 1
ATOM 11065 N N . ARG A 1 725 ? 8.556 -3.879 5.401 1.000 0.930 725 ARG A N 1
ATOM 11066 C CA . ARG A 1 725 ? 9.978 -3.705 5.752 1.000 0.930 725 ARG A CA 1
ATOM 11067 C C . ARG A 1 725 ? 10.944 -4.277 4.706 1.000 0.930 725 ARG A C 1
ATOM 11068 O O . ARG A 1 725 ? 12.147 -4.296 4.941 1.000 0.930 725 ARG A O 1
ATOM 11089 N N . ARG A 1 726 ? 10.457 -4.725 3.543 1.000 0.930 726 ARG A N 1
ATOM 11090 C CA . ARG A 1 726 ? 11.276 -5.396 2.513 1.000 0.930 726 ARG A CA 1
ATOM 11091 C C . ARG A 1 726 ? 12.355 -4.545 1.856 1.000 0.930 726 ARG A C 1
ATOM 11092 O O . ARG A 1 726 ? 13.254 -5.114 1.246 1.000 0.930 726 ARG A O 1
ATOM 11113 N N . GLY A 1 727 ? 12.282 -3.223 1.991 1.000 0.940 727 GLY A N 1
ATOM 11114 C CA . GLY A 1 727 ? 13.373 -2.329 1.609 1.000 0.940 727 GLY A CA 1
ATOM 11115 C C . GLY A 1 727 ? 14.536 -2.303 2.610 1.000 0.940 727 GLY A C 1
ATOM 11116 O O . GLY A 1 727 ? 15.534 -1.642 2.348 1.000 0.940 727 GLY A O 1
ATOM 11120 N N . ASN A 1 728 ? 14.434 -3.002 3.750 1.000 0.960 728 ASN A N 1
ATOM 11121 C CA . ASN A 1 728 ? 15.442 -3.019 4.804 1.000 0.960 728 ASN A CA 1
ATOM 11122 C C . ASN A 1 728 ? 15.983 -4.433 5.051 1.000 0.960 728 ASN A C 1
ATOM 11123 O O . ASN A 1 728 ? 15.355 -5.260 5.720 1.000 0.960 728 ASN A O 1
ATOM 11134 N N . HIS A 1 729 ? 17.194 -4.685 4.559 1.000 0.950 729 HIS A N 1
ATOM 11135 C CA . HIS A 1 729 ? 17.820 -5.996 4.662 1.000 0.950 729 HIS A CA 1
ATOM 11136 C C . HIS A 1 729 ? 18.072 -6.461 6.105 1.000 0.950 729 HIS A C 1
ATOM 11137 O O . HIS A 1 729 ? 17.905 -7.646 6.386 1.000 0.950 729 HIS A O 1
ATOM 11151 N N . GLU A 1 730 ? 18.373 -5.552 7.038 1.000 0.960 730 GLU A N 1
ATOM 11152 C CA . GLU A 1 730 ? 18.600 -5.878 8.453 1.000 0.960 730 GLU A CA 1
ATOM 11153 C C . GLU A 1 730 ? 17.353 -6.512 9.089 1.000 0.960 730 GLU A C 1
ATOM 11154 O O . GLU A 1 730 ? 17.436 -7.521 9.798 1.000 0.960 730 GLU A O 1
ATOM 11166 N N . VAL A 1 731 ? 16.174 -5.949 8.805 1.000 0.960 731 VAL A N 1
ATOM 11167 C CA . VAL A 1 731 ? 14.895 -6.463 9.318 1.000 0.960 731 VAL A CA 1
ATOM 11168 C C . VAL A 1 731 ? 14.552 -7.788 8.651 1.000 0.960 731 VAL A C 1
ATOM 11169 O O . VAL A 1 731 ? 14.141 -8.736 9.322 1.000 0.960 731 VAL A O 1
ATOM 11182 N N . MET A 1 732 ? 14.739 -7.875 7.337 1.000 0.960 732 MET A N 1
ATOM 11183 C CA . MET A 1 732 ? 14.347 -9.053 6.572 1.000 0.960 732 MET A CA 1
ATOM 11184 C C . MET A 1 732 ? 15.243 -10.269 6.834 1.000 0.960 732 MET A C 1
ATOM 11185 O O . MET A 1 732 ? 14.729 -11.382 6.950 1.000 0.960 732 MET A O 1
ATOM 11199 N N . MET A 1 733 ? 16.551 -10.081 7.035 1.000 0.960 733 MET A N 1
ATOM 11200 C CA . MET A 1 733 ? 17.453 -11.141 7.509 1.000 0.960 733 MET A CA 1
ATOM 11201 C C . MET A 1 733 ? 17.007 -11.684 8.868 1.000 0.960 733 MET A C 1
ATOM 11202 O O . MET A 1 733 ? 16.876 -12.893 9.044 1.000 0.960 733 MET A O 1
ATOM 11216 N N . ARG A 1 734 ? 16.698 -10.788 9.813 1.000 0.970 734 ARG A N 1
ATOM 11217 C CA . ARG A 1 734 ? 16.191 -11.136 11.151 1.000 0.970 734 ARG A CA 1
ATOM 11218 C C . ARG A 1 734 ? 14.794 -11.764 11.136 1.000 0.970 734 ARG A C 1
ATOM 11219 O O . ARG A 1 734 ? 14.400 -12.400 12.111 1.000 0.970 734 ARG A O 1
ATOM 11240 N N . GLY A 1 735 ? 14.039 -11.560 10.057 1.000 0.950 735 GLY A N 1
ATOM 11241 C CA . GLY A 1 735 ? 12.752 -12.201 9.787 1.000 0.950 735 GLY A CA 1
ATOM 11242 C C . GLY A 1 735 ? 12.843 -13.535 9.052 1.000 0.950 735 GLY A C 1
ATOM 11243 O O . GLY A 1 735 ? 11.855 -14.265 8.996 1.000 0.950 735 GLY A O 1
ATOM 11247 N N . THR A 1 736 ? 14.002 -13.876 8.489 1.000 0.960 736 THR A N 1
ATOM 11248 C CA . THR A 1 736 ? 14.167 -15.106 7.710 1.000 0.960 736 THR A CA 1
ATOM 11249 C C . THR A 1 736 ? 14.110 -16.321 8.639 1.000 0.960 736 THR A C 1
ATOM 11250 O O . THR A 1 736 ? 14.778 -16.363 9.669 1.000 0.960 736 THR A O 1
ATOM 11261 N N . PHE A 1 737 ? 13.258 -17.290 8.299 1.000 0.950 737 PHE A N 1
ATOM 11262 C CA . PHE A 1 737 ? 12.836 -18.418 9.132 1.000 0.950 737 PHE A CA 1
ATOM 11263 C C . PHE A 1 737 ? 12.231 -18.026 10.495 1.000 0.950 737 PHE A C 1
ATOM 11264 O O . PHE A 1 737 ? 12.127 -18.873 11.375 1.000 0.950 737 PHE A O 1
ATOM 11281 N N . ALA A 1 738 ? 11.785 -16.778 10.695 1.000 0.920 738 ALA A N 1
ATOM 11282 C CA . ALA A 1 738 ? 11.231 -16.308 11.974 1.000 0.920 738 ALA A CA 1
ATOM 11283 C C . ALA A 1 738 ? 9.727 -16.603 12.161 1.000 0.920 738 ALA A C 1
ATOM 11284 O O . ALA A 1 738 ? 9.120 -16.147 13.131 1.000 0.920 738 ALA A O 1
ATOM 11291 N N . ASN A 1 739 ? 9.099 -17.342 11.239 1.000 0.860 739 ASN A N 1
ATOM 11292 C CA . ASN A 1 739 ? 7.680 -17.678 11.328 1.000 0.860 739 ASN A CA 1
ATOM 11293 C C . ASN A 1 739 ? 7.403 -18.537 12.574 1.000 0.860 739 ASN A C 1
ATOM 11294 O O . ASN A 1 739 ? 8.011 -19.587 12.749 1.000 0.860 739 ASN A O 1
ATOM 11305 N N . ILE A 1 740 ? 6.444 -18.128 13.407 1.000 0.790 740 ILE A N 1
ATOM 11306 C CA . ILE A 1 740 ? 6.107 -18.786 14.682 1.000 0.790 740 ILE A CA 1
ATOM 11307 C C . ILE A 1 740 ? 5.647 -20.245 14.555 1.000 0.790 740 ILE A C 1
ATOM 11308 O O . ILE A 1 740 ? 5.586 -20.935 15.563 1.000 0.790 740 ILE A O 1
ATOM 11324 N N . ARG A 1 741 ? 5.298 -20.710 13.350 1.000 0.760 741 ARG A N 1
ATOM 11325 C CA . ARG A 1 741 ? 4.831 -22.080 13.090 1.000 0.760 741 ARG A CA 1
ATOM 11326 C C . ARG A 1 741 ? 5.857 -22.957 12.377 1.000 0.760 741 ARG A C 1
ATOM 11327 O O . ARG A 1 741 ? 5.563 -24.116 12.088 1.000 0.760 741 ARG A O 1
ATOM 11348 N N . ILE A 1 742 ? 7.050 -22.440 12.068 1.000 0.820 742 ILE A N 1
ATOM 11349 C CA . ILE A 1 742 ? 8.099 -23.292 11.507 1.000 0.820 742 ILE A CA 1
ATOM 11350 C C . ILE A 1 742 ? 8.576 -24.283 12.580 1.000 0.820 742 ILE A C 1
ATOM 11351 O O . ILE A 1 742 ? 8.736 -23.928 13.746 1.000 0.820 742 ILE A O 1
ATOM 11367 N N . LYS A 1 743 ? 8.775 -25.546 12.195 1.000 0.860 743 LYS A N 1
ATOM 11368 C CA . LYS A 1 743 ? 9.235 -26.614 13.094 1.000 0.860 743 LYS A CA 1
ATOM 11369 C C . LYS A 1 743 ? 10.586 -27.117 12.637 1.000 0.860 743 LYS A C 1
ATOM 11370 O O . LYS A 1 743 ? 10.673 -27.882 11.678 1.000 0.860 743 LYS A O 1
ATOM 11389 N N . ASN A 1 744 ? 11.631 -26.683 13.325 1.000 0.940 744 ASN A N 1
ATOM 11390 C CA . ASN A 1 744 ? 12.980 -27.143 13.058 1.000 0.940 744 ASN A CA 1
ATOM 11391 C C . ASN A 1 744 ? 13.267 -28.423 13.848 1.000 0.940 744 ASN A C 1
ATOM 11392 O O . ASN A 1 744 ? 13.263 -28.423 15.078 1.000 0.940 744 ASN A O 1
ATOM 11403 N N . GLN A 1 745 ? 13.542 -29.516 13.145 1.000 0.950 745 GLN A N 1
ATOM 11404 C CA . GLN A 1 745 ? 13.735 -30.827 13.763 1.000 0.950 745 GLN A CA 1
ATOM 11405 C C . GLN A 1 745 ? 15.011 -30.906 14.619 1.000 0.950 745 GLN A C 1
ATOM 11406 O O . GLN A 1 745 ? 15.095 -31.770 15.487 1.000 0.950 745 GLN A O 1
ATOM 11420 N N . ILE A 1 746 ? 15.978 -29.997 14.427 1.000 0.960 746 ILE A N 1
ATOM 11421 C CA . ILE A 1 746 ? 17.198 -29.924 15.250 1.000 0.960 746 ILE A CA 1
ATOM 11422 C C . ILE A 1 746 ? 17.071 -29.027 16.492 1.000 0.960 746 ILE A C 1
ATOM 11423 O O . ILE A 1 746 ? 18.009 -28.989 17.275 1.000 0.960 746 ILE A O 1
ATOM 11439 N N . ALA A 1 747 ? 15.928 -28.364 16.717 1.000 0.940 747 ALA A N 1
ATOM 11440 C CA . ALA A 1 747 ? 15.616 -27.627 17.952 1.000 0.940 747 ALA A CA 1
ATOM 11441 C C . ALA A 1 747 ? 14.412 -28.264 18.684 1.000 0.940 747 ALA A C 1
ATOM 11442 O O . ALA A 1 747 ? 13.323 -27.679 18.746 1.000 0.940 747 ALA A O 1
ATOM 11449 N N . PRO A 1 748 ? 14.564 -29.497 19.207 1.000 0.840 748 PRO A N 1
ATOM 11450 C CA . PRO A 1 748 ? 13.452 -30.279 19.736 1.000 0.840 748 PRO A CA 1
ATOM 11451 C C . PRO A 1 748 ? 12.751 -29.579 20.907 1.000 0.840 748 PRO A C 1
ATOM 11452 O O . PRO A 1 748 ? 13.390 -29.024 21.797 1.000 0.840 748 PRO A O 1
ATOM 11463 N N . GLY A 1 749 ? 11.417 -29.634 20.907 1.000 0.840 749 GLY A N 1
ATOM 11464 C CA . GLY A 1 749 ? 10.572 -28.984 21.917 1.000 0.840 749 GLY A CA 1
ATOM 11465 C C . GLY A 1 749 ? 10.277 -27.506 21.647 1.000 0.840 749 GLY A C 1
ATOM 11466 O O . GLY A 1 749 ? 9.564 -26.890 22.435 1.000 0.840 749 GLY A O 1
ATOM 11470 N N . THR A 1 750 ? 10.778 -26.948 20.540 1.000 0.850 750 THR A N 1
ATOM 11471 C CA . THR A 1 750 ? 10.485 -25.570 20.125 1.000 0.850 750 THR A CA 1
ATOM 11472 C C . THR A 1 750 ? 9.592 -25.523 18.885 1.000 0.850 750 THR A C 1
ATOM 11473 O O . THR A 1 750 ? 9.606 -26.424 18.045 1.000 0.850 750 THR A O 1
ATOM 11484 N N . GLU A 1 751 ? 8.801 -24.457 18.784 1.000 0.820 751 GLU A N 1
ATOM 11485 C CA . GLU A 1 751 ? 8.060 -24.071 17.585 1.000 0.820 751 GLU A CA 1
ATOM 11486 C C . GLU A 1 751 ? 8.352 -22.587 17.330 1.000 0.820 751 GLU A C 1
ATOM 11487 O O . GLU A 1 751 ? 8.439 -21.793 18.272 1.000 0.820 751 GLU A O 1
ATOM 11499 N N . GLY A 1 752 ? 8.591 -22.231 16.071 1.000 0.840 752 GLY A N 1
ATOM 11500 C CA . GLY A 1 752 ? 9.097 -20.920 15.685 1.000 0.840 752 GLY A CA 1
ATOM 11501 C C . GLY A 1 752 ? 10.532 -20.960 15.166 1.000 0.840 752 GLY A C 1
ATOM 11502 O O . GLY A 1 752 ? 11.120 -22.025 14.972 1.000 0.840 752 GLY A O 1
ATOM 11506 N N . GLY A 1 753 ? 11.090 -19.775 14.913 1.000 0.900 753 GLY A N 1
ATOM 11507 C CA . GLY A 1 753 ? 12.381 -19.586 14.245 1.000 0.900 753 GLY A CA 1
ATOM 11508 C C . GLY A 1 753 ? 13.609 -19.909 15.086 1.000 0.900 753 GLY A C 1
ATOM 11509 O O . GLY A 1 753 ? 14.502 -19.072 15.218 1.000 0.900 753 GLY A O 1
ATOM 11513 N N . PHE A 1 754 ? 13.652 -21.108 15.658 1.000 0.950 754 PHE A N 1
ATOM 11514 C CA . PHE A 1 754 ? 14.719 -21.588 16.524 1.000 0.950 754 PHE A CA 1
ATOM 11515 C C . PHE A 1 754 ? 15.581 -22.653 15.840 1.000 0.950 754 PHE A C 1
ATOM 11516 O O . PHE A 1 754 ? 15.156 -23.372 14.932 1.000 0.950 754 PHE A O 1
ATOM 11533 N N . THR A 1 755 ? 16.824 -22.757 16.291 1.000 0.970 755 THR A N 1
ATOM 11534 C CA . THR A 1 755 ? 17.788 -23.781 15.889 1.000 0.970 755 THR A CA 1
ATOM 11535 C C . THR A 1 755 ? 18.758 -24.062 17.027 1.000 0.970 755 THR A C 1
ATOM 11536 O O . THR A 1 755 ? 18.769 -23.346 18.029 1.000 0.970 755 THR A O 1
ATOM 11547 N N . THR A 1 756 ? 19.595 -25.079 16.867 1.000 0.970 756 THR A N 1
ATOM 11548 C CA . THR A 1 756 ? 20.691 -25.364 17.787 1.000 0.970 756 THR A CA 1
ATOM 11549 C C . THR A 1 756 ? 22.013 -24.903 17.191 1.000 0.970 756 THR A C 1
ATOM 11550 O O . THR A 1 756 ? 22.429 -25.333 16.114 1.000 0.970 756 THR A O 1
ATOM 11561 N N . TYR A 1 757 ? 22.709 -24.043 17.926 1.000 0.970 757 TYR A N 1
ATOM 11562 C CA . TYR A 1 757 ? 24.076 -23.661 17.629 1.000 0.970 757 TYR A CA 1
ATOM 11563 C C . TYR A 1 757 ? 25.034 -24.759 18.103 1.000 0.970 757 TYR A C 1
ATOM 11564 O O . TYR A 1 757 ? 25.369 -24.855 19.283 1.000 0.970 757 TYR A O 1
ATOM 11582 N N . TRP A 1 758 ? 25.457 -25.622 17.179 1.000 0.940 758 TRP A N 1
ATOM 11583 C CA . TRP A 1 758 ? 26.190 -26.850 17.493 1.000 0.940 758 TRP A CA 1
ATOM 11584 C C . TRP A 1 758 ? 27.491 -26.693 18.287 1.000 0.940 758 TRP A C 1
ATOM 11585 O O . TRP A 1 758 ? 27.710 -27.527 19.162 1.000 0.940 758 TRP A O 1
ATOM 11606 N N . PRO A 1 759 ? 28.336 -25.668 18.059 1.000 0.930 759 PRO A N 1
ATOM 11607 C CA . PRO A 1 759 ? 29.578 -25.519 18.816 1.000 0.930 759 PRO A CA 1
ATOM 11608 C C . PRO A 1 759 ? 29.392 -25.405 20.337 1.000 0.930 759 PRO A C 1
ATOM 11609 O O . PRO A 1 759 ? 30.271 -25.829 21.082 1.000 0.930 759 PRO A O 1
ATOM 11620 N N . THR A 1 760 ? 28.262 -24.866 20.816 1.000 0.940 760 THR A N 1
ATOM 11621 C CA . THR A 1 760 ? 27.947 -24.778 22.260 1.000 0.940 760 THR A CA 1
ATOM 11622 C C . THR A 1 760 ? 26.741 -25.623 22.679 1.000 0.940 760 THR A C 1
ATOM 11623 O O . THR A 1 760 ? 26.522 -25.825 23.872 1.000 0.940 760 THR A O 1
ATOM 11634 N N . GLY A 1 761 ? 25.946 -26.109 21.720 1.000 0.940 761 GLY A N 1
ATOM 11635 C CA . GLY A 1 761 ? 24.681 -26.808 21.954 1.000 0.940 761 GLY A CA 1
ATOM 11636 C C . GLY A 1 761 ? 23.503 -25.894 22.324 1.000 0.940 761 GLY A C 1
ATOM 11637 O O . GLY A 1 761 ? 22.438 -26.393 22.679 1.000 0.940 761 GLY A O 1
ATOM 11641 N N . GLU A 1 762 ? 23.664 -24.570 22.257 1.000 0.940 762 GLU A N 1
ATOM 11642 C CA . GLU A 1 762 ? 22.633 -23.593 22.633 1.000 0.940 762 GLU A CA 1
ATOM 11643 C C . GLU A 1 762 ? 21.458 -23.591 21.640 1.000 0.940 762 GLU A C 1
ATOM 11644 O O . GLU A 1 762 ? 21.661 -23.402 20.441 1.000 0.940 762 GLU A O 1
ATOM 11656 N N . VAL A 1 763 ? 20.220 -23.741 22.127 1.000 0.950 763 VAL A N 1
ATOM 11657 C CA . VAL A 1 763 ? 19.012 -23.487 21.322 1.000 0.950 763 VAL A CA 1
ATOM 11658 C C . VAL A 1 763 ? 18.742 -21.983 21.306 1.000 0.950 763 VAL A C 1
ATOM 11659 O O . VAL A 1 763 ? 18.492 -21.388 22.352 1.000 0.950 763 VAL A O 1
ATOM 11672 N N . THR A 1 764 ? 18.794 -21.365 20.129 1.000 0.950 764 THR A N 1
ATOM 11673 C CA . THR A 1 764 ? 18.661 -19.912 19.938 1.000 0.950 764 THR A CA 1
ATOM 11674 C C . THR A 1 764 ? 17.911 -19.599 18.641 1.000 0.950 764 THR A C 1
ATOM 11675 O O . THR A 1 764 ? 17.466 -20.516 17.946 1.000 0.950 764 THR A O 1
ATOM 11686 N N . SER A 1 765 ? 17.706 -18.322 18.314 1.000 0.960 765 SER A N 1
ATOM 11687 C CA . SER A 1 765 ? 17.058 -17.965 17.049 1.000 0.960 765 SER A CA 1
ATOM 11688 C C . SER A 1 765 ? 17.935 -18.370 15.858 1.000 0.960 765 SER A C 1
ATOM 11689 O O . SER A 1 765 ? 19.165 -18.342 15.939 1.000 0.960 765 SER A O 1
ATOM 11697 N N . ILE A 1 766 ? 17.318 -18.737 14.732 1.000 0.970 766 ILE A N 1
ATOM 11698 C CA . ILE A 1 766 ? 18.058 -19.076 13.505 1.000 0.970 766 ILE A CA 1
ATOM 11699 C C . ILE A 1 766 ? 18.983 -17.925 13.103 1.000 0.970 766 ILE A C 1
ATOM 11700 O O . ILE A 1 766 ? 20.148 -18.164 12.800 1.000 0.970 766 ILE A O 1
ATOM 11716 N N . TYR A 1 767 ? 18.496 -16.684 13.173 1.000 0.970 767 TYR A N 1
ATOM 11717 C CA . TYR A 1 767 ? 19.297 -15.494 12.892 1.000 0.970 767 TYR A CA 1
ATOM 11718 C C . TYR A 1 767 ? 20.551 -15.413 13.778 1.000 0.970 767 TYR A C 1
ATOM 11719 O O . TYR A 1 767 ? 21.656 -15.300 13.249 1.000 0.970 767 TYR A O 1
ATOM 11737 N N . ASP A 1 768 ? 20.403 -15.522 15.103 1.000 0.970 768 ASP A N 1
ATOM 11738 C CA . ASP A 1 768 ? 21.529 -15.391 16.038 1.000 0.970 768 ASP A CA 1
ATOM 11739 C C . ASP A 1 768 ? 22.563 -16.511 15.834 1.000 0.970 768 ASP A C 1
ATOM 11740 O O . ASP A 1 768 ? 23.768 -16.257 15.851 1.000 0.970 768 ASP A O 1
ATOM 11749 N N . ALA A 1 769 ? 22.114 -17.748 15.586 1.000 0.980 769 ALA A N 1
ATOM 11750 C CA . ALA A 1 769 ? 23.005 -18.859 15.254 1.000 0.980 769 ALA A CA 1
ATOM 11751 C C . ALA A 1 769 ? 23.760 -18.619 13.933 1.000 0.980 769 ALA A C 1
ATOM 11752 O O . ALA A 1 769 ? 24.964 -18.864 13.867 1.000 0.980 769 ALA A O 1
ATOM 11759 N N . CYS A 1 770 ? 23.081 -18.113 12.897 1.000 0.980 770 CYS A N 1
ATOM 11760 C CA . CYS A 1 770 ? 23.693 -17.793 11.606 1.000 0.980 770 CYS A CA 1
ATOM 11761 C C . CYS A 1 770 ? 24.767 -16.709 11.724 1.000 0.980 770 CYS A C 1
ATOM 11762 O O . CYS A 1 770 ? 25.827 -16.837 11.120 1.000 0.980 770 CYS A O 1
ATOM 11770 N N . MET A 1 771 ? 24.522 -15.657 12.510 1.000 0.970 771 MET A N 1
ATOM 11771 C CA . MET A 1 771 ? 25.512 -14.592 12.706 1.000 0.970 771 MET A CA 1
ATOM 11772 C C . MET A 1 771 ? 26.763 -15.104 13.428 1.000 0.970 771 MET A C 1
ATOM 11773 O O . MET A 1 771 ? 27.868 -14.791 12.989 1.000 0.970 771 MET A O 1
ATOM 11787 N N . LYS A 1 772 ? 26.604 -15.973 14.441 1.000 0.970 772 LYS A N 1
ATOM 11788 C CA . LYS A 1 772 ? 27.733 -16.652 15.105 1.000 0.970 772 LYS A CA 1
ATOM 11789 C C . LYS A 1 772 ? 28.570 -17.467 14.109 1.000 0.970 772 LYS A C 1
ATOM 11790 O O . LYS A 1 772 ? 29.781 -17.298 14.030 1.000 0.970 772 LYS A O 1
ATOM 11809 N N . TYR A 1 773 ? 27.932 -18.288 13.271 1.000 0.970 773 TYR A N 1
ATOM 11810 C CA . TYR A 1 773 ? 28.655 -19.038 12.236 1.000 0.970 773 TYR A CA 1
ATOM 11811 C C . TYR A 1 773 ? 29.354 -18.140 11.209 1.000 0.970 773 TYR A C 1
ATOM 11812 O O . TYR A 1 773 ? 30.414 -18.503 10.700 1.000 0.970 773 TYR A O 1
ATOM 11830 N N . LYS A 1 774 ? 28.778 -16.975 10.901 1.000 0.950 774 LYS A N 1
ATOM 11831 C CA . LYS A 1 774 ? 29.343 -16.018 9.946 1.000 0.950 774 LYS A CA 1
ATOM 11832 C C . LYS A 1 774 ? 30.627 -15.372 10.476 1.000 0.950 774 LYS A C 1
ATOM 11833 O O . LYS A 1 774 ? 31.586 -15.269 9.712 1.000 0.950 774 LYS A O 1
ATOM 11852 N N . GLU A 1 775 ? 30.678 -15.005 11.761 1.000 0.940 775 GLU A N 1
ATOM 11853 C CA . GLU A 1 775 ? 31.915 -14.560 12.434 1.000 0.940 775 GLU A CA 1
ATOM 11854 C C . GLU A 1 775 ? 33.002 -15.642 12.372 1.000 0.940 775 GLU A C 1
ATOM 11855 O O . GLU A 1 775 ? 34.148 -15.358 12.014 1.000 0.940 775 GLU A O 1
ATOM 11867 N N . ASP A 1 776 ? 32.608 -16.898 12.588 1.000 0.930 776 ASP A N 1
ATOM 11868 C CA . ASP A 1 776 ? 33.483 -18.072 12.513 1.000 0.930 776 ASP A CA 1
ATOM 11869 C C . ASP A 1 776 ? 33.775 -18.528 11.064 1.000 0.930 776 ASP A C 1
ATOM 11870 O O . ASP A 1 776 ? 34.355 -19.594 10.844 1.000 0.930 776 ASP A O 1
ATOM 11879 N N . LYS A 1 777 ? 33.367 -17.746 10.050 1.000 0.940 777 LYS A N 1
ATOM 11880 C CA . LYS A 1 777 ? 33.513 -18.038 8.607 1.000 0.940 777 LYS A CA 1
ATOM 11881 C C . LYS A 1 777 ? 33.013 -19.432 8.192 1.000 0.940 777 LYS A C 1
ATOM 11882 O O . LYS A 1 777 ? 33.528 -20.028 7.246 1.000 0.940 777 LYS A O 1
ATOM 11901 N N . THR A 1 778 ? 31.993 -19.945 8.872 1.000 0.960 778 THR A N 1
ATOM 11902 C CA . THR A 1 778 ? 31.391 -21.259 8.623 1.000 0.960 778 THR A CA 1
ATOM 11903 C C . THR A 1 778 ? 30.163 -21.117 7.722 1.000 0.960 778 THR A C 1
ATOM 11904 O O . THR A 1 778 ? 29.207 -20.423 8.061 1.000 0.960 778 THR A O 1
ATOM 11915 N N . GLY A 1 779 ? 30.177 -21.774 6.559 1.000 0.970 779 GLY A N 1
ATOM 11916 C CA . GLY A 1 779 ? 29.016 -21.810 5.664 1.000 0.970 779 GLY A CA 1
ATOM 11917 C C . GLY A 1 779 ? 27.898 -22.710 6.198 1.000 0.970 779 GLY A C 1
ATOM 11918 O O . GLY A 1 779 ? 28.139 -23.608 7.006 1.000 0.970 779 GLY A O 1
ATOM 11922 N N . LEU A 1 780 ? 26.668 -22.492 5.729 1.000 0.980 780 LEU A N 1
ATOM 11923 C CA . LEU A 1 780 ? 25.488 -23.194 6.242 1.000 0.980 780 LEU A CA 1
ATOM 11924 C C . LEU A 1 780 ? 24.740 -23.977 5.163 1.000 0.980 780 LEU A C 1
ATOM 11925 O O . LEU A 1 780 ? 24.838 -23.685 3.969 1.000 0.980 780 LEU A O 1
ATOM 11941 N N . VAL A 1 781 ? 23.959 -24.958 5.609 1.000 0.980 781 VAL A N 1
ATOM 11942 C CA . VAL A 1 781 ? 23.054 -25.759 4.776 1.000 0.980 781 VAL A CA 1
ATOM 11943 C C . VAL A 1 781 ? 21.693 -25.931 5.453 1.000 0.980 781 VAL A C 1
ATOM 11944 O O . VAL A 1 781 ? 21.594 -25.996 6.683 1.000 0.980 781 VAL A O 1
ATOM 11957 N N . VAL A 1 782 ? 20.638 -26.013 4.641 1.000 0.980 782 VAL A N 1
ATOM 11958 C CA . VAL A 1 782 ? 19.283 -26.399 5.067 1.000 0.980 782 VAL A CA 1
ATOM 11959 C C . VAL A 1 782 ? 18.922 -27.748 4.450 1.000 0.980 782 VAL A C 1
ATOM 11960 O O . VAL A 1 782 ? 19.127 -27.958 3.259 1.000 0.980 782 VAL A O 1
ATOM 11973 N N . LEU A 1 783 ? 18.363 -28.645 5.260 1.000 0.980 783 LEU A N 1
ATOM 11974 C CA . LEU A 1 783 ? 17.744 -29.896 4.825 1.000 0.980 783 LEU A CA 1
ATOM 11975 C C . LEU A 1 783 ? 16.217 -29.732 4.872 1.000 0.980 783 LEU A C 1
ATOM 11976 O O . LEU A 1 783 ? 15.691 -29.217 5.861 1.000 0.980 783 LEU A O 1
ATOM 11992 N N . ALA A 1 784 ? 15.499 -30.161 3.838 1.000 0.970 784 ALA A N 1
ATOM 11993 C CA . ALA A 1 784 ? 14.044 -30.033 3.749 1.000 0.970 784 ALA A CA 1
ATOM 11994 C C . ALA A 1 784 ? 13.378 -31.254 3.093 1.000 0.970 784 ALA A C 1
ATOM 11995 O O . ALA A 1 784 ? 14.040 -32.081 2.468 1.000 0.970 784 ALA A O 1
ATOM 12002 N N . GLY A 1 785 ? 12.057 -31.364 3.245 1.000 0.940 785 GLY A N 1
ATOM 12003 C CA . GLY A 1 785 ? 11.249 -32.407 2.618 1.000 0.940 785 GLY A CA 1
ATOM 12004 C C . GLY A 1 785 ? 10.750 -32.024 1.224 1.000 0.940 785 GLY A C 1
ATOM 12005 O O . GLY A 1 785 ? 11.453 -31.388 0.434 1.000 0.940 785 GLY A O 1
ATOM 12009 N N . LYS A 1 786 ? 9.521 -32.441 0.918 1.000 0.890 786 LYS A N 1
ATOM 12010 C CA . LYS A 1 786 ? 8.827 -32.155 -0.345 1.000 0.890 786 LYS A CA 1
ATOM 12011 C C . LYS A 1 786 ? 8.302 -30.726 -0.404 1.000 0.890 786 LYS A C 1
ATOM 12012 O O . LYS A 1 786 ? 7.957 -30.141 0.620 1.000 0.890 786 LYS A O 1
ATOM 12031 N N . ASP A 1 787 ? 8.154 -30.202 -1.614 1.000 0.800 787 ASP A N 1
ATOM 12032 C CA . ASP A 1 787 ? 7.543 -28.913 -1.950 1.000 0.800 787 ASP A CA 1
ATOM 12033 C C . ASP A 1 787 ? 8.133 -27.736 -1.161 1.000 0.800 787 ASP A C 1
ATOM 12034 O O . ASP A 1 787 ? 7.424 -26.843 -0.678 1.000 0.800 787 ASP A O 1
ATOM 12043 N N . TYR A 1 788 ? 9.458 -27.749 -1.009 1.000 0.910 788 TYR A N 1
ATOM 12044 C CA . TYR A 1 788 ? 10.179 -26.682 -0.337 1.000 0.910 788 TYR A CA 1
ATOM 12045 C C . TYR A 1 788 ? 10.043 -25.373 -1.125 1.000 0.910 788 TYR A C 1
ATOM 12046 O O . TYR A 1 788 ? 10.413 -25.287 -2.298 1.000 0.910 788 TYR A O 1
ATOM 12064 N N . GLY A 1 789 ? 9.504 -24.342 -0.475 1.000 0.860 789 GLY A N 1
ATOM 12065 C CA . GLY A 1 789 ? 9.295 -23.024 -1.065 1.000 0.860 789 GLY A CA 1
ATOM 12066 C C . GLY A 1 789 ? 7.916 -22.772 -1.671 1.000 0.860 789 GLY A C 1
ATOM 12067 O O . GLY A 1 789 ? 7.772 -21.832 -2.441 1.000 0.860 789 GLY A O 1
ATOM 12071 N N . MET A 1 790 ? 6.888 -23.561 -1.348 1.000 0.750 790 MET A N 1
ATOM 12072 C CA . MET A 1 790 ? 5.540 -23.337 -1.896 1.000 0.750 790 MET A CA 1
ATOM 12073 C C . MET A 1 790 ? 4.927 -21.981 -1.479 1.000 0.750 790 MET A C 1
ATOM 12074 O O . MET A 1 790 ? 5.131 -21.526 -0.355 1.000 0.750 790 MET A O 1
ATOM 12088 N N . GLY A 1 791 ? 4.103 -21.347 -2.323 1.000 0.690 791 GLY A N 1
ATOM 12089 C CA . GLY A 1 791 ? 3.247 -20.226 -1.902 1.000 0.690 791 GLY A CA 1
ATOM 12090 C C . GLY A 1 791 ? 3.419 -18.922 -2.683 1.000 0.690 791 GLY A C 1
ATOM 12091 O O . GLY A 1 791 ? 2.878 -18.783 -3.775 1.000 0.690 791 GLY A O 1
ATOM 12095 N N . SER A 1 792 ? 4.005 -17.897 -2.063 1.000 0.710 792 SER A N 1
ATOM 12096 C CA . SER A 1 792 ? 4.139 -16.559 -2.662 1.000 0.710 792 SER A CA 1
ATOM 12097 C C . SER A 1 792 ? 5.488 -16.408 -3.364 1.000 0.710 792 SER A C 1
ATOM 12098 O O . SER A 1 792 ? 6.486 -16.948 -2.907 1.000 0.710 792 SER A O 1
ATOM 12106 N N . SER A 1 793 ? 5.550 -15.585 -4.409 1.000 0.740 793 SER A N 1
ATOM 12107 C CA . SER A 1 793 ? 6.749 -15.306 -5.217 1.000 0.740 793 SER A CA 1
ATOM 12108 C C . SER A 1 793 ? 7.827 -14.458 -4.507 1.000 0.740 793 SER A C 1
ATOM 12109 O O . SER A 1 793 ? 8.491 -13.621 -5.108 1.000 0.740 793 SER A O 1
ATOM 12117 N N . ARG A 1 794 ? 8.014 -14.632 -3.196 1.000 0.760 794 ARG A N 1
ATOM 12118 C CA . ARG A 1 794 ? 8.904 -13.791 -2.383 1.000 0.760 794 ARG A CA 1
ATOM 12119 C C . ARG A 1 794 ? 10.355 -14.206 -2.576 1.000 0.760 794 ARG A C 1
ATOM 12120 O O . ARG A 1 794 ? 10.817 -15.182 -1.990 1.000 0.760 794 ARG A O 1
ATOM 12141 N N . ASP A 1 795 ? 11.087 -13.407 -3.328 1.000 0.840 795 ASP A N 1
ATOM 12142 C CA . ASP A 1 795 ? 12.538 -13.507 -3.475 1.000 0.840 795 ASP A CA 1
ATOM 12143 C C . ASP A 1 795 ? 13.294 -13.327 -2.150 1.000 0.840 795 ASP A C 1
ATOM 12144 O O . ASP A 1 795 ? 14.355 -13.918 -1.976 1.000 0.840 795 ASP A O 1
ATOM 12153 N N . TRP A 1 796 ? 12.722 -12.630 -1.161 1.000 0.930 796 TRP A N 1
ATOM 12154 C CA . TRP A 1 796 ? 13.258 -12.584 0.206 1.000 0.930 796 TRP A CA 1
ATOM 12155 C C . TRP A 1 796 ? 13.391 -13.959 0.881 1.000 0.930 796 TRP A C 1
ATOM 12156 O O . TRP A 1 796 ? 14.221 -14.106 1.777 1.000 0.930 796 TRP A O 1
ATOM 12177 N N . ALA A 1 797 ? 12.666 -14.986 0.419 1.000 0.930 797 ALA A N 1
ATOM 12178 C CA . ALA A 1 797 ? 12.901 -16.367 0.843 1.000 0.930 797 ALA A CA 1
ATOM 12179 C C . ALA A 1 797 ? 14.274 -16.907 0.380 1.000 0.930 797 ALA A C 1
ATOM 12180 O O . ALA A 1 797 ? 14.828 -17.794 1.023 1.000 0.930 797 ALA A O 1
ATOM 12187 N N . ALA A 1 798 ? 14.851 -16.360 -0.694 1.000 0.940 798 ALA A N 1
ATOM 12188 C CA . ALA A 1 798 ? 16.208 -16.655 -1.157 1.000 0.940 798 ALA A CA 1
ATOM 12189 C C . ALA A 1 798 ? 17.233 -15.587 -0.724 1.000 0.940 798 ALA A C 1
ATOM 12190 O O . ALA A 1 798 ? 18.308 -15.958 -0.254 1.000 0.940 798 ALA A O 1
ATOM 12197 N N . LYS A 1 799 ? 16.899 -14.281 -0.796 1.000 0.950 799 LYS A N 1
ATOM 12198 C CA . LYS A 1 799 ? 17.779 -13.175 -0.345 1.000 0.950 799 LYS A CA 1
ATOM 12199 C C . LYS A 1 799 ? 18.155 -13.347 1.126 1.000 0.950 799 LYS A C 1
ATOM 12200 O O . LYS A 1 799 ? 19.331 -13.312 1.473 1.000 0.950 799 LYS A O 1
ATOM 12219 N N . GLY A 1 800 ? 17.163 -13.615 1.978 1.000 0.960 800 GLY A N 1
ATOM 12220 C CA . GLY A 1 800 ? 17.379 -13.912 3.391 1.000 0.960 800 GLY A CA 1
ATOM 12221 C C . GLY A 1 800 ? 18.278 -15.132 3.596 1.000 0.960 800 GLY A C 1
ATOM 12222 O O . GLY A 1 800 ? 19.258 -15.055 4.331 1.000 0.960 800 GLY A O 1
ATOM 12226 N N . THR A 1 801 ? 17.995 -16.231 2.889 1.000 0.970 801 THR A N 1
ATOM 12227 C CA . THR A 1 801 ? 18.774 -17.481 2.937 1.000 0.970 801 THR A CA 1
ATOM 12228 C C . THR A 1 801 ? 20.255 -17.246 2.597 1.000 0.970 801 THR A C 1
ATOM 12229 O O . THR A 1 801 ? 21.127 -17.648 3.370 1.000 0.970 801 THR A O 1
ATOM 12240 N N . ASN A 1 802 ? 20.553 -16.515 1.516 1.000 0.960 802 ASN A N 1
ATOM 12241 C CA . ASN A 1 802 ? 21.922 -16.139 1.145 1.000 0.960 802 ASN A CA 1
ATOM 12242 C C . ASN A 1 802 ? 22.595 -15.266 2.222 1.000 0.960 802 ASN A C 1
ATOM 12243 O O . ASN A 1 802 ? 23.696 -15.585 2.676 1.000 0.960 802 ASN A O 1
ATOM 12254 N N . LEU A 1 803 ? 21.928 -14.196 2.671 1.000 0.960 803 LEU A N 1
ATOM 12255 C CA . LEU A 1 803 ? 22.503 -13.233 3.617 1.000 0.960 803 LEU A CA 1
ATOM 12256 C C . LEU A 1 803 ? 22.765 -13.830 5.011 1.000 0.960 803 LEU A C 1
ATOM 12257 O O . LEU A 1 803 ? 23.699 -13.397 5.699 1.000 0.960 803 LEU A O 1
ATOM 12273 N N . LEU A 1 804 ? 21.991 -14.847 5.407 1.000 0.970 804 LEU A N 1
ATOM 12274 C CA . LEU A 1 804 ? 22.242 -15.662 6.601 1.000 0.970 804 LEU A CA 1
ATOM 12275 C C . LEU A 1 804 ? 23.483 -16.565 6.473 1.000 0.970 804 LEU A C 1
ATOM 12276 O O . LEU A 1 804 ? 23.946 -17.092 7.478 1.000 0.970 804 LEU A O 1
ATOM 12292 N N . GLY A 1 805 ? 24.040 -16.738 5.273 1.000 0.970 805 GLY A N 1
ATOM 12293 C CA . GLY A 1 805 ? 25.217 -17.574 5.025 1.000 0.970 805 GLY A CA 1
ATOM 12294 C C . GLY A 1 805 ? 24.904 -19.009 4.587 1.000 0.970 805 GLY A C 1
ATOM 12295 O O . GLY A 1 805 ? 25.806 -19.850 4.580 1.000 0.970 805 GLY A O 1
ATOM 12299 N N . ILE A 1 806 ? 23.655 -19.312 4.209 1.000 0.980 806 ILE A N 1
ATOM 12300 C CA . ILE A 1 806 ? 23.279 -20.626 3.668 1.000 0.980 806 ILE A CA 1
ATOM 12301 C C . ILE A 1 806 ? 23.770 -20.723 2.223 1.000 0.980 806 ILE A C 1
ATOM 12302 O O . ILE A 1 806 ? 23.360 -19.955 1.358 1.000 0.980 806 ILE A O 1
ATOM 12318 N N . ARG A 1 807 ? 24.676 -21.673 1.975 1.000 0.980 807 ARG A N 1
ATOM 12319 C CA . ARG A 1 807 ? 25.307 -21.910 0.667 1.000 0.980 807 ARG A CA 1
ATOM 12320 C C . ARG A 1 807 ? 24.546 -22.914 -0.185 1.000 0.980 807 ARG A C 1
ATOM 12321 O O . ARG A 1 807 ? 24.617 -22.847 -1.407 1.000 0.980 807 ARG A O 1
ATOM 12342 N N . THR A 1 808 ? 23.825 -23.840 0.443 1.000 0.980 808 THR A N 1
ATOM 12343 C CA . THR A 1 808 ? 23.040 -24.856 -0.262 1.000 0.980 808 THR A CA 1
ATOM 12344 C C . THR A 1 808 ? 21.794 -25.246 0.521 1.000 0.980 808 THR A C 1
ATOM 12345 O O . THR A 1 808 ? 21.756 -25.168 1.751 1.000 0.980 808 THR A O 1
ATOM 12356 N N . VAL A 1 809 ? 20.764 -25.662 -0.206 1.000 0.980 809 VAL A N 1
ATOM 12357 C CA . VAL A 1 809 ? 19.562 -26.280 0.350 1.000 0.980 809 VAL A CA 1
ATOM 12358 C C . VAL A 1 809 ? 19.420 -27.656 -0.283 1.000 0.980 809 VAL A C 1
ATOM 12359 O O . VAL A 1 809 ? 19.491 -27.756 -1.504 1.000 0.980 809 VAL A O 1
ATOM 12372 N N . ILE A 1 810 ? 19.204 -28.694 0.524 1.000 0.980 810 ILE A N 1
ATOM 12373 C CA . ILE A 1 810 ? 18.981 -30.068 0.059 1.000 0.980 810 ILE A CA 1
ATOM 12374 C C . ILE A 1 810 ? 17.542 -30.476 0.393 1.000 0.980 810 ILE A C 1
ATOM 12375 O O . ILE A 1 810 ? 17.187 -30.528 1.571 1.000 0.980 810 ILE A O 1
ATOM 12391 N N . ALA A 1 811 ? 16.712 -30.746 -0.616 1.000 0.980 811 ALA A N 1
ATOM 12392 C CA . ALA A 1 811 ? 15.285 -31.053 -0.450 1.000 0.980 811 ALA A CA 1
ATOM 12393 C C . ALA A 1 811 ? 14.842 -32.301 -1.241 1.000 0.980 811 ALA A C 1
ATOM 12394 O O . ALA A 1 811 ? 15.526 -32.713 -2.174 1.000 0.980 811 ALA A O 1
ATOM 12401 N N . GLU A 1 812 ? 13.699 -32.920 -0.914 1.000 0.960 812 GLU A N 1
ATOM 12402 C CA . GLU A 1 812 ? 13.117 -33.979 -1.773 1.000 0.960 812 GLU A CA 1
ATOM 12403 C C . GLU A 1 812 ? 12.542 -33.386 -3.068 1.000 0.960 812 GLU A C 1
ATOM 12404 O O . GLU A 1 812 ? 12.650 -33.984 -4.140 1.000 0.960 812 GLU A O 1
ATOM 12416 N N . SER A 1 813 ? 11.945 -32.194 -2.974 1.000 0.900 813 SER A N 1
ATOM 12417 C CA . SER A 1 813 ? 11.495 -31.406 -4.121 1.000 0.900 813 SER A CA 1
ATOM 12418 C C . SER A 1 813 ? 11.389 -29.921 -3.768 1.000 0.900 813 SER A C 1
ATOM 12419 O O . SER A 1 813 ? 11.214 -29.543 -2.609 1.000 0.900 813 SER A O 1
ATOM 12427 N N . PHE A 1 814 ? 11.474 -29.072 -4.791 1.000 0.880 814 PHE A N 1
ATOM 12428 C CA . PHE A 1 814 ? 11.329 -27.623 -4.673 1.000 0.880 814 PHE A CA 1
ATOM 12429 C C . PHE A 1 814 ? 10.096 -27.132 -5.426 1.000 0.880 814 PHE A C 1
ATOM 12430 O O . PHE A 1 814 ? 9.750 -27.674 -6.477 1.000 0.880 814 PHE A O 1
ATOM 12447 N N . GLU A 1 815 ? 9.500 -26.042 -4.945 1.000 0.760 815 GLU A N 1
ATOM 12448 C CA . GLU A 1 815 ? 8.621 -25.221 -5.775 1.000 0.760 815 GLU A CA 1
ATOM 12449 C C . GLU A 1 815 ? 9.453 -24.440 -6.817 1.000 0.760 815 GLU A C 1
ATOM 12450 O O . GLU A 1 815 ? 10.590 -24.036 -6.551 1.000 0.760 815 GLU A O 1
ATOM 12462 N N . ARG A 1 816 ? 8.902 -24.260 -8.025 1.000 0.720 816 ARG A N 1
ATOM 12463 C CA . ARG A 1 816 ? 9.583 -23.704 -9.204 1.000 0.720 816 ARG A CA 1
ATOM 12464 C C . ARG A 1 816 ? 10.183 -22.321 -8.953 1.000 0.720 816 ARG A C 1
ATOM 12465 O O . ARG A 1 816 ? 11.381 -22.149 -9.175 1.000 0.720 816 ARG A O 1
ATOM 12486 N N . ILE A 1 817 ? 9.360 -21.357 -8.529 1.000 0.770 817 ILE A N 1
ATOM 12487 C CA . ILE A 1 817 ? 9.775 -19.960 -8.324 1.000 0.770 817 ILE A CA 1
ATOM 12488 C C . ILE A 1 817 ? 10.837 -19.912 -7.232 1.000 0.770 817 ILE A C 1
ATOM 12489 O O . ILE A 1 817 ? 11.861 -19.244 -7.377 1.000 0.770 817 ILE A O 1
ATOM 12505 N N . HIS A 1 818 ? 10.619 -20.646 -6.141 1.000 0.840 818 HIS A N 1
ATOM 12506 C CA . HIS A 1 818 ? 11.576 -20.650 -5.047 1.000 0.840 818 HIS A CA 1
ATOM 12507 C C . HIS A 1 818 ? 12.934 -21.242 -5.449 1.000 0.840 818 HIS A C 1
ATOM 12508 O O . HIS A 1 818 ? 13.963 -20.648 -5.132 1.000 0.840 818 HIS A O 1
ATOM 12522 N N . ARG A 1 819 ? 12.952 -22.350 -6.202 1.000 0.870 819 ARG A N 1
ATOM 12523 C CA . ARG A 1 819 ? 14.186 -22.924 -6.762 1.000 0.870 819 ARG A CA 1
ATOM 12524 C C . ARG A 1 819 ? 14.933 -21.922 -7.648 1.000 0.870 819 ARG A C 1
ATOM 12525 O O . ARG A 1 819 ? 16.131 -21.753 -7.438 1.000 0.870 819 ARG A O 1
ATOM 12546 N N . SER A 1 820 ? 14.248 -21.229 -8.567 1.000 0.840 820 SER A N 1
ATOM 12547 C CA . SER A 1 820 ? 14.872 -20.183 -9.401 1.000 0.840 820 SER A CA 1
ATOM 12548 C C . SER A 1 820 ? 15.523 -19.103 -8.534 1.000 0.840 820 SER A C 1
ATOM 12549 O O . SER A 1 820 ? 16.694 -18.775 -8.703 1.000 0.840 820 SER A O 1
ATOM 12557 N N . ASN A 1 821 ? 14.784 -18.601 -7.539 1.000 0.890 821 ASN A N 1
ATOM 12558 C CA . ASN A 1 821 ? 15.266 -17.548 -6.649 1.000 0.890 821 ASN A CA 1
ATOM 12559 C C . ASN A 1 821 ? 16.522 -17.964 -5.867 1.000 0.890 821 ASN A C 1
ATOM 12560 O O . ASN A 1 821 ? 17.393 -17.124 -5.646 1.000 0.890 821 ASN A O 1
ATOM 12571 N N . LEU A 1 822 ? 16.634 -19.234 -5.450 1.000 0.940 822 LEU A N 1
ATOM 12572 C CA . LEU A 1 822 ? 17.841 -19.749 -4.792 1.000 0.940 822 LEU A CA 1
ATOM 12573 C C . LEU A 1 822 ? 19.060 -19.643 -5.720 1.000 0.940 822 LEU A C 1
ATOM 12574 O O . LEU A 1 822 ? 20.064 -19.046 -5.326 1.000 0.940 822 LEU A O 1
ATOM 12590 N N . VAL A 1 823 ? 18.946 -20.124 -6.964 1.000 0.910 823 VAL A N 1
ATOM 12591 C CA . VAL A 1 823 ? 20.019 -20.037 -7.973 1.000 0.910 823 VAL A CA 1
ATOM 12592 C C . VAL A 1 823 ? 20.402 -18.586 -8.250 1.000 0.910 823 VAL A C 1
ATOM 12593 O O . VAL A 1 823 ? 21.583 -18.243 -8.250 1.000 0.910 823 VAL A O 1
ATOM 12606 N N . PHE A 1 824 ? 19.413 -17.711 -8.436 1.000 0.910 824 PHE A N 1
ATOM 12607 C CA . PHE A 1 824 ? 19.649 -16.302 -8.759 1.000 0.910 824 PHE A CA 1
ATOM 12608 C C . PHE A 1 824 ? 20.320 -15.521 -7.624 1.000 0.910 824 PHE A C 1
ATOM 12609 O O . PHE A 1 824 ? 20.934 -14.490 -7.890 1.000 0.910 824 PHE A O 1
ATOM 12626 N N . MET A 1 825 ? 20.257 -16.034 -6.391 1.000 0.930 825 MET A N 1
ATOM 12627 C CA . MET A 1 825 ? 20.993 -15.529 -5.228 1.000 0.930 825 MET A CA 1
ATOM 12628 C C . MET A 1 825 ? 22.313 -16.260 -4.964 1.000 0.930 825 MET A C 1
ATOM 12629 O O . MET A 1 825 ? 22.924 -16.053 -3.917 1.000 0.930 825 MET A O 1
ATOM 12643 N N . GLY A 1 826 ? 22.751 -17.155 -5.848 1.000 0.930 826 GLY A N 1
ATOM 12644 C CA . GLY A 1 826 ? 23.978 -17.920 -5.635 1.000 0.930 826 GLY A CA 1
ATOM 12645 C C . GLY A 1 826 ? 23.888 -18.923 -4.477 1.000 0.930 826 GLY A C 1
ATOM 12646 O O . GLY A 1 826 ? 24.896 -19.209 -3.833 1.000 0.930 826 GLY A O 1
ATOM 12650 N N . VAL A 1 827 ? 22.694 -19.448 -4.179 1.000 0.960 827 VAL A N 1
ATOM 12651 C CA . VAL A 1 827 ? 22.491 -20.569 -3.248 1.000 0.960 827 VAL A CA 1
ATOM 12652 C C . VAL A 1 827 ? 22.241 -21.826 -4.068 1.000 0.960 827 VAL A C 1
ATOM 12653 O O . VAL A 1 827 ? 21.310 -21.867 -4.864 1.000 0.960 827 VAL A O 1
ATOM 12666 N N . LEU A 1 828 ? 23.054 -22.860 -3.866 1.000 0.970 828 LEU A N 1
ATOM 12667 C CA . LEU A 1 828 ? 22.990 -24.095 -4.646 1.000 0.970 828 LEU A CA 1
ATOM 12668 C C . LEU A 1 828 ? 21.777 -24.954 -4.230 1.000 0.970 828 LEU A C 1
ATOM 12669 O O . LEU A 1 828 ? 21.776 -25.459 -3.102 1.000 0.970 828 LEU A O 1
ATOM 12685 N N . PRO A 1 829 ? 20.763 -25.181 -5.086 1.000 0.970 829 PRO A N 1
ATOM 12686 C CA . PRO A 1 829 ? 19.666 -26.086 -4.770 1.000 0.970 829 PRO A CA 1
ATOM 12687 C C . PRO A 1 829 ? 20.040 -27.525 -5.148 1.000 0.970 829 PRO A C 1
ATOM 12688 O O . PRO A 1 829 ? 20.387 -27.821 -6.292 1.000 0.970 829 PRO A O 1
ATOM 12699 N N . LEU A 1 830 ? 19.953 -28.431 -4.182 1.000 0.980 830 LEU A N 1
ATOM 12700 C CA . LEU A 1 830 ? 20.226 -29.854 -4.340 1.000 0.980 830 LEU A CA 1
ATOM 12701 C C . LEU A 1 830 ? 18.969 -30.659 -4.047 1.000 0.980 830 LEU A C 1
ATOM 12702 O O . LEU A 1 830 ? 18.236 -30.375 -3.101 1.000 0.980 830 LEU A O 1
ATOM 12718 N N . GLN A 1 831 ? 18.732 -31.692 -4.842 1.000 0.970 831 GLN A N 1
ATOM 12719 C CA . GLN A 1 831 ? 17.592 -32.572 -4.659 1.000 0.970 831 GLN A CA 1
ATOM 12720 C C . GLN A 1 831 ? 18.049 -33.987 -4.308 1.000 0.970 831 GLN A C 1
ATOM 12721 O O . GLN A 1 831 ? 18.925 -34.534 -4.980 1.000 0.970 831 GLN A O 1
ATOM 12735 N N . PHE A 1 832 ? 17.452 -34.596 -3.282 1.000 0.970 832 PHE A N 1
ATOM 12736 C CA . PHE A 1 832 ? 17.680 -36.013 -2.990 1.000 0.970 832 PHE A CA 1
ATOM 12737 C C . PHE A 1 832 ? 17.264 -36.887 -4.182 1.000 0.970 832 PHE A C 1
ATOM 12738 O O . PHE A 1 832 ? 16.354 -36.546 -4.949 1.000 0.970 832 PHE A O 1
ATOM 12755 N N . LYS A 1 833 ? 17.923 -38.039 -4.345 1.000 0.960 833 LYS A N 1
ATOM 12756 C CA . LYS A 1 833 ? 17.491 -39.033 -5.328 1.000 0.960 833 LYS A CA 1
ATOM 12757 C C . LYS A 1 833 ? 16.087 -39.533 -5.010 1.000 0.960 833 LYS A C 1
ATOM 12758 O O . LYS A 1 833 ? 15.615 -39.507 -3.877 1.000 0.960 833 LYS A O 1
ATOM 12777 N N . GLN A 1 834 ? 15.410 -40.011 -6.045 1.000 0.930 834 GLN A N 1
ATOM 12778 C CA . GLN A 1 834 ? 14.050 -40.506 -5.910 1.000 0.930 834 GLN A CA 1
ATOM 12779 C C . GLN A 1 834 ? 13.993 -41.668 -4.904 1.000 0.930 834 GLN A C 1
ATOM 12780 O O . GLN A 1 834 ? 14.651 -42.687 -5.094 1.000 0.930 834 GLN A O 1
ATOM 12794 N N . GLY A 1 835 ? 13.194 -41.508 -3.847 1.000 0.930 835 GLY A N 1
ATOM 12795 C CA . GLY A 1 835 ? 13.071 -42.484 -2.758 1.000 0.930 835 GLY A CA 1
ATOM 12796 C C . GLY A 1 835 ? 14.048 -42.288 -1.592 1.000 0.930 835 GLY A C 1
ATOM 12797 O O . GLY A 1 835 ? 13.936 -43.013 -0.606 1.000 0.930 835 GLY A O 1
ATOM 12801 N N . GLU A 1 836 ? 14.958 -41.317 -1.675 1.000 0.960 836 GLU A N 1
ATOM 12802 C CA . GLU A 1 836 ? 15.875 -40.924 -0.603 1.000 0.960 836 GLU A CA 1
ATOM 12803 C C . GLU A 1 836 ? 15.479 -39.554 -0.020 1.000 0.960 836 GLU A C 1
ATOM 12804 O O . GLU A 1 836 ? 14.914 -38.709 -0.710 1.000 0.960 836 GLU A O 1
ATOM 12816 N N . ASN A 1 837 ? 15.781 -39.327 1.257 1.000 0.960 837 ASN A N 1
ATOM 12817 C CA . ASN A 1 837 ? 15.659 -38.071 1.992 1.000 0.960 837 ASN A CA 1
ATOM 12818 C C . ASN A 1 837 ? 16.581 -38.084 3.224 1.000 0.960 837 ASN A C 1
ATOM 12819 O O . ASN A 1 837 ? 17.331 -39.038 3.448 1.000 0.960 837 ASN A O 1
ATOM 12830 N N . ALA A 1 838 ? 16.527 -37.039 4.052 1.000 0.960 838 ALA A N 1
ATOM 12831 C CA . ALA A 1 838 ? 17.356 -36.954 5.253 1.000 0.960 838 ALA A CA 1
ATOM 12832 C C . ALA A 1 838 ? 17.155 -38.142 6.216 1.000 0.960 838 ALA A C 1
ATOM 12833 O O . ALA A 1 838 ? 18.135 -38.683 6.718 1.000 0.960 838 ALA A O 1
ATOM 12840 N N . ASP A 1 839 ? 15.917 -38.586 6.447 1.000 0.950 839 ASP A N 1
ATOM 12841 C CA . ASP A 1 839 ? 15.620 -39.658 7.403 1.000 0.950 839 ASP A CA 1
ATOM 12842 C C . ASP A 1 839 ? 16.021 -41.036 6.861 1.000 0.950 839 ASP A C 1
ATOM 12843 O O . ASP A 1 839 ? 16.612 -41.833 7.590 1.000 0.950 839 ASP A O 1
ATOM 12852 N N . THR A 1 840 ? 15.777 -41.314 5.574 1.000 0.960 840 THR A N 1
ATOM 12853 C CA . THR A 1 840 ? 16.196 -42.578 4.941 1.000 0.960 840 THR A CA 1
ATOM 12854 C C . THR A 1 840 ? 17.716 -42.708 4.869 1.000 0.960 840 THR A C 1
ATOM 12855 O O . THR A 1 840 ? 18.232 -43.820 4.941 1.000 0.960 840 THR A O 1
ATOM 12866 N N . LEU A 1 841 ? 18.432 -41.583 4.739 1.000 0.960 841 LEU A N 1
ATOM 12867 C CA . LEU A 1 841 ? 19.898 -41.517 4.776 1.000 0.960 841 LEU A CA 1
ATOM 12868 C C . LEU A 1 841 ? 20.457 -41.441 6.211 1.000 0.960 841 LEU A C 1
ATOM 12869 O O . LEU A 1 841 ? 21.673 -41.475 6.398 1.000 0.960 841 LEU A O 1
ATOM 12885 N N . GLY A 1 842 ? 19.588 -41.345 7.225 1.000 0.950 842 GLY A N 1
ATOM 12886 C CA . GLY A 1 842 ? 19.971 -41.263 8.634 1.000 0.950 842 GLY A CA 1
ATOM 12887 C C . GLY A 1 842 ? 20.636 -39.944 9.042 1.000 0.950 842 GLY A C 1
ATOM 12888 O O . GLY A 1 842 ? 21.320 -39.914 10.063 1.000 0.950 842 GLY A O 1
ATOM 12892 N N . LEU A 1 843 ? 20.458 -38.865 8.272 1.000 0.970 843 LEU A N 1
ATOM 12893 C CA . LEU A 1 843 ? 20.975 -37.533 8.589 1.000 0.970 843 LEU A CA 1
ATOM 12894 C C . LEU A 1 843 ? 20.210 -36.958 9.785 1.000 0.970 843 LEU A C 1
ATOM 12895 O O . LEU A 1 843 ? 19.020 -36.647 9.710 1.000 0.970 843 LEU A O 1
ATOM 12911 N N . THR A 1 844 ? 20.904 -36.790 10.901 1.000 0.950 844 THR A N 1
ATOM 12912 C CA . THR A 1 844 ? 20.345 -36.244 12.143 1.000 0.950 844 THR A CA 1
ATOM 12913 C C . THR A 1 844 ? 20.284 -34.717 12.134 1.000 0.950 844 THR A C 1
ATOM 12914 O O . THR A 1 844 ? 19.508 -34.127 12.885 1.000 0.950 844 THR A O 1
ATOM 12925 N N . GLY A 1 845 ? 21.085 -34.078 11.278 1.000 0.960 845 GLY A N 1
ATOM 12926 C CA . GLY A 1 845 ? 21.307 -32.637 11.231 1.000 0.960 845 GLY A CA 1
ATOM 12927 C C . GLY A 1 845 ? 22.487 -32.162 12.087 1.000 0.960 845 GLY A C 1
ATOM 12928 O O . GLY A 1 845 ? 22.738 -30.964 12.156 1.000 0.960 845 GLY A O 1
ATOM 12932 N N . LYS A 1 846 ? 23.225 -33.061 12.746 1.000 0.960 846 LYS A N 1
ATOM 12933 C CA . LYS A 1 846 ? 24.452 -32.718 13.491 1.000 0.960 846 LYS A CA 1
ATOM 12934 C C . LYS A 1 846 ? 25.719 -32.738 12.639 1.000 0.960 846 LYS A C 1
ATOM 12935 O O . LYS A 1 846 ? 26.791 -32.351 13.115 1.000 0.960 846 LYS A O 1
ATOM 12954 N N . GLU A 1 847 ? 25.606 -33.239 11.419 1.000 0.970 847 GLU A N 1
ATOM 12955 C CA . GLU A 1 847 ? 26.724 -33.537 10.544 1.000 0.970 847 GLU A CA 1
ATOM 12956 C C . GLU A 1 847 ? 27.373 -32.267 9.981 1.000 0.970 847 GLU A C 1
ATOM 12957 O O . GLU A 1 847 ? 26.752 -31.206 9.853 1.000 0.970 847 GLU A O 1
ATOM 12969 N N . VAL A 1 848 ? 28.643 -32.400 9.610 1.000 0.980 848 VAL A N 1
ATOM 12970 C CA . VAL A 1 848 ? 29.304 -31.473 8.691 1.000 0.980 848 VAL A CA 1
ATOM 12971 C C . VAL A 1 848 ? 29.026 -31.952 7.270 1.000 0.980 848 VAL A C 1
ATOM 12972 O O . VAL A 1 848 ? 29.278 -33.117 6.962 1.000 0.980 848 VAL A O 1
ATOM 12985 N N . ILE A 1 849 ? 28.500 -31.069 6.423 1.000 0.980 849 ILE A N 1
ATOM 12986 C CA . ILE A 1 849 ? 28.154 -31.374 5.033 1.000 0.980 849 ILE A CA 1
ATOM 12987 C C . ILE A 1 849 ? 29.220 -30.815 4.088 1.000 0.980 849 ILE A C 1
ATOM 12988 O O . ILE A 1 849 ? 29.618 -29.652 4.190 1.000 0.980 849 ILE A O 1
ATOM 13004 N N . GLU A 1 850 ? 29.646 -31.639 3.137 1.000 0.980 850 GLU A N 1
ATOM 13005 C CA . GLU A 1 850 ? 30.494 -31.249 2.011 1.000 0.980 850 GLU A CA 1
ATOM 13006 C C . GLU A 1 850 ? 29.858 -31.691 0.690 1.000 0.980 850 GLU A C 1
ATOM 13007 O O . GLU A 1 850 ? 29.276 -32.774 0.616 1.000 0.980 850 GLU A O 1
ATOM 13019 N N . VAL A 1 851 ? 29.990 -30.875 -0.355 1.000 0.980 851 VAL A N 1
ATOM 13020 C CA . VAL A 1 851 ? 29.446 -31.128 -1.698 1.000 0.980 851 VAL A CA 1
ATOM 13021 C C . VAL A 1 851 ? 30.575 -30.986 -2.716 1.000 0.980 851 VAL A C 1
ATOM 13022 O O . VAL A 1 851 ? 31.143 -29.901 -2.857 1.000 0.980 851 VAL A O 1
ATOM 13035 N N . ASP A 1 852 ? 30.893 -32.067 -3.430 1.000 0.970 852 ASP A N 1
ATOM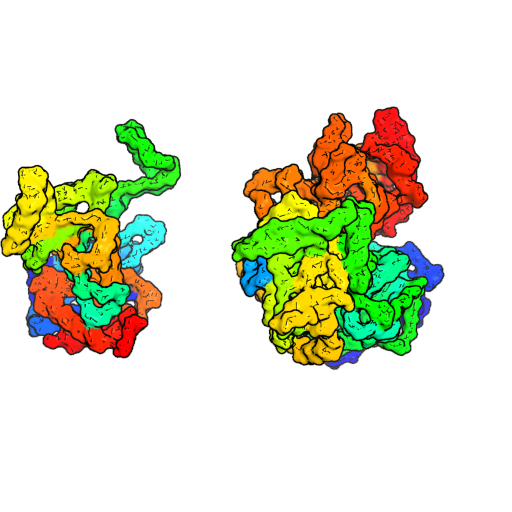 13036 C CA . ASP A 1 852 ? 31.874 -32.050 -4.522 1.000 0.970 852 ASP A CA 1
ATOM 13037 C C . ASP A 1 852 ? 31.195 -31.562 -5.815 1.000 0.970 852 ASP A C 1
ATOM 13038 O O . ASP A 1 852 ? 30.646 -32.349 -6.585 1.000 0.970 852 ASP A O 1
ATOM 13047 N N . VAL A 1 853 ? 31.218 -30.242 -6.024 1.000 0.950 853 VAL A N 1
ATOM 13048 C CA . VAL A 1 853 ? 30.769 -29.547 -7.243 1.000 0.950 853 VAL A CA 1
ATOM 13049 C C . VAL A 1 853 ? 31.905 -28.677 -7.783 1.000 0.950 853 VAL A C 1
ATOM 13050 O O . VAL A 1 853 ? 32.692 -28.137 -7.004 1.000 0.950 853 VAL A O 1
ATOM 13063 N N . ASP A 1 854 ? 32.012 -28.544 -9.103 1.000 0.940 854 ASP A N 1
ATOM 13064 C CA . ASP A 1 854 ? 33.076 -27.779 -9.753 1.000 0.940 854 ASP A CA 1
ATOM 13065 C C . ASP A 1 854 ? 32.643 -27.198 -11.112 1.000 0.940 854 ASP A C 1
ATOM 13066 O O . ASP A 1 854 ? 31.476 -27.261 -11.496 1.000 0.940 854 ASP A O 1
ATOM 13075 N N . GLU A 1 855 ? 33.599 -26.634 -11.854 1.000 0.930 855 GLU A N 1
ATOM 13076 C CA . GLU A 1 855 ? 33.376 -26.036 -13.179 1.000 0.930 855 GLU A CA 1
ATOM 13077 C C . GLU A 1 855 ? 32.985 -27.016 -14.296 1.000 0.930 855 GLU A C 1
ATOM 13078 O O . GLU A 1 855 ? 32.712 -26.587 -15.414 1.000 0.930 855 GLU A O 1
ATOM 13090 N N . THR A 1 856 ? 32.975 -28.323 -14.042 1.000 0.930 856 THR A N 1
ATOM 13091 C CA . THR A 1 856 ? 32.507 -29.323 -15.013 1.000 0.930 856 THR A CA 1
ATOM 13092 C C . THR A 1 856 ? 31.041 -29.698 -14.830 1.000 0.930 856 THR A C 1
ATOM 13093 O O . THR A 1 856 ? 30.512 -30.417 -15.683 1.000 0.930 856 THR A O 1
ATOM 13104 N N . VAL A 1 857 ? 30.393 -29.199 -13.765 1.000 0.940 857 VAL A N 1
ATOM 13105 C CA . VAL A 1 857 ? 28.979 -29.451 -13.469 1.000 0.940 857 VAL A CA 1
ATOM 13106 C C . VAL A 1 857 ? 28.102 -29.074 -14.659 1.000 0.940 857 VAL A C 1
ATOM 13107 O O . VAL A 1 857 ? 28.289 -28.030 -15.283 1.000 0.940 857 VAL A O 1
ATOM 13120 N N . ARG A 1 858 ? 27.130 -29.927 -14.970 1.000 0.900 858 ARG A N 1
ATOM 13121 C CA . ARG A 1 858 ? 26.096 -29.681 -15.975 1.000 0.900 858 ARG A CA 1
ATOM 13122 C C . ARG A 1 858 ? 24.714 -29.600 -15.332 1.000 0.900 858 ARG A C 1
ATOM 13123 O O . ARG A 1 858 ? 24.531 -30.037 -14.191 1.000 0.900 858 ARG A O 1
ATOM 13144 N N . PRO A 1 859 ? 23.720 -29.049 -16.048 1.000 0.860 859 PRO A N 1
ATOM 13145 C CA . PRO A 1 859 ? 22.350 -29.023 -15.555 1.000 0.860 859 PRO A CA 1
ATOM 13146 C C . PRO A 1 859 ? 21.864 -30.430 -15.183 1.000 0.860 859 PRO A C 1
ATOM 13147 O O . PRO A 1 859 ? 22.052 -31.374 -15.950 1.000 0.860 859 PRO A O 1
ATOM 13158 N N . ARG A 1 860 ? 21.235 -30.568 -14.008 1.000 0.890 860 ARG A N 1
ATOM 13159 C CA . ARG A 1 860 ? 20.730 -31.836 -13.439 1.000 0.890 860 ARG A CA 1
ATOM 13160 C C . ARG A 1 860 ? 21.765 -32.943 -13.208 1.000 0.890 860 ARG A C 1
ATOM 13161 O O . ARG A 1 860 ? 21.379 -34.105 -13.050 1.000 0.890 860 ARG A O 1
ATOM 13182 N N . ASP A 1 861 ? 23.049 -32.606 -13.130 1.000 0.930 861 ASP A N 1
ATOM 13183 C CA . ASP A 1 861 ? 24.086 -33.583 -12.792 1.000 0.930 861 ASP A CA 1
ATOM 13184 C C . ASP A 1 861 ? 23.924 -34.166 -11.382 1.000 0.930 861 ASP A C 1
ATOM 13185 O O . ASP A 1 861 ? 23.338 -33.556 -10.482 1.000 0.930 861 ASP A O 1
ATOM 13194 N N . LEU A 1 862 ? 24.495 -35.360 -11.193 1.000 0.970 862 LEU A N 1
ATOM 13195 C CA . LEU A 1 862 ? 24.675 -35.971 -9.880 1.000 0.970 862 LEU A CA 1
ATOM 13196 C C . LEU A 1 862 ? 26.001 -35.522 -9.272 1.000 0.970 862 LEU A C 1
ATOM 13197 O O . LEU A 1 862 ? 27.062 -35.684 -9.871 1.000 0.970 862 LEU A O 1
ATOM 13213 N N . VAL A 1 863 ? 25.925 -35.005 -8.050 1.000 0.970 863 VAL A N 1
ATOM 13214 C CA . VAL A 1 863 ? 27.091 -34.638 -7.243 1.000 0.970 863 VAL A CA 1
ATOM 13215 C C . VAL A 1 863 ? 27.165 -35.487 -5.988 1.000 0.970 863 VAL A C 1
ATOM 13216 O O . VAL A 1 863 ? 26.148 -35.891 -5.420 1.000 0.970 863 VAL A O 1
ATOM 13229 N N . THR A 1 864 ? 28.392 -35.741 -5.536 1.000 0.980 864 THR A N 1
ATOM 13230 C CA . THR A 1 864 ? 28.642 -36.482 -4.299 1.000 0.980 864 THR A CA 1
ATOM 13231 C C . THR A 1 864 ? 28.523 -35.546 -3.097 1.000 0.980 864 THR A C 1
ATOM 13232 O O . THR A 1 864 ? 29.214 -34.528 -3.017 1.000 0.980 864 THR A O 1
ATOM 13243 N N . VAL A 1 865 ? 27.670 -35.913 -2.140 1.000 0.980 865 VAL A N 1
ATOM 13244 C CA . VAL A 1 865 ? 27.514 -35.237 -0.848 1.000 0.980 865 VAL A CA 1
ATOM 13245 C C . VAL A 1 865 ? 28.061 -36.139 0.257 1.000 0.980 865 VAL A C 1
ATOM 13246 O O . VAL A 1 865 ? 27.739 -37.328 0.325 1.000 0.980 865 VAL A O 1
ATOM 13259 N N . ARG A 1 866 ? 28.892 -35.574 1.138 1.000 0.980 866 ARG A N 1
ATOM 13260 C CA . ARG A 1 866 ? 29.441 -36.246 2.325 1.000 0.980 866 ARG A CA 1
ATOM 13261 C C . ARG A 1 866 ? 28.884 -35.602 3.586 1.000 0.980 866 ARG A C 1
ATOM 13262 O O . ARG A 1 866 ? 29.071 -34.408 3.792 1.000 0.980 866 ARG A O 1
ATOM 13283 N N . ALA A 1 867 ? 28.249 -36.398 4.436 1.000 0.980 867 ALA A N 1
ATOM 13284 C CA . ALA A 1 867 ? 27.808 -36.009 5.768 1.000 0.980 867 ALA A CA 1
ATOM 13285 C C . ALA A 1 867 ? 28.685 -36.700 6.824 1.000 0.980 867 ALA A C 1
ATOM 13286 O O . ALA A 1 867 ? 28.660 -37.924 6.954 1.000 0.980 867 ALA A O 1
ATOM 13293 N N . ILE A 1 868 ? 29.491 -35.921 7.547 1.000 0.980 868 ILE A N 1
ATOM 13294 C CA . ILE A 1 868 ? 30.445 -36.400 8.554 1.000 0.980 868 ILE A CA 1
ATOM 13295 C C . ILE A 1 868 ? 29.814 -36.216 9.937 1.000 0.980 868 ILE A C 1
ATOM 13296 O O . ILE A 1 868 ? 29.557 -35.081 10.350 1.000 0.980 868 ILE A O 1
ATOM 13312 N N . ASN A 1 869 ? 29.535 -37.311 10.643 1.000 0.940 869 ASN A N 1
ATOM 13313 C CA . ASN A 1 869 ? 28.937 -37.264 11.979 1.000 0.940 869 ASN A CA 1
ATOM 13314 C C . ASN A 1 869 ? 29.963 -36.852 13.063 1.000 0.940 869 ASN A C 1
ATOM 13315 O O . ASN A 1 869 ? 31.156 -36.721 12.789 1.000 0.940 869 ASN A O 1
ATOM 13326 N N . GLU A 1 870 ? 29.510 -36.664 14.309 1.000 0.900 870 GLU A N 1
ATOM 13327 C CA . GLU A 1 870 ? 30.363 -36.241 15.441 1.000 0.900 870 GLU A CA 1
ATOM 13328 C C . GLU A 1 870 ? 31.513 -37.223 15.748 1.000 0.900 870 GLU A C 1
ATOM 13329 O O . GLU A 1 870 ? 32.556 -36.815 16.257 1.000 0.900 870 GLU A O 1
ATOM 13341 N N . ASP A 1 871 ? 31.348 -38.501 15.394 1.000 0.930 871 ASP A N 1
ATOM 13342 C CA . ASP A 1 871 ? 32.342 -39.563 15.591 1.000 0.930 871 ASP A CA 1
ATOM 13343 C C . ASP A 1 871 ? 33.337 -39.686 14.418 1.000 0.930 871 ASP A C 1
ATOM 13344 O O . ASP A 1 871 ? 34.225 -40.540 14.441 1.000 0.930 871 ASP A O 1
ATOM 13353 N N . GLY A 1 872 ? 33.182 -38.873 13.367 1.000 0.920 872 GLY A N 1
ATOM 13354 C CA . GLY A 1 872 ? 33.987 -38.936 12.145 1.000 0.920 872 GLY A CA 1
ATOM 13355 C C . GLY A 1 872 ? 33.543 -39.997 11.130 1.000 0.920 872 GLY A C 1
ATOM 13356 O O . GLY A 1 872 ? 34.222 -40.186 10.119 1.000 0.920 872 GLY A O 1
ATOM 13360 N N . ASN A 1 873 ? 32.414 -40.681 11.351 1.000 0.950 873 ASN A N 1
ATOM 13361 C CA . ASN A 1 873 ? 31.818 -41.555 10.340 1.000 0.950 873 ASN A CA 1
ATOM 13362 C C . ASN A 1 873 ? 31.268 -40.716 9.187 1.000 0.950 873 ASN A C 1
ATOM 13363 O O . ASN A 1 873 ? 30.626 -39.689 9.405 1.000 0.950 873 ASN A O 1
ATOM 13374 N N . VAL A 1 874 ? 31.485 -41.186 7.960 1.000 0.960 874 VAL A N 1
ATOM 13375 C CA . VAL A 1 874 ? 31.077 -40.475 6.747 1.000 0.960 874 VAL A CA 1
ATOM 13376 C C . VAL A 1 874 ? 29.951 -41.234 6.057 1.000 0.960 874 VAL A C 1
ATOM 13377 O O . VAL A 1 874 ? 30.154 -42.349 5.578 1.000 0.960 874 VAL A O 1
ATOM 13390 N N . THR A 1 875 ? 28.784 -40.604 5.951 1.000 0.970 875 THR A N 1
ATOM 13391 C CA . THR A 1 875 ? 27.700 -41.036 5.062 1.000 0.970 875 THR A CA 1
ATOM 13392 C C . THR A 1 875 ? 27.873 -40.325 3.727 1.000 0.970 875 THR A C 1
ATOM 13393 O O . THR A 1 875 ? 27.941 -39.099 3.679 1.000 0.970 875 THR A O 1
ATOM 13404 N N . THR A 1 876 ? 27.981 -41.077 2.635 1.000 0.970 876 THR A N 1
ATOM 13405 C CA . THR A 1 876 ? 28.111 -40.523 1.278 1.000 0.970 876 THR A CA 1
ATOM 13406 C C . THR A 1 876 ? 26.873 -40.875 0.466 1.000 0.970 876 THR A C 1
ATOM 13407 O O . THR A 1 876 ? 26.459 -42.032 0.467 1.000 0.970 876 THR A O 1
ATOM 13418 N N . PHE A 1 877 ? 26.289 -39.893 -0.212 1.000 0.980 877 PHE A N 1
ATOM 13419 C CA . PHE A 1 877 ? 25.119 -40.065 -1.073 1.000 0.980 877 PHE A CA 1
ATOM 13420 C C . PHE A 1 877 ? 25.207 -39.133 -2.282 1.000 0.980 877 PHE A C 1
ATOM 13421 O O . PHE A 1 877 ? 26.036 -38.223 -2.313 1.000 0.980 877 PHE A O 1
ATOM 13438 N N . GLU A 1 878 ? 24.367 -39.367 -3.285 1.000 0.980 878 GLU A N 1
ATOM 13439 C CA . GLU A 1 878 ? 24.298 -38.502 -4.460 1.000 0.980 878 GLU A CA 1
ATOM 13440 C C . GLU A 1 878 ? 23.076 -37.594 -4.395 1.000 0.980 878 GLU A C 1
ATOM 13441 O O . GLU A 1 878 ? 21.979 -38.021 -4.035 1.000 0.980 878 GLU A O 1
ATOM 13453 N N . ALA A 1 879 ? 23.265 -36.342 -4.795 1.000 0.980 879 ALA A N 1
ATOM 13454 C CA . ALA A 1 879 ? 22.187 -35.380 -4.954 1.000 0.980 879 ALA A CA 1
ATOM 13455 C C . ALA A 1 879 ? 22.180 -34.834 -6.384 1.000 0.980 879 ALA A C 1
ATOM 13456 O O . ALA A 1 879 ? 23.231 -34.675 -7.002 1.000 0.980 879 ALA A O 1
ATOM 13463 N N . VAL A 1 880 ? 20.991 -34.541 -6.905 1.000 0.970 880 VAL A N 1
ATOM 13464 C CA . VAL A 1 880 ? 20.813 -33.887 -8.206 1.000 0.970 880 VAL A CA 1
ATOM 13465 C C . VAL A 1 880 ? 21.020 -32.380 -8.030 1.000 0.970 880 VAL A C 1
ATOM 13466 O O . VAL A 1 880 ? 20.330 -31.762 -7.216 1.000 0.970 880 VAL A O 1
ATOM 13479 N N . VAL A 1 881 ? 21.929 -31.772 -8.796 1.000 0.960 881 VAL A N 1
ATOM 13480 C CA . VAL A 1 881 ? 22.114 -30.313 -8.847 1.000 0.960 881 VAL A CA 1
ATOM 13481 C C . VAL A 1 881 ? 20.961 -29.679 -9.618 1.000 0.960 881 VAL A C 1
ATOM 13482 O O . VAL A 1 881 ? 20.794 -29.929 -10.807 1.000 0.960 881 VAL A O 1
ATOM 13495 N N . ARG A 1 882 ? 20.156 -28.831 -8.969 1.000 0.920 882 ARG A N 1
ATOM 13496 C CA . ARG A 1 882 ? 18.973 -28.187 -9.574 1.000 0.920 882 ARG A CA 1
ATOM 13497 C C . ARG A 1 882 ? 19.292 -26.888 -10.316 1.000 0.920 882 ARG A C 1
ATOM 13498 O O . ARG A 1 882 ? 18.501 -25.943 -10.279 1.000 0.920 882 ARG A O 1
ATOM 13519 N N . PHE A 1 883 ? 20.426 -26.890 -11.018 1.000 0.870 883 PHE A N 1
ATOM 13520 C CA . PHE A 1 883 ? 20.580 -26.073 -12.215 1.000 0.870 883 PHE A CA 1
ATOM 13521 C C . PHE A 1 883 ? 19.783 -26.752 -13.317 1.000 0.870 883 PHE A C 1
ATOM 13522 O O . PHE A 1 883 ? 20.076 -27.890 -13.687 1.000 0.870 883 PHE A O 1
ATOM 13539 N N . ASP A 1 884 ? 18.748 -26.074 -13.788 1.000 0.750 884 ASP A N 1
ATOM 13540 C CA . ASP A 1 884 ? 17.891 -26.592 -14.844 1.000 0.750 884 ASP A CA 1
ATOM 13541 C C . ASP A 1 884 ? 18.400 -26.153 -16.236 1.000 0.750 884 ASP A C 1
ATOM 13542 O O . ASP A 1 884 ? 18.050 -26.809 -17.207 1.000 0.750 884 ASP A O 1
ATOM 13551 N N . SER A 1 885 ? 19.310 -25.164 -16.328 1.000 0.750 885 SER A N 1
ATOM 13552 C CA . SER A 1 885 ? 19.940 -24.689 -17.580 1.000 0.750 885 SER A CA 1
ATOM 13553 C C . SER A 1 885 ? 21.441 -24.372 -17.428 1.000 0.750 885 SER A C 1
ATOM 13554 O O . SER A 1 885 ? 21.931 -24.186 -16.313 1.000 0.750 885 SER A O 1
ATOM 13562 N N . GLU A 1 886 ? 22.201 -24.267 -18.530 1.000 0.760 886 GLU A N 1
ATOM 13563 C CA . GLU A 1 886 ? 23.613 -23.822 -18.464 1.000 0.760 886 GLU A CA 1
ATOM 13564 C C . GLU A 1 886 ? 23.750 -22.362 -18.008 1.000 0.760 886 GLU A C 1
ATOM 13565 O O . GLU A 1 886 ? 24.716 -22.007 -17.335 1.000 0.760 886 GLU A O 1
ATOM 13577 N N . VAL A 1 887 ? 22.769 -21.516 -18.328 1.000 0.770 887 VAL A N 1
ATOM 13578 C CA . VAL A 1 887 ? 22.790 -20.098 -17.944 1.000 0.770 887 VAL A CA 1
ATOM 13579 C C . VAL A 1 887 ? 22.653 -19.940 -16.427 1.000 0.770 887 VAL A C 1
ATOM 13580 O O . VAL A 1 887 ? 23.269 -19.061 -15.830 1.000 0.770 887 VAL A O 1
ATOM 13593 N N . GLU A 1 888 ? 21.925 -20.845 -15.772 1.000 0.830 888 GLU A N 1
ATOM 13594 C CA . GLU A 1 888 ? 21.847 -20.895 -14.311 1.000 0.830 888 GLU A CA 1
ATOM 13595 C C . GLU A 1 888 ? 23.199 -21.204 -13.639 1.000 0.830 888 GLU A C 1
ATOM 13596 O O . GLU A 1 888 ? 23.479 -20.660 -12.566 1.000 0.830 888 GLU A O 1
ATOM 13608 N N . ILE A 1 889 ? 24.069 -21.998 -14.280 1.000 0.890 889 ILE A N 1
ATOM 13609 C CA . ILE A 1 889 ? 25.451 -22.228 -13.814 1.000 0.890 889 ILE A CA 1
ATOM 13610 C C . ILE A 1 889 ? 26.242 -20.916 -13.875 1.000 0.890 889 ILE A C 1
ATOM 13611 O O . ILE A 1 889 ? 27.030 -20.623 -12.974 1.000 0.890 889 ILE A O 1
ATOM 13627 N N . ASP A 1 890 ? 25.994 -20.095 -14.900 1.000 0.870 890 ASP A N 1
ATOM 13628 C CA . ASP A 1 890 ? 26.619 -18.780 -15.056 1.000 0.870 890 ASP A CA 1
ATOM 13629 C C . ASP A 1 890 ? 26.154 -17.784 -13.980 1.000 0.870 890 ASP A C 1
ATOM 13630 O O . ASP A 1 890 ? 26.976 -17.105 -13.357 1.000 0.870 890 ASP A O 1
ATOM 13639 N N . TYR A 1 891 ? 24.854 -17.752 -13.667 1.000 0.890 891 TYR A N 1
ATOM 13640 C CA . TYR A 1 891 ? 24.336 -16.959 -12.544 1.000 0.890 891 TYR A CA 1
ATOM 13641 C C . TYR A 1 891 ? 25.006 -17.362 -11.227 1.000 0.890 891 TYR A C 1
ATOM 13642 O O . TYR A 1 891 ? 25.483 -16.502 -10.481 1.000 0.890 891 TYR A O 1
ATOM 13660 N N . TYR A 1 892 ? 25.100 -18.670 -10.964 1.000 0.920 892 TYR A N 1
ATOM 13661 C CA . TYR A 1 892 ? 25.762 -19.191 -9.772 1.000 0.920 892 TYR A CA 1
ATOM 13662 C C . TYR A 1 892 ? 27.258 -18.820 -9.730 1.000 0.920 892 TYR A C 1
ATOM 13663 O O . TYR A 1 892 ? 27.732 -18.331 -8.703 1.000 0.920 892 TYR A O 1
ATOM 13681 N N . ARG A 1 893 ? 27.992 -18.940 -10.849 1.000 0.920 893 ARG A N 1
ATOM 13682 C CA . ARG A 1 893 ? 29.411 -18.538 -10.990 1.000 0.920 893 ARG A CA 1
ATOM 13683 C C . ARG A 1 893 ? 29.639 -17.052 -10.698 1.000 0.920 893 ARG A C 1
ATOM 13684 O O . ARG A 1 893 ? 30.670 -16.666 -10.138 1.000 0.920 893 ARG A O 1
ATOM 13705 N N . HIS A 1 894 ? 28.681 -16.204 -11.062 1.000 0.920 894 HIS A N 1
ATOM 13706 C CA . HIS A 1 894 ? 28.729 -14.770 -10.795 1.000 0.920 894 HIS A CA 1
ATOM 13707 C C . HIS A 1 894 ? 28.392 -14.384 -9.348 1.000 0.920 894 HIS A C 1
ATOM 13708 O O . HIS A 1 894 ? 28.594 -13.219 -8.986 1.000 0.920 894 HIS A O 1
ATOM 13722 N N . GLY A 1 895 ? 27.955 -15.336 -8.519 1.000 0.900 895 GLY A N 1
ATOM 13723 C CA . GLY A 1 895 ? 27.451 -15.092 -7.166 1.000 0.900 895 GLY A CA 1
ATOM 13724 C C . GLY A 1 895 ? 25.992 -14.624 -7.130 1.000 0.900 895 GLY A C 1
ATOM 13725 O O . GLY A 1 895 ? 25.498 -14.284 -6.058 1.000 0.900 895 GLY A O 1
ATOM 13729 N N . GLY A 1 896 ? 25.318 -14.616 -8.282 1.000 0.910 896 GLY A N 1
ATOM 13730 C CA . GLY A 1 896 ? 23.940 -14.179 -8.464 1.000 0.910 896 GLY A CA 1
ATOM 13731 C C . GLY A 1 896 ? 23.724 -13.424 -9.781 1.000 0.910 896 GLY A C 1
ATOM 13732 O O . GLY A 1 896 ? 24.665 -12.945 -10.425 1.000 0.910 896 GLY A O 1
ATOM 13736 N N . ILE A 1 897 ? 22.457 -13.320 -10.193 1.000 0.880 897 ILE A N 1
ATOM 13737 C CA . ILE A 1 897 ? 22.081 -12.716 -11.483 1.000 0.880 897 ILE A CA 1
ATOM 13738 C C . ILE A 1 897 ? 22.337 -11.205 -11.514 1.000 0.880 897 ILE A C 1
ATOM 13739 O O . ILE A 1 897 ? 22.793 -10.681 -12.528 1.000 0.880 897 ILE A O 1
ATOM 13755 N N . LEU A 1 898 ? 22.140 -10.497 -10.396 1.000 0.880 898 LEU A N 1
ATOM 13756 C CA . LEU A 1 898 ? 22.391 -9.054 -10.323 1.000 0.880 898 LEU A CA 1
ATOM 13757 C C . LEU A 1 898 ? 23.887 -8.736 -10.441 1.000 0.880 898 LEU A C 1
ATOM 13758 O O . LEU A 1 898 ? 24.271 -7.781 -11.114 1.000 0.880 898 LEU A O 1
ATOM 13774 N N . GLN A 1 899 ? 24.748 -9.562 -9.840 1.000 0.910 899 GLN A N 1
ATOM 13775 C CA . GLN A 1 899 ? 26.199 -9.436 -9.962 1.000 0.910 899 GLN A CA 1
ATOM 13776 C C . GLN A 1 899 ? 26.669 -9.708 -11.398 1.000 0.910 899 GLN A C 1
ATOM 13777 O O . GLN A 1 899 ? 27.636 -9.095 -11.850 1.000 0.910 899 GLN A O 1
ATOM 13791 N N . MET A 1 900 ? 26.008 -10.608 -12.135 1.000 0.900 900 MET A N 1
ATOM 13792 C CA . MET A 1 900 ? 26.261 -10.804 -13.567 1.000 0.900 900 MET A CA 1
ATOM 13793 C C . MET A 1 900 ? 25.855 -9.571 -14.381 1.000 0.900 900 MET A C 1
ATOM 13794 O O . MET A 1 900 ? 26.685 -9.031 -15.114 1.000 0.900 900 MET A O 1
ATOM 13808 N N . VAL A 1 901 ? 24.611 -9.100 -14.218 1.000 0.860 901 VAL A N 1
ATOM 13809 C CA . VAL A 1 901 ? 24.072 -7.944 -14.956 1.000 0.860 901 VAL A CA 1
ATOM 13810 C C . VAL A 1 901 ? 24.935 -6.700 -14.735 1.000 0.860 901 VAL A C 1
ATOM 13811 O O . VAL A 1 901 ? 25.241 -5.981 -15.688 1.000 0.860 901 VAL A O 1
ATOM 13824 N N . LEU A 1 902 ? 25.409 -6.477 -13.503 1.000 0.880 902 LEU A N 1
ATOM 13825 C CA . LEU A 1 902 ? 26.330 -5.383 -13.201 1.000 0.880 902 LEU A CA 1
ATOM 13826 C C . LEU A 1 902 ? 27.649 -5.509 -13.989 1.000 0.880 902 LEU A C 1
ATOM 13827 O O . LEU A 1 902 ? 28.074 -4.541 -14.623 1.000 0.880 902 LEU A O 1
ATOM 13843 N N . ARG A 1 903 ? 28.271 -6.701 -14.013 1.000 0.900 903 ARG A N 1
ATOM 13844 C CA . ARG A 1 903 ? 29.518 -6.962 -14.763 1.000 0.900 903 ARG A CA 1
ATOM 13845 C C . ARG A 1 903 ? 29.348 -6.816 -16.278 1.000 0.900 903 ARG A C 1
ATOM 13846 O O . ARG A 1 903 ? 30.261 -6.335 -16.948 1.000 0.900 903 ARG A O 1
ATOM 13867 N N . GLU A 1 904 ? 28.208 -7.207 -16.841 1.000 0.850 904 GLU A N 1
ATOM 13868 C CA . GLU A 1 904 ? 27.925 -7.013 -18.270 1.000 0.850 904 GLU A CA 1
ATOM 13869 C C . GLU A 1 904 ? 27.771 -5.531 -18.626 1.000 0.850 904 GLU A C 1
ATOM 13870 O O . GLU A 1 904 ? 28.383 -5.063 -19.589 1.000 0.850 904 GLU A O 1
ATOM 13882 N N . LYS A 1 905 ? 27.019 -4.765 -17.823 1.000 0.850 905 LYS A N 1
ATOM 13883 C CA . LYS A 1 905 ? 26.844 -3.316 -18.027 1.000 0.850 905 LYS A CA 1
ATOM 13884 C C . LYS A 1 905 ? 28.172 -2.550 -17.886 1.000 0.850 905 LYS A C 1
ATOM 13885 O O . LYS A 1 905 ? 28.394 -1.582 -18.616 1.000 0.850 905 LYS A O 1
ATOM 13904 N N . MET A 1 906 ? 29.092 -3.012 -17.029 1.000 0.850 906 MET A N 1
ATOM 13905 C CA . MET A 1 906 ? 30.464 -2.483 -16.947 1.000 0.850 906 MET A CA 1
ATOM 13906 C C . MET A 1 906 ? 31.260 -2.704 -18.242 1.000 0.850 906 MET A C 1
ATOM 13907 O O . MET A 1 906 ? 31.972 -1.804 -18.668 1.000 0.850 906 MET A O 1
ATOM 13921 N N . LYS A 1 907 ? 31.126 -3.866 -18.900 1.000 0.810 907 LYS A N 1
ATOM 13922 C CA . LYS A 1 907 ? 31.828 -4.167 -20.167 1.000 0.810 907 LYS A CA 1
ATOM 13923 C C . LYS A 1 907 ? 31.303 -3.371 -21.367 1.000 0.810 907 LYS A C 1
ATOM 13924 O O . LYS A 1 907 ? 32.002 -3.264 -22.370 1.000 0.810 907 LYS A O 1
ATOM 13943 N N . GLN A 1 908 ? 30.077 -2.850 -21.292 1.000 0.710 908 GLN A N 1
ATOM 13944 C CA . GLN A 1 908 ? 29.467 -2.005 -22.328 1.000 0.710 908 GLN A CA 1
ATOM 13945 C C . GLN A 1 908 ? 29.803 -0.507 -22.177 1.000 0.710 908 GLN A C 1
ATOM 13946 O O . GLN A 1 908 ? 29.279 0.312 -22.941 1.000 0.710 908 GLN A O 1
ATOM 13960 N N . SER A 1 909 ? 30.588 -0.124 -21.164 1.000 0.590 909 SER A N 1
ATOM 13961 C CA . SER A 1 909 ? 30.972 1.263 -20.848 1.000 0.590 909 SER A CA 1
ATOM 13962 C C . SER A 1 909 ? 32.438 1.520 -21.173 1.000 0.590 909 SER A C 1
ATOM 13963 O O . SER A 1 909 ? 32.734 2.684 -21.514 1.000 0.590 909 SER A O 1
ATOM 13972 N N . MET B 2 1 ? 4.485 82.326 4.477 1.000 0.310 1 MET B N 1
ATOM 13973 C CA . MET B 2 1 ? 4.735 81.990 5.893 1.000 0.310 1 MET B CA 1
ATOM 13974 C C . MET B 2 1 ? 3.972 80.718 6.186 1.000 0.310 1 MET B C 1
ATOM 13975 O O . MET B 2 1 ? 2.784 80.701 5.890 1.000 0.310 1 MET B O 1
ATOM 13991 N N . ALA B 2 2 ? 4.639 79.667 6.673 1.000 0.430 2 ALA B N 1
ATOM 13992 C CA . ALA B 2 2 ? 3.929 78.498 7.190 1.000 0.430 2 ALA B CA 1
ATOM 13993 C C . ALA B 2 2 ? 3.082 78.958 8.388 1.000 0.430 2 ALA B C 1
ATOM 13994 O O . ALA B 2 2 ? 3.574 79.712 9.223 1.000 0.430 2 ALA B O 1
ATOM 14001 N N . GLN B 2 3 ? 1.798 78.614 8.388 1.000 0.680 3 GLN B N 1
ATOM 14002 C CA . GLN B 2 3 ? 0.765 79.335 9.141 1.000 0.680 3 GLN B CA 1
ATOM 14003 C C . GLN B 2 3 ? 0.476 78.762 10.543 1.000 0.680 3 GLN B C 1
ATOM 14004 O O . GLN B 2 3 ? -0.472 79.221 11.169 1.000 0.680 3 GLN B O 1
ATOM 14018 N N . GLY B 2 4 ? 1.233 77.762 11.011 1.000 0.850 4 GLY B N 1
ATOM 14019 C CA . GLY B 2 4 ? 0.987 77.061 12.280 1.000 0.850 4 GLY B CA 1
ATOM 14020 C C . GLY B 2 4 ? 1.931 77.467 13.419 1.000 0.850 4 GLY B C 1
ATOM 14021 O O . GLY B 2 4 ? 3.050 77.925 13.182 1.000 0.850 4 GLY B O 1
ATOM 14025 N N . GLU B 2 5 ? 1.483 77.247 14.653 1.000 0.930 5 GLU B N 1
ATOM 14026 C CA . GLU B 2 5 ? 2.183 77.556 15.905 1.000 0.930 5 GLU B CA 1
ATOM 14027 C C . GLU B 2 5 ? 2.353 76.296 16.766 1.000 0.930 5 GLU B C 1
ATOM 14028 O O . GLU B 2 5 ? 1.562 75.360 16.679 1.000 0.930 5 GLU B O 1
ATOM 14040 N N . LYS B 2 6 ? 3.392 76.241 17.603 1.000 0.930 6 LYS B N 1
ATOM 14041 C CA . LYS B 2 6 ? 3.622 75.094 18.495 1.000 0.930 6 LYS B CA 1
ATOM 14042 C C . LYS B 2 6 ? 2.746 75.193 19.737 1.000 0.930 6 LYS B C 1
ATOM 14043 O O . LYS B 2 6 ? 2.554 76.277 20.283 1.000 0.930 6 LYS B O 1
ATOM 14062 N N . ILE B 2 7 ? 2.277 74.046 20.205 1.000 0.940 7 ILE B N 1
ATOM 14063 C CA . ILE B 2 7 ? 1.707 73.911 21.544 1.000 0.940 7 ILE B CA 1
ATOM 14064 C C . ILE B 2 7 ? 2.833 74.128 22.567 1.000 0.940 7 ILE B C 1
ATOM 14065 O O . ILE B 2 7 ? 3.978 73.747 22.324 1.000 0.940 7 ILE B O 1
ATOM 14081 N N . THR B 2 8 ? 2.530 74.765 23.698 1.000 0.920 8 THR B N 1
ATOM 14082 C CA . THR B 2 8 ? 3.493 74.950 24.799 1.000 0.920 8 THR B CA 1
ATOM 14083 C C . THR B 2 8 ? 2.875 74.541 26.125 1.000 0.920 8 THR B C 1
ATOM 14084 O O . THR B 2 8 ? 1.656 74.538 26.267 1.000 0.920 8 THR B O 1
ATOM 14095 N N . VAL B 2 9 ? 3.698 74.224 27.121 1.000 0.860 9 VAL B N 1
ATOM 14096 C CA . VAL B 2 9 ? 3.230 73.829 28.455 1.000 0.860 9 VAL B CA 1
ATOM 14097 C C . VAL B 2 9 ? 3.751 74.814 29.488 1.000 0.860 9 VAL B C 1
ATOM 14098 O O . VAL B 2 9 ? 4.911 75.224 29.460 1.000 0.860 9 VAL B O 1
ATOM 14111 N N . SER B 2 10 ? 2.883 75.201 30.415 1.000 0.830 10 SER B N 1
ATOM 14112 C CA . SER B 2 10 ? 3.261 76.041 31.546 1.000 0.830 10 SER B CA 1
ATOM 14113 C C . SER B 2 10 ? 2.586 75.514 32.805 1.000 0.830 10 SER B C 1
ATOM 14114 O O . SER B 2 10 ? 1.364 75.414 32.845 1.000 0.830 10 SER B O 1
ATOM 14122 N N . ASN B 2 11 ? 3.375 75.136 33.818 1.000 0.680 11 ASN B N 1
ATOM 14123 C CA . ASN B 2 11 ? 2.891 74.507 35.057 1.000 0.680 11 ASN B CA 1
ATOM 14124 C C . ASN B 2 11 ? 1.932 73.323 34.819 1.000 0.680 11 ASN B C 1
ATOM 14125 O O . ASN B 2 11 ? 0.893 73.231 35.465 1.000 0.680 11 ASN B O 1
ATOM 14136 N N . GLY B 2 12 ? 2.262 72.450 33.863 1.000 0.670 12 GLY B N 1
ATOM 14137 C CA . GLY B 2 12 ? 1.469 71.254 33.545 1.000 0.670 12 GLY B CA 1
ATOM 14138 C C . GLY B 2 12 ? 0.220 71.505 32.697 1.000 0.670 12 GLY B C 1
ATOM 14139 O O . GLY B 2 12 ? -0.447 70.553 32.310 1.000 0.670 12 GLY B O 1
ATOM 14143 N N . VAL B 2 13 ? -0.088 72.759 32.360 1.000 0.810 13 VAL B N 1
ATOM 14144 C CA . VAL B 2 13 ? -1.247 73.099 31.530 1.000 0.810 13 VAL B CA 1
ATOM 14145 C C . VAL B 2 13 ? -0.813 73.370 30.095 1.000 0.810 13 VAL B C 1
ATOM 14146 O O . VAL B 2 13 ? 0.097 74.170 29.838 1.000 0.810 13 VAL B O 1
ATOM 14159 N N . LEU B 2 14 ? -1.495 72.709 29.162 1.000 0.880 14 LEU B N 1
ATOM 14160 C CA . LEU B 2 14 ? -1.331 72.902 27.729 1.000 0.880 14 LEU B CA 1
ATOM 14161 C C . LEU B 2 14 ? -1.866 74.266 27.304 1.000 0.880 14 LEU B C 1
ATOM 14162 O O . LEU B 2 14 ? -3.000 74.650 27.578 1.000 0.880 14 LEU B O 1
ATOM 14178 N N . ASN B 2 15 ? -1.037 74.983 26.566 1.000 0.930 15 ASN B N 1
ATOM 14179 C CA . ASN B 2 15 ? -1.396 76.215 25.897 1.000 0.930 15 ASN B CA 1
ATOM 14180 C C . ASN B 2 15 ? -1.504 75.900 24.408 1.000 0.930 15 ASN B C 1
ATOM 14181 O O . ASN B 2 15 ? -0.494 75.696 23.725 1.000 0.930 15 ASN B O 1
ATOM 14192 N N . VAL B 2 16 ? -2.746 75.827 23.926 1.000 0.940 16 VAL B N 1
ATOM 14193 C CA . VAL B 2 16 ? -3.078 75.422 22.558 1.000 0.940 16 VAL B CA 1
ATOM 14194 C C . VAL B 2 16 ? -3.436 76.660 21.732 1.000 0.940 16 VAL B C 1
ATOM 14195 O O . VAL B 2 16 ? -4.449 77.301 22.020 1.000 0.940 16 VAL B O 1
ATOM 14208 N N . PRO B 2 17 ? -2.635 77.025 20.718 1.000 0.950 17 PRO B N 1
ATOM 14209 C CA . PRO B 2 17 ? -2.930 78.166 19.851 1.000 0.950 17 PRO B CA 1
ATOM 14210 C C . PRO B 2 17 ? -4.179 77.933 18.978 1.000 0.950 17 PRO B C 1
ATOM 14211 O O . PRO B 2 17 ? -4.712 76.827 18.918 1.000 0.950 17 PRO B O 1
ATOM 14222 N N . ASN B 2 18 ? -4.633 78.971 18.256 1.000 0.940 18 ASN B N 1
ATOM 14223 C CA . ASN B 2 18 ? -5.732 78.839 17.283 1.000 0.940 18 ASN B CA 1
ATOM 14224 C C . ASN B 2 18 ? -5.333 77.997 16.051 1.000 0.940 18 ASN B C 1
ATOM 14225 O O . ASN B 2 18 ? -6.205 77.430 15.394 1.000 0.940 18 ASN B O 1
ATOM 14236 N N . ASN B 2 19 ? -4.033 77.881 15.743 1.000 0.940 19 ASN B N 1
ATOM 14237 C CA . ASN B 2 19 ? -3.529 77.020 14.667 1.000 0.940 19 ASN B CA 1
ATOM 14238 C C . ASN B 2 19 ? -2.354 76.127 15.113 1.000 0.940 19 ASN B C 1
ATOM 14239 O O . ASN B 2 19 ? -1.214 76.367 14.702 1.000 0.940 19 ASN B O 1
ATOM 14250 N N . PRO B 2 20 ? -2.583 75.131 15.988 1.000 0.960 20 PRO B N 1
ATOM 14251 C CA . PRO B 2 20 ? -1.524 74.262 16.476 1.000 0.960 20 PRO B CA 1
ATOM 14252 C C . PRO B 2 20 ? -0.969 73.373 15.360 1.000 0.960 20 PRO B C 1
ATOM 14253 O O . PRO B 2 20 ? -1.706 72.883 14.499 1.000 0.960 20 PRO B O 1
ATOM 14264 N N . ILE B 2 21 ? 0.338 73.121 15.401 1.000 0.950 21 ILE B N 1
ATOM 14265 C CA . ILE B 2 21 ? 0.988 72.092 14.588 1.000 0.950 21 ILE B CA 1
ATOM 14266 C C . ILE B 2 21 ? 0.956 70.768 15.347 1.000 0.950 21 ILE B C 1
ATOM 14267 O O . ILE B 2 21 ? 1.469 70.687 16.461 1.000 0.950 21 ILE B O 1
ATOM 14283 N N . ILE B 2 22 ? 0.406 69.730 14.722 1.000 0.960 22 ILE B N 1
ATOM 14284 C CA . ILE B 2 22 ? 0.287 68.399 15.323 1.000 0.960 22 ILE B CA 1
ATOM 14285 C C . ILE B 2 22 ? 0.980 67.374 14.420 1.000 0.960 22 ILE B C 1
ATOM 14286 O O . ILE B 2 22 ? 0.539 67.166 13.281 1.000 0.960 22 ILE B O 1
ATOM 14302 N N . PRO B 2 23 ? 2.071 66.736 14.888 1.000 0.970 23 PRO B N 1
ATOM 14303 C CA . PRO B 2 23 ? 2.658 65.589 14.223 1.000 0.970 23 PRO B CA 1
ATOM 14304 C C . PRO B 2 23 ? 1.673 64.433 14.064 1.000 0.970 23 PRO B C 1
ATOM 14305 O O . PRO B 2 23 ? 0.925 64.110 14.986 1.000 0.970 23 PRO B O 1
ATOM 14316 N N . PHE B 2 24 ? 1.709 63.770 12.915 1.000 0.970 24 PHE B N 1
ATOM 14317 C CA . PHE B 2 24 ? 0.992 62.522 12.711 1.000 0.970 24 PHE B CA 1
ATOM 14318 C C . PHE B 2 24 ? 1.885 61.466 12.065 1.000 0.970 24 PHE B C 1
ATOM 14319 O O . PHE B 2 24 ? 2.737 61.788 11.236 1.000 0.970 24 PHE B O 1
ATOM 14336 N N . ILE B 2 25 ? 1.658 60.203 12.418 1.000 0.970 25 ILE B N 1
ATOM 14337 C CA . ILE B 2 25 ? 2.212 59.045 11.714 1.000 0.970 25 ILE B CA 1
ATOM 14338 C C . ILE B 2 25 ? 1.056 58.391 10.961 1.000 0.970 25 ILE B C 1
ATOM 14339 O O . ILE B 2 25 ? 0.135 57.877 11.592 1.000 0.970 25 ILE B O 1
ATOM 14355 N N . GLU B 2 26 ? 1.090 58.398 9.626 1.000 0.960 26 GLU B N 1
ATOM 14356 C CA . GLU B 2 26 ? 0.027 57.806 8.785 1.000 0.960 26 GLU B CA 1
ATOM 14357 C C . GLU B 2 26 ? -0.269 56.348 9.173 1.000 0.960 26 GLU B C 1
ATOM 14358 O O . GLU B 2 26 ? -1.416 55.903 9.176 1.000 0.960 26 GLU B O 1
ATOM 14370 N N . GLY B 2 27 ? 0.778 55.633 9.584 1.000 0.950 27 GLY B N 1
ATOM 14371 C CA . GLY B 2 27 ? 0.726 54.212 9.879 1.000 0.950 27 GLY B CA 1
ATOM 14372 C C . GLY B 2 27 ? 0.931 53.352 8.631 1.000 0.950 27 GLY B C 1
ATOM 14373 O O . GLY B 2 27 ? 0.944 53.841 7.504 1.000 0.950 27 GLY B O 1
ATOM 14377 N N . ASP B 2 28 ? 1.093 52.053 8.857 1.000 0.940 28 ASP B N 1
ATOM 14378 C CA . ASP B 2 28 ? 1.329 51.035 7.835 1.000 0.940 28 ASP B CA 1
ATOM 14379 C C . ASP B 2 28 ? 0.035 50.268 7.496 1.000 0.940 28 ASP B C 1
ATOM 14380 O O . ASP B 2 28 ? -0.972 50.330 8.211 1.000 0.940 28 ASP B O 1
ATOM 14389 N N . GLY B 2 29 ? 0.052 49.494 6.408 1.000 0.920 29 GLY B N 1
ATOM 14390 C CA . GLY B 2 29 ? -1.099 48.700 5.969 1.000 0.920 29 GLY B CA 1
ATOM 14391 C C . GLY B 2 29 ? -2.305 49.579 5.641 1.000 0.920 29 GLY B C 1
ATOM 14392 O O . GLY B 2 29 ? -2.255 50.349 4.690 1.000 0.920 29 GLY B O 1
ATOM 14396 N N . THR B 2 30 ? -3.389 49.476 6.412 1.000 0.930 30 THR B N 1
ATOM 14397 C CA . THR B 2 30 ? -4.591 50.313 6.238 1.000 0.930 30 THR B CA 1
ATOM 14398 C C . THR B 2 30 ? -4.441 51.751 6.745 1.000 0.930 30 THR B C 1
ATOM 14399 O O . THR B 2 30 ? -5.391 52.523 6.627 1.000 0.930 30 THR B O 1
ATOM 14410 N N . GLY B 2 31 ? -3.288 52.126 7.318 1.000 0.960 31 GLY B N 1
ATOM 14411 C CA . GLY B 2 31 ? -2.983 53.490 7.776 1.000 0.960 31 GLY B CA 1
ATOM 14412 C C . GLY B 2 31 ? -3.372 54.603 6.786 1.000 0.960 31 GLY B C 1
ATOM 14413 O O . GLY B 2 31 ? -4.138 55.487 7.171 1.000 0.960 31 GLY B O 1
ATOM 14417 N N . PRO B 2 32 ? -2.966 54.534 5.502 1.000 0.950 32 PRO B N 1
ATOM 14418 C CA . PRO B 2 32 ? -3.315 55.538 4.494 1.000 0.950 32 PRO B CA 1
ATOM 14419 C C . PRO B 2 32 ? -4.827 55.713 4.280 1.000 0.950 32 PRO B C 1
ATOM 14420 O O . PRO B 2 32 ? -5.304 56.843 4.160 1.000 0.950 32 PRO B O 1
ATOM 14431 N N . ASP B 2 33 ? -5.592 54.614 4.263 1.000 0.960 33 ASP B N 1
ATOM 14432 C CA . ASP B 2 33 ? -7.047 54.642 4.062 1.000 0.960 33 ASP B CA 1
ATOM 14433 C C . ASP B 2 33 ? -7.740 55.346 5.240 1.000 0.960 33 ASP B C 1
ATOM 14434 O O . ASP B 2 33 ? -8.485 56.318 5.064 1.000 0.960 33 ASP B O 1
ATOM 14443 N N . ILE B 2 34 ? -7.455 54.872 6.459 1.000 0.970 34 ILE B N 1
ATOM 14444 C CA . ILE B 2 34 ? -8.111 55.370 7.671 1.000 0.970 34 ILE B CA 1
ATOM 14445 C C . ILE B 2 34 ? -7.668 56.796 8.014 1.000 0.970 34 ILE B C 1
ATOM 14446 O O . ILE B 2 34 ? -8.492 57.587 8.467 1.000 0.970 34 ILE B O 1
ATOM 14462 N N . TRP B 2 35 ? -6.403 57.162 7.769 1.000 0.970 35 TRP B N 1
ATOM 14463 C CA . TRP B 2 35 ? -5.897 58.509 8.038 1.000 0.970 35 TRP B CA 1
ATOM 14464 C C . TRP B 2 35 ? -6.493 59.541 7.079 1.000 0.970 35 TRP B C 1
ATOM 14465 O O . TRP B 2 35 ? -6.901 60.620 7.512 1.000 0.970 35 TRP B O 1
ATOM 14486 N N . ASN B 2 36 ? -6.621 59.207 5.791 1.000 0.960 36 ASN B N 1
ATOM 14487 C CA . ASN B 2 36 ? -7.275 60.073 4.807 1.000 0.960 36 ASN B CA 1
ATOM 14488 C C . ASN B 2 36 ? -8.741 60.369 5.174 1.000 0.960 36 ASN B C 1
ATOM 14489 O O . ASN B 2 36 ? -9.216 61.479 4.945 1.000 0.960 36 ASN B O 1
ATOM 14500 N N . ALA B 2 37 ? -9.462 59.407 5.758 1.000 0.960 37 ALA B N 1
ATOM 14501 C CA . ALA B 2 37 ? -10.812 59.639 6.270 1.000 0.960 37 ALA B CA 1
ATOM 14502 C C . ALA B 2 37 ? -10.797 60.447 7.579 1.000 0.960 37 ALA B C 1
ATOM 14503 O O . ALA B 2 37 ? -11.502 61.449 7.705 1.000 0.960 37 ALA B O 1
ATOM 14510 N N . ALA B 2 38 ? -9.974 60.040 8.546 1.000 0.970 38 ALA B N 1
ATOM 14511 C CA . ALA B 2 38 ? -9.975 60.624 9.880 1.000 0.970 38 ALA B CA 1
ATOM 14512 C C . ALA B 2 38 ? -9.513 62.082 9.913 1.000 0.970 38 ALA B C 1
ATOM 14513 O O . ALA B 2 38 ? -10.162 62.904 10.557 1.000 0.970 38 ALA B O 1
ATOM 14520 N N . SER B 2 39 ? -8.447 62.419 9.182 1.000 0.970 39 SER B N 1
ATOM 14521 C CA . SER B 2 39 ? -7.968 63.803 9.055 1.000 0.970 39 SER B CA 1
ATOM 14522 C C . SER B 2 39 ? -9.077 64.735 8.560 1.000 0.970 39 SER B C 1
ATOM 14523 O O . SER B 2 39 ? -9.319 65.763 9.185 1.000 0.970 39 SER B O 1
ATOM 14531 N N . LYS B 2 40 ? -9.841 64.336 7.533 1.000 0.970 40 LYS B N 1
ATOM 14532 C CA . LYS B 2 40 ? -10.975 65.119 7.007 1.000 0.970 40 LYS B CA 1
ATOM 14533 C C . LYS B 2 40 ? -12.110 65.302 8.015 1.000 0.970 40 LYS B C 1
ATOM 14534 O O . LYS B 2 40 ? -12.682 66.384 8.088 1.000 0.970 40 LYS B O 1
ATOM 14553 N N . VAL B 2 41 ? -12.449 64.268 8.784 1.000 0.980 41 VAL B N 1
ATOM 14554 C CA . VAL B 2 41 ? -13.501 64.345 9.816 1.000 0.980 41 VAL B CA 1
ATOM 14555 C C . VAL B 2 41 ? -13.093 65.317 10.924 1.000 0.980 41 VAL B C 1
ATOM 14556 O O . VAL B 2 41 ? -13.872 66.195 11.291 1.000 0.980 41 VAL B O 1
ATOM 14569 N N . LEU B 2 42 ? -11.861 65.191 11.428 1.000 0.980 42 LEU B N 1
ATOM 14570 C CA . LEU B 2 42 ? -11.334 66.064 12.479 1.000 0.980 42 LEU B CA 1
ATOM 14571 C C . LEU B 2 42 ? -11.234 67.518 11.993 1.000 0.980 42 LEU B C 1
ATOM 14572 O O . LEU B 2 42 ? -11.629 68.433 12.712 1.000 0.980 42 LEU B O 1
ATOM 14588 N N . GLU B 2 43 ? -10.772 67.739 10.758 1.000 0.970 43 GLU B N 1
ATOM 14589 C CA . GLU B 2 43 ? -10.722 69.069 10.138 1.000 0.970 43 GLU B CA 1
ATOM 14590 C C . GLU B 2 43 ? -12.111 69.712 10.032 1.000 0.970 43 GLU B C 1
ATOM 14591 O O . GLU B 2 43 ? -12.287 70.850 10.469 1.000 0.970 43 GLU B O 1
ATOM 14603 N N . ALA B 2 44 ? -13.110 68.985 9.525 1.000 0.970 44 ALA B N 1
ATOM 14604 C CA . ALA B 2 44 ? -14.477 69.487 9.402 1.000 0.970 44 ALA B CA 1
ATOM 14605 C C . ALA B 2 44 ? -15.124 69.787 10.768 1.000 0.970 44 ALA B C 1
ATOM 14606 O O . ALA B 2 44 ? -15.807 70.806 10.918 1.000 0.970 44 ALA B O 1
ATOM 14613 N N . ALA B 2 45 ? -14.880 68.937 11.775 1.000 0.980 45 ALA B N 1
ATOM 14614 C CA . ALA B 2 45 ? -15.381 69.139 13.133 1.000 0.980 45 ALA B CA 1
ATOM 14615 C C . ALA B 2 45 ? -14.835 70.435 13.756 1.000 0.980 45 ALA B C 1
ATOM 14616 O O . ALA B 2 45 ? -15.605 71.227 14.303 1.000 0.980 45 ALA B O 1
ATOM 14623 N N . VAL B 2 46 ? -13.528 70.696 13.615 1.000 0.970 46 VAL B N 1
ATOM 14624 C CA . VAL B 2 46 ? -12.885 71.940 14.078 1.000 0.970 46 VAL B CA 1
ATOM 14625 C C . VAL B 2 46 ? -13.422 73.147 13.314 1.000 0.970 46 VAL B C 1
ATOM 14626 O O . VAL B 2 46 ? -13.779 74.152 13.931 1.000 0.970 46 VAL B O 1
ATOM 14639 N N . GLU B 2 47 ? -13.527 73.048 11.986 1.000 0.960 47 GLU B N 1
ATOM 14640 C CA . GLU B 2 47 ? -14.028 74.137 11.145 1.000 0.960 47 GLU B CA 1
ATOM 14641 C C . GLU B 2 47 ? -15.453 74.549 11.540 1.000 0.960 47 GLU B C 1
ATOM 14642 O O . GLU B 2 47 ? -15.735 75.743 11.693 1.000 0.960 47 GLU B O 1
ATOM 14654 N N . LYS B 2 48 ? -16.339 73.574 11.766 1.000 0.960 48 LYS B N 1
ATOM 14655 C CA . LYS B 2 48 ? -17.739 73.812 12.131 1.000 0.960 48 LYS B CA 1
ATOM 14656 C C . LYS B 2 48 ? -17.894 74.293 13.575 1.000 0.960 48 LYS B C 1
ATOM 14657 O O . LYS B 2 48 ? -18.602 75.279 13.793 1.000 0.960 48 LYS B O 1
ATOM 14676 N N . ALA B 2 49 ? -17.217 73.657 14.537 1.000 0.970 49 ALA B N 1
ATOM 14677 C CA . ALA B 2 49 ? -17.261 74.044 15.952 1.000 0.970 49 ALA B CA 1
ATOM 14678 C C . ALA B 2 49 ? -16.813 75.496 16.166 1.000 0.970 49 ALA B C 1
ATOM 14679 O O . ALA B 2 49 ? -17.430 76.239 16.930 1.000 0.970 49 ALA B O 1
ATOM 14686 N N . TYR B 2 50 ? -15.763 75.910 15.449 1.000 0.960 50 TYR B N 1
ATOM 14687 C CA . TYR B 2 50 ? -15.095 77.192 15.673 1.000 0.960 50 TYR B CA 1
ATOM 14688 C C . TYR B 2 50 ? -15.237 78.194 14.522 1.000 0.960 50 TYR B C 1
ATOM 14689 O O . TYR B 2 50 ? -14.542 79.204 14.510 1.000 0.960 50 TYR B O 1
ATOM 14707 N N . LYS B 2 51 ? -16.129 77.964 13.549 1.000 0.940 51 LYS B N 1
ATOM 14708 C CA . LYS B 2 51 ? -16.427 78.886 12.427 1.000 0.940 51 LYS B CA 1
ATOM 14709 C C . LYS B 2 51 ? -15.181 79.384 11.680 1.000 0.940 51 LYS B C 1
ATOM 14710 O O . LYS B 2 51 ? -15.107 80.543 11.271 1.000 0.940 51 LYS B O 1
ATOM 14729 N N . GLY B 2 52 ? -14.197 78.503 11.526 1.000 0.920 52 GLY B N 1
ATOM 14730 C CA . GLY B 2 52 ? -12.923 78.801 10.873 1.000 0.920 52 GLY B CA 1
ATOM 14731 C C . GLY B 2 52 ? -11.921 79.619 11.699 1.000 0.920 52 GLY B C 1
ATOM 14732 O O . GLY B 2 52 ? -10.841 79.905 11.190 1.000 0.920 52 GLY B O 1
ATOM 14736 N N . GLU B 2 53 ? -12.215 79.978 12.956 1.000 0.950 53 GLU B N 1
ATOM 14737 C CA . GLU B 2 53 ? -11.244 80.662 13.830 1.000 0.950 53 GLU B CA 1
ATOM 14738 C C . GLU B 2 53 ? -10.092 79.751 14.263 1.000 0.950 53 GLU B C 1
ATOM 14739 O O . GLU B 2 53 ? -8.990 80.231 14.536 1.000 0.950 53 GLU B O 1
ATOM 14751 N N . LYS B 2 54 ? -10.344 78.440 14.318 1.000 0.950 54 LYS B N 1
ATOM 14752 C CA . LYS B 2 54 ? -9.355 77.423 14.672 1.000 0.950 54 LYS B CA 1
ATOM 14753 C C . LYS B 2 54 ? -9.124 76.451 13.520 1.000 0.950 54 LYS B C 1
ATOM 14754 O O . LYS B 2 54 ? -10.036 76.194 12.735 1.000 0.950 54 LYS B O 1
ATOM 14773 N N . LYS B 2 55 ? -7.911 75.901 13.427 1.000 0.950 55 LYS B N 1
ATOM 14774 C CA . LYS B 2 55 ? -7.519 74.903 12.414 1.000 0.950 55 LYS B CA 1
ATOM 14775 C C . LYS B 2 55 ? -6.331 74.069 12.897 1.000 0.950 55 LYS B C 1
ATOM 14776 O O . LYS B 2 55 ? -5.478 74.604 13.579 1.000 0.950 55 LYS B O 1
ATOM 14795 N N . ILE B 2 56 ? -6.229 72.792 12.530 1.000 0.960 56 ILE B N 1
ATOM 14796 C CA . ILE B 2 56 ? -5.025 71.985 12.806 1.000 0.960 56 ILE B CA 1
ATOM 14797 C C . ILE B 2 56 ? -4.076 72.059 11.604 1.000 0.960 56 ILE B C 1
ATOM 14798 O O . ILE B 2 56 ? -4.500 71.899 10.459 1.000 0.960 56 ILE B O 1
ATOM 14814 N N . THR B 2 57 ? -2.783 72.280 11.851 1.000 0.960 57 THR B N 1
ATOM 14815 C CA . THR B 2 57 ? -1.733 72.091 10.842 1.000 0.960 57 THR B CA 1
ATOM 14816 C C . THR B 2 57 ? -1.070 70.735 11.053 1.000 0.960 57 THR B C 1
ATOM 14817 O O . THR B 2 57 ? -0.228 70.558 11.932 1.000 0.960 57 THR B O 1
ATOM 14828 N N . TRP B 2 58 ? -1.433 69.763 10.227 1.000 0.960 58 TRP B N 1
ATOM 14829 C CA . TRP B 2 58 ? -0.848 68.428 10.291 1.000 0.960 58 TRP B CA 1
ATOM 14830 C C . TRP B 2 58 ? 0.605 68.415 9.805 1.000 0.960 58 TRP B C 1
ATOM 14831 O O . TRP B 2 58 ? 0.931 68.995 8.765 1.000 0.960 58 TRP B O 1
ATOM 14852 N N . LYS B 2 59 ? 1.481 67.722 10.540 1.000 0.960 59 LYS B N 1
ATOM 14853 C CA . LYS B 2 59 ? 2.887 67.499 10.172 1.000 0.960 59 LYS B CA 1
ATOM 14854 C C . LYS B 2 59 ? 3.183 66.003 10.108 1.000 0.960 59 LYS B C 1
ATOM 14855 O O . LYS B 2 59 ? 3.254 65.348 11.137 1.000 0.960 59 LYS B O 1
ATOM 14874 N N . GLU B 2 60 ? 3.402 65.459 8.918 1.000 0.960 60 GLU B N 1
ATOM 14875 C CA . GLU B 2 60 ? 3.771 64.044 8.804 1.000 0.960 60 GLU B CA 1
ATOM 14876 C C . GLU B 2 60 ? 5.159 63.804 9.418 1.000 0.960 60 GLU B C 1
ATOM 14877 O O . GLU B 2 60 ? 6.120 64.517 9.111 1.000 0.960 60 GLU B O 1
ATOM 14889 N N . VAL B 2 61 ? 5.246 62.792 10.274 1.000 0.950 61 VAL B N 1
ATOM 14890 C CA . VAL B 2 61 ? 6.478 62.189 10.793 1.000 0.950 61 VAL B CA 1
ATOM 14891 C C . VAL B 2 61 ? 6.418 60.681 10.571 1.000 0.950 61 VAL B C 1
ATOM 14892 O O . VAL B 2 61 ? 5.373 60.134 10.215 1.000 0.950 61 VAL B O 1
ATOM 14905 N N . TYR B 2 62 ? 7.542 59.989 10.741 1.000 0.940 62 TYR B N 1
ATOM 14906 C CA . TYR B 2 62 ? 7.684 58.631 10.220 1.000 0.940 62 TYR B CA 1
ATOM 14907 C C . TYR B 2 62 ? 8.010 57.614 11.318 1.000 0.940 62 TYR B C 1
ATOM 14908 O O . TYR B 2 62 ? 8.906 57.829 12.128 1.000 0.940 62 TYR B O 1
ATOM 14926 N N . ALA B 2 63 ? 7.316 56.476 11.309 1.000 0.940 63 ALA B N 1
ATOM 14927 C CA . ALA B 2 63 ? 7.694 55.251 12.015 1.000 0.940 63 ALA B CA 1
ATOM 14928 C C . ALA B 2 63 ? 7.178 54.038 11.218 1.000 0.940 63 ALA B C 1
ATOM 14929 O O . ALA B 2 63 ? 6.323 54.207 10.347 1.000 0.940 63 ALA B O 1
ATOM 14936 N N . GLY B 2 64 ? 7.672 52.835 11.511 1.000 0.910 64 GLY B N 1
ATOM 14937 C CA . GLY B 2 64 ? 7.217 51.604 10.858 1.000 0.910 64 GLY B CA 1
ATOM 14938 C C . GLY B 2 64 ? 7.864 51.358 9.496 1.000 0.910 64 GLY B C 1
ATOM 14939 O O . GLY B 2 64 ? 8.984 51.799 9.225 1.000 0.910 64 GLY B O 1
ATOM 14943 N N . GLU B 2 65 ? 7.154 50.642 8.631 1.000 0.890 65 GLU B N 1
ATOM 14944 C CA . GLU B 2 65 ? 7.639 50.270 7.297 1.000 0.890 65 GLU B CA 1
ATOM 14945 C C . GLU B 2 65 ? 7.852 51.510 6.413 1.000 0.890 65 GLU B C 1
ATOM 14946 O O . GLU B 2 65 ? 8.859 51.618 5.704 1.000 0.890 65 GLU B O 1
ATOM 14958 N N . LYS B 2 66 ? 6.960 52.509 6.512 1.000 0.910 66 LYS B N 1
ATOM 14959 C CA . LYS B 2 66 ? 7.096 53.777 5.775 1.000 0.910 66 LYS B CA 1
ATOM 14960 C C . LYS B 2 66 ? 8.355 54.565 6.156 1.000 0.910 66 LYS B C 1
ATOM 14961 O O . LYS B 2 66 ? 8.956 55.195 5.283 1.000 0.910 66 LYS B O 1
ATOM 14980 N N . ALA B 2 67 ? 8.765 54.531 7.426 1.000 0.920 67 ALA B N 1
ATOM 14981 C CA . ALA B 2 67 ? 10.021 55.143 7.864 1.000 0.920 67 ALA B CA 1
ATOM 14982 C C . ALA B 2 67 ? 11.227 54.401 7.292 1.000 0.920 67 ALA B C 1
ATOM 14983 O O . ALA B 2 67 ? 12.076 55.031 6.661 1.000 0.920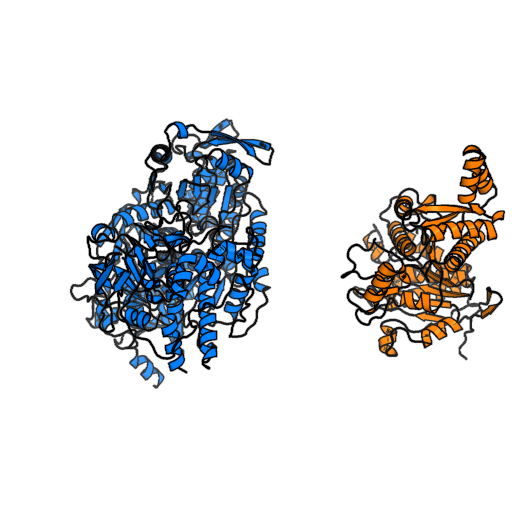 67 ALA B O 1
ATOM 14990 N N . TYR B 2 68 ? 11.245 53.069 7.412 1.000 0.880 68 TYR B N 1
ATOM 14991 C CA . TYR B 2 68 ? 12.354 52.248 6.931 1.000 0.880 68 TYR B CA 1
ATOM 14992 C C . TYR B 2 68 ? 12.610 52.461 5.435 1.000 0.880 68 TYR B C 1
ATOM 14993 O O . TYR B 2 68 ? 13.744 52.701 5.024 1.000 0.880 68 TYR B O 1
ATOM 15011 N N . ASN B 2 69 ? 11.540 52.500 4.637 1.000 0.870 69 ASN B N 1
ATOM 15012 C CA . ASN B 2 69 ? 11.615 52.758 3.199 1.000 0.870 69 ASN B CA 1
ATOM 15013 C C . ASN B 2 69 ? 12.118 54.176 2.842 1.000 0.870 69 ASN B C 1
ATOM 15014 O O . ASN B 2 69 ? 12.612 54.379 1.733 1.000 0.870 69 ASN B O 1
ATOM 15025 N N . LYS B 2 70 ? 11.994 55.167 3.739 1.000 0.880 70 LYS B N 1
ATOM 15026 C CA . LYS B 2 70 ? 12.409 56.562 3.491 1.000 0.880 70 LYS B CA 1
ATOM 15027 C C . LYS B 2 70 ? 13.778 56.923 4.065 1.000 0.880 70 LYS B C 1
ATOM 15028 O O . LYS B 2 70 ? 14.527 57.639 3.406 1.000 0.880 70 LYS B O 1
ATOM 15047 N N . THR B 2 71 ? 14.082 56.501 5.288 1.000 0.900 71 THR B N 1
ATOM 15048 C CA . THR B 2 71 ? 15.281 56.926 6.034 1.000 0.900 71 THR B CA 1
ATOM 15049 C C . THR B 2 71 ? 16.256 55.782 6.303 1.000 0.900 71 THR B C 1
ATOM 15050 O O . THR B 2 71 ? 17.397 56.039 6.675 1.000 0.900 71 THR B O 1
ATOM 15061 N N . GLY B 2 72 ? 15.836 54.528 6.104 1.000 0.830 72 GLY B N 1
ATOM 15062 C CA . GLY B 2 72 ? 16.612 53.333 6.446 1.000 0.830 72 GLY B CA 1
ATOM 15063 C C . GLY B 2 72 ? 16.428 52.846 7.888 1.000 0.830 72 GLY B C 1
ATOM 15064 O O . GLY B 2 72 ? 17.048 51.862 8.284 1.000 0.830 72 GLY B O 1
ATOM 15068 N N . GLU B 2 73 ? 15.562 53.488 8.671 1.000 0.860 73 GLU B N 1
ATOM 15069 C CA . GLU B 2 73 ? 15.319 53.162 10.077 1.000 0.860 73 GLU B CA 1
ATOM 15070 C C . GLU B 2 73 ? 13.828 53.017 10.366 1.000 0.860 73 GLU B C 1
ATOM 15071 O O . GLU B 2 73 ? 12.993 53.697 9.780 1.000 0.860 73 GLU B O 1
ATOM 15083 N N . TRP B 2 74 ? 13.485 52.163 11.324 1.000 0.890 74 TRP B N 1
ATOM 15084 C CA . TRP B 2 74 ? 12.091 51.904 11.695 1.000 0.890 74 TRP B CA 1
ATOM 15085 C C . TRP B 2 74 ? 11.489 52.968 12.617 1.000 0.890 74 TRP B C 1
ATOM 15086 O O . TRP B 2 74 ? 10.280 53.188 12.594 1.000 0.890 74 TRP B O 1
ATOM 15107 N N . LEU B 2 75 ? 12.319 53.617 13.434 1.000 0.910 75 LEU B N 1
ATOM 15108 C CA . LEU B 2 75 ? 11.930 54.709 14.323 1.000 0.910 75 LEU B CA 1
ATOM 15109 C C . LEU B 2 75 ? 13.055 55.749 14.328 1.000 0.910 75 LEU B C 1
ATOM 15110 O O . LEU B 2 75 ? 13.952 55.667 15.166 1.000 0.910 75 LEU B O 1
ATOM 15126 N N . PRO B 2 76 ? 13.036 56.696 13.378 1.000 0.930 76 PRO B N 1
ATOM 15127 C CA . PRO B 2 76 ? 14.031 57.753 13.313 1.000 0.930 76 PRO B CA 1
ATOM 15128 C C . PRO B 2 76 ? 14.043 58.564 14.607 1.000 0.930 76 PRO B C 1
ATOM 15129 O O . PRO B 2 76 ? 12.981 58.937 15.114 1.000 0.930 76 PRO B O 1
ATOM 15140 N N . ALA B 2 77 ? 15.235 58.905 15.101 1.000 0.930 77 ALA B N 1
ATOM 15141 C CA . ALA B 2 77 ? 15.383 59.788 16.262 1.000 0.930 77 ALA B CA 1
ATOM 15142 C C . ALA B 2 77 ? 14.653 61.131 16.059 1.000 0.930 77 ALA B C 1
ATOM 15143 O O . ALA B 2 77 ? 14.023 61.634 16.986 1.000 0.930 77 ALA B O 1
ATOM 15150 N N . GLU B 2 78 ? 14.635 61.642 14.819 1.000 0.940 78 GLU B N 1
ATOM 15151 C CA . GLU B 2 78 ? 13.880 62.842 14.433 1.000 0.940 78 GLU B CA 1
ATOM 15152 C C . GLU B 2 78 ? 12.395 62.744 14.810 1.000 0.940 78 GLU B C 1
ATOM 15153 O O . GLU B 2 78 ? 11.814 63.727 15.250 1.000 0.940 78 GLU B O 1
ATOM 15165 N N . THR B 2 79 ? 11.767 61.572 14.693 1.000 0.930 79 THR B N 1
ATOM 15166 C CA . THR B 2 79 ? 10.354 61.404 15.057 1.000 0.930 79 THR B CA 1
ATOM 15167 C C . THR B 2 79 ? 10.141 61.580 16.560 1.000 0.930 79 THR B C 1
ATOM 15168 O O . THR B 2 79 ? 9.214 62.286 16.954 1.000 0.930 79 THR B O 1
ATOM 15179 N N . LEU B 2 80 ? 11.000 60.992 17.404 1.000 0.940 80 LEU B N 1
ATOM 15180 C CA . LEU B 2 80 ? 10.932 61.157 18.864 1.000 0.940 80 LEU B CA 1
ATOM 15181 C C . LEU B 2 80 ? 11.165 62.618 19.260 1.000 0.940 80 LEU B C 1
ATOM 15182 O O . LEU B 2 80 ? 10.409 63.174 20.057 1.000 0.940 80 LEU B O 1
ATOM 15198 N N . ASP B 2 81 ? 12.173 63.251 18.665 1.000 0.950 81 ASP B N 1
ATOM 15199 C CA . ASP B 2 81 ? 12.492 64.654 18.917 1.000 0.950 81 ASP B CA 1
ATOM 15200 C C . ASP B 2 81 ? 11.355 65.585 18.476 1.000 0.950 81 ASP B C 1
ATOM 15201 O O . ASP B 2 81 ? 10.973 66.489 19.221 1.000 0.950 81 ASP B O 1
ATOM 15210 N N . VAL B 2 82 ? 10.750 65.336 17.308 1.000 0.950 82 VAL B N 1
ATOM 15211 C CA . VAL B 2 82 ? 9.593 66.100 16.822 1.000 0.950 82 VAL B CA 1
ATOM 15212 C C . VAL B 2 82 ? 8.381 65.896 17.733 1.000 0.950 82 VAL B C 1
ATOM 15213 O O . VAL B 2 82 ? 7.701 66.865 18.053 1.000 0.950 82 VAL B O 1
ATOM 15226 N N . ILE B 2 83 ? 8.099 64.679 18.202 1.000 0.940 83 ILE B N 1
ATOM 15227 C CA . ILE B 2 83 ? 6.980 64.460 19.131 1.000 0.940 83 ILE B CA 1
ATOM 15228 C C . ILE B 2 83 ? 7.227 65.179 20.473 1.000 0.940 83 ILE B C 1
ATOM 15229 O O . ILE B 2 83 ? 6.288 65.763 21.012 1.000 0.940 83 ILE B O 1
ATOM 15245 N N . ARG B 2 84 ? 8.472 65.227 20.978 1.000 0.950 84 ARG B N 1
ATOM 15246 C CA . ARG B 2 84 ? 8.828 66.006 22.185 1.000 0.950 84 ARG B CA 1
ATOM 15247 C C . ARG B 2 84 ? 8.678 67.518 21.988 1.000 0.950 84 ARG B C 1
ATOM 15248 O O . ARG B 2 84 ? 8.210 68.221 22.874 1.000 0.950 84 ARG B O 1
ATOM 15269 N N . GLU B 2 85 ? 9.070 68.043 20.827 1.000 0.930 85 GLU B N 1
ATOM 15270 C CA . GLU B 2 85 ? 9.016 69.486 20.549 1.000 0.930 85 GLU B CA 1
ATOM 15271 C C . GLU B 2 85 ? 7.581 70.013 20.361 1.000 0.930 85 GLU B C 1
ATOM 15272 O O . GLU B 2 85 ? 7.297 71.164 20.702 1.000 0.930 85 GLU B O 1
ATOM 15284 N N . TYR B 2 86 ? 6.682 69.195 19.804 1.000 0.950 86 TYR B N 1
ATOM 15285 C CA . TYR B 2 86 ? 5.300 69.590 19.494 1.000 0.950 86 TYR B CA 1
ATOM 15286 C C . TYR B 2 86 ? 4.271 69.117 20.535 1.000 0.950 86 TYR B C 1
ATOM 15287 O O . TYR B 2 86 ? 3.091 69.441 20.399 1.000 0.950 86 TYR B O 1
ATOM 15305 N N . PHE B 2 87 ? 4.718 68.419 21.584 1.000 0.930 87 PHE B N 1
ATOM 15306 C CA . PHE B 2 87 ? 3.955 67.883 22.723 1.000 0.930 87 PHE B CA 1
ATOM 15307 C C . PHE B 2 87 ? 2.892 66.819 22.393 1.000 0.930 87 PHE B C 1
ATOM 15308 O O . PHE B 2 87 ? 2.800 65.812 23.091 1.000 0.930 87 PHE B O 1
ATOM 15325 N N . ILE B 2 88 ? 2.094 67.003 21.344 1.000 0.960 88 ILE B N 1
ATOM 15326 C CA . ILE B 2 88 ? 0.921 66.181 21.032 1.000 0.960 88 ILE B CA 1
ATOM 15327 C C . ILE B 2 88 ? 1.050 65.609 19.629 1.000 0.960 88 ILE B C 1
ATOM 15328 O O . ILE B 2 88 ? 1.315 66.353 18.692 1.000 0.960 88 ILE B O 1
ATOM 15344 N N . ALA B 2 89 ? 0.802 64.314 19.460 1.000 0.980 89 ALA B N 1
ATOM 15345 C CA . ALA B 2 89 ? 0.801 63.664 18.153 1.000 0.980 89 ALA B CA 1
ATOM 15346 C C . ALA B 2 89 ? -0.319 62.621 18.027 1.000 0.980 89 ALA B C 1
ATOM 15347 O O . ALA B 2 89 ? -0.934 62.226 19.017 1.000 0.980 89 ALA B O 1
ATOM 15354 N N . ILE B 2 90 ? -0.567 62.139 16.809 1.000 0.970 90 ILE B N 1
ATOM 15355 C CA . ILE B 2 90 ? -1.510 61.043 16.532 1.000 0.970 90 ILE B CA 1
ATOM 15356 C C . ILE B 2 90 ? -0.909 60.011 15.567 1.000 0.970 90 ILE B C 1
ATOM 15357 O O . ILE B 2 90 ? -0.063 60.349 14.743 1.000 0.970 90 ILE B O 1
ATOM 15373 N N . LYS B 2 91 ? -1.311 58.739 15.643 1.000 0.970 91 LYS B N 1
ATOM 15374 C CA . LYS B 2 91 ? -0.783 57.681 14.767 1.000 0.970 91 LYS B CA 1
ATOM 15375 C C . LYS B 2 91 ? -1.819 56.664 14.298 1.000 0.970 91 LYS B C 1
ATOM 15376 O O . LYS B 2 91 ? -2.688 56.235 15.059 1.000 0.970 91 LYS B O 1
ATOM 15395 N N . GLY B 2 92 ? -1.645 56.207 13.063 1.000 0.960 92 GLY B N 1
ATOM 15396 C CA . GLY B 2 92 ? -2.221 54.965 12.561 1.000 0.960 92 GLY B CA 1
ATOM 15397 C C . GLY B 2 92 ? -1.536 53.709 13.136 1.000 0.960 92 GLY B C 1
ATOM 15398 O O . GLY B 2 92 ? -0.639 53.803 13.985 1.000 0.960 92 GLY B O 1
ATOM 15402 N N . PRO B 2 93 ? -1.966 52.512 12.698 1.000 0.950 93 PRO B N 1
ATOM 15403 C CA . PRO B 2 93 ? -1.373 51.239 13.104 1.000 0.950 93 PRO B CA 1
ATOM 15404 C C . PRO B 2 93 ? 0.057 51.103 12.559 1.000 0.950 93 PRO B C 1
ATOM 15405 O O . PRO B 2 93 ? 0.366 51.639 11.504 1.000 0.950 93 PRO B O 1
ATOM 15416 N N . LEU B 2 94 ? 0.938 50.372 13.246 1.000 0.930 94 LEU B N 1
ATOM 15417 C CA . LEU B 2 94 ? 2.351 50.230 12.860 1.000 0.930 94 LEU B CA 1
ATOM 15418 C C . LEU B 2 94 ? 2.759 48.765 12.721 1.000 0.930 94 LEU B C 1
ATOM 15419 O O . LEU B 2 94 ? 2.358 47.921 13.527 1.000 0.930 94 LEU B O 1
ATOM 15435 N N . THR B 2 95 ? 3.607 48.482 11.736 1.000 0.820 95 THR B N 1
ATOM 15436 C CA . THR B 2 95 ? 4.232 47.173 11.538 1.000 0.820 95 THR B CA 1
ATOM 15437 C C . THR B 2 95 ? 5.520 47.076 12.356 1.000 0.820 95 THR B C 1
ATOM 15438 O O . THR B 2 95 ? 6.352 47.977 12.332 1.000 0.820 95 THR B O 1
ATOM 15449 N N . THR B 2 96 ? 5.712 45.958 13.068 1.000 0.810 96 THR B N 1
ATOM 15450 C CA . THR B 2 96 ? 7.001 45.609 13.695 1.000 0.810 96 THR B CA 1
ATOM 15451 C C . THR B 2 96 ? 7.603 44.405 12.963 1.000 0.810 96 THR B C 1
ATOM 15452 O O . THR B 2 96 ? 6.937 43.370 12.880 1.000 0.810 96 THR B O 1
ATOM 15463 N N . PRO B 2 97 ? 8.824 44.508 12.413 1.000 0.670 97 PRO B N 1
ATOM 15464 C CA . PRO B 2 97 ? 9.436 43.425 11.652 1.000 0.670 97 PRO B CA 1
ATOM 15465 C C . PRO B 2 97 ? 9.806 42.242 12.556 1.000 0.670 97 PRO B C 1
ATOM 15466 O O . PRO B 2 97 ? 10.302 42.420 13.668 1.000 0.670 97 PRO B O 1
ATOM 15477 N N . VAL B 2 98 ? 9.627 41.016 12.058 1.000 0.640 98 VAL B N 1
ATOM 15478 C CA . VAL B 2 98 ? 10.080 39.794 12.744 1.000 0.640 98 VAL B CA 1
ATOM 15479 C C . VAL B 2 98 ? 11.550 39.525 12.387 1.000 0.640 98 VAL B C 1
ATOM 15480 O O . VAL B 2 98 ? 11.938 39.659 11.231 1.000 0.640 98 VAL B O 1
ATOM 15493 N N . GLY B 2 99 ? 12.378 39.139 13.364 1.000 0.510 99 GLY B N 1
ATOM 15494 C CA . GLY B 2 99 ? 13.758 38.663 13.145 1.000 0.510 99 GLY B CA 1
ATOM 15495 C C . GLY B 2 99 ? 14.876 39.707 13.268 1.000 0.510 99 GLY B C 1
ATOM 15496 O O . GLY B 2 99 ? 16.033 39.330 13.411 1.000 0.510 99 GLY B O 1
ATOM 15500 N N . GLY B 2 100 ? 14.560 41.004 13.291 1.000 0.540 100 GLY B N 1
ATOM 15501 C CA . GLY B 2 100 ? 15.560 42.077 13.426 1.000 0.540 100 GLY B CA 1
ATOM 15502 C C . GLY B 2 100 ? 15.978 42.418 14.864 1.000 0.540 100 GLY B C 1
ATOM 15503 O O . GLY B 2 100 ? 16.659 43.416 15.067 1.000 0.540 100 GLY B O 1
ATOM 15507 N N . GLY B 2 101 ? 15.509 41.674 15.874 1.000 0.580 101 GLY B N 1
ATOM 15508 C CA . GLY B 2 101 ? 15.701 42.002 17.298 1.000 0.580 101 GLY B CA 1
ATOM 15509 C C . GLY B 2 101 ? 14.927 43.239 17.784 1.000 0.580 101 GLY B C 1
ATOM 15510 O O . GLY B 2 101 ? 14.928 43.538 18.976 1.000 0.580 101 GLY B O 1
ATOM 15514 N N . ILE B 2 102 ? 14.240 43.940 16.878 1.000 0.630 102 ILE B N 1
ATOM 15515 C CA . ILE B 2 102 ? 13.396 45.092 17.191 1.000 0.630 102 ILE B CA 1
ATOM 15516 C C . ILE B 2 102 ? 12.127 44.608 17.895 1.000 0.630 102 ILE B C 1
ATOM 15517 O O . ILE B 2 102 ? 11.439 43.694 17.438 1.000 0.630 102 ILE B O 1
ATOM 15533 N N . ARG B 2 103 ? 11.819 45.245 19.024 1.000 0.730 103 ARG B N 1
ATOM 15534 C CA . ARG B 2 103 ? 10.561 45.060 19.752 1.000 0.730 103 ARG B CA 1
ATOM 15535 C C . ARG B 2 103 ? 9.447 45.928 19.184 1.000 0.730 103 ARG B C 1
ATOM 15536 O O . ARG B 2 103 ? 9.677 46.755 18.312 1.000 0.730 103 ARG B O 1
ATOM 15557 N N . SER B 2 104 ? 8.233 45.747 19.703 1.000 0.830 104 SER B N 1
ATOM 15558 C CA . SER B 2 104 ? 7.055 46.524 19.305 1.000 0.830 104 SER B CA 1
ATOM 15559 C C . SER B 2 104 ? 7.350 48.025 19.243 1.000 0.830 104 SER B C 1
ATOM 15560 O O . SER B 2 104 ? 7.637 48.649 20.266 1.000 0.830 104 SER B O 1
ATOM 15568 N N . LEU B 2 105 ? 7.222 48.615 18.051 1.000 0.880 105 LEU B N 1
ATOM 15569 C CA . LEU B 2 105 ? 7.423 50.055 17.853 1.000 0.880 105 LEU B CA 1
ATOM 15570 C C . LEU B 2 105 ? 6.440 50.897 18.677 1.000 0.880 105 LEU B C 1
ATOM 15571 O O . LEU B 2 105 ? 6.796 51.974 19.145 1.000 0.880 105 LEU B O 1
ATOM 15587 N N . ASN B 2 106 ? 5.223 50.390 18.908 1.000 0.890 106 ASN B N 1
ATOM 15588 C CA . ASN B 2 106 ? 4.255 51.041 19.794 1.000 0.890 106 ASN B CA 1
ATOM 15589 C C . ASN B 2 106 ? 4.794 51.133 21.228 1.000 0.890 106 ASN B C 1
ATOM 15590 O O . ASN B 2 106 ? 4.683 52.180 21.858 1.000 0.890 106 ASN B O 1
ATOM 15601 N N . VAL B 2 107 ? 5.401 50.052 21.732 1.000 0.910 107 VAL B N 1
ATOM 15602 C CA . VAL B 2 107 ? 6.003 50.019 23.075 1.000 0.910 107 VAL B CA 1
ATOM 15603 C C . VAL B 2 107 ? 7.233 50.929 23.141 1.000 0.910 107 VAL B C 1
ATOM 15604 O O . VAL B 2 107 ? 7.360 51.673 24.107 1.000 0.910 107 VAL B O 1
ATOM 15617 N N . ALA B 2 108 ? 8.074 50.954 22.098 1.000 0.900 108 ALA B N 1
ATOM 15618 C CA . ALA B 2 108 ? 9.229 51.854 22.024 1.000 0.900 108 ALA B CA 1
ATOM 15619 C C . ALA B 2 108 ? 8.808 53.329 22.089 1.000 0.900 108 ALA B C 1
ATOM 15620 O O . ALA B 2 108 ? 9.326 54.076 22.912 1.000 0.900 108 ALA B O 1
ATOM 15627 N N . LEU B 2 109 ? 7.804 53.728 21.299 1.000 0.910 109 LEU B N 1
ATOM 15628 C CA . LEU B 2 109 ? 7.234 55.074 21.376 1.000 0.910 109 LEU B CA 1
ATOM 15629 C C . LEU B 2 109 ? 6.726 55.396 22.790 1.000 0.910 109 LEU B C 1
ATOM 15630 O O . LEU B 2 109 ? 6.986 56.484 23.284 1.000 0.910 109 LEU B O 1
ATOM 15646 N N . ARG B 2 110 ? 6.036 54.465 23.463 1.000 0.920 110 ARG B N 1
ATOM 15647 C CA . ARG B 2 110 ? 5.514 54.679 24.827 1.000 0.920 110 ARG B CA 1
ATOM 15648 C C . ARG B 2 110 ? 6.624 54.835 25.868 1.000 0.920 110 ARG B C 1
ATOM 15649 O O . ARG B 2 110 ? 6.521 55.711 26.716 1.000 0.920 110 ARG B O 1
ATOM 15670 N N . GLN B 2 111 ? 7.665 54.007 25.814 1.000 0.910 111 GLN B N 1
ATOM 15671 C CA . GLN B 2 111 ? 8.728 53.981 26.825 1.000 0.910 111 GLN B CA 1
ATOM 15672 C C . GLN B 2 111 ? 9.782 55.078 26.608 1.000 0.910 111 GLN B C 1
ATOM 15673 O O . GLN B 2 111 ? 10.127 55.771 27.557 1.000 0.910 111 GLN B O 1
ATOM 15687 N N . GLU B 2 112 ? 10.236 55.309 25.371 1.000 0.910 112 GLU B N 1
ATOM 15688 C CA . GLU B 2 112 ? 11.227 56.357 25.035 1.000 0.910 112 GLU B CA 1
ATOM 15689 C C . GLU B 2 112 ? 10.699 57.785 25.265 1.000 0.910 112 GLU B C 1
ATOM 15690 O O . GLU B 2 112 ? 11.463 58.750 25.396 1.000 0.910 112 GLU B O 1
ATOM 15702 N N . LEU B 2 113 ? 9.372 57.931 25.286 1.000 0.940 113 LEU B N 1
ATOM 15703 C CA . LEU B 2 113 ? 8.676 59.184 25.572 1.000 0.940 113 LEU B CA 1
ATOM 15704 C C . LEU B 2 113 ? 8.045 59.210 26.974 1.000 0.940 113 LEU B C 1
ATOM 15705 O O . LEU B 2 113 ? 7.360 60.176 27.297 1.000 0.940 113 LEU B O 1
ATOM 15721 N N . ASP B 2 114 ? 8.264 58.177 27.797 1.000 0.960 114 ASP B N 1
ATOM 15722 C CA . ASP B 2 114 ? 7.696 58.028 29.147 1.000 0.960 114 ASP B CA 1
ATOM 15723 C C . ASP B 2 114 ? 6.172 58.296 29.207 1.000 0.960 114 ASP B C 1
ATOM 15724 O O . ASP B 2 114 ? 5.659 58.982 30.093 1.000 0.960 114 ASP B O 1
ATOM 15733 N N . LEU B 2 115 ? 5.428 57.767 28.227 1.000 0.970 115 LEU B N 1
ATOM 15734 C CA . LEU B 2 115 ? 3.968 57.863 28.107 1.000 0.970 115 LEU B CA 1
ATOM 15735 C C . LEU B 2 115 ? 3.292 56.838 29.017 1.000 0.970 115 LEU B C 1
ATOM 15736 O O . LEU B 2 115 ? 2.766 55.811 28.571 1.000 0.970 115 LEU B O 1
ATOM 15752 N N . PHE B 2 116 ? 3.357 57.123 30.312 1.000 0.960 116 PHE B N 1
ATOM 15753 C CA . PHE B 2 116 ? 3.072 56.165 31.369 1.000 0.960 116 PHE B CA 1
ATOM 15754 C C . PHE B 2 116 ? 1.605 55.765 31.523 1.000 0.960 116 PHE B C 1
ATOM 15755 O O . PHE B 2 116 ? 1.334 54.677 32.032 1.000 0.960 116 PHE B O 1
ATOM 15772 N N . VAL B 2 117 ? 0.659 56.585 31.062 1.000 0.980 117 VAL B N 1
ATOM 15773 C CA . VAL B 2 117 ? -0.758 56.210 31.014 1.000 0.980 117 VAL B CA 1
ATOM 15774 C C . VAL B 2 117 ? -1.105 55.705 29.625 1.000 0.980 117 VAL B C 1
ATOM 15775 O O . VAL B 2 117 ? -1.049 56.471 28.669 1.000 0.980 117 VAL B O 1
ATOM 15788 N N . CYS B 2 118 ? -1.552 54.455 29.508 1.000 0.980 118 CYS B N 1
ATOM 15789 C CA . CYS B 2 118 ? -2.382 54.024 28.386 1.000 0.980 118 CYS B CA 1
ATOM 15790 C C . CYS B 2 118 ? -3.853 54.198 28.779 1.000 0.980 118 CYS B C 1
ATOM 15791 O O . CYS B 2 118 ? -4.378 53.433 29.592 1.000 0.980 118 CYS B O 1
ATOM 15799 N N . LEU B 2 119 ? -4.491 55.227 28.219 1.000 0.980 119 LEU B N 1
ATOM 15800 C CA . LEU B 2 119 ? -5.893 55.560 28.440 1.000 0.980 119 LEU B CA 1
ATOM 15801 C C . LEU B 2 119 ? -6.742 54.954 27.322 1.000 0.980 119 LEU B C 1
ATOM 15802 O O . LEU B 2 119 ? -6.560 55.285 26.147 1.000 0.980 119 LEU B O 1
ATOM 15818 N N . ARG B 2 120 ? -7.688 54.086 27.681 1.000 0.980 120 ARG B N 1
ATOM 15819 C CA . ARG B 2 120 ? -8.641 53.485 26.738 1.000 0.980 120 ARG B CA 1
ATOM 15820 C C . ARG B 2 120 ? -10.064 53.537 27.296 1.000 0.980 120 ARG B C 1
ATOM 15821 O O . ARG B 2 120 ? -10.413 52.685 28.107 1.000 0.980 120 ARG B O 1
ATOM 15842 N N . PRO B 2 121 ? -10.895 54.514 26.906 1.000 0.980 121 PRO B N 1
ATOM 15843 C CA . PRO B 2 121 ? -12.318 54.486 27.222 1.000 0.980 121 PRO B CA 1
ATOM 15844 C C . PRO B 2 121 ? -13.050 53.463 26.339 1.000 0.980 121 PRO B C 1
ATOM 15845 O O . PRO B 2 121 ? -12.883 53.454 25.119 1.000 0.980 121 PRO B O 1
ATOM 15856 N N . VAL B 2 122 ? -13.869 52.598 26.946 1.000 0.970 122 VAL B N 1
ATOM 15857 C CA . VAL B 2 122 ? -14.734 51.630 26.254 1.000 0.970 122 VAL B CA 1
ATOM 15858 C C . VAL B 2 122 ? -16.185 51.866 26.664 1.000 0.970 122 VAL B C 1
ATOM 15859 O O . VAL B 2 122 ? -16.581 51.586 27.795 1.000 0.970 122 VAL B O 1
ATOM 15872 N N . ARG B 2 123 ? -16.983 52.345 25.706 1.000 0.960 123 ARG B N 1
ATOM 15873 C CA . ARG B 2 123 ? -18.435 52.504 25.823 1.000 0.960 123 ARG B CA 1
ATOM 15874 C C . ARG B 2 123 ? -19.145 51.959 24.596 1.000 0.960 123 ARG B C 1
ATOM 15875 O O . ARG B 2 123 ? -18.563 51.868 23.514 1.000 0.960 123 ARG B O 1
ATOM 15896 N N . TYR B 2 124 ? -20.422 51.651 24.753 1.000 0.960 124 TYR B N 1
ATOM 15897 C CA . TYR B 2 124 ? -21.259 51.233 23.640 1.000 0.960 124 TYR B CA 1
ATOM 15898 C C . TYR B 2 124 ? -21.775 52.416 22.806 1.000 0.960 124 TYR B C 1
ATOM 15899 O O . TYR B 2 124 ? -22.147 53.472 23.330 1.000 0.960 124 TYR B O 1
ATOM 15917 N N . PHE B 2 125 ? -21.832 52.201 21.491 1.000 0.950 125 PHE B N 1
ATOM 15918 C CA . PHE B 2 125 ? -22.495 53.076 20.529 1.000 0.950 125 PHE B CA 1
ATOM 15919 C C . PHE B 2 125 ? -23.792 52.408 20.077 1.000 0.950 125 PHE B C 1
ATOM 15920 O O . PHE B 2 125 ? -23.775 51.294 19.552 1.000 0.950 125 PHE B O 1
ATOM 15937 N N . THR B 2 126 ? -24.922 53.089 20.280 1.000 0.920 126 THR B N 1
ATOM 15938 C CA . THR B 2 126 ? -26.247 52.536 19.971 1.000 0.920 126 THR B CA 1
ATOM 15939 C C . THR B 2 126 ? -26.323 52.096 18.510 1.000 0.920 126 THR B C 1
ATOM 15940 O O . THR B 2 126 ? -26.213 52.914 17.602 1.000 0.920 126 THR B O 1
ATOM 15951 N N . GLY B 2 127 ? -26.544 50.798 18.295 1.000 0.920 127 GLY B N 1
ATOM 15952 C CA . GLY B 2 127 ? -26.669 50.203 16.964 1.000 0.920 127 GLY B CA 1
ATOM 15953 C C . GLY B 2 127 ? -25.437 49.427 16.508 1.000 0.920 127 GLY B C 1
ATOM 15954 O O . GLY B 2 127 ? -25.549 48.664 15.549 1.000 0.920 127 GLY B O 1
ATOM 15958 N N . VAL B 2 128 ? -24.300 49.551 17.203 1.000 0.950 128 VAL B N 1
ATOM 15959 C CA . VAL B 2 128 ? -23.149 48.678 16.951 1.000 0.950 128 VAL B CA 1
ATOM 15960 C C . VAL B 2 128 ? -23.545 47.223 17.244 1.000 0.950 128 VAL B C 1
ATOM 15961 O O . VAL B 2 128 ? -24.102 46.928 18.300 1.000 0.950 128 VAL B O 1
ATOM 15974 N N . PRO B 2 129 ? -23.281 46.275 16.334 1.000 0.940 129 PRO B N 1
ATOM 15975 C CA . PRO B 2 129 ? -23.557 44.868 16.590 1.000 0.940 129 PRO B CA 1
ATOM 15976 C C . PRO B 2 129 ? -22.606 44.315 17.663 1.000 0.940 129 PRO B C 1
ATOM 15977 O O . PRO B 2 129 ? -21.394 44.505 17.590 1.000 0.940 129 PRO B O 1
ATOM 15988 N N . SER B 2 130 ? -23.144 43.584 18.641 1.000 0.950 130 SER B N 1
ATOM 15989 C CA . SER B 2 130 ? -22.397 43.061 19.792 1.000 0.950 130 SER B CA 1
ATOM 15990 C C . SER B 2 130 ? -22.677 41.568 20.028 1.000 0.950 130 SER B C 1
ATOM 15991 O O . SER B 2 130 ? -23.788 41.100 19.765 1.000 0.950 130 SER B O 1
ATOM 15999 N N . PRO B 2 131 ? -21.695 40.804 20.549 1.000 0.930 131 PRO B N 1
ATOM 16000 C CA . PRO B 2 131 ? -21.893 39.418 20.972 1.000 0.930 131 PRO B CA 1
ATOM 16001 C C . PRO B 2 131 ? -22.565 39.273 22.350 1.000 0.930 131 PRO B C 1
ATOM 16002 O O . PRO B 2 131 ? -22.916 38.154 22.734 1.000 0.930 131 PRO B O 1
ATOM 16013 N N . VAL B 2 132 ? -22.715 40.356 23.123 1.000 0.940 132 VAL B N 1
ATOM 16014 C CA . VAL B 2 132 ? -23.342 40.331 24.455 1.000 0.940 132 VAL B CA 1
ATOM 16015 C C . VAL B 2 132 ? -24.763 40.906 24.422 1.000 0.940 132 VAL B C 1
ATOM 16016 O O . VAL B 2 132 ? -25.170 41.554 23.468 1.000 0.940 132 VAL B O 1
ATOM 16029 N N . LYS B 2 133 ? -25.554 40.652 25.474 1.000 0.910 133 LYS B N 1
ATOM 16030 C CA . LYS B 2 133 ? -26.985 41.028 25.528 1.000 0.910 133 LYS B CA 1
ATOM 16031 C C . LYS B 2 133 ? -27.247 42.486 25.853 1.000 0.910 133 LYS B C 1
ATOM 16032 O O . LYS B 2 133 ? -28.273 43.020 25.452 1.000 0.910 133 LYS B O 1
ATOM 16051 N N . ARG B 2 134 ? -26.389 43.032 26.704 1.000 0.950 134 ARG B N 1
ATOM 16052 C CA . ARG B 2 134 ? -26.539 44.366 27.273 1.000 0.950 134 ARG B CA 1
ATOM 16053 C C . ARG B 2 134 ? -25.217 45.115 27.151 1.000 0.950 134 ARG B C 1
ATOM 16054 O O . ARG B 2 134 ? -24.583 45.369 28.172 1.000 0.950 134 ARG B O 1
ATOM 16075 N N . PRO B 2 135 ? -24.725 45.361 25.923 1.000 0.960 135 PRO B N 1
ATOM 16076 C CA . PRO B 2 135 ? -23.494 46.125 25.736 1.000 0.960 135 PRO B CA 1
ATOM 16077 C C . PRO B 2 135 ? -23.603 47.562 26.280 1.000 0.960 135 PRO B C 1
ATOM 16078 O O . PRO B 2 135 ? -22.597 48.138 26.673 1.000 0.960 135 PRO B O 1
ATOM 16089 N N . GLU B 2 136 ? -24.807 48.131 26.360 1.000 0.950 136 GLU B N 1
ATOM 16090 C CA . GLU B 2 136 ? -25.089 49.471 26.889 1.000 0.950 136 GLU B CA 1
ATOM 16091 C C . GLU B 2 136 ? -24.787 49.654 28.383 1.000 0.950 136 GLU B C 1
ATOM 16092 O O . GLU B 2 136 ? -24.610 50.786 28.828 1.000 0.950 136 GLU B O 1
ATOM 16104 N N . ASP B 2 137 ? -24.695 48.563 29.150 1.000 0.960 137 ASP B N 1
ATOM 16105 C CA . ASP B 2 137 ? -24.316 48.610 30.567 1.000 0.960 137 ASP B CA 1
ATOM 16106 C C . ASP B 2 137 ? -22.798 48.864 30.754 1.000 0.960 137 ASP B C 1
ATOM 16107 O O . ASP B 2 137 ? -22.344 49.081 31.879 1.000 0.960 137 ASP B O 1
ATOM 16116 N N . THR B 2 138 ? -21.997 48.808 29.681 1.000 0.970 138 THR B N 1
ATOM 16117 C CA . THR B 2 138 ? -20.546 49.050 29.701 1.000 0.970 138 THR B CA 1
ATOM 16118 C C . THR B 2 138 ? -20.230 50.511 29.361 1.000 0.970 138 THR B C 1
ATOM 16119 O O . THR B 2 138 ? -20.312 50.925 28.204 1.000 0.970 138 THR B O 1
ATOM 16130 N N . ASP B 2 139 ? -19.800 51.271 30.367 1.000 0.970 139 ASP B N 1
ATOM 16131 C CA . ASP B 2 139 ? -19.192 52.604 30.240 1.000 0.970 139 ASP B CA 1
ATOM 16132 C C . ASP B 2 139 ? -17.987 52.675 31.188 1.000 0.970 139 ASP B C 1
ATOM 16133 O O . ASP B 2 139 ? -18.118 53.008 32.367 1.000 0.970 139 ASP B O 1
ATOM 16142 N N . MET B 2 140 ? -16.816 52.278 30.685 1.000 0.980 140 MET B N 1
ATOM 16143 C CA . MET B 2 140 ? -15.600 52.150 31.486 1.000 0.980 140 MET B CA 1
ATOM 16144 C C . MET B 2 140 ? -14.428 52.905 30.883 1.000 0.980 140 MET B C 1
ATOM 16145 O O . MET B 2 140 ? -14.339 53.099 29.671 1.000 0.980 140 MET B O 1
ATOM 16159 N N . VAL B 2 141 ? -13.467 53.247 31.735 1.000 0.980 141 VAL B N 1
ATOM 16160 C CA . VAL B 2 141 ? -12.233 53.913 31.317 1.000 0.980 141 VAL B CA 1
ATOM 16161 C C . VAL B 2 141 ? -11.034 53.212 31.922 1.000 0.980 141 VAL B C 1
ATOM 16162 O O . VAL B 2 141 ? -10.911 53.117 33.140 1.000 0.980 141 VAL B O 1
ATOM 16175 N N . ILE B 2 142 ? -10.144 52.713 31.070 1.000 0.990 142 ILE B N 1
ATOM 16176 C CA . ILE B 2 142 ? -8.986 51.935 31.496 1.000 0.990 142 ILE B CA 1
ATOM 16177 C C . ILE B 2 142 ? -7.757 52.841 31.539 1.000 0.990 142 ILE B C 1
ATOM 16178 O O . ILE B 2 142 ? -7.329 53.344 30.504 1.000 0.990 142 ILE B O 1
ATOM 16194 N N . PHE B 2 143 ? -7.177 52.989 32.728 1.000 0.990 143 PHE B N 1
ATOM 16195 C CA . PHE B 2 143 ? -5.831 53.488 32.992 1.000 0.990 143 PHE B CA 1
ATOM 16196 C C . PHE B 2 143 ? -4.887 52.290 33.146 1.000 0.990 143 PHE B C 1
ATOM 16197 O O . PHE B 2 143 ? -4.836 51.637 34.192 1.000 0.990 143 PHE B O 1
ATOM 16214 N N . ARG B 2 144 ? -4.146 51.985 32.081 1.000 0.980 144 ARG B N 1
ATOM 16215 C CA . ARG B 2 144 ? -3.125 50.931 32.032 1.000 0.980 144 ARG B CA 1
ATOM 16216 C C . ARG B 2 144 ? -1.736 51.536 32.241 1.000 0.980 144 ARG B C 1
ATOM 16217 O O . ARG B 2 144 ? -1.373 52.480 31.546 1.000 0.980 144 ARG B O 1
ATOM 16238 N N . GLU B 2 145 ? -0.951 50.953 33.142 1.000 0.970 145 GLU B N 1
ATOM 16239 C CA . GLU B 2 145 ? 0.469 51.287 33.316 1.000 0.970 145 GLU B CA 1
ATOM 16240 C C . GLU B 2 145 ? 1.262 50.880 32.068 1.000 0.970 145 GLU B C 1
ATOM 16241 O O . GLU B 2 145 ? 1.111 49.756 31.597 1.000 0.970 145 GLU B O 1
ATOM 16253 N N . ASN B 2 146 ? 2.075 51.776 31.510 1.000 0.960 146 ASN B N 1
ATOM 16254 C CA . ASN B 2 146 ? 2.731 51.562 30.216 1.000 0.960 146 ASN B CA 1
ATOM 16255 C C . ASN B 2 146 ? 4.254 51.361 30.291 1.000 0.960 146 ASN B C 1
ATOM 16256 O O . ASN B 2 146 ? 4.844 50.912 29.304 1.000 0.960 146 ASN B O 1
ATOM 16267 N N . THR B 2 147 ? 4.901 51.714 31.404 1.000 0.940 147 THR B N 1
ATOM 16268 C CA . THR B 2 147 ? 6.372 51.806 31.498 1.000 0.940 147 THR B CA 1
ATOM 16269 C C . THR B 2 147 ? 7.049 50.637 32.199 1.000 0.940 147 THR B C 1
ATOM 16270 O O . THR B 2 147 ? 8.232 50.396 31.974 1.000 0.940 147 THR B O 1
ATOM 16281 N N . GLU B 2 148 ? 6.311 49.878 33.000 1.000 0.970 148 GLU B N 1
ATOM 16282 C CA . GLU B 2 148 ? 6.800 48.764 33.803 1.000 0.970 148 GLU B CA 1
ATOM 16283 C C . GLU B 2 148 ? 6.093 47.456 33.409 1.000 0.970 148 GLU B C 1
ATOM 16284 O O . GLU B 2 148 ? 5.647 47.274 32.268 1.000 0.970 148 GLU B O 1
ATOM 16296 N N . ASP B 2 149 ? 5.997 46.527 34.368 1.000 0.960 149 ASP B N 1
ATOM 16297 C CA . ASP B 2 149 ? 5.491 45.173 34.189 1.000 0.960 149 ASP B CA 1
ATOM 16298 C C . ASP B 2 149 ? 6.406 44.334 33.270 1.000 0.960 149 ASP B C 1
ATOM 16299 O O . ASP B 2 149 ? 7.512 44.729 32.905 1.000 0.960 149 ASP B O 1
ATOM 16308 N N . ILE B 2 150 ? 5.957 43.142 32.875 1.000 0.960 150 ILE B N 1
ATOM 16309 C CA . ILE B 2 150 ? 6.673 42.242 31.961 1.000 0.960 150 ILE B CA 1
ATOM 16310 C C . ILE B 2 150 ? 6.952 42.879 30.583 1.000 0.960 150 ILE B C 1
ATOM 16311 O O . ILE B 2 150 ? 7.848 42.444 29.862 1.000 0.960 150 ILE B O 1
ATOM 16327 N N . TYR B 2 151 ? 6.223 43.946 30.240 1.000 0.930 151 TYR B N 1
ATOM 16328 C CA . TYR B 2 151 ? 6.410 44.767 29.041 1.000 0.930 151 TYR B CA 1
ATOM 16329 C C . TYR B 2 151 ? 7.694 45.613 29.074 1.000 0.930 151 TYR B C 1
ATOM 16330 O O . TYR B 2 151 ? 8.117 46.107 28.029 1.000 0.930 151 TYR B O 1
ATOM 16348 N N . ALA B 2 152 ? 8.366 45.715 30.228 1.000 0.930 152 ALA B N 1
ATOM 16349 C CA . ALA B 2 152 ? 9.728 46.244 30.311 1.000 0.930 152 ALA B CA 1
ATOM 16350 C C . ALA B 2 152 ? 10.706 45.448 29.429 1.000 0.930 152 ALA B C 1
ATOM 16351 O O . ALA B 2 152 ? 11.746 45.954 29.009 1.000 0.930 152 ALA B O 1
ATOM 16358 N N . GLY B 2 153 ? 10.378 44.182 29.145 1.000 0.900 153 GLY B N 1
ATOM 16359 C CA . GLY B 2 153 ? 11.154 43.344 28.249 1.000 0.900 153 GLY B CA 1
ATOM 16360 C C . GLY B 2 153 ? 12.557 43.060 28.795 1.000 0.900 153 GLY B C 1
ATOM 16361 O O . GLY B 2 153 ? 13.571 43.104 28.098 1.000 0.900 153 GLY B O 1
ATOM 16365 N N . ILE B 2 154 ? 12.642 42.757 30.078 1.000 0.940 154 ILE B N 1
ATOM 16366 C CA . ILE B 2 154 ? 13.886 42.295 30.677 1.000 0.940 154 ILE B CA 1
ATOM 16367 C C . ILE B 2 154 ? 13.838 40.771 30.638 1.000 0.940 154 ILE B C 1
ATOM 16368 O O . ILE B 2 154 ? 13.214 40.145 31.491 1.000 0.940 154 ILE B O 1
ATOM 16384 N N . GLU B 2 155 ? 14.449 40.171 29.620 1.000 0.920 155 GLU B N 1
ATOM 16385 C CA . GLU B 2 155 ? 14.409 38.724 29.399 1.000 0.920 155 GLU B CA 1
ATOM 16386 C C . GLU B 2 155 ? 15.682 38.207 28.719 1.000 0.920 155 GLU B C 1
ATOM 16387 O O . GLU B 2 155 ? 16.347 38.946 27.994 1.000 0.920 155 GLU B O 1
ATOM 16399 N N . TYR B 2 156 ? 16.008 36.932 28.944 1.000 0.930 156 TYR B N 1
ATOM 16400 C CA . TYR B 2 156 ? 17.179 36.263 28.369 1.000 0.930 156 TYR B CA 1
ATOM 16401 C C . TYR B 2 156 ? 16.804 34.882 27.828 1.000 0.930 156 TYR B C 1
ATOM 16402 O O . TYR B 2 156 ? 16.098 34.100 28.480 1.000 0.930 156 TYR B O 1
ATOM 16420 N N . ALA B 2 157 ? 17.283 34.584 26.622 1.000 0.900 157 ALA B N 1
ATOM 16421 C CA . ALA B 2 157 ? 16.987 33.342 25.925 1.000 0.900 157 ALA B CA 1
ATOM 16422 C C . ALA B 2 157 ? 17.615 32.137 26.631 1.000 0.900 157 ALA B C 1
ATOM 16423 O O . ALA B 2 157 ? 18.712 32.216 27.184 1.000 0.900 157 ALA B O 1
ATOM 16430 N N . LYS B 2 158 ? 16.940 30.985 26.557 1.000 0.900 158 LYS B N 1
ATOM 16431 C CA . LYS B 2 158 ? 17.518 29.731 27.048 1.000 0.900 158 LYS B CA 1
ATOM 16432 C C . LYS B 2 158 ? 18.887 29.482 26.398 1.000 0.900 158 LYS B C 1
ATOM 16433 O O . LYS B 2 158 ? 19.062 29.712 25.203 1.000 0.900 158 LYS B O 1
ATOM 16452 N N . GLY B 2 159 ? 19.834 28.966 27.175 1.000 0.830 159 GLY B N 1
ATOM 16453 C CA . GLY B 2 159 ? 21.161 28.584 26.683 1.000 0.830 159 GLY B CA 1
ATOM 16454 C C . GLY B 2 159 ? 22.137 29.736 26.428 1.000 0.830 159 GLY B C 1
ATOM 16455 O O . GLY B 2 159 ? 23.286 29.458 26.100 1.000 0.830 159 GLY B O 1
ATOM 16459 N N . SER B 2 160 ? 21.729 30.995 26.597 1.000 0.890 160 SER B N 1
ATOM 16460 C CA . SER B 2 160 ? 22.664 32.122 26.534 1.000 0.890 160 SER B CA 1
ATOM 16461 C C . SER B 2 160 ? 23.552 32.182 27.788 1.000 0.890 160 SER B C 1
ATOM 16462 O O . SER B 2 160 ? 23.195 31.656 28.847 1.000 0.890 160 SER B O 1
ATOM 16470 N N . GLU B 2 161 ? 24.714 32.831 27.705 1.000 0.910 161 GLU B N 1
ATOM 16471 C CA . GLU B 2 161 ? 25.580 33.006 28.883 1.000 0.910 161 GLU B CA 1
ATOM 16472 C C . GLU B 2 161 ? 24.894 33.858 29.963 1.000 0.910 161 GLU B C 1
ATOM 16473 O O . GLU B 2 161 ? 25.003 33.593 31.163 1.000 0.910 161 GLU B O 1
ATOM 16485 N N . GLU B 2 162 ? 24.132 34.866 29.544 1.000 0.940 162 GLU B N 1
ATOM 16486 C CA . GLU B 2 162 ? 23.439 35.795 30.429 1.000 0.940 162 GLU B CA 1
ATOM 16487 C C . GLU B 2 162 ? 22.376 35.095 31.279 1.000 0.940 162 GLU B C 1
ATOM 16488 O O . GLU B 2 162 ? 22.307 35.340 32.488 1.000 0.940 162 GLU B O 1
ATOM 16500 N N . VAL B 2 163 ? 21.584 34.182 30.698 1.000 0.920 163 VAL B N 1
ATOM 16501 C CA . VAL B 2 163 ? 20.575 33.446 31.476 1.000 0.920 163 VAL B CA 1
ATOM 16502 C C . VAL B 2 163 ? 21.229 32.499 32.482 1.000 0.920 163 V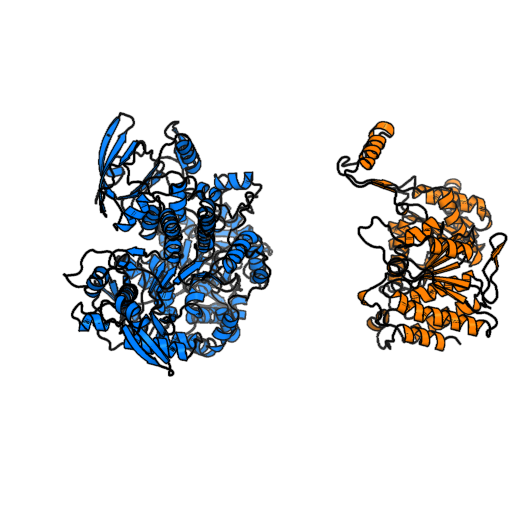AL B C 1
ATOM 16503 O O . VAL B 2 163 ? 20.751 32.382 33.610 1.000 0.920 163 VAL B O 1
ATOM 16516 N N . GLN B 2 164 ? 22.361 31.878 32.126 1.000 0.930 164 GLN B N 1
ATOM 16517 C CA . GLN B 2 164 ? 23.112 31.026 33.053 1.000 0.930 164 GLN B CA 1
ATOM 16518 C C . GLN B 2 164 ? 23.630 31.830 34.248 1.000 0.930 164 GLN B C 1
ATOM 16519 O O . GLN B 2 164 ? 23.510 31.392 35.395 1.000 0.930 164 GLN B O 1
ATOM 16533 N N . LYS B 2 165 ? 24.142 33.042 34.000 1.000 0.950 165 LYS B N 1
ATOM 16534 C CA . LYS B 2 165 ? 24.585 33.957 35.057 1.000 0.950 165 LYS B CA 1
ATOM 16535 C C . LYS B 2 165 ? 23.437 34.338 35.994 1.000 0.950 165 LYS B C 1
ATOM 16536 O O . LYS B 2 165 ? 23.613 34.315 37.213 1.000 0.950 165 LYS B O 1
ATOM 16555 N N . LEU B 2 166 ? 22.263 34.644 35.443 1.000 0.950 166 LEU B N 1
ATOM 16556 C CA . LEU B 2 166 ? 21.080 35.008 36.222 1.000 0.950 166 LEU B CA 1
ATOM 16557 C C . LEU B 2 166 ? 20.546 33.836 37.060 1.000 0.950 166 LEU B C 1
ATOM 16558 O O . LEU B 2 166 ? 20.263 34.009 38.244 1.000 0.950 166 LEU B O 1
ATOM 16574 N N . ILE B 2 167 ? 20.445 32.637 36.482 1.000 0.940 167 ILE B N 1
ATOM 16575 C CA . ILE B 2 167 ? 20.000 31.433 37.200 1.000 0.940 167 ILE B CA 1
ATOM 16576 C C . ILE B 2 167 ? 20.981 31.084 38.324 1.000 0.940 167 ILE B C 1
ATOM 16577 O O . ILE B 2 167 ? 20.549 30.834 39.449 1.000 0.940 167 ILE B O 1
ATOM 16593 N N . SER B 2 168 ? 22.289 31.153 38.056 1.000 0.950 168 SER B N 1
ATOM 16594 C CA . SER B 2 168 ? 23.322 30.951 39.077 1.000 0.950 168 SER B CA 1
ATOM 16595 C C . SER B 2 168 ? 23.175 31.939 40.238 1.000 0.950 168 SER B C 1
ATOM 16596 O O . SER B 2 168 ? 23.192 31.529 41.395 1.000 0.950 168 SER B O 1
ATOM 16604 N N . PHE B 2 169 ? 22.955 33.227 39.957 1.000 0.960 169 PHE B N 1
ATOM 16605 C CA . PHE B 2 169 ? 22.716 34.238 40.991 1.000 0.960 169 PHE B CA 1
ATOM 16606 C C . PHE B 2 169 ? 21.455 33.936 41.822 1.000 0.960 169 PHE B C 1
ATOM 16607 O O . PHE B 2 169 ? 21.490 33.995 43.051 1.000 0.960 169 PHE B O 1
ATOM 16624 N N . LEU B 2 170 ? 20.352 33.543 41.175 1.000 0.950 170 LEU B N 1
ATOM 16625 C CA . LEU B 2 170 ? 19.107 33.183 41.860 1.000 0.950 170 LEU B CA 1
ATOM 16626 C C . LEU B 2 170 ? 19.299 31.978 42.781 1.000 0.950 170 LEU B C 1
ATOM 16627 O O . LEU B 2 170 ? 18.827 31.977 43.916 1.000 0.950 170 LEU B O 1
ATOM 16643 N N . GLN B 2 171 ? 19.991 30.954 42.297 1.000 0.930 171 GLN B N 1
ATOM 16644 C CA . GLN B 2 171 ? 20.181 29.720 43.042 1.000 0.930 171 GLN B CA 1
ATOM 16645 C C . GLN B 2 171 ? 21.201 29.882 44.173 1.000 0.930 171 GLN B C 1
ATOM 16646 O O . GLN B 2 171 ? 20.900 29.489 45.297 1.000 0.930 171 GLN B O 1
ATOM 16660 N N . ASN B 2 172 ? 22.364 30.482 43.902 1.000 0.930 172 ASN B N 1
ATOM 16661 C CA . ASN B 2 172 ? 23.497 30.501 44.831 1.000 0.930 172 ASN B CA 1
ATOM 16662 C C . ASN B 2 172 ? 23.461 31.670 45.826 1.000 0.930 172 ASN B C 1
ATOM 16663 O O . ASN B 2 172 ? 23.788 31.476 46.993 1.000 0.930 172 ASN B O 1
ATOM 16674 N N . GLU B 2 173 ? 23.035 32.864 45.403 1.000 0.930 173 GLU B N 1
ATOM 16675 C CA . GLU B 2 173 ? 23.006 34.053 46.274 1.000 0.930 173 GLU B CA 1
ATOM 16676 C C . GLU B 2 173 ? 21.620 34.268 46.893 1.000 0.930 173 GLU B C 1
ATOM 16677 O O . GLU B 2 173 ? 21.492 34.622 48.067 1.000 0.930 173 GLU B O 1
ATOM 16689 N N . LEU B 2 174 ? 20.559 34.024 46.113 1.000 0.940 174 LEU B N 1
ATOM 16690 C CA . LEU B 2 174 ? 19.172 34.255 46.539 1.000 0.940 174 LEU B CA 1
ATOM 16691 C C . LEU B 2 174 ? 18.440 32.987 47.010 1.000 0.940 174 LEU B C 1
ATOM 16692 O O . LEU B 2 174 ? 17.265 33.063 47.373 1.000 0.940 174 LEU B O 1
ATOM 16708 N N . ASN B 2 175 ? 19.118 31.835 47.053 1.000 0.930 175 ASN B N 1
ATOM 16709 C CA . ASN B 2 175 ? 18.573 30.551 47.516 1.000 0.930 175 ASN B CA 1
ATOM 16710 C C . ASN B 2 175 ? 17.259 30.127 46.814 1.000 0.930 175 ASN B C 1
ATOM 16711 O O . ASN B 2 175 ? 16.371 29.514 47.417 1.000 0.930 175 ASN B O 1
ATOM 16722 N N . VAL B 2 176 ? 17.101 30.444 45.526 1.000 0.930 176 VAL B N 1
ATOM 16723 C CA . VAL B 2 176 ? 15.906 30.105 44.743 1.000 0.930 176 VAL B CA 1
ATOM 16724 C C . VAL B 2 176 ? 15.932 28.637 44.324 1.000 0.930 176 VAL B C 1
ATOM 16725 O O . VAL B 2 176 ? 16.682 28.227 43.444 1.000 0.930 176 VAL B O 1
ATOM 16738 N N . ASN B 2 177 ? 15.014 27.853 44.885 1.000 0.910 177 ASN B N 1
ATOM 16739 C CA . ASN B 2 177 ? 14.813 26.433 44.568 1.000 0.910 177 ASN B CA 1
ATOM 16740 C C . ASN B 2 177 ? 13.520 26.148 43.777 1.000 0.910 177 ASN B C 1
ATOM 16741 O O . ASN B 2 177 ? 13.117 24.996 43.629 1.000 0.910 177 ASN B O 1
ATOM 16752 N N . LYS B 2 178 ? 12.842 27.195 43.291 1.000 0.900 178 LYS B N 1
ATOM 16753 C CA . LYS B 2 178 ? 11.530 27.092 42.628 1.000 0.900 178 LYS B CA 1
ATOM 16754 C C . LYS B 2 178 ? 11.589 27.061 41.096 1.000 0.900 178 LYS B C 1
ATOM 16755 O O . LYS B 2 178 ? 10.549 26.877 40.470 1.000 0.900 178 LYS B O 1
ATOM 16774 N N . ILE B 2 179 ? 12.768 27.221 40.484 1.000 0.910 179 ILE B N 1
ATOM 16775 C CA . ILE B 2 179 ? 12.945 27.046 39.033 1.000 0.910 179 ILE B CA 1
ATOM 16776 C C . ILE B 2 179 ? 12.951 25.552 38.745 1.000 0.910 179 ILE B C 1
ATOM 16777 O O . ILE B 2 179 ? 13.852 24.835 39.171 1.000 0.910 179 ILE B O 1
ATOM 16793 N N . ARG B 2 180 ? 11.927 25.080 38.036 1.000 0.860 180 ARG B N 1
ATOM 16794 C CA . ARG B 2 180 ? 11.726 23.642 37.856 1.000 0.860 180 ARG B CA 1
ATOM 16795 C C . ARG B 2 180 ? 12.790 22.988 36.969 1.000 0.860 180 ARG B C 1
ATOM 16796 O O . ARG B 2 180 ? 13.180 21.866 37.268 1.000 0.860 180 ARG B O 1
ATOM 16817 N N . PHE B 2 181 ? 13.231 23.669 35.910 1.000 0.890 181 PHE B N 1
ATOM 16818 C CA . PHE B 2 181 ? 14.151 23.131 34.896 1.000 0.890 181 PHE B CA 1
ATOM 16819 C C . PHE B 2 181 ? 15.263 24.135 34.554 1.000 0.890 181 PHE B C 1
ATOM 16820 O O . PHE B 2 181 ? 15.253 24.724 33.470 1.000 0.890 181 PHE B O 1
ATOM 16837 N N . PRO B 2 182 ? 16.196 24.397 35.481 1.000 0.890 182 PRO B N 1
ATOM 16838 C CA . PRO B 2 182 ? 17.162 25.482 35.339 1.000 0.890 182 PRO B CA 1
ATOM 16839 C C . PRO B 2 182 ? 18.035 25.413 34.068 1.000 0.890 182 PRO B C 1
ATOM 16840 O O . PRO B 2 182 ? 18.371 26.472 33.555 1.000 0.890 182 PRO B O 1
ATOM 16851 N N . GLU B 2 183 ? 18.360 24.248 33.483 1.000 0.850 183 GLU B N 1
ATOM 16852 C CA . GLU B 2 183 ? 19.291 24.201 32.330 1.000 0.850 183 GLU B CA 1
ATOM 16853 C C . GLU B 2 183 ? 18.689 24.632 30.982 1.000 0.850 183 GLU B C 1
ATOM 16854 O O . GLU B 2 183 ? 19.413 25.019 30.066 1.000 0.850 183 GLU B O 1
ATOM 16866 N N . THR B 2 184 ? 17.368 24.546 30.824 1.000 0.890 184 THR B N 1
ATOM 16867 C CA . THR B 2 184 ? 16.683 24.816 29.542 1.000 0.890 184 THR B CA 1
ATOM 16868 C C . THR B 2 184 ? 15.658 25.941 29.640 1.000 0.890 184 THR B C 1
ATOM 16869 O O . THR B 2 184 ? 14.897 26.178 28.701 1.000 0.890 184 THR B O 1
ATOM 16880 N N . SER B 2 185 ? 15.654 26.658 30.765 1.000 0.910 185 SER B N 1
ATOM 16881 C CA . SER B 2 185 ? 14.747 27.776 31.012 1.000 0.910 185 SER B CA 1
ATOM 16882 C C . SER B 2 185 ? 15.250 29.070 30.368 1.000 0.910 185 SER B C 1
ATOM 16883 O O . SER B 2 185 ? 16.418 29.424 30.505 1.000 0.910 185 SER B O 1
ATOM 16891 N N . GLY B 2 186 ? 14.346 29.800 29.707 1.000 0.940 186 GLY B N 1
ATOM 16892 C CA . GLY B 2 186 ? 14.471 31.250 29.517 1.000 0.940 186 GLY B CA 1
ATOM 16893 C C . GLY B 2 186 ? 13.863 31.983 30.719 1.000 0.940 186 GLY B C 1
ATOM 16894 O O . GLY B 2 186 ? 12.980 31.434 31.382 1.000 0.940 186 GLY B O 1
ATOM 16898 N N . ILE B 2 187 ? 14.331 33.195 31.025 1.000 0.940 187 ILE B N 1
ATOM 16899 C CA . ILE B 2 187 ? 13.899 33.953 32.213 1.000 0.940 187 ILE B CA 1
ATOM 16900 C C . ILE B 2 187 ? 13.467 35.358 31.806 1.000 0.940 187 ILE B C 1
ATOM 16901 O O . ILE B 2 187 ? 14.206 36.041 31.103 1.000 0.940 187 ILE B O 1
ATOM 16917 N N . GLY B 2 188 ? 12.302 35.787 32.296 1.000 0.950 188 GLY B N 1
ATOM 16918 C CA . GLY B 2 188 ? 11.792 37.155 32.178 1.000 0.950 188 GLY B CA 1
ATOM 16919 C C . GLY B 2 188 ? 11.586 37.808 33.549 1.000 0.950 188 GLY B C 1
ATOM 16920 O O . GLY B 2 188 ? 11.292 37.118 34.527 1.000 0.950 188 GLY B O 1
ATOM 16924 N N . ILE B 2 189 ? 11.740 39.132 33.623 1.000 0.950 189 ILE B N 1
ATOM 16925 C CA . ILE B 2 189 ? 11.663 39.939 34.849 1.000 0.950 189 ILE B CA 1
ATOM 16926 C C . ILE B 2 189 ? 10.504 40.942 34.754 1.000 0.950 189 ILE B C 1
ATOM 16927 O O . ILE B 2 189 ? 10.367 41.658 33.767 1.000 0.950 189 ILE B O 1
ATOM 16943 N N . LYS B 2 190 ? 9.692 41.010 35.818 1.000 0.970 190 LYS B N 1
ATOM 16944 C CA . LYS B 2 190 ? 8.525 41.896 35.969 1.000 0.970 190 LYS B CA 1
ATOM 16945 C C . LYS B 2 190 ? 8.784 42.917 37.083 1.000 0.970 190 LYS B C 1
ATOM 16946 O O . LYS B 2 190 ? 8.514 42.606 38.246 1.000 0.970 190 LYS B O 1
ATOM 16965 N N . PRO B 2 191 ? 9.332 44.097 36.773 1.000 0.970 191 PRO B N 1
ATOM 16966 C CA . PRO B 2 191 ? 9.404 45.192 37.730 1.000 0.970 191 PRO B CA 1
ATOM 16967 C C . PRO B 2 191 ? 8.025 45.846 37.924 1.000 0.970 191 PRO B C 1
ATOM 16968 O O . PRO B 2 191 ? 7.215 45.883 37.001 1.000 0.970 191 PRO B O 1
ATOM 16979 N N . VAL B 2 192 ? 7.775 46.345 39.135 1.000 0.980 192 VAL B N 1
ATOM 16980 C CA . VAL B 2 192 ? 6.679 47.261 39.495 1.000 0.980 192 VAL B CA 1
ATOM 16981 C C . VAL B 2 192 ? 7.215 48.138 40.615 1.000 0.980 192 VAL B C 1
ATOM 16982 O O . VAL B 2 192 ? 7.751 47.598 41.585 1.000 0.980 192 VAL B O 1
ATOM 16995 N N . SER B 2 193 ? 7.083 49.450 40.505 1.000 0.980 193 SER B N 1
ATOM 16996 C CA . SER B 2 193 ? 7.551 50.390 41.521 1.000 0.980 193 SER B CA 1
ATOM 16997 C C . SER B 2 193 ? 6.397 51.118 42.201 1.000 0.980 193 SER B C 1
ATOM 16998 O O . SER B 2 193 ? 5.282 51.218 41.680 1.000 0.980 193 SER B O 1
ATOM 17006 N N . GLU B 2 194 ? 6.682 51.636 43.395 1.000 0.970 194 GLU B N 1
ATOM 17007 C CA . GLU B 2 194 ? 5.772 52.522 44.120 1.000 0.970 194 GLU B CA 1
ATOM 17008 C C . GLU B 2 194 ? 5.518 53.800 43.317 1.000 0.970 194 GLU B C 1
ATOM 17009 O O . GLU B 2 194 ? 4.373 54.226 43.178 1.000 0.970 194 GLU B O 1
ATOM 17021 N N . GLU B 2 195 ? 6.571 54.377 42.737 1.000 0.970 195 GLU B N 1
ATOM 17022 C CA . GLU B 2 195 ? 6.508 55.604 41.940 1.000 0.970 195 GLU B CA 1
ATOM 17023 C C . GLU B 2 195 ? 5.700 55.392 40.651 1.000 0.970 195 GLU B C 1
ATOM 17024 O O . GLU B 2 195 ? 4.751 56.138 40.398 1.000 0.970 195 GLU B O 1
ATOM 17036 N N . GLY B 2 196 ? 6.007 54.337 39.884 1.000 0.970 196 GLY B N 1
ATOM 17037 C CA . GLY B 2 196 ? 5.299 53.970 38.652 1.000 0.970 196 GLY B CA 1
ATOM 17038 C C . GLY B 2 196 ? 3.818 53.656 38.880 1.000 0.970 196 GLY B C 1
ATOM 17039 O O . GLY B 2 196 ? 2.950 54.137 38.151 1.000 0.970 196 GLY B O 1
ATOM 17043 N N . THR B 2 197 ? 3.505 52.931 39.955 1.000 0.980 197 THR B N 1
ATOM 17044 C CA . THR B 2 197 ? 2.117 52.698 40.385 1.000 0.980 197 THR B CA 1
ATOM 17045 C C . THR B 2 197 ? 1.421 54.006 40.758 1.000 0.980 197 THR B C 1
ATOM 17046 O O . THR B 2 197 ? 0.315 54.282 40.288 1.000 0.980 197 THR B O 1
ATOM 17057 N N . SER B 2 198 ? 2.061 54.816 41.606 1.000 0.980 198 SER B N 1
ATOM 17058 C CA . SER B 2 198 ? 1.470 56.034 42.163 1.000 0.980 198 SER B CA 1
ATOM 17059 C C . SER B 2 198 ? 1.087 57.025 41.071 1.000 0.980 198 SER B C 1
ATOM 17060 O O . SER B 2 198 ? -0.007 57.581 41.120 1.000 0.980 198 SER B O 1
ATOM 17068 N N . ARG B 2 199 ? 1.938 57.217 40.051 1.000 0.970 199 ARG B N 1
ATOM 17069 C CA . ARG B 2 199 ? 1.648 58.150 38.947 1.000 0.970 199 ARG B CA 1
ATOM 17070 C C . ARG B 2 199 ? 0.455 57.726 38.095 1.000 0.970 199 ARG B C 1
ATOM 17071 O O . ARG B 2 199 ? -0.337 58.572 37.685 1.000 0.970 199 ARG B O 1
ATOM 17092 N N . LEU B 2 200 ? 0.271 56.426 37.879 1.000 0.980 200 LEU B N 1
ATOM 17093 C CA . LEU B 2 200 ? -0.892 55.924 37.156 1.000 0.980 200 LEU B CA 1
ATOM 17094 C C . LEU B 2 200 ? -2.174 56.088 37.975 1.000 0.980 200 LEU B C 1
ATOM 17095 O O . LEU B 2 200 ? -3.166 56.618 37.475 1.000 0.980 200 LEU B O 1
ATOM 17111 N N . VAL B 2 201 ? -2.164 55.612 39.223 1.000 0.990 201 VAL B N 1
ATOM 17112 C CA . VAL B 2 201 ? -3.358 55.642 40.076 1.000 0.990 201 VAL B CA 1
ATOM 17113 C C . VAL B 2 201 ? -3.775 57.090 40.365 1.000 0.990 201 VAL B C 1
ATOM 17114 O O . VAL B 2 201 ? -4.972 57.368 40.375 1.000 0.990 201 VAL B O 1
ATOM 17127 N N . ARG B 2 202 ? -2.822 58.031 40.487 1.000 0.980 202 ARG B N 1
ATOM 17128 C CA . ARG B 2 202 ? -3.086 59.479 40.577 1.000 0.980 202 ARG B CA 1
ATOM 17129 C C . ARG B 2 202 ? -3.876 59.980 39.374 1.000 0.980 202 ARG B C 1
ATOM 17130 O O . ARG B 2 202 ? -4.968 60.512 39.541 1.000 0.980 202 ARG B O 1
ATOM 17151 N N . ALA B 2 203 ? -3.370 59.711 38.170 1.000 0.980 203 ALA B N 1
ATOM 17152 C CA . ALA B 2 203 ? -4.031 60.108 36.933 1.000 0.980 203 ALA B CA 1
ATOM 17153 C C . ALA B 2 203 ? -5.459 59.538 36.834 1.000 0.980 203 ALA B C 1
ATOM 17154 O O . ALA B 2 203 ? -6.374 60.235 36.404 1.000 0.980 203 ALA B O 1
ATOM 17161 N N . ALA B 2 204 ? -5.677 58.302 37.293 1.000 0.980 204 ALA B N 1
ATOM 17162 C CA . ALA B 2 204 ? -7.003 57.688 37.317 1.000 0.980 204 ALA B CA 1
ATOM 17163 C C . ALA B 2 204 ? -7.970 58.356 38.320 1.000 0.980 204 ALA B C 1
ATOM 17164 O O . ALA B 2 204 ? -9.149 58.531 38.004 1.000 0.980 204 ALA B O 1
ATOM 17171 N N . ILE B 2 205 ? -7.504 58.729 39.521 1.000 0.980 205 ILE B N 1
ATOM 17172 C CA . ILE B 2 205 ? -8.338 59.412 40.528 1.000 0.980 205 ILE B CA 1
ATOM 17173 C C . ILE B 2 205 ? -8.642 60.844 40.084 1.000 0.980 205 ILE B C 1
ATOM 17174 O O . ILE B 2 205 ? -9.794 61.267 40.166 1.000 0.980 205 ILE B O 1
ATOM 17190 N N . ASP B 2 206 ? -7.650 61.561 39.557 1.000 0.970 206 ASP B N 1
ATOM 17191 C CA . ASP B 2 206 ? -7.852 62.894 38.987 1.000 0.970 206 ASP B CA 1
ATOM 17192 C C . ASP B 2 206 ? -8.897 62.856 37.873 1.000 0.970 206 ASP B C 1
ATOM 17193 O O . ASP B 2 206 ? -9.859 63.626 37.908 1.000 0.970 206 ASP B O 1
ATOM 17202 N N . TYR B 2 207 ? -8.781 61.889 36.958 1.000 0.970 207 TYR B N 1
ATOM 17203 C CA . TYR B 2 207 ? -9.752 61.686 35.888 1.000 0.970 207 TYR B CA 1
ATOM 17204 C C . TYR B 2 207 ? -11.159 61.428 36.425 1.000 0.970 207 TYR B C 1
ATOM 17205 O O . TYR B 2 207 ? -12.129 62.026 35.952 1.000 0.970 207 TYR B O 1
ATOM 17223 N N . ALA B 2 208 ? -11.278 60.557 37.428 1.000 0.970 208 ALA B N 1
ATOM 17224 C CA . ALA B 2 208 ? -12.557 60.254 38.043 1.000 0.970 208 ALA B CA 1
ATOM 17225 C C . ALA B 2 208 ? -13.188 61.493 38.703 1.000 0.970 208 ALA B C 1
ATOM 17226 O O . ALA B 2 208 ? -14.390 61.707 38.554 1.000 0.970 208 ALA B O 1
ATOM 17233 N N . ILE B 2 209 ? -12.389 62.330 39.376 1.000 0.960 209 ILE B N 1
ATOM 17234 C CA . ILE B 2 209 ? -12.845 63.581 39.999 1.000 0.960 209 ILE B CA 1
ATOM 17235 C C . ILE B 2 209 ? -13.294 64.590 38.937 1.000 0.960 209 ILE B C 1
ATOM 17236 O O . ILE B 2 209 ? -14.405 65.109 39.033 1.000 0.960 209 ILE B O 1
ATOM 17252 N N . GLU B 2 210 ? -12.450 64.873 37.941 1.000 0.940 210 GLU B N 1
ATOM 17253 C CA . GLU B 2 210 ? -12.711 65.868 36.892 1.000 0.940 210 GLU B CA 1
ATOM 17254 C C . GLU B 2 210 ? -13.971 65.528 36.077 1.000 0.940 210 GLU B C 1
ATOM 17255 O O . GLU B 2 210 ? -14.772 66.415 35.789 1.000 0.940 210 GLU B O 1
ATOM 17267 N N . HIS B 2 211 ? -14.203 64.241 35.781 1.000 0.930 211 HIS B N 1
ATOM 17268 C CA . HIS B 2 211 ? -15.331 63.772 34.961 1.000 0.930 211 HIS B CA 1
ATOM 17269 C C . HIS B 2 211 ? -16.550 63.306 35.779 1.000 0.930 211 HIS B C 1
ATOM 17270 O O . HIS B 2 211 ? -17.494 62.748 35.215 1.000 0.930 211 HIS B O 1
ATOM 17284 N N . GLY B 2 212 ? -16.546 63.493 37.106 1.000 0.950 212 GLY B N 1
ATOM 17285 C CA . GLY B 2 212 ? -17.659 63.099 37.980 1.000 0.950 212 GLY B CA 1
ATOM 17286 C C . GLY B 2 212 ? -17.964 61.596 37.954 1.000 0.950 212 GLY B C 1
ATOM 17287 O O . GLY B 2 212 ? -19.122 61.189 38.085 1.000 0.950 212 GLY B O 1
ATOM 17291 N N . ARG B 2 213 ? -16.936 60.771 37.739 1.000 0.960 213 ARG B N 1
ATOM 17292 C CA . ARG B 2 213 ? -17.045 59.308 37.732 1.000 0.960 213 ARG B CA 1
ATOM 17293 C C . ARG B 2 213 ? -17.246 58.793 39.161 1.000 0.960 213 ARG B C 1
ATOM 17294 O O . ARG B 2 213 ? -16.922 59.463 40.140 1.000 0.960 213 ARG B O 1
ATOM 17315 N N . LYS B 2 214 ? -17.801 57.588 39.296 1.000 0.950 214 LYS B N 1
ATOM 17316 C CA . LYS B 2 214 ? -18.294 57.055 40.582 1.000 0.950 214 LYS B CA 1
ATOM 17317 C C . LYS B 2 214 ? -17.273 56.227 41.350 1.000 0.950 214 LYS B C 1
ATOM 17318 O O . LYS B 2 214 ? -17.350 56.123 42.573 1.000 0.950 214 LYS B O 1
ATOM 17337 N N . SER B 2 215 ? -16.355 55.571 40.650 1.000 0.970 215 SER B N 1
ATOM 17338 C CA . SER B 2 215 ? -15.406 54.655 41.286 1.000 0.970 215 SER B CA 1
ATOM 17339 C C . SER B 2 215 ? -14.133 54.480 40.472 1.000 0.970 215 SER B C 1
ATOM 17340 O O . SER B 2 215 ? -14.156 54.645 39.254 1.000 0.970 215 SER B O 1
ATOM 17348 N N . VAL B 2 216 ? -13.056 54.084 41.154 1.000 0.980 216 VAL B N 1
ATOM 17349 C CA . VAL B 2 216 ? -11.816 53.591 40.541 1.000 0.980 216 VAL B CA 1
ATOM 17350 C C . VAL B 2 216 ? -11.555 52.184 41.068 1.000 0.980 216 VAL B C 1
ATOM 17351 O O . VAL B 2 216 ? -11.558 51.942 42.276 1.000 0.980 216 VAL B O 1
ATOM 17364 N N . THR B 2 217 ? -11.337 51.243 40.158 1.000 0.980 217 THR B N 1
ATOM 17365 C CA . THR B 2 217 ? -11.116 49.832 40.490 1.000 0.980 217 THR B CA 1
ATOM 17366 C C . THR B 2 217 ? -9.670 49.435 40.206 1.000 0.980 217 THR B C 1
ATOM 17367 O O . THR B 2 217 ? -9.252 49.432 39.051 1.000 0.980 217 THR B O 1
ATOM 17378 N N . LEU B 2 218 ? -8.923 49.065 41.250 1.000 0.990 218 LEU B N 1
ATOM 17379 C CA . LEU B 2 218 ? -7.565 48.521 41.190 1.000 0.990 218 LEU B CA 1
ATOM 17380 C C . LEU B 2 218 ? -7.617 47.032 40.810 1.000 0.990 218 LEU B C 1
ATOM 17381 O O . LEU B 2 218 ? -7.944 46.181 41.636 1.000 0.990 218 LEU B O 1
ATOM 17397 N N . VAL B 2 219 ? -7.310 46.688 39.558 1.000 0.980 219 VAL B N 1
ATOM 17398 C CA . VAL B 2 219 ? -7.368 45.288 39.087 1.000 0.980 219 VAL B CA 1
ATOM 17399 C C . VAL B 2 219 ? -5.984 44.657 39.083 1.000 0.980 219 VAL B C 1
ATOM 17400 O O . VAL B 2 219 ? -5.044 45.230 38.527 1.000 0.980 219 VAL B O 1
ATOM 17413 N N . HIS B 2 220 ? -5.849 43.472 39.684 1.000 0.980 220 HIS B N 1
ATOM 17414 C CA . HIS B 2 220 ? -4.539 42.860 39.918 1.000 0.980 220 HIS B CA 1
ATOM 17415 C C . HIS B 2 220 ? -4.607 41.345 40.201 1.000 0.980 220 HIS B C 1
ATOM 17416 O O . HIS B 2 220 ? -5.648 40.799 40.545 1.000 0.980 220 HIS B O 1
ATOM 17430 N N . LYS B 2 221 ? -3.484 40.627 40.124 1.000 0.960 221 LYS B N 1
ATOM 17431 C CA . LYS B 2 221 ? -3.327 39.216 40.534 1.000 0.960 221 LYS B CA 1
ATOM 17432 C C . LYS B 2 221 ? -2.433 39.080 41.773 1.000 0.960 221 LYS B C 1
ATOM 17433 O O . LYS B 2 221 ? -1.578 38.195 41.887 1.000 0.960 221 LYS B O 1
ATOM 17452 N N . GLY B 2 222 ? -2.633 39.978 42.736 1.000 0.950 222 GLY B N 1
ATOM 17453 C CA . GLY B 2 222 ? -1.787 40.114 43.928 1.000 0.950 222 GLY B CA 1
ATOM 17454 C C . GLY B 2 222 ? -1.901 38.984 44.946 1.000 0.950 222 GLY B C 1
ATOM 17455 O O . GLY B 2 222 ? -1.038 38.837 45.809 1.000 0.950 222 GLY B O 1
ATOM 17459 N N . ASN B 2 223 ? -2.919 38.133 44.827 1.000 0.910 223 ASN B N 1
ATOM 17460 C CA . ASN B 2 223 ? -3.017 36.929 45.647 1.000 0.910 223 ASN B CA 1
ATOM 17461 C C . ASN B 2 223 ? -1.874 35.932 45.363 1.000 0.910 223 ASN B C 1
ATOM 17462 O O . ASN B 2 223 ? -1.481 35.181 46.257 1.000 0.910 223 ASN B O 1
ATOM 17473 N N . ILE B 2 224 ? -1.319 35.949 44.147 1.000 0.920 224 ILE B N 1
ATOM 17474 C CA . ILE B 2 224 ? -0.172 35.125 43.749 1.000 0.920 224 ILE B CA 1
ATOM 17475 C C . ILE B 2 224 ? 1.100 35.968 43.712 1.000 0.920 224 ILE B C 1
ATOM 17476 O O . ILE B 2 224 ? 2.075 35.681 44.410 1.000 0.920 224 ILE B O 1
ATOM 17492 N N . MET B 2 225 ? 1.078 37.032 42.916 1.000 0.960 225 MET B N 1
ATOM 17493 C CA . MET B 2 225 ? 2.213 37.922 42.703 1.000 0.960 225 MET B CA 1
ATOM 17494 C C . MET B 2 225 ? 2.238 39.022 43.775 1.000 0.960 225 MET B C 1
ATOM 17495 O O . MET B 2 225 ? 1.986 40.190 43.500 1.000 0.960 225 MET B O 1
ATOM 17509 N N . LYS B 2 226 ? 2.517 38.639 45.028 1.000 0.960 226 LYS B N 1
ATOM 17510 C CA . LYS B 2 226 ? 2.324 39.485 46.227 1.000 0.960 226 LYS B CA 1
ATOM 17511 C C . LYS B 2 226 ? 3.130 40.788 46.262 1.000 0.960 226 LYS B C 1
ATOM 17512 O O . LYS B 2 226 ? 2.620 41.783 46.754 1.000 0.960 226 LYS B O 1
ATOM 17531 N N . PHE B 2 227 ? 4.368 40.783 45.771 1.000 0.950 227 PHE B N 1
ATOM 17532 C CA . PHE B 2 227 ? 5.273 41.943 45.841 1.000 0.950 227 PHE B CA 1
ATOM 17533 C C . PHE B 2 227 ? 5.314 42.779 44.557 1.000 0.950 227 PHE B C 1
ATOM 17534 O O . PHE B 2 227 ? 6.002 43.787 44.529 1.000 0.950 227 PHE B O 1
ATOM 17551 N N . THR B 2 228 ? 4.602 42.360 43.505 1.000 0.980 228 THR B N 1
ATOM 17552 C CA . THR B 2 228 ? 4.427 43.138 42.269 1.000 0.980 228 THR B CA 1
ATOM 17553 C C . THR B 2 228 ? 2.967 43.562 42.150 1.000 0.980 228 THR B C 1
ATOM 17554 O O . THR B 2 228 ? 2.600 44.648 42.577 1.000 0.980 228 THR B O 1
ATOM 17565 N N . GLU B 2 229 ? 2.084 42.669 41.707 1.000 0.980 229 GLU B N 1
ATOM 17566 C CA . GLU B 2 229 ? 0.650 42.966 41.561 1.000 0.980 229 GLU B CA 1
ATOM 17567 C C . GLU B 2 229 ? -0.071 43.181 42.900 1.000 0.980 229 GLU B C 1
ATOM 17568 O O . GLU B 2 229 ? -1.076 43.882 42.977 1.000 0.980 229 GLU B O 1
ATOM 17580 N N . GLY B 2 230 ? 0.405 42.555 43.979 1.000 0.980 230 GLY B N 1
ATOM 17581 C CA . GLY B 2 230 ? -0.094 42.821 45.331 1.000 0.980 230 GLY B CA 1
ATOM 17582 C C . GLY B 2 230 ? 0.360 44.177 45.873 1.000 0.980 230 GLY B C 1
ATOM 17583 O O . GLY B 2 230 ? -0.426 44.838 46.547 1.000 0.980 230 GLY B O 1
ATOM 17587 N N . ALA B 2 231 ? 1.577 44.614 45.531 1.000 0.980 231 ALA B N 1
ATOM 17588 C CA . ALA B 2 231 ? 2.101 45.922 45.908 1.000 0.980 231 ALA B CA 1
ATOM 17589 C C . ALA B 2 231 ? 1.398 47.050 45.137 1.000 0.980 231 ALA B C 1
ATOM 17590 O O . ALA B 2 231 ? 0.999 48.018 45.771 1.000 0.980 231 ALA B O 1
ATOM 17597 N N . PHE B 2 232 ? 1.111 46.865 43.835 1.000 0.980 232 PHE B N 1
ATOM 17598 C CA . PHE B 2 232 ? 0.311 47.807 43.031 1.000 0.980 232 PHE B CA 1
ATOM 17599 C C . PHE B 2 232 ? -1.007 48.186 43.732 1.000 0.980 232 PHE B C 1
ATOM 17600 O O . PHE B 2 232 ? -1.352 49.358 43.843 1.000 0.980 232 PHE B O 1
ATOM 17617 N N . LYS B 2 233 ? -1.726 47.196 44.280 1.000 0.980 233 LYS B N 1
ATOM 17618 C CA . LYS B 2 233 ? -2.966 47.433 45.032 1.000 0.980 233 LYS B CA 1
ATOM 17619 C C . LYS B 2 233 ? -2.729 48.234 46.319 1.000 0.980 233 LYS B C 1
ATOM 17620 O O . LYS B 2 233 ? -3.446 49.197 46.575 1.000 0.980 233 LYS B O 1
ATOM 17639 N N . ASN B 2 234 ? -1.764 47.816 47.144 1.000 0.970 234 ASN B N 1
ATOM 17640 C CA . ASN B 2 234 ? -1.487 48.467 48.429 1.000 0.970 234 ASN B CA 1
ATOM 17641 C C . ASN B 2 234 ? -1.061 49.919 48.219 1.000 0.970 234 ASN B C 1
ATOM 17642 O O . ASN B 2 234 ? -1.676 50.812 48.788 1.000 0.970 234 ASN B O 1
ATOM 17653 N N . TRP B 2 235 ? -0.110 50.148 47.313 1.000 0.980 235 TRP B N 1
ATOM 17654 C CA . TRP B 2 235 ? 0.329 51.487 46.940 1.000 0.980 235 TRP B CA 1
ATOM 17655 C C . TRP B 2 235 ? -0.812 52.327 46.355 1.000 0.980 235 TRP B C 1
ATOM 17656 O O . TRP B 2 235 ? -0.934 53.496 46.701 1.000 0.980 235 TRP B O 1
ATOM 17677 N N . GLY B 2 236 ? -1.705 51.749 45.542 1.000 0.980 236 GLY B N 1
ATOM 17678 C CA . GLY B 2 236 ? -2.893 52.450 45.043 1.000 0.980 236 GLY B CA 1
ATOM 17679 C C . GLY B 2 236 ? -3.852 52.910 46.153 1.000 0.980 236 GLY B C 1
ATOM 17680 O O . GLY B 2 236 ? -4.342 54.039 46.103 1.000 0.980 236 GLY B O 1
ATOM 17684 N N . TYR B 2 237 ? -4.089 52.080 47.180 1.000 0.970 237 TYR B N 1
ATOM 17685 C CA . TYR B 2 237 ? -4.867 52.468 48.367 1.000 0.970 237 TYR B CA 1
ATOM 17686 C C . TYR B 2 237 ? -4.154 53.503 49.224 1.000 0.970 237 TYR B C 1
ATOM 17687 O O . TYR B 2 237 ? -4.775 54.464 49.674 1.000 0.970 237 TYR B O 1
ATOM 17705 N N . GLU B 2 238 ? -2.858 53.303 49.439 1.000 0.970 238 GLU B N 1
ATOM 17706 C CA . GLU B 2 238 ? -2.017 54.207 50.213 1.000 0.970 238 GLU B CA 1
ATOM 17707 C C . GLU B 2 238 ? -2.011 55.607 49.587 1.000 0.970 238 GLU B C 1
ATOM 17708 O O . GLU B 2 238 ? -2.241 56.590 50.293 1.000 0.970 238 GLU B O 1
ATOM 17720 N N . LEU B 2 239 ? -1.849 55.708 48.263 1.000 0.980 239 LEU B N 1
ATOM 17721 C CA . LEU B 2 239 ? -1.963 56.957 47.512 1.000 0.980 239 LEU B CA 1
ATOM 17722 C C . LEU B 2 239 ? -3.352 57.587 47.668 1.000 0.980 239 LEU B C 1
ATOM 17723 O O . LEU B 2 239 ? -3.455 58.769 47.993 1.000 0.980 239 LEU B O 1
ATOM 17739 N N . ALA B 2 240 ? -4.413 56.801 47.454 1.000 0.980 240 ALA B N 1
ATOM 17740 C CA . ALA B 2 240 ? -5.791 57.277 47.521 1.000 0.980 240 ALA B CA 1
ATOM 17741 C C . ALA B 2 240 ? -6.120 57.894 48.891 1.000 0.980 240 ALA B C 1
ATOM 17742 O O . ALA B 2 240 ? -6.694 58.981 48.960 1.000 0.980 240 ALA B O 1
ATOM 17749 N N . GLU B 2 241 ? -5.718 57.241 49.984 1.000 0.960 241 GLU B N 1
ATOM 17750 C CA . GLU B 2 241 ? -5.927 57.754 51.342 1.000 0.960 241 GLU B CA 1
ATOM 17751 C C . GLU B 2 241 ? -5.034 58.966 51.653 1.000 0.960 241 GLU B C 1
ATOM 17752 O O . GLU B 2 241 ? -5.501 59.923 52.274 1.000 0.960 241 GLU B O 1
ATOM 17764 N N . LYS B 2 242 ? -3.769 58.955 51.209 1.000 0.970 242 LYS B N 1
ATOM 17765 C CA . LYS B 2 242 ? -2.784 60.014 51.486 1.000 0.970 242 LYS B CA 1
ATOM 17766 C C . LYS B 2 242 ? -3.047 61.303 50.704 1.000 0.970 242 LYS B C 1
ATOM 17767 O O . LYS B 2 242 ? -2.907 62.383 51.274 1.000 0.970 242 LYS B O 1
ATOM 17786 N N . GLU B 2 243 ? -3.373 61.197 49.417 1.000 0.970 243 GLU B N 1
ATOM 17787 C CA . GLU B 2 243 ? -3.490 62.338 48.496 1.000 0.970 243 GLU B CA 1
ATOM 17788 C C . GLU B 2 243 ? -4.943 62.784 48.256 1.000 0.970 243 GLU B C 1
ATOM 17789 O O . GLU B 2 243 ? -5.163 63.945 47.919 1.000 0.970 243 GLU B O 1
ATOM 17801 N N . TYR B 2 244 ? -5.940 61.915 48.486 1.000 0.970 244 TYR B N 1
ATOM 17802 C CA . TYR B 2 244 ? -7.350 62.187 48.166 1.000 0.970 244 TYR B CA 1
ATOM 17803 C C . TYR B 2 244 ? -8.347 61.844 49.295 1.000 0.970 244 TYR B C 1
ATOM 17804 O O . TYR B 2 244 ? -9.543 61.719 49.025 1.000 0.970 244 TYR B O 1
ATOM 17822 N N . GLY B 2 245 ? -7.916 61.678 50.557 1.000 0.940 245 GLY B N 1
ATOM 17823 C CA . GLY B 2 245 ? -8.755 61.180 51.671 1.000 0.940 245 GLY B CA 1
ATOM 17824 C C . GLY B 2 245 ? -10.067 61.950 51.946 1.000 0.940 245 GLY B C 1
ATOM 17825 O O . GLY B 2 245 ? -11.022 61.403 52.513 1.000 0.940 245 GLY B O 1
ATOM 17829 N N . ASP B 2 246 ? -10.174 63.204 51.503 1.000 0.940 246 ASP B N 1
ATOM 17830 C CA . ASP B 2 246 ? -11.398 64.014 51.537 1.000 0.940 246 ASP B CA 1
ATOM 17831 C C . ASP B 2 246 ? -12.368 63.723 50.373 1.000 0.940 246 ASP B C 1
ATOM 17832 O O . ASP B 2 246 ? -13.574 63.908 50.536 1.000 0.940 246 ASP B O 1
ATOM 17841 N N . LYS B 2 247 ? -11.881 63.194 49.244 1.000 0.960 247 LYS B N 1
ATOM 17842 C CA . LYS B 2 247 ? -12.645 62.937 48.004 1.000 0.960 247 LYS B CA 1
ATOM 17843 C C . LYS B 2 247 ? -12.970 61.471 47.747 1.000 0.960 247 LYS B C 1
ATOM 17844 O O . LYS B 2 247 ? -13.905 61.171 47.006 1.000 0.960 247 LYS B O 1
ATOM 17863 N N . VAL B 2 248 ? -12.219 60.557 48.347 1.000 0.960 248 VAL B N 1
ATOM 17864 C CA . VAL B 2 248 ? -12.388 59.120 48.127 1.000 0.960 248 VAL B CA 1
ATOM 17865 C C . VAL B 2 248 ? -12.810 58.396 49.401 1.000 0.960 248 VAL B C 1
ATOM 17866 O O . VAL B 2 248 ? -12.686 58.915 50.516 1.000 0.960 248 VAL B O 1
ATOM 17879 N N . PHE B 2 249 ? -13.333 57.188 49.238 1.000 0.970 249 PHE B N 1
ATOM 17880 C CA . PHE B 2 249 ? -13.475 56.200 50.303 1.000 0.970 249 PHE B CA 1
ATOM 17881 C C . PHE B 2 249 ? -12.920 54.875 49.792 1.000 0.970 249 PHE B C 1
ATOM 17882 O O . PHE B 2 249 ? -13.307 54.416 48.719 1.000 0.970 249 PHE B O 1
ATOM 17899 N N . THR B 2 250 ? -11.991 54.274 50.529 1.000 0.960 250 THR B N 1
ATOM 17900 C CA . THR B 2 250 ? -11.283 53.068 50.094 1.000 0.960 250 THR B CA 1
ATOM 17901 C C . THR B 2 250 ? -11.875 51.816 50.725 1.000 0.960 250 THR B C 1
ATOM 17902 O O . THR B 2 250 ? -12.318 51.822 51.875 1.000 0.960 250 THR B O 1
ATOM 17913 N N . TRP B 2 251 ? -11.808 50.689 50.021 1.000 0.950 251 TRP B N 1
ATOM 17914 C CA . TRP B 2 251 ? -12.087 49.405 50.666 1.000 0.950 251 TRP B CA 1
ATOM 17915 C C . TRP B 2 251 ? -11.035 49.014 51.715 1.000 0.950 251 TRP B C 1
ATOM 17916 O O . TRP B 2 251 ? -11.370 48.299 52.651 1.000 0.950 251 TRP B O 1
ATOM 17937 N N . ALA B 2 252 ? -9.814 49.563 51.664 1.000 0.920 252 ALA B N 1
ATOM 17938 C CA . ALA B 2 252 ? -8.860 49.446 52.772 1.000 0.920 252 ALA B CA 1
ATOM 17939 C C . ALA B 2 252 ? -9.375 50.126 54.060 1.000 0.920 252 ALA B C 1
ATOM 17940 O O . ALA B 2 252 ? -9.240 49.576 55.154 1.000 0.920 252 ALA B O 1
ATOM 17947 N N . GLN B 2 253 ? -10.022 51.291 53.942 1.000 0.940 253 GLN B N 1
ATOM 17948 C CA . GLN B 2 253 ? -10.714 51.949 55.047 1.000 0.940 253 GLN B CA 1
ATOM 17949 C C . GLN B 2 253 ? -11.957 51.156 55.483 1.000 0.940 253 GLN B C 1
ATOM 17950 O O . GLN B 2 253 ? -12.192 51.036 56.686 1.000 0.940 253 GLN B O 1
ATOM 17964 N N . TYR B 2 254 ? -12.720 50.590 54.541 1.000 0.930 254 TYR B N 1
ATOM 17965 C CA . TYR B 2 254 ? -13.862 49.715 54.836 1.000 0.930 254 TYR B CA 1
ATOM 17966 C C . TYR B 2 254 ? -13.460 48.504 55.694 1.000 0.930 254 TYR B C 1
ATOM 17967 O O . TYR B 2 254 ? -14.093 48.259 56.721 1.000 0.930 254 TYR B O 1
ATOM 17985 N N . ASP B 2 255 ? -12.400 47.778 55.320 1.000 0.920 255 ASP B N 1
ATOM 17986 C CA . ASP B 2 255 ? -11.942 46.576 56.032 1.000 0.920 255 ASP B CA 1
ATOM 17987 C C . ASP B 2 255 ? -11.508 46.891 57.474 1.000 0.920 255 ASP B C 1
ATOM 17988 O O . ASP B 2 255 ? -11.885 46.169 58.400 1.000 0.920 255 ASP B O 1
ATOM 17997 N N . ARG B 2 256 ? -10.812 48.021 57.694 1.000 0.930 256 ARG B N 1
ATOM 17998 C CA . ARG B 2 256 ? -10.459 48.493 59.048 1.000 0.930 256 ARG B CA 1
ATOM 17999 C C . ARG B 2 256 ? -11.699 48.796 59.896 1.000 0.930 256 ARG B C 1
ATOM 18000 O O . ARG B 2 256 ? -11.769 48.369 61.046 1.000 0.930 256 ARG B O 1
ATOM 18021 N N . ILE B 2 257 ? -12.707 49.476 59.332 1.000 0.920 257 ILE B N 1
ATOM 18022 C CA . ILE B 2 257 ? -13.973 49.745 60.043 1.000 0.920 257 ILE B CA 1
ATOM 18023 C C . ILE B 2 257 ? -14.702 48.429 60.352 1.000 0.920 257 ILE B C 1
ATOM 18024 O O . ILE B 2 257 ? -15.283 48.285 61.427 1.000 0.920 257 ILE B O 1
ATOM 18040 N N . ALA B 2 258 ? -14.659 47.451 59.446 1.000 0.900 258 ALA B N 1
ATOM 18041 C CA . ALA B 2 258 ? -15.299 46.159 59.652 1.000 0.900 258 ALA B CA 1
ATOM 18042 C C . ALA B 2 258 ? -14.628 45.329 60.762 1.000 0.900 258 ALA B C 1
ATOM 18043 O O . ALA B 2 258 ? -15.345 44.677 61.522 1.000 0.900 258 ALA B O 1
ATOM 18050 N N . GLU B 2 259 ? -13.297 45.367 60.893 1.000 0.900 259 GLU B N 1
ATOM 18051 C CA . GLU B 2 259 ? -12.565 44.719 61.996 1.000 0.900 259 GLU B CA 1
ATOM 18052 C C . GLU B 2 259 ? -12.805 45.409 63.345 1.000 0.900 259 GLU B C 1
ATOM 18053 O O . GLU B 2 259 ? -12.979 44.739 64.364 1.000 0.900 259 GLU B O 1
ATOM 18065 N N . GLU B 2 260 ? -12.849 46.743 63.363 1.000 0.930 260 GLU B N 1
ATOM 18066 C CA . GLU B 2 260 ? -12.978 47.513 64.605 1.000 0.930 260 GLU B CA 1
ATOM 18067 C C . GLU B 2 260 ? -14.424 47.620 65.111 1.000 0.930 260 GLU B C 1
ATOM 18068 O O . GLU B 2 260 ? -14.660 47.697 66.318 1.000 0.930 260 GLU B O 1
ATOM 18080 N N . GLN B 2 261 ? -15.402 47.666 64.203 1.000 0.940 261 GLN B N 1
ATOM 18081 C CA . GLN B 2 261 ? -16.786 48.061 64.512 1.000 0.940 261 GLN B CA 1
ATOM 18082 C C . GLN B 2 261 ? -17.837 47.120 63.905 1.000 0.940 261 GLN B C 1
ATOM 18083 O O . GLN B 2 261 ? -19.032 47.262 64.175 1.000 0.940 261 GLN B O 1
ATOM 18097 N N . GLY B 2 262 ? -17.410 46.139 63.109 1.000 0.900 262 GLY B N 1
ATOM 18098 C CA . GLY B 2 262 ? -18.290 45.207 62.417 1.000 0.900 262 GLY B CA 1
ATOM 18099 C C . GLY B 2 262 ? -18.793 45.716 61.063 1.000 0.900 262 GLY B C 1
ATOM 18100 O O . GLY B 2 262 ? -18.736 46.899 60.721 1.000 0.900 262 GLY B O 1
ATOM 18104 N N . LYS B 2 263 ? -19.335 44.785 60.270 1.000 0.890 263 LYS B N 1
ATOM 18105 C CA . LYS B 2 263 ? -19.781 45.042 58.889 1.000 0.890 263 LYS B CA 1
ATOM 18106 C C . LYS B 2 263 ? -20.871 46.107 58.763 1.000 0.890 263 LYS B C 1
ATOM 18107 O O . LYS B 2 263 ? -20.891 46.824 57.768 1.000 0.890 263 LYS B O 1
ATOM 18126 N N . ASP B 2 264 ? -21.760 46.231 59.746 1.000 0.910 264 ASP B N 1
ATOM 18127 C CA . ASP B 2 264 ? -22.854 47.211 59.694 1.000 0.910 264 ASP B CA 1
ATOM 18128 C C . ASP B 2 264 ? -22.326 48.648 59.739 1.000 0.910 264 ASP B C 1
ATOM 18129 O O . ASP B 2 264 ? -22.823 49.522 59.027 1.000 0.910 264 ASP B O 1
ATOM 18138 N N . ALA B 2 265 ? -21.273 48.880 60.523 1.000 0.920 265 ALA B N 1
ATOM 18139 C CA . ALA B 2 265 ? -20.607 50.170 60.584 1.000 0.920 265 ALA B CA 1
ATOM 18140 C C . ALA B 2 265 ? -19.880 50.488 59.269 1.000 0.920 265 ALA B C 1
ATOM 18141 O O . ALA B 2 265 ? -20.024 51.590 58.745 1.000 0.920 265 ALA B O 1
ATOM 18148 N N . ALA B 2 266 ? -19.163 49.519 58.695 1.000 0.930 266 ALA B N 1
ATOM 18149 C CA . ALA B 2 266 ? -18.447 49.701 57.432 1.000 0.930 266 ALA B CA 1
ATOM 18150 C C . ALA B 2 266 ? -19.402 49.972 56.252 1.000 0.930 266 ALA B C 1
ATOM 18151 O O . ALA B 2 266 ? -19.194 50.905 55.475 1.000 0.930 266 ALA B O 1
ATOM 18158 N N . ASN B 2 267 ? -20.508 49.224 56.167 1.000 0.920 267 ASN B N 1
ATOM 18159 C CA . ASN B 2 267 ? -21.570 49.453 55.181 1.000 0.920 267 ASN B CA 1
ATOM 18160 C C . ASN B 2 267 ? -22.202 50.840 55.325 1.000 0.920 267 ASN B C 1
ATOM 18161 O O . ASN B 2 267 ? -22.440 51.526 54.326 1.000 0.920 267 ASN B O 1
ATOM 18172 N N . LYS B 2 268 ? -22.465 51.258 56.571 1.000 0.920 268 LYS B N 1
ATOM 18173 C CA . LYS B 2 268 ? -22.989 52.591 56.862 1.000 0.920 268 LYS B CA 1
ATOM 18174 C C . LYS B 2 268 ? -22.013 53.677 56.398 1.000 0.920 268 LYS B C 1
ATOM 18175 O O . LYS B 2 268 ? -22.440 54.591 55.703 1.000 0.920 268 LYS B O 1
ATOM 18194 N N . ALA B 2 269 ? -20.719 53.534 56.685 1.000 0.920 269 ALA B N 1
ATOM 18195 C CA . ALA B 2 269 ? -19.689 54.485 56.268 1.000 0.920 269 ALA B CA 1
ATOM 18196 C C . ALA B 2 269 ? -19.544 54.591 54.738 1.000 0.920 269 ALA B C 1
ATOM 18197 O O . ALA B 2 269 ? -19.452 55.702 54.218 1.000 0.920 269 ALA B O 1
ATOM 18204 N N . GLN B 2 270 ? -19.575 53.469 54.005 1.000 0.910 270 GLN B N 1
ATOM 18205 C CA . GLN B 2 270 ? -19.534 53.499 52.538 1.000 0.910 270 GLN B CA 1
ATOM 18206 C C . GLN B 2 270 ? -20.790 54.153 51.947 1.000 0.910 270 GLN B C 1
ATOM 18207 O O . GLN B 2 270 ? -20.682 54.972 51.042 1.000 0.910 270 GLN B O 1
ATOM 18221 N N . SER B 2 271 ? -21.974 53.843 52.482 1.000 0.930 271 SER B N 1
ATOM 18222 C CA . SER B 2 271 ? -23.229 54.452 52.011 1.000 0.930 271 SER B CA 1
ATOM 18223 C C . SER B 2 271 ? -23.235 55.966 52.231 1.000 0.930 271 SER B C 1
ATOM 18224 O O . SER B 2 271 ? -23.684 56.728 51.379 1.000 0.930 271 SER B O 1
ATOM 18232 N N . GLU B 2 272 ? -22.715 56.416 53.375 1.000 0.940 272 GLU B N 1
ATOM 18233 C CA . GLU B 2 272 ? -22.516 57.837 53.661 1.000 0.940 272 GLU B CA 1
ATOM 18234 C C . GLU B 2 272 ? -21.479 58.458 52.712 1.000 0.940 272 GLU B C 1
ATOM 18235 O O . GLU B 2 272 ? -21.667 59.588 52.263 1.000 0.940 272 GLU B O 1
ATOM 18247 N N . ALA B 2 273 ? -20.429 57.715 52.348 1.000 0.940 273 ALA B N 1
ATOM 18248 C CA . ALA B 2 273 ? -19.434 58.159 51.378 1.000 0.940 273 ALA B CA 1
ATOM 18249 C C . ALA B 2 273 ? -20.028 58.342 49.967 1.000 0.940 273 ALA B C 1
ATOM 18250 O O . ALA B 2 273 ? -19.856 59.408 49.377 1.000 0.940 273 ALA B O 1
ATOM 18257 N N . GLU B 2 274 ? -20.777 57.369 49.445 1.000 0.910 274 GLU B N 1
ATOM 18258 C CA . GLU B 2 274 ? -21.469 57.469 48.148 1.000 0.910 274 GLU B CA 1
ATOM 18259 C C . GLU B 2 274 ? -22.502 58.615 48.151 1.000 0.910 274 GLU B C 1
ATOM 18260 O O . GLU B 2 274 ? -22.569 59.392 47.198 1.000 0.910 274 GLU B O 1
ATOM 18272 N N . ALA B 2 275 ? -23.256 58.789 49.251 1.000 0.930 275 ALA B N 1
ATOM 18273 C CA . ALA B 2 275 ? -24.217 59.887 49.419 1.000 0.930 275 ALA B CA 1
ATOM 18274 C C . ALA B 2 275 ? -23.549 61.270 49.510 1.000 0.930 275 ALA B C 1
ATOM 18275 O O . ALA B 2 275 ? -24.141 62.268 49.099 1.000 0.930 275 ALA B O 1
ATOM 18282 N N . ALA B 2 276 ? -22.315 61.333 50.016 1.000 0.940 276 ALA B N 1
ATOM 18283 C CA . ALA B 2 276 ? -21.481 62.530 50.000 1.000 0.940 276 ALA B CA 1
ATOM 18284 C C . ALA B 2 276 ? -20.797 62.774 48.638 1.000 0.940 276 ALA B C 1
ATOM 18285 O O . ALA B 2 276 ? -20.076 63.760 48.500 1.000 0.940 276 ALA B O 1
ATOM 18292 N N . GLY B 2 277 ? -21.012 61.901 47.644 1.000 0.930 277 GLY B N 1
ATOM 18293 C CA . GLY B 2 277 ? -20.403 61.992 46.317 1.000 0.930 277 GLY B CA 1
ATOM 18294 C C . GLY B 2 277 ? -18.930 61.572 46.268 1.000 0.930 277 GLY B C 1
ATOM 18295 O O . GLY B 2 277 ? -18.235 61.949 45.329 1.000 0.930 277 GLY B O 1
ATOM 18299 N N . LYS B 2 278 ? -18.431 60.823 47.266 1.000 0.950 278 LYS B N 1
ATOM 18300 C CA . LYS B 2 278 ? -17.049 60.320 47.267 1.000 0.950 278 LYS B CA 1
ATOM 18301 C C . LYS B 2 278 ? -16.856 59.231 46.217 1.000 0.950 278 LYS B C 1
ATOM 18302 O O . LYS B 2 278 ? -17.714 58.368 46.040 1.000 0.950 278 LYS B O 1
ATOM 18321 N N . ILE B 2 279 ? -15.678 59.214 45.601 1.000 0.970 279 ILE B N 1
ATOM 18322 C CA . ILE B 2 279 ? -15.280 58.147 44.683 1.000 0.970 279 ILE B CA 1
ATOM 18323 C C . ILE B 2 279 ? -14.900 56.927 45.508 1.000 0.970 279 ILE B C 1
ATOM 18324 O O . ILE B 2 279 ? -14.029 56.983 46.381 1.000 0.970 279 ILE B O 1
ATOM 18340 N N . ILE B 2 280 ? -15.545 55.808 45.221 1.000 0.970 280 ILE B N 1
ATOM 18341 C CA . ILE B 2 280 ? -15.215 54.558 45.892 1.000 0.970 280 ILE B CA 1
ATOM 18342 C C . ILE B 2 280 ? -13.993 53.944 45.211 1.000 0.970 280 ILE B C 1
ATOM 18343 O O . ILE B 2 280 ? -14.011 53.661 44.011 1.000 0.970 280 ILE B O 1
ATOM 18359 N N . ILE B 2 281 ? -12.930 53.734 45.981 1.000 0.980 281 ILE B N 1
ATOM 18360 C CA . ILE B 2 281 ? -11.713 53.061 45.532 1.000 0.980 281 ILE B CA 1
ATOM 18361 C C . ILE B 2 281 ? -11.789 51.624 46.008 1.000 0.980 281 ILE B C 1
ATOM 18362 O O . ILE B 2 281 ? -11.880 51.334 47.204 1.000 0.980 281 ILE B O 1
ATOM 18378 N N . LYS B 2 282 ? -11.758 50.717 45.051 1.000 0.970 282 LYS B N 1
ATOM 18379 C CA . LYS B 2 282 ? -11.976 49.289 45.261 1.000 0.970 282 LYS B CA 1
ATOM 18380 C C . LYS B 2 282 ? -10.950 48.482 44.485 1.000 0.970 282 LYS B C 1
ATOM 18381 O O . LYS B 2 282 ? -10.201 49.055 43.699 1.000 0.970 282 LYS B O 1
ATOM 18400 N N . ASP B 2 283 ? -10.921 47.173 44.689 1.000 0.970 283 ASP B N 1
ATOM 18401 C CA . ASP B 2 283 ? -10.053 46.262 43.950 1.000 0.970 283 ASP B CA 1
ATOM 18402 C C . ASP B 2 283 ? -10.812 45.026 43.467 1.000 0.970 283 ASP B C 1
ATOM 18403 O O . ASP B 2 283 ? -11.934 44.742 43.891 1.000 0.970 283 ASP B O 1
ATOM 18412 N N . SER B 2 284 ? -10.211 44.309 42.528 1.000 0.970 284 SER B N 1
ATOM 18413 C CA . SER B 2 284 ? -10.689 42.996 42.117 1.000 0.970 284 SER B CA 1
ATOM 18414 C C . SER B 2 284 ? -9.527 42.162 41.600 1.000 0.970 284 SER B C 1
ATOM 18415 O O . SER B 2 284 ? -8.575 42.676 40.999 1.000 0.970 284 SER B O 1
ATOM 18423 N N . ILE B 2 285 ? -9.615 40.847 41.799 1.000 0.970 285 ILE B N 1
ATOM 18424 C CA . ILE B 2 285 ? -8.625 39.927 41.252 1.000 0.970 285 ILE B CA 1
ATOM 18425 C C . ILE B 2 285 ? -8.845 39.805 39.737 1.000 0.970 285 ILE B C 1
ATOM 18426 O O . ILE B 2 285 ? -9.972 39.604 39.296 1.000 0.970 285 ILE B O 1
ATOM 18442 N N . ALA B 2 286 ? -7.784 39.888 38.932 1.000 0.960 286 ALA B N 1
ATOM 18443 C CA . ALA B 2 286 ? -7.867 39.998 37.471 1.000 0.960 286 ALA B CA 1
ATOM 18444 C C . ALA B 2 286 ? -8.716 38.908 36.780 1.000 0.960 286 ALA B C 1
ATOM 18445 O O . ALA B 2 286 ? -9.521 39.218 35.905 1.000 0.960 286 ALA B O 1
ATOM 18452 N N . ASP B 2 287 ? -8.601 37.641 37.194 1.000 0.940 287 ASP B N 1
ATOM 18453 C CA . ASP B 2 287 ? -9.403 36.535 36.641 1.000 0.940 287 ASP B CA 1
ATOM 18454 C C . ASP B 2 287 ? -10.890 36.618 37.009 1.000 0.940 287 ASP B C 1
ATOM 18455 O O . ASP B 2 287 ? -11.739 36.157 36.247 1.000 0.940 287 ASP B O 1
ATOM 18464 N N . ILE B 2 288 ? -11.212 37.227 38.151 1.000 0.940 288 ILE B N 1
ATOM 18465 C CA . ILE B 2 288 ? -12.588 37.515 38.565 1.000 0.940 288 ILE B CA 1
ATOM 18466 C C . ILE B 2 288 ? -13.113 38.734 37.803 1.000 0.940 288 ILE B C 1
ATOM 18467 O O . ILE B 2 288 ? -14.222 38.694 37.274 1.000 0.940 288 ILE B O 1
ATOM 18483 N N . PHE B 2 289 ? -12.310 39.794 37.690 1.000 0.970 289 PHE B N 1
ATOM 18484 C CA . PHE B 2 289 ? -12.673 41.014 36.975 1.000 0.970 289 PHE B CA 1
ATOM 18485 C C . PHE B 2 289 ? -13.077 40.731 35.517 1.000 0.970 289 PHE B C 1
ATOM 18486 O O . PHE B 2 289 ? -14.125 41.191 35.068 1.000 0.970 289 PHE B O 1
ATOM 18503 N N . LEU B 2 290 ? -12.326 39.876 34.810 1.000 0.950 290 LEU B N 1
ATOM 18504 C CA . LEU B 2 290 ? -12.658 39.448 33.442 1.000 0.950 290 LEU B CA 1
ATOM 18505 C C . LEU B 2 290 ? -14.014 38.722 33.321 1.000 0.950 290 LEU B C 1
ATOM 18506 O O . LEU B 2 290 ? -14.610 38.711 32.247 1.000 0.950 290 LEU B O 1
ATOM 18522 N N . GLN B 2 291 ? -14.541 38.132 34.396 1.000 0.940 291 GLN B N 1
ATOM 18523 C CA . GLN B 2 291 ? -15.905 37.576 34.415 1.000 0.940 291 GLN B CA 1
ATOM 18524 C C . GLN B 2 291 ? -16.941 38.643 34.747 1.000 0.940 291 GLN B C 1
ATOM 18525 O O . GLN B 2 291 ? -18.069 38.644 34.245 1.000 0.940 291 GLN B O 1
ATOM 18539 N N . GLN B 2 292 ? -16.573 39.535 35.654 1.000 0.940 292 GLN B N 1
ATOM 18540 C CA . GLN B 2 292 ? -17.458 40.570 36.147 1.000 0.940 292 GLN B CA 1
ATOM 18541 C C . GLN B 2 292 ? -17.803 41.588 35.061 1.000 0.940 292 GLN B C 1
ATOM 18542 O O . GLN B 2 292 ? -18.958 41.984 34.996 1.000 0.940 292 GLN B O 1
ATOM 18556 N N . ILE B 2 293 ? -16.901 41.904 34.128 1.000 0.940 293 ILE B N 1
ATOM 18557 C CA . ILE B 2 293 ? -17.221 42.767 32.974 1.000 0.940 293 ILE B CA 1
ATOM 18558 C C . ILE B 2 293 ? -18.330 42.200 32.067 1.000 0.940 293 ILE B C 1
ATOM 18559 O O . ILE B 2 293 ? -19.066 42.964 31.456 1.000 0.940 293 ILE B O 1
ATOM 18575 N N . LEU B 2 294 ? -18.517 40.874 32.034 1.000 0.930 294 LEU B N 1
ATOM 18576 C CA . LEU B 2 294 ? -19.624 40.231 31.313 1.000 0.930 294 LEU B CA 1
ATOM 18577 C C . LEU B 2 294 ? -20.906 40.147 32.154 1.000 0.930 294 LEU B C 1
ATOM 18578 O O . LEU B 2 294 ? -22.013 40.211 31.622 1.000 0.930 294 LEU B O 1
ATOM 18594 N N . THR B 2 295 ? -20.777 39.932 33.465 1.000 0.920 295 THR B N 1
ATOM 18595 C CA . THR B 2 295 ? -21.918 39.593 34.337 1.000 0.920 295 THR B CA 1
ATOM 18596 C C . THR B 2 295 ? -22.514 40.793 35.054 1.000 0.920 295 THR B C 1
ATOM 18597 O O . THR B 2 295 ? -23.707 40.802 35.364 1.000 0.920 295 THR B O 1
ATOM 18608 N N . ARG B 2 296 ? -21.674 41.778 35.350 1.000 0.950 296 ARG B N 1
ATOM 18609 C CA . ARG B 2 296 ? -21.964 42.955 36.168 1.000 0.950 296 ARG B CA 1
ATOM 18610 C C . ARG B 2 296 ? -21.186 44.186 35.669 1.000 0.950 296 ARG B C 1
ATOM 18611 O O . ARG B 2 296 ? -20.517 44.839 36.465 1.000 0.950 296 ARG B O 1
ATOM 18632 N N . PRO B 2 297 ? -21.230 44.510 34.365 1.000 0.950 297 PRO B N 1
ATOM 18633 C CA . PRO B 2 297 ? -20.469 45.632 33.811 1.000 0.950 297 PRO B CA 1
ATOM 18634 C C . PRO B 2 297 ? -20.779 46.969 34.498 1.000 0.950 297 PRO B C 1
ATOM 18635 O O . PRO B 2 297 ? -19.864 47.717 34.813 1.000 0.950 297 PRO B O 1
ATOM 18646 N N . ASN B 2 298 ? -22.044 47.233 34.818 1.000 0.940 298 ASN B N 1
ATOM 18647 C CA . ASN B 2 298 ? -22.496 48.472 35.456 1.000 0.940 298 ASN B CA 1
ATOM 18648 C C . ASN B 2 298 ? -21.957 48.710 36.884 1.000 0.940 298 ASN B C 1
ATOM 18649 O O . ASN B 2 298 ? -22.169 49.787 37.439 1.000 0.940 298 ASN B O 1
ATOM 18660 N N . GLU B 2 299 ? -21.307 47.718 37.502 1.000 0.930 299 GLU B N 1
ATOM 18661 C CA . GLU B 2 299 ? -20.641 47.879 38.796 1.000 0.930 299 GLU B CA 1
ATOM 18662 C C . GLU B 2 299 ? -19.264 48.550 38.663 1.000 0.930 299 GLU B C 1
ATOM 18663 O O . GLU B 2 299 ? -18.663 48.873 39.685 1.000 0.930 299 GLU B O 1
ATOM 18675 N N . PHE B 2 300 ? -18.747 48.791 37.454 1.000 0.970 300 PHE B N 1
ATOM 18676 C CA . PHE B 2 300 ? -17.428 49.390 37.227 1.000 0.970 300 PHE B CA 1
ATOM 18677 C C . PHE B 2 300 ? -17.515 50.685 36.444 1.000 0.970 300 PHE B C 1
ATOM 18678 O O . PHE B 2 300 ? -18.521 50.999 35.819 1.000 0.970 300 PHE B O 1
ATOM 18695 N N . ASP B 2 301 ? -16.432 51.442 36.530 1.000 0.970 301 ASP B N 1
ATOM 18696 C CA . ASP B 2 301 ? -16.358 52.772 35.966 1.000 0.970 301 ASP B CA 1
ATOM 18697 C C . ASP B 2 301 ? -14.912 53.025 35.502 1.000 0.970 301 ASP B C 1
ATOM 18698 O O . ASP B 2 301 ? -14.491 52.492 34.472 1.000 0.970 301 ASP B O 1
ATOM 18707 N N . VAL B 2 302 ? -14.088 53.710 36.296 1.000 0.980 302 VAL B N 1
ATOM 18708 C CA . VAL B 2 302 ? -12.654 53.818 36.017 1.000 0.980 302 VAL B CA 1
ATOM 18709 C C . VAL B 2 302 ? -11.935 52.568 36.525 1.000 0.980 302 VAL B C 1
ATOM 18710 O O . VAL B 2 302 ? -12.206 52.053 37.614 1.000 0.980 302 VAL B O 1
ATOM 18723 N N . VAL B 2 303 ? -10.996 52.069 35.735 1.000 0.990 303 VAL B N 1
ATOM 18724 C CA . VAL B 2 303 ? -10.154 50.913 36.039 1.000 0.990 303 VAL B CA 1
ATOM 18725 C C . VAL B 2 303 ? -8.709 51.380 36.020 1.000 0.990 303 VAL B C 1
ATOM 18726 O O . VAL B 2 303 ? -8.281 51.980 35.043 1.000 0.990 303 VAL B O 1
ATOM 18739 N N . ALA B 2 304 ? -7.951 51.086 37.070 1.000 0.990 304 ALA B N 1
ATOM 18740 C CA . ALA B 2 304 ? -6.515 51.329 37.122 1.000 0.990 304 ALA B CA 1
ATOM 18741 C C . ALA B 2 304 ? -5.790 49.996 37.307 1.000 0.990 304 ALA B C 1
ATOM 18742 O O . ALA B 2 304 ? -6.134 49.197 38.183 1.000 0.990 304 ALA B O 1
ATOM 18749 N N . THR B 2 305 ? -4.811 49.716 36.453 1.000 0.980 305 THR B N 1
ATOM 18750 C CA . THR B 2 305 ? -4.145 48.411 36.438 1.000 0.980 305 THR B CA 1
ATOM 18751 C C . THR B 2 305 ? -2.786 48.461 35.747 1.000 0.980 305 THR B C 1
ATOM 18752 O O . THR B 2 305 ? -2.436 49.424 35.072 1.000 0.980 305 THR B O 1
ATOM 18763 N N . MET B 2 306 ? -2.020 47.387 35.892 1.000 0.980 306 MET B N 1
ATOM 18764 C CA . MET B 2 306 ? -0.710 47.224 35.274 1.000 0.980 306 MET B CA 1
ATOM 18765 C C . MET B 2 306 ? -0.785 46.882 33.779 1.000 0.980 306 MET B C 1
ATOM 18766 O O . MET B 2 306 ? -1.839 46.516 33.256 1.000 0.980 306 MET B O 1
ATOM 18780 N N . ASN B 2 307 ? 0.366 46.945 33.112 1.000 0.970 307 ASN B N 1
ATOM 18781 C CA . ASN B 2 307 ? 0.524 46.808 31.666 1.000 0.970 307 ASN B CA 1
ATOM 18782 C C . ASN B 2 307 ? -0.181 45.579 31.056 1.000 0.970 307 ASN B C 1
ATOM 18783 O O . ASN B 2 307 ? -1.070 45.751 30.222 1.000 0.970 307 ASN B O 1
ATOM 18794 N N . LEU B 2 308 ? 0.156 44.347 31.480 1.000 0.970 308 LEU B N 1
ATOM 18795 C CA . LEU B 2 308 ? -0.367 43.114 30.857 1.000 0.970 308 LEU B CA 1
ATOM 18796 C C . LEU B 2 308 ? -1.863 42.894 31.130 1.000 0.970 308 LEU B C 1
ATOM 18797 O O . LEU B 2 308 ? -2.609 42.521 30.227 1.000 0.970 308 LEU B O 1
ATOM 18813 N N . ASN B 2 309 ? -2.315 43.135 32.367 1.000 0.970 309 ASN B N 1
ATOM 18814 C CA . ASN B 2 309 ? -3.738 43.032 32.706 1.000 0.970 309 ASN B CA 1
ATOM 18815 C C . ASN B 2 309 ? -4.556 44.071 31.933 1.000 0.970 309 ASN B C 1
ATOM 18816 O O . ASN B 2 309 ? -5.618 43.743 31.412 1.000 0.970 309 ASN B O 1
ATOM 18827 N N . GLY B 2 310 ? -4.056 45.306 31.838 1.000 0.980 310 GLY B N 1
ATOM 18828 C CA . GLY B 2 310 ? -4.711 46.387 31.107 1.000 0.980 310 GLY B CA 1
ATOM 18829 C C . GLY B 2 310 ? -4.832 46.109 29.611 1.000 0.980 310 GLY B C 1
ATOM 18830 O O . GLY B 2 310 ? -5.868 46.408 29.023 1.000 0.980 310 GLY B O 1
ATOM 18834 N N . ASP B 2 311 ? -3.812 45.487 29.015 1.000 0.960 311 ASP B N 1
ATOM 18835 C CA . ASP B 2 311 ? -3.834 45.007 27.630 1.000 0.960 311 ASP B CA 1
ATOM 18836 C C . ASP B 2 311 ? -5.038 44.077 27.396 1.000 0.960 311 ASP B C 1
ATOM 18837 O O . ASP B 2 311 ? -5.939 44.403 26.620 1.000 0.960 311 ASP B O 1
ATOM 18846 N N . TYR B 2 312 ? -5.134 42.997 28.181 1.000 0.970 312 TYR B N 1
ATOM 18847 C CA . TYR B 2 312 ? -6.213 42.006 28.081 1.000 0.970 312 TYR B CA 1
ATOM 18848 C C . TYR B 2 312 ? -7.596 42.575 28.396 1.000 0.970 312 TYR B C 1
ATOM 18849 O O . TYR B 2 312 ? -8.566 42.255 27.709 1.000 0.970 312 TYR B O 1
ATOM 18867 N N . ILE B 2 313 ? -7.700 43.407 29.435 1.000 0.970 313 ILE B N 1
ATOM 18868 C CA . ILE B 2 313 ? -8.962 44.028 29.849 1.000 0.970 313 ILE B CA 1
ATOM 18869 C C . ILE B 2 313 ? -9.503 44.929 28.734 1.000 0.970 313 ILE B C 1
ATOM 18870 O O . ILE B 2 313 ? -10.704 44.902 28.461 1.000 0.970 313 ILE B O 1
ATOM 18886 N N . SER B 2 314 ? -8.633 45.694 28.067 1.000 0.970 314 SER B N 1
ATOM 18887 C CA . SER B 2 314 ? -9.058 46.619 27.015 1.000 0.970 314 SER B CA 1
ATOM 18888 C C . SER B 2 314 ? -9.586 45.895 25.775 1.000 0.970 314 SER B C 1
ATOM 18889 O O . SER B 2 314 ? -10.678 46.218 25.306 1.000 0.970 314 SER B O 1
ATOM 18897 N N . ASP B 2 315 ? -8.886 44.860 25.308 1.000 0.960 315 ASP B N 1
ATOM 18898 C CA . ASP B 2 315 ? -9.320 44.067 24.155 1.000 0.960 315 ASP B CA 1
ATOM 18899 C C . ASP B 2 315 ? -10.599 43.276 24.466 1.000 0.960 315 ASP B C 1
ATOM 18900 O O . ASP B 2 315 ? -11.503 43.184 23.630 1.000 0.960 315 ASP B O 1
ATOM 18909 N N . ALA B 2 316 ? -10.723 42.762 25.695 1.000 0.970 316 ALA B N 1
ATOM 18910 C CA . ALA B 2 316 ? -11.917 42.055 26.141 1.000 0.970 316 ALA B CA 1
ATOM 18911 C C . ALA B 2 316 ? -13.146 42.971 26.158 1.000 0.970 316 ALA B C 1
ATOM 18912 O O . ALA B 2 316 ? -14.191 42.609 25.616 1.000 0.970 316 ALA B O 1
ATOM 18919 N N . LEU B 2 317 ? -13.026 44.154 26.760 1.000 0.970 317 LEU B N 1
ATOM 18920 C CA . LEU B 2 317 ? -14.116 45.124 26.813 1.000 0.970 317 LEU B CA 1
ATOM 18921 C C . LEU B 2 317 ? -14.483 45.621 25.413 1.000 0.970 317 LEU B C 1
ATOM 18922 O O . LEU B 2 317 ? -15.664 45.630 25.064 1.000 0.970 317 LEU B O 1
ATOM 18938 N N . ALA B 2 318 ? -13.488 45.968 24.588 1.000 0.970 318 ALA B N 1
ATOM 18939 C CA . ALA B 2 318 ? -13.717 46.402 23.215 1.000 0.970 318 ALA B CA 1
ATOM 18940 C C . ALA B 2 318 ? -14.502 45.346 22.422 1.000 0.970 318 ALA B C 1
ATOM 18941 O O . ALA B 2 318 ? -15.520 45.673 21.823 1.000 0.970 318 ALA B O 1
ATOM 18948 N N . ALA B 2 319 ? -14.106 44.068 22.457 1.000 0.960 319 ALA B N 1
ATOM 18949 C CA . ALA B 2 319 ? -14.816 43.001 21.745 1.000 0.960 319 ALA B CA 1
ATOM 18950 C C . ALA B 2 319 ? -16.270 42.818 22.220 1.000 0.960 319 ALA B C 1
ATOM 18951 O O . ALA B 2 319 ? -17.162 42.569 21.406 1.000 0.960 319 ALA B O 1
ATOM 18958 N N . GLN B 2 320 ? -16.524 42.966 23.523 1.000 0.960 320 GLN B N 1
ATOM 18959 C CA . GLN B 2 320 ? -17.862 42.820 24.099 1.000 0.960 320 GLN B CA 1
ATOM 18960 C C . GLN B 2 320 ? -18.819 43.903 23.601 1.000 0.960 320 GLN B C 1
ATOM 18961 O O . GLN B 2 320 ? -19.931 43.578 23.198 1.000 0.960 320 GLN B O 1
ATOM 18975 N N . VAL B 2 321 ? -18.398 45.167 23.523 1.000 0.970 321 VAL B N 1
ATOM 18976 C CA . VAL B 2 321 ? -19.260 46.251 23.009 1.000 0.970 321 VAL B CA 1
ATOM 18977 C C . VAL B 2 321 ? -19.369 46.275 21.474 1.000 0.970 321 VAL B C 1
ATOM 18978 O O . VAL B 2 321 ? -19.966 47.193 20.921 1.000 0.970 321 VAL B O 1
ATOM 18991 N N . GLY B 2 322 ? -18.798 45.284 20.772 1.000 0.950 322 GLY B N 1
ATOM 18992 C CA . GLY B 2 322 ? -18.692 45.280 19.303 1.000 0.950 322 GLY B CA 1
ATOM 18993 C C . GLY B 2 322 ? -17.600 46.214 18.764 1.000 0.950 322 GLY B C 1
ATOM 18994 O O . GLY B 2 322 ? -17.528 46.501 17.572 1.000 0.950 322 GLY B O 1
ATOM 18998 N N . GLY B 2 323 ? -16.728 46.685 19.652 1.000 0.940 323 GLY B N 1
ATOM 18999 C CA . GLY B 2 323 ? -15.764 47.757 19.458 1.000 0.940 323 GLY B CA 1
ATOM 19000 C C . GLY B 2 323 ? -14.388 47.359 18.919 1.000 0.940 323 GLY B C 1
ATOM 19001 O O . GLY B 2 323 ? -13.502 48.208 18.895 1.000 0.940 323 GLY B O 1
ATOM 19005 N N . ILE B 2 324 ? -14.170 46.109 18.488 1.000 0.930 324 ILE B N 1
ATOM 19006 C CA . ILE B 2 324 ? -12.831 45.613 18.094 1.000 0.930 324 ILE B CA 1
ATOM 19007 C C . ILE B 2 324 ? -12.155 46.466 16.999 1.000 0.930 324 ILE B C 1
ATOM 19008 O O . ILE B 2 324 ? -10.936 46.586 16.978 1.000 0.930 324 ILE B O 1
ATOM 19024 N N . GLY B 2 325 ? -12.941 47.073 16.100 1.000 0.940 325 GLY B N 1
ATOM 19025 C CA . GLY B 2 325 ? -12.452 47.954 15.030 1.000 0.940 325 GLY B CA 1
ATOM 19026 C C . GLY B 2 325 ? -12.552 49.453 15.328 1.000 0.940 325 GLY B C 1
ATOM 19027 O O . GLY B 2 325 ? -12.130 50.257 14.500 1.000 0.940 325 GLY B O 1
ATOM 19031 N N . ILE B 2 326 ? -13.122 49.846 16.473 1.000 0.950 326 ILE B N 1
ATOM 19032 C CA . ILE B 2 326 ? -13.473 51.248 16.759 1.000 0.950 326 ILE B CA 1
ATOM 19033 C C . ILE B 2 326 ? -12.973 51.760 18.114 1.000 0.950 326 ILE B C 1
ATOM 19034 O O . ILE B 2 326 ? -13.142 52.937 18.410 1.000 0.950 326 ILE B O 1
ATOM 19050 N N . ALA B 2 327 ? -12.356 50.917 18.941 1.000 0.970 327 ALA B N 1
ATOM 19051 C CA . ALA B 2 327 ? -11.868 51.328 20.254 1.000 0.970 327 ALA B CA 1
ATOM 19052 C C . ALA B 2 327 ? -10.809 52.453 20.145 1.000 0.970 327 ALA B C 1
ATOM 19053 O O . ALA B 2 327 ? -9.836 52.277 19.395 1.000 0.970 327 ALA B O 1
ATOM 19060 N N . PRO B 2 328 ? -10.960 53.583 20.867 1.000 0.980 328 PRO B N 1
ATOM 19061 C CA . PRO B 2 328 ? -9.968 54.655 20.897 1.000 0.980 328 PRO B CA 1
ATOM 19062 C C . PRO B 2 328 ? -8.836 54.368 21.892 1.000 0.980 328 PRO B C 1
ATOM 19063 O O . PRO B 2 328 ? -8.955 53.529 22.788 1.000 0.980 328 PRO B O 1
ATOM 19074 N N . GLY B 2 329 ? -7.730 55.093 21.752 1.000 0.980 329 GLY B N 1
ATOM 19075 C CA . GLY B 2 329 ? -6.585 54.970 22.643 1.000 0.980 329 GLY B CA 1
ATOM 19076 C C . GLY B 2 329 ? -5.687 56.199 22.649 1.000 0.980 329 GLY B C 1
ATOM 19077 O O . GLY B 2 329 ? -5.435 56.822 21.616 1.000 0.980 329 GLY B O 1
ATOM 19081 N N . ALA B 2 330 ? -5.167 56.512 23.829 1.000 0.980 330 ALA B N 1
ATOM 19082 C CA . ALA B 2 330 ? -4.176 57.553 24.037 1.000 0.980 330 ALA B CA 1
ATOM 19083 C C . ALA B 2 330 ? -3.054 57.048 24.950 1.000 0.980 330 ALA B C 1
ATOM 19084 O O . ALA B 2 330 ? -3.272 56.212 25.827 1.000 0.980 330 ALA B O 1
ATOM 19091 N N . ASN B 2 331 ? -1.848 57.564 24.740 1.000 0.980 331 ASN B N 1
ATOM 19092 C CA . ASN B 2 331 ? -0.686 57.332 25.587 1.000 0.980 331 ASN B CA 1
ATOM 19093 C C . ASN B 2 331 ? -0.230 58.689 26.115 1.000 0.980 331 ASN B C 1
ATOM 19094 O O . ASN B 2 331 ? 0.121 59.535 25.299 1.000 0.980 331 ASN B O 1
ATOM 19105 N N . ILE B 2 332 ? -0.277 58.916 27.426 1.000 0.970 332 ILE B N 1
ATOM 19106 C CA . ILE B 2 332 ? -0.196 60.259 28.016 1.000 0.970 332 ILE B CA 1
ATOM 19107 C C . ILE B 2 332 ? 0.821 60.285 29.162 1.000 0.970 332 ILE B C 1
ATOM 19108 O O . ILE B 2 332 ? 0.880 59.361 29.975 1.000 0.970 332 ILE B O 1
ATOM 19124 N N . ASN B 2 333 ? 1.585 61.374 29.243 1.000 0.960 333 ASN B N 1
ATOM 19125 C CA . ASN B 2 333 ? 2.348 61.780 30.413 1.000 0.960 333 ASN B CA 1
ATOM 19126 C C . ASN B 2 333 ? 1.749 63.077 30.968 1.000 0.960 333 ASN B C 1
ATOM 19127 O O . ASN B 2 333 ? 2.047 64.169 30.488 1.000 0.960 333 ASN B O 1
ATOM 19138 N N . TYR B 2 334 ? 0.899 62.952 31.986 1.000 0.910 334 TYR B N 1
ATOM 19139 C CA . TYR B 2 334 ? 0.216 64.102 32.585 1.000 0.910 334 TYR B CA 1
ATOM 19140 C C . TYR B 2 334 ? 1.163 65.075 33.315 1.000 0.910 334 TYR B C 1
ATOM 19141 O O . TYR B 2 334 ? 0.773 66.201 33.598 1.000 0.910 334 TYR B O 1
ATOM 19159 N N . GLU B 2 335 ? 2.407 64.681 33.604 1.000 0.890 335 GLU B N 1
ATOM 19160 C CA . GLU B 2 335 ? 3.389 65.525 34.299 1.000 0.890 335 GLU B CA 1
ATOM 19161 C C . GLU B 2 335 ? 4.168 66.418 33.321 1.000 0.890 335 GLU B C 1
ATOM 19162 O O . GLU B 2 335 ? 4.389 67.603 33.580 1.000 0.890 335 GLU B O 1
ATOM 19174 N N . THR B 2 336 ? 4.574 65.856 32.177 1.000 0.900 336 THR B N 1
ATOM 19175 C CA . THR B 2 336 ? 5.313 66.567 31.121 1.000 0.900 336 THR B CA 1
ATOM 19176 C C . THR B 2 336 ? 4.402 67.144 30.035 1.000 0.900 336 THR B C 1
ATOM 19177 O O . THR B 2 336 ? 4.840 68.011 29.280 1.000 0.900 336 THR B O 1
ATOM 19188 N N . GLY B 2 337 ? 3.151 66.684 29.951 1.000 0.910 337 GLY B N 1
ATOM 19189 C CA . GLY B 2 337 ? 2.152 67.105 28.966 1.000 0.910 337 GLY B CA 1
ATOM 19190 C C . GLY B 2 337 ? 2.259 66.418 27.600 1.000 0.910 337 GLY B C 1
ATOM 19191 O O . GLY B 2 337 ? 1.598 66.859 26.662 1.000 0.910 337 GLY B O 1
ATOM 19195 N N . HIS B 2 338 ? 3.089 65.376 27.457 1.000 0.940 338 HIS B N 1
ATOM 19196 C CA . HIS B 2 338 ? 3.236 64.655 26.188 1.000 0.940 338 HIS B CA 1
ATOM 19197 C C . HIS B 2 338 ? 2.105 63.653 25.985 1.000 0.940 338 HIS B C 1
ATOM 19198 O O . HIS B 2 338 ? 1.760 62.911 26.906 1.000 0.940 338 HIS B O 1
ATOM 19212 N N . ALA B 2 339 ? 1.577 63.580 24.764 1.000 0.960 339 ALA B N 1
ATOM 19213 C CA . ALA B 2 339 ? 0.595 62.567 24.415 1.000 0.960 339 ALA B CA 1
ATOM 19214 C C . ALA B 2 339 ? 0.709 62.084 22.966 1.000 0.960 339 ALA B C 1
ATOM 19215 O O . ALA B 2 339 ? 0.927 62.864 22.037 1.000 0.960 339 ALA B O 1
ATOM 19222 N N . ILE B 2 340 ? 0.488 60.784 22.770 1.000 0.980 340 ILE B N 1
ATOM 19223 C CA . ILE B 2 340 ? 0.284 60.169 21.458 1.000 0.980 340 ILE B CA 1
ATOM 19224 C C . ILE B 2 340 ? -1.073 59.475 21.439 1.000 0.980 340 ILE B C 1
ATOM 19225 O O . ILE B 2 340 ? -1.282 58.472 22.128 1.000 0.980 340 ILE B O 1
ATOM 19241 N N . PHE B 2 341 ? -1.961 59.974 20.589 1.000 0.980 341 PHE B N 1
ATOM 19242 C CA . PHE B 2 341 ? -3.249 59.359 20.274 1.000 0.980 341 PHE B CA 1
ATOM 19243 C C . PHE B 2 341 ? -3.067 58.285 19.189 1.000 0.980 341 PHE B C 1
ATOM 19244 O O . PHE B 2 341 ? -2.253 58.464 18.286 1.000 0.980 341 PHE B O 1
ATOM 19261 N N . GLU B 2 342 ? -3.762 57.143 19.253 1.000 0.960 342 GLU B N 1
ATOM 19262 C CA . GLU B 2 342 ? -3.492 56.017 18.339 1.000 0.960 342 GLU B CA 1
ATOM 19263 C C . GLU B 2 342 ? -4.711 55.215 17.880 1.000 0.960 342 GLU B C 1
ATOM 19264 O O . GLU B 2 342 ? -5.654 55.012 18.639 1.000 0.960 342 GLU B O 1
ATOM 19276 N N . ALA B 2 343 ? -4.648 54.655 16.669 1.000 0.970 343 ALA B N 1
ATOM 19277 C CA . ALA B 2 343 ? -5.463 53.493 16.314 1.000 0.970 343 ALA B CA 1
ATOM 19278 C C . ALA B 2 343 ? -5.053 52.276 17.167 1.000 0.970 343 ALA B C 1
ATOM 19279 O O . ALA B 2 343 ? -3.859 52.031 17.371 1.000 0.970 343 ALA B O 1
ATOM 19286 N N . THR B 2 344 ? -6.032 51.503 17.642 1.000 0.940 344 THR B N 1
ATOM 19287 C CA . THR B 2 344 ? -5.801 50.351 18.537 1.000 0.940 344 THR B CA 1
ATOM 19288 C C . THR B 2 344 ? -5.757 49.009 17.806 1.000 0.940 344 THR B C 1
ATOM 19289 O O . THR B 2 344 ? -5.169 48.055 18.313 1.000 0.940 344 THR B O 1
ATOM 19300 N N . HIS B 2 345 ? -6.337 48.935 16.606 1.000 0.870 345 HIS B N 1
ATOM 19301 C CA . HIS B 2 345 ? -6.322 47.742 15.765 1.000 0.870 345 HIS B CA 1
ATOM 19302 C C . HIS B 2 345 ? -4.975 47.560 15.036 1.000 0.870 345 HIS B C 1
ATOM 19303 O O . HIS B 2 345 ? -4.133 48.455 14.973 1.000 0.870 345 HIS B O 1
ATOM 19317 N N . GLY B 2 346 ? -4.775 46.389 14.430 1.000 0.870 346 GLY B N 1
ATOM 19318 C CA . GLY B 2 346 ? -3.583 46.094 13.626 1.000 0.870 346 GLY B CA 1
ATOM 19319 C C . GLY B 2 346 ? -3.575 46.754 12.240 1.000 0.870 346 GLY B C 1
ATOM 19320 O O . GLY B 2 346 ? -4.530 47.414 11.839 1.000 0.870 346 GLY B O 1
ATOM 19324 N N . THR B 2 347 ? -2.504 46.521 11.476 1.000 0.880 347 THR B N 1
ATOM 19325 C CA . THR B 2 347 ? -2.290 47.086 10.124 1.000 0.880 347 THR B CA 1
ATOM 19326 C C . THR B 2 347 ? -3.139 46.440 9.030 1.000 0.880 347 THR B C 1
ATOM 19327 O O . THR B 2 347 ? -3.272 47.004 7.950 1.000 0.880 347 THR B O 1
ATOM 19338 N N . ALA B 2 348 ? -3.695 45.252 9.287 1.000 0.850 348 ALA B N 1
ATOM 19339 C CA . ALA B 2 348 ? -4.601 44.526 8.393 1.000 0.850 348 ALA B CA 1
ATOM 19340 C C . ALA B 2 348 ? -4.214 44.583 6.889 1.000 0.850 348 ALA B C 1
ATOM 19341 O O . ALA B 2 348 ? -5.059 44.911 6.053 1.000 0.850 348 ALA B O 1
ATOM 19348 N N . PRO B 2 349 ? -2.971 44.216 6.508 1.000 0.820 349 PRO B N 1
ATOM 19349 C CA . PRO B 2 349 ? -2.408 44.476 5.177 1.000 0.820 349 PRO B CA 1
ATOM 19350 C C . PRO B 2 349 ? -3.228 43.894 4.015 1.000 0.820 349 PRO B C 1
ATOM 19351 O O . PRO B 2 349 ? -3.238 44.461 2.931 1.000 0.820 349 PRO B O 1
ATOM 19362 N N . LYS B 2 350 ? -3.995 42.816 4.241 1.000 0.800 350 LYS B N 1
ATOM 19363 C CA . LYS B 2 350 ? -4.925 42.245 3.244 1.000 0.800 350 LYS B CA 1
ATOM 19364 C C . LYS B 2 350 ? -6.012 43.210 2.745 1.000 0.800 350 LYS B C 1
ATOM 19365 O O . LYS B 2 350 ? -6.629 42.929 1.723 1.000 0.800 350 LYS B O 1
ATOM 19384 N N . TYR B 2 351 ? -6.297 44.281 3.485 1.000 0.890 351 TYR B N 1
ATOM 19385 C CA . TYR B 2 351 ? -7.274 45.306 3.113 1.000 0.890 351 TYR B CA 1
ATOM 19386 C C . TYR B 2 351 ? -6.626 46.648 2.764 1.000 0.890 351 TYR B C 1
ATOM 19387 O O . TYR B 2 351 ? -7.352 47.592 2.461 1.000 0.890 351 TYR B O 1
ATOM 19405 N N . ALA B 2 352 ? -5.293 46.735 2.814 1.000 0.890 352 ALA B N 1
ATOM 19406 C CA . ALA B 2 352 ? -4.563 47.967 2.552 1.000 0.890 352 ALA B CA 1
ATOM 19407 C C . ALA B 2 352 ? -4.840 48.474 1.130 1.000 0.890 352 ALA B C 1
ATOM 19408 O O . ALA B 2 352 ? -4.732 47.718 0.162 1.000 0.890 352 ALA B O 1
ATOM 19415 N N . GLY B 2 353 ? -5.212 49.750 1.013 1.000 0.900 353 GLY B N 1
ATOM 19416 C CA . GLY B 2 353 ? -5.511 50.403 -0.259 1.000 0.900 353 GLY B CA 1
ATOM 19417 C C . GLY B 2 353 ? -6.848 49.998 -0.887 1.000 0.900 353 GLY B C 1
ATOM 19418 O O . GLY B 2 353 ? -7.091 50.328 -2.047 1.000 0.900 353 GLY B O 1
ATOM 19422 N N . LEU B 2 354 ? -7.713 49.272 -0.163 1.000 0.880 354 LEU B N 1
ATOM 19423 C CA . LEU B 2 354 ? -9.042 48.877 -0.647 1.000 0.880 354 LEU B CA 1
ATOM 19424 C C . LEU B 2 354 ? -10.170 49.836 -0.209 1.000 0.880 354 LEU B C 1
ATOM 19425 O O . LEU B 2 354 ? -11.322 49.551 -0.531 1.000 0.880 354 LEU B O 1
ATOM 19441 N N . ASP B 2 355 ? -9.872 50.930 0.518 1.000 0.940 355 ASP B N 1
ATOM 19442 C CA . ASP B 2 355 ? -10.841 51.937 1.009 1.000 0.940 355 ASP B CA 1
ATOM 19443 C C . ASP B 2 355 ? -12.073 51.308 1.697 1.000 0.940 355 ASP B C 1
ATOM 19444 O O . ASP B 2 355 ? -13.220 51.641 1.409 1.000 0.940 355 ASP B O 1
ATOM 19453 N N . LYS B 2 356 ? -11.853 50.320 2.576 1.000 0.920 356 LYS B N 1
ATOM 19454 C CA . LYS B 2 356 ? -12.926 49.430 3.075 1.000 0.920 356 LYS B CA 1
ATOM 19455 C C . LYS B 2 356 ? -13.047 49.277 4.587 1.000 0.920 356 LYS B C 1
ATOM 19456 O O . LYS B 2 356 ? -14.134 48.980 5.075 1.000 0.920 356 LYS B O 1
ATOM 19475 N N . VAL B 2 357 ? -11.932 49.349 5.309 1.000 0.950 357 VAL B N 1
ATOM 19476 C CA . VAL B 2 357 ? -11.911 49.110 6.760 1.000 0.950 357 VAL B CA 1
ATOM 19477 C C . VAL B 2 357 ? -12.539 50.274 7.528 1.000 0.950 357 VAL B C 1
ATOM 19478 O O . VAL B 2 357 ? -12.704 51.362 6.990 1.000 0.950 357 VAL B O 1
ATOM 19491 N N . ASN B 2 358 ? -12.886 50.046 8.791 1.000 0.960 358 ASN B N 1
ATOM 19492 C CA . ASN B 2 358 ? -13.509 51.049 9.646 1.000 0.960 358 ASN B CA 1
ATOM 19493 C C . ASN B 2 358 ? -12.475 52.086 10.146 1.000 0.960 358 ASN B C 1
ATOM 19494 O O . ASN B 2 358 ? -11.546 51.692 10.853 1.000 0.960 358 ASN B O 1
ATOM 19505 N N . PRO B 2 359 ? -12.609 53.394 9.839 1.000 0.970 359 PRO B N 1
ATOM 19506 C CA . PRO B 2 359 ? -11.678 54.418 10.321 1.000 0.970 359 PRO B CA 1
ATOM 19507 C C . PRO B 2 359 ? -11.968 54.880 11.759 1.000 0.970 359 PRO B C 1
ATOM 19508 O O . PRO B 2 359 ? -11.208 55.678 12.311 1.000 0.970 359 PRO B O 1
ATOM 19519 N N . SER B 2 360 ? -13.056 54.406 12.386 1.000 0.970 360 SER B N 1
ATOM 19520 C CA . SER B 2 360 ? -13.567 54.985 13.636 1.000 0.970 360 SER B CA 1
ATOM 19521 C C . SER B 2 360 ? -12.598 54.889 14.812 1.000 0.970 360 SER B C 1
ATOM 19522 O O . SER B 2 360 ? -12.621 55.785 15.645 1.000 0.970 360 SER B O 1
ATOM 19530 N N . SER B 2 361 ? -11.723 53.873 14.886 1.000 0.980 361 SER B N 1
ATOM 19531 C CA . SER B 2 361 ? -10.727 53.780 15.972 1.000 0.980 361 SER B CA 1
ATOM 19532 C C . SER B 2 361 ? -9.803 54.999 15.986 1.000 0.980 361 SER B C 1
ATOM 19533 O O . SER B 2 361 ? -9.673 55.658 17.014 1.000 0.980 361 SER B O 1
ATOM 19541 N N . VAL B 2 362 ? -9.222 55.365 14.836 1.000 0.980 362 VAL B N 1
ATOM 19542 C CA . VAL B 2 362 ? -8.331 56.532 14.760 1.000 0.980 362 VAL B CA 1
ATOM 19543 C C . VAL B 2 362 ? -9.115 57.851 14.836 1.000 0.980 362 VAL B C 1
ATOM 19544 O O . VAL B 2 362 ? -8.607 58.819 15.393 1.000 0.980 362 VAL B O 1
ATOM 19557 N N . ILE B 2 363 ? -10.367 57.885 14.352 1.000 0.980 363 ILE B N 1
ATOM 19558 C CA . ILE B 2 363 ? -11.266 59.049 14.489 1.000 0.980 363 ILE B CA 1
ATOM 19559 C C . ILE B 2 363 ? -11.584 59.322 15.958 1.000 0.980 363 ILE B C 1
ATOM 19560 O O . ILE B 2 363 ? -11.452 60.455 16.408 1.000 0.980 363 ILE B O 1
ATOM 19576 N N . LEU B 2 364 ? -11.981 58.301 16.716 1.000 0.980 364 LEU B N 1
ATOM 19577 C CA . LEU B 2 364 ? -12.310 58.426 18.134 1.000 0.980 364 LEU B CA 1
ATOM 19578 C C . LEU B 2 364 ? -11.057 58.682 18.984 1.000 0.980 364 LEU B C 1
ATOM 19579 O O . LEU B 2 364 ? -11.135 59.398 19.974 1.000 0.980 364 LEU B O 1
ATOM 19595 N N . SER B 2 365 ? -9.875 58.212 18.581 1.000 0.980 365 SER B N 1
ATOM 19596 C CA . SER B 2 365 ? -8.616 58.687 19.181 1.000 0.980 365 SER B CA 1
ATOM 19597 C C . SER B 2 365 ? -8.339 60.157 18.858 1.000 0.980 365 SER B C 1
ATOM 19598 O O . SER B 2 365 ? -7.789 60.882 19.682 1.000 0.980 365 SER B O 1
ATOM 19606 N N . GLY B 2 366 ? -8.773 60.626 17.688 1.000 0.980 366 GLY B N 1
ATOM 19607 C CA . GLY B 2 366 ? -8.838 62.047 17.365 1.000 0.980 366 GLY B CA 1
ATOM 19608 C C . GLY B 2 366 ? -9.837 62.822 18.233 1.000 0.980 366 GLY B C 1
ATOM 19609 O O . GLY B 2 366 ? -9.559 63.967 18.566 1.000 0.980 366 GLY B O 1
ATOM 19613 N N . VAL B 2 367 ? -10.947 62.212 18.669 1.000 0.980 367 VAL B N 1
ATOM 19614 C CA . VAL B 2 367 ? -11.854 62.804 19.677 1.000 0.980 367 VAL B CA 1
ATOM 19615 C C . VAL B 2 367 ? -11.128 62.992 21.004 1.000 0.980 367 VAL B C 1
ATOM 19616 O O . VAL B 2 367 ? -11.136 64.100 21.531 1.000 0.980 367 VAL B O 1
ATOM 19629 N N . LEU B 2 368 ? -10.408 61.967 21.479 1.000 0.980 368 LEU B N 1
ATOM 19630 C CA . LEU B 2 368 ? -9.586 62.085 22.690 1.000 0.980 368 LEU B CA 1
ATOM 19631 C C . LEU B 2 368 ? -8.513 63.182 22.558 1.000 0.980 368 LEU B C 1
ATOM 19632 O O . LEU B 2 368 ? -8.237 63.887 23.525 1.000 0.980 368 LEU B O 1
ATOM 19648 N N . LEU B 2 369 ? -7.921 63.359 21.367 1.000 0.980 369 LEU B N 1
ATOM 19649 C CA . LEU B 2 369 ? -6.991 64.460 21.081 1.000 0.980 369 LEU B CA 1
ATOM 19650 C C . LEU B 2 369 ? -7.684 65.811 21.217 1.000 0.980 369 LEU B C 1
ATOM 19651 O O . LEU B 2 369 ? -7.153 66.713 21.861 1.000 0.980 369 LEU B O 1
ATOM 19667 N N . LEU B 2 370 ? -8.861 65.953 20.608 1.000 0.980 370 LEU B N 1
ATOM 19668 C CA . LEU B 2 370 ? -9.618 67.198 20.641 1.000 0.980 370 LEU B CA 1
ATOM 19669 C C . LEU B 2 370 ? -9.992 67.585 22.078 1.000 0.980 370 LEU B C 1
ATOM 19670 O O . LEU B 2 370 ? -9.754 68.725 22.464 1.000 0.980 370 LEU B O 1
ATOM 19686 N N . GLU B 2 371 ? -10.483 66.653 22.892 1.000 0.960 371 GLU B N 1
ATOM 19687 C CA . GLU B 2 371 ? -10.788 66.881 24.316 1.000 0.960 371 GLU B CA 1
ATOM 19688 C C . GLU B 2 371 ? -9.542 67.301 25.108 1.000 0.960 371 GLU B C 1
ATOM 19689 O O . GLU B 2 371 ? -9.575 68.266 25.870 1.000 0.960 371 GLU B O 1
ATOM 19701 N N . HIS B 2 372 ? -8.406 66.638 24.875 1.000 0.950 372 HIS B N 1
ATOM 19702 C CA . HIS B 2 372 ? -7.144 66.942 25.554 1.000 0.950 372 HIS B CA 1
ATOM 19703 C C . HIS B 2 372 ? -6.578 68.323 25.195 1.000 0.950 372 HIS B C 1
ATOM 19704 O O . HIS B 2 372 ? -5.953 68.988 26.020 1.000 0.950 372 HIS B O 1
ATOM 19718 N N . LEU B 2 373 ? -6.837 68.788 23.970 1.000 0.950 373 LEU B N 1
ATOM 19719 C CA . LEU B 2 373 ? -6.563 70.167 23.568 1.000 0.950 373 LEU B CA 1
ATOM 19720 C C . LEU B 2 373 ? -7.545 71.183 24.186 1.000 0.950 373 LEU B C 1
ATOM 19721 O O . LEU B 2 373 ? -7.379 72.389 23.986 1.000 0.950 373 LEU B O 1
ATOM 19737 N N . GLY B 2 374 ? -8.586 70.726 24.887 1.000 0.940 374 GLY B N 1
ATOM 19738 C CA . GLY B 2 374 ? -9.691 71.541 25.391 1.000 0.940 374 GLY B CA 1
ATOM 19739 C C . GLY B 2 374 ? -10.687 71.948 24.304 1.000 0.940 374 GLY B C 1
ATOM 19740 O O . GLY B 2 374 ? -11.406 72.934 24.464 1.000 0.940 374 GLY B O 1
ATOM 19744 N N . TRP B 2 375 ? -10.702 71.250 23.166 1.000 0.970 375 TRP B N 1
ATOM 19745 C CA . TRP B 2 375 ? -11.568 71.529 22.020 1.000 0.970 375 TRP B CA 1
ATOM 19746 C C . TRP B 2 375 ? -12.843 70.671 22.072 1.000 0.970 375 TRP B C 1
ATOM 19747 O O . TRP B 2 375 ? -13.186 69.946 21.132 1.000 0.970 375 TRP B O 1
ATOM 19768 N N . ASN B 2 376 ? -13.544 70.775 23.205 1.000 0.950 376 ASN B N 1
ATOM 19769 C CA . ASN B 2 376 ? -14.693 69.939 23.561 1.000 0.950 376 ASN B CA 1
ATOM 19770 C C . ASN B 2 376 ? -15.856 70.074 22.567 1.000 0.950 376 ASN B C 1
ATOM 19771 O O . ASN B 2 376 ? -16.504 69.085 22.237 1.000 0.950 376 ASN B O 1
ATOM 19782 N N . GLU B 2 377 ? -16.096 71.272 22.020 1.000 0.970 377 GLU B N 1
ATOM 19783 C CA . GLU B 2 377 ? -17.170 71.475 21.042 1.000 0.970 377 GLU B CA 1
ATOM 19784 C C . GLU B 2 377 ? -16.928 70.700 19.736 1.000 0.970 377 GLU B C 1
ATOM 19785 O O . GLU B 2 377 ? -17.868 70.143 19.164 1.000 0.970 377 GLU B O 1
ATOM 19797 N N . ALA B 2 378 ? -15.675 70.635 19.266 1.000 0.970 378 ALA B N 1
ATOM 19798 C CA . ALA B 2 378 ? -15.315 69.833 18.097 1.000 0.970 378 ALA B CA 1
ATOM 19799 C C . ALA B 2 378 ? -15.377 68.325 18.402 1.000 0.970 378 ALA B C 1
ATOM 19800 O O . ALA B 2 378 ? -15.865 67.562 17.569 1.000 0.970 378 ALA B O 1
ATOM 19807 N N . ALA B 2 379 ? -14.937 67.896 19.590 1.000 0.970 379 ALA B N 1
ATOM 19808 C CA . ALA B 2 379 ? -14.984 66.499 20.032 1.000 0.970 379 ALA B CA 1
ATOM 19809 C C . ALA B 2 379 ? -16.420 65.943 20.092 1.000 0.970 379 ALA B C 1
ATOM 19810 O O . ALA B 2 379 ? -16.741 64.954 19.428 1.000 0.970 379 ALA B O 1
ATOM 19817 N N . ASP B 2 380 ? -17.315 66.629 20.803 1.000 0.960 380 ASP B N 1
ATOM 19818 C CA . ASP B 2 380 ? -18.726 66.253 20.923 1.000 0.960 380 ASP B CA 1
ATOM 19819 C C . ASP B 2 380 ? -19.444 66.198 19.564 1.000 0.960 380 ASP B C 1
ATOM 19820 O O . ASP B 2 380 ? -20.347 65.379 19.379 1.000 0.960 380 ASP B O 1
ATOM 19829 N N . LEU B 2 381 ? -19.083 67.060 18.598 1.000 0.960 381 LEU B N 1
ATOM 19830 C CA . LEU B 2 381 ? -19.633 67.010 17.233 1.000 0.960 381 LEU B CA 1
ATOM 19831 C C . LEU B 2 381 ? -19.291 65.688 16.543 1.000 0.960 381 LEU B C 1
ATOM 19832 O O . LEU B 2 381 ? -20.172 65.057 15.952 1.000 0.960 381 LEU B O 1
ATOM 19848 N N . VAL B 2 382 ? -18.033 65.247 16.644 1.000 0.970 382 VAL B N 1
ATOM 19849 C CA . VAL B 2 382 ? -17.616 63.946 16.110 1.000 0.970 382 VAL B CA 1
ATOM 19850 C C . VAL B 2 382 ? -18.383 62.829 16.816 1.000 0.970 382 VAL B C 1
ATOM 19851 O O . VAL B 2 382 ? -18.943 61.978 16.125 1.000 0.970 382 VAL B O 1
ATOM 19864 N N . ILE B 2 383 ? -18.509 62.870 18.150 1.000 0.960 383 ILE B N 1
ATOM 19865 C CA . ILE B 2 383 ? -19.282 61.877 18.920 1.000 0.960 383 ILE B CA 1
ATOM 19866 C C . ILE B 2 383 ? -20.740 61.821 18.447 1.000 0.960 383 ILE B C 1
ATOM 19867 O O . ILE B 2 383 ? -21.223 60.754 18.071 1.000 0.960 383 ILE B O 1
ATOM 19883 N N . LYS B 2 384 ? -21.440 62.959 18.401 1.000 0.960 384 LYS B N 1
ATOM 19884 C CA . LYS B 2 384 ? -22.847 63.030 17.971 1.000 0.960 384 LYS B CA 1
ATOM 19885 C C . LYS B 2 384 ? -23.029 62.543 16.536 1.000 0.960 384 LYS B C 1
ATOM 19886 O O . LYS B 2 384 ? -23.987 61.827 16.246 1.000 0.960 384 LYS B O 1
ATOM 19905 N N . SER B 2 385 ? -22.117 62.916 15.637 1.000 0.970 385 SER B N 1
ATOM 19906 C CA . SER B 2 385 ? -22.161 62.472 14.242 1.000 0.970 385 SER B CA 1
ATOM 19907 C C . SER B 2 385 ? -21.930 60.964 14.110 1.000 0.970 385 SER B C 1
ATOM 19908 O O . SER B 2 385 ? -22.625 60.318 13.326 1.000 0.970 385 SER B O 1
ATOM 19916 N N . MET B 2 386 ? -21.025 60.393 14.915 1.000 0.940 386 MET B N 1
ATOM 19917 C CA . MET B 2 386 ? -20.743 58.959 14.981 1.000 0.940 386 MET B CA 1
ATOM 19918 C C . MET B 2 386 ? -21.967 58.192 15.474 1.000 0.940 386 MET B C 1
ATOM 19919 O O . MET B 2 386 ? -22.413 57.259 14.812 1.000 0.940 386 MET B O 1
ATOM 19933 N N . GLU B 2 387 ? -22.576 58.632 16.576 1.000 0.940 387 GLU B N 1
ATOM 19934 C CA . GLU B 2 387 ? -23.818 58.052 17.092 1.000 0.940 387 GLU B CA 1
ATOM 19935 C C . GLU B 2 387 ? -24.949 58.114 16.050 1.000 0.940 387 GLU B C 1
ATOM 19936 O O . GLU B 2 387 ? -25.585 57.095 15.788 1.000 0.940 387 GLU B O 1
ATOM 19948 N N . LYS B 2 388 ? -25.173 59.270 15.403 1.000 0.950 388 LYS B N 1
ATOM 19949 C CA . LYS B 2 388 ? -26.223 59.454 14.380 1.000 0.950 388 LYS B CA 1
ATOM 19950 C C . LYS B 2 388 ? -25.985 58.602 13.126 1.000 0.950 388 LYS B C 1
ATOM 19951 O O . LYS B 2 388 ? -26.934 58.024 12.600 1.000 0.950 388 LYS B O 1
ATOM 19970 N N . THR B 2 389 ? -24.737 58.501 12.668 1.000 0.950 389 THR B N 1
ATOM 19971 C CA . THR B 2 389 ? -24.349 57.725 11.474 1.000 0.950 389 THR B CA 1
ATOM 19972 C C . THR B 2 389 ? -24.452 56.225 11.729 1.000 0.950 389 THR B C 1
ATOM 19973 O O . THR B 2 389 ? -25.060 55.493 10.953 1.000 0.950 389 THR B O 1
ATOM 19984 N N . ILE B 2 390 ? -23.939 55.754 12.867 1.000 0.940 390 ILE B N 1
ATOM 19985 C CA . ILE B 2 390 ? -24.077 54.347 13.253 1.000 0.940 390 ILE B CA 1
ATOM 19986 C C . ILE B 2 390 ? -25.563 53.997 13.449 1.000 0.940 390 ILE B C 1
ATOM 19987 O O . ILE B 2 390 ? -26.029 52.976 12.935 1.000 0.940 390 ILE B O 1
ATOM 20003 N N . ALA B 2 391 ? -26.343 54.865 14.107 1.000 0.910 391 ALA B N 1
ATOM 20004 C CA . ALA B 2 391 ? -27.776 54.656 14.324 1.000 0.910 391 ALA B CA 1
ATOM 20005 C C . ALA B 2 391 ? -28.605 54.644 13.025 1.000 0.910 391 ALA B C 1
ATOM 20006 O O . ALA B 2 391 ? -29.676 54.033 12.991 1.000 0.910 391 ALA B O 1
ATOM 20013 N N . SER B 2 392 ? -28.129 55.271 11.944 1.000 0.940 392 SER B N 1
ATOM 20014 C CA . SER B 2 392 ? -28.793 55.250 10.633 1.000 0.940 392 SER B CA 1
ATOM 20015 C C . SER B 2 392 ? -28.511 53.981 9.826 1.000 0.940 392 SER B C 1
ATOM 20016 O O . SER B 2 392 ? -29.129 53.769 8.782 1.000 0.940 392 SER B O 1
ATOM 20024 N N . LYS B 2 393 ? -27.621 53.115 10.325 1.000 0.920 393 LYS B N 1
ATOM 20025 C CA . LYS B 2 393 ? -27.164 51.895 9.652 1.000 0.920 393 LYS B CA 1
ATOM 20026 C C . LYS B 2 393 ? -26.422 52.150 8.334 1.000 0.920 393 LYS B C 1
ATOM 20027 O O . LYS B 2 393 ? -26.420 51.278 7.463 1.000 0.920 393 LYS B O 1
ATOM 20046 N N . VAL B 2 394 ? -25.787 53.311 8.182 1.000 0.950 394 VAL B N 1
ATOM 20047 C CA . VAL B 2 394 ? -24.829 53.570 7.098 1.000 0.950 394 VAL B CA 1
ATOM 20048 C C . VAL B 2 394 ? -23.431 53.306 7.653 1.000 0.950 394 VAL B C 1
ATOM 20049 O O . VAL B 2 394 ? -22.906 54.109 8.417 1.000 0.950 394 VAL B O 1
ATOM 20062 N N . VAL B 2 395 ? -22.867 52.132 7.358 1.000 0.940 395 VAL B N 1
ATOM 20063 C CA . VAL B 2 395 ? -21.694 51.595 8.074 1.000 0.940 395 VAL B CA 1
ATOM 20064 C C . VAL B 2 395 ? -20.715 50.877 7.143 1.000 0.940 395 VAL B C 1
ATOM 20065 O O . VAL B 2 395 ? -21.081 50.425 6.063 1.000 0.940 395 VAL B O 1
ATOM 20078 N N . THR B 2 396 ? -19.458 50.741 7.558 1.000 0.940 396 THR B N 1
ATOM 20079 C CA . THR B 2 396 ? -18.448 49.953 6.834 1.000 0.940 396 THR B CA 1
ATOM 20080 C C . THR B 2 396 ? -18.725 48.444 6.908 1.000 0.940 396 THR B C 1
ATOM 20081 O O . THR B 2 396 ? -19.531 47.973 7.716 1.000 0.940 396 THR B O 1
ATOM 20092 N N . TYR B 2 397 ? -18.047 47.663 6.058 1.000 0.930 397 TYR B N 1
ATOM 20093 C CA . TYR B 2 397 ? -18.248 46.211 5.887 1.000 0.930 397 TYR B CA 1
ATOM 20094 C C . TYR B 2 397 ? -18.289 45.408 7.203 1.000 0.930 397 TYR B C 1
ATOM 20095 O O . TYR B 2 397 ? -19.092 44.487 7.352 1.000 0.930 397 TYR B O 1
ATOM 20113 N N . ASP B 2 398 ? -17.406 45.719 8.152 1.000 0.910 398 ASP B N 1
ATOM 20114 C CA . ASP B 2 398 ? -17.225 44.991 9.410 1.000 0.910 398 ASP B CA 1
ATOM 20115 C C . ASP B 2 398 ? -18.481 44.996 10.283 1.000 0.910 398 ASP B C 1
ATOM 20116 O O . ASP B 2 398 ? -18.757 43.988 10.942 1.000 0.910 398 ASP B O 1
ATOM 20125 N N . PHE B 2 399 ? -19.243 46.091 10.222 1.000 0.930 399 PHE B N 1
ATOM 20126 C CA . PHE B 2 399 ? -20.554 46.237 10.843 1.000 0.930 399 PHE B CA 1
ATOM 20127 C C . PHE B 2 399 ? -21.669 45.784 9.907 1.000 0.930 399 PHE B C 1
ATOM 20128 O O . PHE B 2 399 ? -22.508 44.986 10.322 1.000 0.930 399 PHE B O 1
ATOM 20145 N N . ALA B 2 400 ? -21.652 46.227 8.642 1.000 0.930 400 ALA B N 1
ATOM 20146 C CA . ALA B 2 400 ? -22.688 45.906 7.660 1.000 0.930 400 ALA B CA 1
ATOM 20147 C C . ALA B 2 400 ? -22.943 44.391 7.573 1.000 0.930 400 ALA B C 1
ATOM 20148 O O . ALA B 2 400 ? -24.088 43.952 7.546 1.000 0.930 400 ALA B O 1
ATOM 20155 N N . ARG B 2 401 ? -21.879 43.577 7.631 1.000 0.900 401 ARG B N 1
ATOM 20156 C CA . ARG B 2 401 ? -21.947 42.106 7.572 1.000 0.900 401 ARG B CA 1
ATOM 20157 C C . ARG B 2 401 ? -22.632 41.423 8.771 1.000 0.900 401 ARG B C 1
ATOM 20158 O O . ARG B 2 401 ? -22.897 40.227 8.693 1.000 0.900 401 ARG B O 1
ATOM 20179 N N . LEU B 2 402 ? -22.844 42.123 9.889 1.000 0.900 402 LEU B N 1
ATOM 20180 C CA . LEU B 2 402 ? -23.482 41.615 11.118 1.000 0.900 402 LEU B CA 1
ATOM 20181 C C . LEU B 2 402 ? -24.860 42.256 11.367 1.000 0.900 402 LEU B C 1
ATOM 20182 O O . LEU B 2 402 ? -25.436 42.076 12.440 1.000 0.900 402 LEU B O 1
ATOM 20198 N N . MET B 2 403 ? -25.376 43.032 10.409 1.000 0.900 403 MET B N 1
ATOM 20199 C CA . MET B 2 403 ? -26.570 43.857 10.579 1.000 0.900 403 MET B CA 1
ATOM 20200 C C . MET B 2 403 ? -27.592 43.630 9.466 1.000 0.900 403 MET B C 1
ATOM 20201 O O . MET B 2 403 ? -27.268 43.656 8.282 1.000 0.900 403 MET B O 1
ATOM 20215 N N . ASP B 2 404 ? -28.867 43.535 9.847 1.000 0.860 404 ASP B N 1
ATOM 20216 C CA . ASP B 2 404 ? -29.970 43.497 8.889 1.000 0.860 404 ASP B CA 1
ATOM 20217 C C . ASP B 2 404 ? -30.371 44.904 8.419 1.000 0.860 404 ASP B C 1
ATOM 20218 O O . ASP B 2 404 ? -30.606 45.828 9.219 1.000 0.860 404 ASP B O 1
ATOM 20227 N N . GLY B 2 405 ? -30.509 45.045 7.098 1.000 0.900 405 GLY B N 1
ATOM 20228 C CA . GLY B 2 405 ? -30.930 46.285 6.441 1.000 0.900 405 GLY B CA 1
ATOM 20229 C C . GLY B 2 405 ? -29.903 47.420 6.527 1.000 0.900 405 GLY B C 1
ATOM 20230 O O . GLY B 2 405 ? -30.303 48.583 6.526 1.000 0.900 405 GLY B O 1
ATOM 20234 N N . ALA B 2 406 ? -28.612 47.095 6.656 1.000 0.920 406 ALA B N 1
ATOM 20235 C CA . ALA B 2 406 ? -27.527 48.073 6.645 1.000 0.920 406 ALA B CA 1
ATOM 20236 C C . ALA B 2 406 ? -27.138 48.494 5.218 1.000 0.920 406 ALA B C 1
ATOM 20237 O O . ALA B 2 406 ? -27.212 47.704 4.277 1.000 0.920 406 ALA B O 1
ATOM 20244 N N . THR B 2 407 ? -26.698 49.744 5.072 1.000 0.940 407 THR B N 1
ATOM 20245 C CA . THR B 2 407 ? -26.071 50.255 3.846 1.000 0.940 407 THR B CA 1
ATOM 20246 C C . THR B 2 407 ? -24.558 50.222 4.036 1.000 0.940 407 THR B C 1
ATOM 20247 O O . THR B 2 407 ? -24.033 50.968 4.861 1.000 0.940 407 THR B O 1
ATOM 20258 N N . GLU B 2 408 ? -23.866 49.350 3.298 1.000 0.940 408 GLU B N 1
ATOM 20259 C CA . GLU B 2 408 ? -22.400 49.282 3.311 1.000 0.940 408 GLU B CA 1
ATOM 20260 C C . GLU B 2 408 ? -21.800 50.468 2.554 1.000 0.940 408 GLU B C 1
ATOM 20261 O O . GLU B 2 408 ? -22.184 50.738 1.415 1.000 0.940 408 GLU B O 1
ATOM 20273 N N . VAL B 2 409 ? -20.830 51.132 3.174 1.000 0.950 409 VAL B N 1
ATOM 20274 C CA . VAL B 2 409 ? -20.050 52.217 2.573 1.000 0.950 409 VAL B CA 1
ATOM 20275 C C . VAL B 2 409 ? -18.555 51.939 2.679 1.000 0.950 409 VAL B C 1
ATOM 20276 O O . VAL B 2 409 ? -18.097 51.145 3.507 1.000 0.950 409 VAL B O 1
ATOM 20289 N N . LYS B 2 410 ? -17.781 52.602 1.825 1.000 0.950 410 LYS B N 1
ATOM 20290 C CA . LYS B 2 410 ? -16.317 52.610 1.898 1.000 0.950 410 LYS B CA 1
ATOM 20291 C C . LYS B 2 410 ? -15.805 53.348 3.137 1.000 0.950 410 LYS B C 1
ATOM 20292 O O . LYS B 2 410 ? -16.541 54.092 3.779 1.000 0.950 410 LYS B O 1
ATOM 20311 N N . CYS B 2 411 ? -14.516 53.193 3.435 1.000 0.960 411 CYS B N 1
ATOM 20312 C CA . CYS B 2 411 ? -13.836 53.913 4.517 1.000 0.960 411 CYS B CA 1
ATOM 20313 C C . CYS B 2 411 ? -13.961 55.443 4.348 1.000 0.960 411 CYS B C 1
ATOM 20314 O O . CYS B 2 411 ? -14.388 56.136 5.272 1.000 0.960 411 CYS B O 1
ATOM 20322 N N . SER B 2 412 ? -13.661 55.972 3.156 1.000 0.960 412 SER B N 1
ATOM 20323 C CA . SER B 2 412 ? -13.792 57.399 2.822 1.000 0.960 412 SER B CA 1
ATOM 20324 C C . SER B 2 412 ? -15.238 57.913 2.877 1.000 0.960 412 SER B C 1
ATOM 20325 O O . SER B 2 412 ? -15.497 58.963 3.465 1.000 0.960 412 SER B O 1
ATOM 20333 N N . GLU B 2 413 ? -16.183 57.147 2.327 1.000 0.960 413 GLU B N 1
ATOM 20334 C CA . GLU B 2 413 ? -17.619 57.456 2.314 1.000 0.960 413 GLU B CA 1
ATOM 20335 C C . GLU B 2 413 ? -18.214 57.465 3.728 1.000 0.960 413 GLU B C 1
ATOM 20336 O O . GLU B 2 413 ? -19.048 58.315 4.031 1.000 0.960 413 GLU B O 1
ATOM 20348 N N . PHE B 2 414 ? -17.757 56.574 4.617 1.000 0.970 414 PHE B N 1
ATOM 20349 C CA . PHE B 2 414 ? -18.125 56.612 6.032 1.000 0.970 414 PHE B CA 1
ATOM 20350 C C . PHE B 2 414 ? -17.659 57.918 6.693 1.000 0.970 414 PHE B C 1
ATOM 20351 O O . PHE B 2 414 ? -18.428 58.541 7.419 1.000 0.970 414 PHE B O 1
ATOM 20368 N N . GLY B 2 415 ? -16.443 58.392 6.390 1.000 0.970 415 GLY B N 1
ATOM 20369 C CA . GLY B 2 415 ? -15.949 59.699 6.847 1.000 0.970 415 GLY B CA 1
ATOM 20370 C C . GLY B 2 415 ? -16.779 60.883 6.331 1.000 0.970 415 GLY B C 1
ATOM 20371 O O . GLY B 2 415 ? -17.107 61.792 7.091 1.000 0.970 415 GLY B O 1
ATOM 20375 N N . GLU B 2 416 ? -17.181 60.866 5.060 1.000 0.960 416 GLU B N 1
ATOM 20376 C CA . GLU B 2 416 ? -18.102 61.869 4.508 1.000 0.960 416 GLU B CA 1
ATOM 20377 C C . GLU B 2 416 ? -19.487 61.803 5.164 1.000 0.960 416 GLU B C 1
ATOM 20378 O O . GLU B 2 416 ? -20.089 62.845 5.418 1.000 0.960 416 GLU B O 1
ATOM 20390 N N . GLU B 2 417 ? -19.991 60.602 5.465 1.000 0.960 417 GLU B N 1
ATOM 20391 C CA . GLU B 2 417 ? -21.270 60.413 6.153 1.000 0.960 417 GLU B CA 1
ATOM 20392 C C . GLU B 2 417 ? -21.237 60.955 7.590 1.000 0.960 417 GLU B C 1
ATOM 20393 O O . GLU B 2 417 ? -22.199 61.592 8.024 1.000 0.960 417 GLU B O 1
ATOM 20405 N N . LEU B 2 418 ? -20.105 60.818 8.291 1.000 0.970 418 LEU B N 1
ATOM 20406 C CA . LEU B 2 418 ? -19.878 61.490 9.574 1.000 0.970 418 LEU B CA 1
ATOM 20407 C C . LEU B 2 418 ? -19.932 63.015 9.414 1.000 0.970 418 LEU B C 1
ATOM 20408 O O . LEU B 2 418 ? -20.675 63.678 10.133 1.000 0.970 418 LEU B O 1
ATOM 20424 N N . ILE B 2 419 ? -19.221 63.580 8.431 1.000 0.970 419 ILE B N 1
ATOM 20425 C CA . ILE B 2 419 ? -19.218 65.032 8.173 1.000 0.970 419 ILE B CA 1
ATOM 20426 C C . ILE B 2 419 ? -20.631 65.542 7.856 1.000 0.970 419 ILE B C 1
ATOM 20427 O O . ILE B 2 419 ? -21.033 66.587 8.368 1.000 0.970 419 ILE B O 1
ATOM 20443 N N . LYS B 2 420 ? -21.418 64.796 7.068 1.000 0.950 420 LYS B N 1
ATOM 20444 C CA . LYS B 2 420 ? -22.819 65.141 6.756 1.000 0.950 420 LYS B CA 1
ATOM 20445 C C . LYS B 2 420 ? -23.722 65.168 7.988 1.000 0.950 420 LYS B C 1
ATOM 20446 O O . LYS B 2 420 ? -24.742 65.846 7.967 1.000 0.950 420 LYS B O 1
ATOM 20465 N N . ASN B 2 421 ? -23.386 64.414 9.029 1.000 0.940 421 ASN B N 1
ATOM 20466 C CA . ASN B 2 421 ? -24.211 64.265 10.224 1.000 0.940 421 ASN B CA 1
ATOM 20467 C C . ASN B 2 421 ? -23.783 65.147 11.397 1.000 0.940 421 ASN B C 1
ATOM 20468 O O . ASN B 2 421 ? -24.471 65.160 12.419 1.000 0.940 421 ASN B O 1
ATOM 20479 N N . MET B 2 422 ? -22.692 65.897 11.259 1.000 0.930 422 MET B N 1
ATOM 20480 C CA . MET B 2 422 ? -22.368 66.984 12.175 1.000 0.930 422 MET B CA 1
ATOM 20481 C C . MET B 2 422 ? -23.395 68.096 11.954 1.000 0.930 422 MET B C 1
ATOM 20482 O O . MET B 2 422 ? -23.287 68.757 10.934 1.000 0.930 422 MET B O 1
ATOM 20496 N N . ASP B 2 423 ? -24.360 68.326 12.850 1.000 0.790 423 ASP B N 1
ATOM 20497 C CA . ASP B 2 423 ? -25.360 69.418 12.801 1.000 0.790 423 ASP B CA 1
ATOM 20498 C C . ASP B 2 423 ? -25.590 70.067 14.170 1.000 0.790 423 ASP B C 1
ATOM 20499 O O . ASP B 2 423 ? -25.562 69.333 15.186 1.000 0.790 423 ASP B O 1
#

Nearest PDB structures (foldseek):
  1hqs-assembly1_B  TM=9.938E-01  e=1.029E-76  Bacillus subtilis
  1cw7-assembly1_A-2  TM=9.542E-01  e=6.955E-60  Escherichia coli
  1iso-assembly1_A-2  TM=9.548E-01  e=3.334E-59  Escherichia coli
  3dms-assembly1_A  TM=9.472E-01  e=4.139E-59  Burkholderia pseudomallei
  2d4v-assembly1_A  TM=9.627E-01  e=7.027E-57  Acidithiobacillus thiooxidans

Radius of gyration: 43.6 Å; Cα contacts (8 Å, |Δi|>4): 2993; chains: 2; bounding box: 79×125×113 Å